Protein 7BLF (pdb70)

Sequence (810 aa):
LNTPAPGVPFYTPLQSPPSGTALHLSPSTPKLFTPLKIRSLTLQNRIMLSPMCCQYSASNGHFTPWHMAHLGGIISRGPGLSMVEATSVLPEGRITPEDSGLWLDSQGDKLKEVVQFAHSQGQLIGIQLSHAGRKASMVAPWLDRSAVATEEAGGWPTKVKGPSAIPYDEHHYKPSAMTLEDIQEFKDAWAASLKRALKAGFDVIEIHNAHGYLLHEFVSPVSNKRTDQYGGSFENRIRLTLEIVEITRKIIPESMPLFLRISATDWLDYEGFGEESWTVADSARLAGILADRGVDLMDVSSGANHPRQKITAGLGYQAPFAKKEIKRVVGERMLVGTVGMIGSGRQAEGLLSGMMGGERGVDEGEKGTELDLVIVARGFQKNPGLVWEWAEELGVRIMVAHQMRWGFRLLNTPAPGVPFYTPLQSPPSGTALHLSPSTPKLFTPLKIRSLTLQNRIMLSPMCQYSASNGHFTPWHMAHLGGIISRGPGLSMVEATSVLPEGRITPEDSGLWLDSQGDKLKEVVQFAHSQGQLIGIQLSHAGRKASMVAPWLDRSAVATEEAGGWPTKVKGPSAIPYDEHHYKPSAMTLEDIQEFKDAWAASLKRALKAGFDVIEIHNAHGYLLHEFVSPVSNKRTDQYGGSFENRIRLTLEIVEITRKIIPESMPLFLRISATDWLDYEGFGEESWTVADSARLAGILADRGVDLMDVSSGANHPRQKITAGLGYQAPFAKEIKRVVGERMLVGTVGMIGSGRQAEGLLSGMGGERGVDEGKGTELDLVIVARGFQKNPGLVWEWAEELGVRIMVAHQMRWG

Structure (mmCIF, N/CA/C/O backbone):
data_7BLF
#
_entry.id   7BLF
#
_cell.length_a   62.040
_cell.length_b   92.061
_cell.length_c   161.998
_cell.angle_alpha   90.000
_cell.angle_beta   90.000
_cell.angle_gamma   90.000
#
_symmetry.space_group_name_H-M   'P 21 2 21'
#
loop_
_entity.id
_entity.type
_entity.pdbx_description
1 polymer 'Oxidored_FMN domain-containing protein'
2 non-polymer 'FLAVIN MONONUCLEOTIDE'
3 non-polymer 'FORMIC ACID'
4 water water
#
loop_
_atom_site.group_PDB
_atom_site.id
_atom_site.type_symbol
_atom_site.label_atom_id
_atom_site.label_alt_id
_atom_site.label_comp_id
_atom_site.label_asym_id
_atom_site.label_entity_id
_atom_site.label_seq_id
_atom_site.pdbx_PDB_ins_code
_atom_site.Cartn_x
_atom_site.Cartn_y
_atom_site.Cartn_z
_atom_site.occupancy
_atom_site.B_iso_or_equiv
_atom_site.auth_seq_id
_atom_site.auth_comp_id
_atom_site.auth_asym_id
_atom_site.auth_atom_id
_atom_site.pdbx_PDB_model_num
ATOM 1 N N . LEU A 1 40 ? 24.21000 31.57200 -25.43100 1.000 37.07210 24 LEU A N 1
ATOM 2 C CA . LEU A 1 40 ? 24.14800 32.58200 -24.37400 1.000 42.55583 24 LEU A CA 1
ATOM 3 C C . LEU A 1 40 ? 24.21900 31.97000 -22.98000 1.000 39.77654 24 LEU A C 1
ATOM 4 O O . LEU A 1 40 ? 23.49700 31.02700 -22.66200 1.000 33.95346 24 LEU A O 1
ATOM 9 N N . ASN A 1 41 ? 25.08500 32.52500 -22.13600 1.000 31.09772 25 ASN A N 1
ATOM 10 C CA . ASN A 1 41 ? 25.24800 32.01900 -20.77800 1.000 33.61464 25 ASN A CA 1
ATOM 11 C C . ASN A 1 41 ? 24.28400 32.79300 -19.87800 1.000 34.27674 25 ASN A C 1
ATOM 12 O O . ASN A 1 41 ? 24.66100 33.68800 -19.11500 1.000 27.66225 25 ASN A O 1
ATOM 17 N N . THR A 1 42 ? 23.01200 32.40500 -19.96700 1.000 33.84487 26 THR A N 1
ATOM 18 C CA . THR A 1 42 ? 21.90600 33.22100 -19.48200 1.000 28.58883 26 THR A CA 1
ATOM 19 C C . THR A 1 42 ? 22.11700 33.62400 -18.02700 1.000 24.33686 26 THR A C 1
ATOM 20 O O . THR A 1 42 ? 22.47400 32.77500 -17.20800 1.000 25.80348 26 THR A O 1
ATOM 24 N N . PRO A 1 43 ? 21.88100 34.88500 -17.66300 1.000 28.48594 27 PRO A N 1
ATOM 25 C CA . PRO A 1 43 ? 21.99100 35.28300 -16.25500 1.000 23.69227 27 PRO A CA 1
ATOM 26 C C . PRO A 1 43 ? 20.77500 34.87100 -15.43300 1.000 25.85307 27 PRO A C 1
ATOM 27 O O . PRO A 1 43 ? 19.65100 34.79300 -15.93000 1.000 26.63599 27 PRO A O 1
ATOM 31 N N . ALA A 1 44 ? 21.02300 34.57900 -14.15600 1.000 23.08436 28 ALA A N 1
ATOM 32 C CA . ALA A 1 44 ? 19.92500 34.31800 -13.23700 1.000 23.90355 28 ALA A CA 1
ATOM 33 C C . ALA A 1 44 ? 19.22300 35.63500 -12.89900 1.000 27.93606 28 ALA A C 1
ATOM 34 O O . ALA A 1 44 ? 19.89000 36.60700 -12.53700 1.000 23.16683 28 ALA A O 1
ATOM 36 N N . PRO A 1 45 ? 17.89600 35.70900 -13.00200 1.000 29.35296 29 PRO A N 1
ATOM 37 C CA . PRO A 1 45 ? 17.20200 36.99000 -12.79900 1.000 31.77654 29 PRO A CA 1
ATOM 38 C C . PRO A 1 45 ? 17.09500 37.35200 -11.32200 1.000 33.43379 29 PRO A C 1
ATOM 39 O O . PRO A 1 45 ? 17.25000 36.51100 -10.43200 1.000 30.39117 29 PRO A O 1
ATOM 43 N N . GLY A 1 46 ? 16.86400 38.64700 -11.07500 1.000 34.22383 30 GLY A N 1
ATOM 44 C CA . GLY A 1 46 ? 16.50100 39.12700 -9.75300 1.000 29.78037 30 GLY A CA 1
ATOM 45 C C . GLY A 1 46 ? 17.60700 39.25500 -8.72100 1.000 35.14727 30 GLY A C 1
ATOM 46 O O . GLY A 1 46 ? 17.29900 39.42200 -7.53300 1.000 33.33237 30 GLY A O 1
ATOM 47 N N . VAL A 1 47 ? 18.87700 39.19500 -9.10900 1.000 31.83078 31 VAL A N 1
ATOM 48 C CA . VAL A 1 47 ? 19.94400 39.35800 -8.12300 1.000 28.79410 31 VAL A CA 1
ATOM 49 C C . VAL A 1 47 ? 20.94100 40.38600 -8.64300 1.000 24.74837 31 VAL A C 1
ATOM 50 O O . VAL A 1 47 ? 21.08300 40.54100 -9.85900 1.000 31.04817 31 VAL A O 1
ATOM 54 N N . PRO A 1 48 ? 21.65300 41.09200 -7.76800 1.000 27.26146 32 PRO A N 1
ATOM 55 C CA . PRO A 1 48 ? 22.48900 42.21400 -8.21500 1.000 34.26587 32 PRO A CA 1
ATOM 56 C C . PRO A 1 48 ? 23.89000 41.82600 -8.66300 1.000 35.38818 32 PRO A C 1
ATOM 57 O O . PRO A 1 48 ? 24.79400 42.66500 -8.64700 1.000 40.86429 32 PRO A O 1
ATOM 61 N N . PHE A 1 49 ? 24.09100 40.56900 -9.05100 1.000 32.82860 33 PHE A N 1
ATOM 62 C CA . PHE A 1 49 ? 25.35900 40.13600 -9.62000 1.000 29.49343 33 PHE A CA 1
ATOM 63 C C . PHE A 1 49 ? 25.07600 39.10300 -10.69700 1.000 23.09159 33 PHE A C 1
ATOM 64 O O . PHE A 1 49 ? 24.05900 38.40600 -10.65300 1.000 27.29203 33 PHE A O 1
ATOM 72 N N . TYR A 1 50 ? 25.98500 39.00300 -11.66400 1.000 24.11281 34 TYR A N 1
ATOM 73 C CA . TYR A 1 50 ? 25.83000 38.03400 -12.73800 1.000 21.50947 34 TYR A CA 1
ATOM 74 C C . TYR A 1 50 ? 26.16000 36.63300 -12.24300 1.000 26.00614 34 TYR A C 1
ATOM 75 O O . TYR A 1 50 ? 27.16800 36.43100 -11.56600 1.000 28.28009 34 TYR A O 1
ATOM 84 N N . THR A 1 51 ? 25.31600 35.65600 -12.59400 1.000 22.46232 35 THR A N 1
ATOM 85 C CA . THR A 1 51 ? 25.66400 34.24600 -12.41400 1.000 25.21374 35 THR A CA 1
ATOM 86 C C . THR A 1 51 ? 24.77100 33.39500 -13.31800 1.000 27.85409 35 THR A C 1
ATOM 87 O O . THR A 1 51 ? 23.63100 33.78300 -13.59500 1.000 24.38199 35 THR A O 1
ATOM 91 N N . PRO A 1 52 ? 25.26400 32.25700 -13.81600 1.000 26.15619 36 PRO A N 1
ATOM 92 C CA . PRO A 1 52 ? 24.46600 31.46500 -14.76000 1.000 20.98944 36 PRO A CA 1
ATOM 93 C C . PRO A 1 52 ? 23.17300 30.96500 -14.13100 1.000 24.48376 36 PRO A C 1
ATOM 94 O O . PRO A 1 52 ? 23.16100 30.48000 -12.99800 1.000 26.20805 36 PRO A O 1
ATOM 98 N N . LEU A 1 53 ? 22.08600 31.07400 -14.89500 1.000 26.80218 37 LEU A N 1
ATOM 99 C CA . LEU A 1 53 ? 20.79300 30.52100 -14.51200 1.000 24.83078 37 LEU A CA 1
ATOM 100 C C . LEU A 1 53 ? 20.89200 29.01200 -14.34100 1.000 26.69580 37 LEU A C 1
ATOM 101 O O . LEU A 1 53 ? 21.44600 28.32700 -15.20100 1.000 29.76633 37 LEU A O 1
ATOM 106 N N . GLN A 1 54 ? 20.34900 28.49000 -13.23900 1.000 21.80998 38 GLN A N 1
ATOM 107 C CA . GLN A 1 54 ? 20.20900 27.04100 -13.03300 1.000 26.87993 38 GLN A CA 1
ATOM 108 C C . GLN A 1 54 ? 18.73900 26.67700 -13.23300 1.000 30.60677 38 GLN A C 1
ATOM 109 O O . GLN A 1 54 ? 17.93700 26.81500 -12.31000 1.000 31.91642 38 GLN A O 1
ATOM 115 N N . SER A 1 55 ? 18.39200 26.19900 -14.42600 1.000 33.24805 39 SER A N 1
ATOM 116 C CA . SER A 1 55 ? 17.01100 25.83800 -14.76600 1.000 35.62536 39 SER A CA 1
ATOM 117 C C . SER A 1 55 ? 16.98900 24.41100 -15.30000 1.000 34.55750 39 SER A C 1
ATOM 118 O O . SER A 1 55 ? 17.65800 24.12000 -16.31300 1.000 40.98873 39 SER A O 1
ATOM 121 N N . PRO A 1 56 ? 16.32200 23.47200 -14.62500 1.000 29.75138 40 PRO A N 1
ATOM 122 C CA . PRO A 1 56 ? 15.72600 23.66100 -13.29900 1.000 32.36323 40 PRO A CA 1
ATOM 123 C C . PRO A 1 56 ? 16.80300 23.68400 -12.20400 1.000 30.79380 40 PRO A C 1
ATOM 124 O O . PRO A 1 56 ? 17.97500 23.38900 -12.48500 1.000 27.48775 40 PRO A O 1
ATOM 128 N N . PRO A 1 57 ? 16.42300 24.01500 -10.97500 1.000 28.23551 41 PRO A N 1
ATOM 129 C CA . PRO A 1 57 ? 17.42700 24.14000 -9.91200 1.000 23.35847 41 PRO A CA 1
ATOM 130 C C . PRO A 1 57 ? 18.07100 22.79600 -9.56900 1.000 28.19214 41 PRO A C 1
ATOM 131 O O . PRO A 1 57 ? 17.56300 21.71600 -9.87800 1.000 20.91739 41 PRO A O 1
ATOM 135 N N . SER A 1 58 ? 19.24000 22.88100 -8.95000 1.000 20.38106 42 SER A N 1
ATOM 136 C CA . SER A 1 58 ? 19.97200 21.68100 -8.56900 1.000 24.77909 42 SER A CA 1
ATOM 137 C C . SER A 1 58 ? 19.13800 20.85900 -7.58900 1.000 21.99088 42 SER A C 1
ATOM 138 O O . SER A 1 58 ? 18.39000 21.40100 -6.77000 1.000 22.41631 42 SER A O 1
ATOM 141 N N . GLY A 1 59 ? 19.25000 19.54500 -7.68700 1.000 19.96246 43 GLY A N 1
ATOM 142 C CA . GLY A 1 59 ? 18.48400 18.67700 -6.81800 1.000 19.78498 43 GLY A CA 1
ATOM 143 C C . GLY A 1 59 ? 17.12700 18.28300 -7.34700 1.000 22.36211 43 GLY A C 1
ATOM 144 O O . GLY A 1 59 ? 16.39200 17.58000 -6.64200 1.000 24.47957 43 GLY A O 1
ATOM 145 N N . THR A 1 60 ? 16.77500 18.70700 -8.56500 1.000 20.45909 44 THR A N 1
ATOM 146 C CA . THR A 1 60 ? 15.49300 18.39400 -9.19200 1.000 24.87009 44 THR A CA 1
ATOM 147 C C . THR A 1 60 ? 15.59100 17.09500 -9.98000 1.000 22.23728 44 THR A C 1
ATOM 148 O O . THR A 1 60 ? 16.45700 16.96400 -10.84900 1.000 27.74607 44 THR A O 1
ATOM 152 N N . ALA A 1 61 ? 14.68400 16.16100 -9.72100 1.000 21.96277 45 ALA A N 1
ATOM 153 C CA . ALA A 1 61 ? 14.67300 14.92000 -10.49500 1.000 23.68163 45 ALA A CA 1
ATOM 154 C C . ALA A 1 61 ? 14.39000 15.22500 -11.96500 1.000 29.98233 45 ALA A C 1
ATOM 155 O O . ALA A 1 61 ? 13.46800 15.98200 -12.29000 1.000 26.11974 45 ALA A O 1
ATOM 157 N N . LEU A 1 62 ? 15.19900 14.65100 -12.86000 1.000 27.52216 46 LEU A N 1
ATOM 158 C CA . LEU A 1 62 ? 15.08600 14.99400 -14.27800 1.000 28.26112 46 LEU A CA 1
ATOM 159 C C . LEU A 1 62 ? 13.96200 14.23900 -14.98900 1.000 34.05257 46 LEU A C 1
ATOM 160 O O . LEU A 1 62 ? 13.43200 14.72400 -15.99400 1.000 34.36422 46 LEU A O 1
ATOM 165 N N . HIS A 1 63 ? 13.58100 13.06500 -14.51000 1.000 31.70406 47 HIS A N 1
ATOM 166 C CA . HIS A 1 63 ? 12.53600 12.27300 -15.16300 1.000 39.66213 47 HIS A CA 1
ATOM 167 C C . HIS A 1 63 ? 11.58700 11.81700 -14.07000 1.000 31.96893 47 HIS A C 1
ATOM 168 O O . HIS A 1 63 ? 11.64100 10.66800 -13.63400 1.000 37.47483 47 HIS A O 1
ATOM 175 N N . LEU A 1 64 ? 10.73400 12.73400 -13.62000 1.000 24.11881 48 LEU A N 1
ATOM 176 C CA . LEU A 1 64 ? 9.79300 12.42900 -12.55000 1.000 34.65961 48 LEU A CA 1
ATOM 177 C C . LEU A 1 64 ? 8.70800 11.48800 -13.07600 1.000 32.67846 48 LEU A C 1
ATOM 178 O O . LEU A 1 64 ? 8.13200 11.72000 -14.14100 1.000 32.08746 48 LEU A O 1
ATOM 183 N N . SER A 1 65 ? 8.44900 10.40900 -12.34600 1.000 33.50298 49 SER A N 1
ATOM 184 C CA . SER A 1 65 ? 7.39300 9.48000 -12.73500 1.000 26.28529 49 SER A CA 1
ATOM 185 C C . SER A 1 65 ? 6.88200 8.75200 -11.49900 1.000 28.94122 49 SER A C 1
ATOM 186 O O . SER A 1 65 ? 7.42900 8.93100 -10.40300 1.000 32.12599 49 SER A O 1
ATOM 189 N N . PRO A 1 66 ? 5.86900 7.90000 -11.62600 1.000 25.13608 50 PRO A N 1
ATOM 190 C CA . PRO A 1 66 ? 5.36600 7.19100 -10.43600 1.000 26.15077 50 PRO A CA 1
ATOM 191 C C . PRO A 1 66 ? 6.41100 6.30800 -9.76300 1.000 25.70684 50 PRO A C 1
ATOM 192 O O . PRO A 1 66 ? 6.24000 5.95400 -8.58900 1.000 25.02102 50 PRO A O 1
ATOM 196 N N . SER A 1 67 ? 7.48800 5.94500 -10.45200 1.000 24.16444 51 SER A N 1
ATOM 197 C CA . SER A 1 67 ? 8.51700 5.12800 -9.81900 1.000 36.90168 51 SER A CA 1
ATOM 198 C C . SER A 1 67 ? 9.59200 5.95500 -9.11500 1.000 34.40919 51 SER A C 1
ATOM 199 O O . SER A 1 67 ? 10.40400 5.37600 -8.38600 1.000 31.50983 51 SER A O 1
ATOM 202 N N . THR A 1 68 ? 9.60400 7.27900 -9.30400 1.000 29.44731 52 THR A N 1
ATOM 203 C CA . THR A 1 68 ? 10.55800 8.13800 -8.60700 1.000 30.58097 52 THR A CA 1
ATOM 204 C C . THR A 1 68 ? 10.42200 7.97800 -7.09500 1.000 28.22690 52 THR A C 1
ATOM 205 O O . THR A 1 68 ? 9.30700 8.07500 -6.56300 1.000 26.37153 52 THR A O 1
ATOM 209 N N . PRO A 1 69 ? 11.51500 7.74400 -6.37200 1.000 30.17575 53 PRO A N 1
ATOM 210 C CA . PRO A 1 69 ? 11.43300 7.67800 -4.90700 1.000 27.70729 53 PRO A CA 1
ATOM 211 C C . PRO A 1 69 ? 10.81400 8.95000 -4.33700 1.000 26.21831 53 PRO A C 1
ATOM 212 O O . PRO A 1 69 ? 11.06700 10.06000 -4.81700 1.000 27.14057 53 PRO A O 1
ATOM 216 N N . LYS A 1 70 ? 9.99700 8.78500 -3.29800 1.000 22.42072 54 LYS A N 1
ATOM 217 C CA . LYS A 1 70 ? 9.34000 9.93200 -2.68300 1.000 28.82583 54 LYS A CA 1
ATOM 218 C C . LYS A 1 70 ? 10.34900 11.00100 -2.26200 1.000 25.79826 54 LYS A C 1
ATOM 219 O O . LYS A 1 70 ? 10.03700 12.20400 -2.27400 1.000 27.34937 54 LYS A O 1
ATOM 225 N N . LEU A 1 71 ? 11.57100 10.58300 -1.93000 1.000 24.80804 55 LEU A N 1
ATOM 226 C CA . LEU A 1 71 ? 12.60000 11.50600 -1.46400 1.000 23.80915 55 LEU A CA 1
ATOM 227 C C . LEU A 1 71 ? 12.92900 12.56900 -2.50200 1.000 21.63267 55 LEU A C 1
ATOM 228 O O . LEU A 1 71 ? 13.28000 13.69100 -2.13000 1.000 23.43317 55 LEU A O 1
ATOM 233 N N . PHE A 1 72 ? 12.78900 12.21200 -3.78200 1.000 20.19677 56 PHE A N 1
ATOM 234 C CA . PHE A 1 72 ? 13.07400 13.13400 -4.91100 1.000 19.54513 56 PHE A CA 1
ATOM 235 C C . PHE A 1 72 ? 11.77000 13.57600 -5.59000 1.000 23.32378 56 PHE A C 1
ATOM 236 O O . PHE A 1 72 ? 11.79200 13.98600 -6.73500 1.000 22.30625 56 PHE A O 1
ATOM 244 N N . THR A 1 73 ? 10.66600 13.45500 -4.87100 1.000 22.68106 57 THR A N 1
ATOM 245 C CA . THR A 1 73 ? 9.36900 13.94300 -5.37100 1.000 23.38190 57 THR A CA 1
ATOM 246 C C . THR A 1 73 ? 9.16500 15.37900 -4.86100 1.000 24.70285 57 THR A C 1
ATOM 247 O O . THR A 1 73 ? 9.54600 15.63100 -3.72700 1.000 23.54787 57 THR A O 1
ATOM 251 N N . PRO A 1 74 ? 8.59200 16.33500 -5.64100 1.000 26.70989 58 PRO A N 1
ATOM 252 C CA . PRO A 1 74 ? 8.33400 17.65300 -5.11400 1.000 22.62253 58 PRO A CA 1
ATOM 253 C C . PRO A 1 74 ? 7.33100 17.70800 -3.94700 1.000 25.97166 58 PRO A C 1
ATOM 254 O O . PRO A 1 74 ? 6.57800 16.79600 -3.80200 1.000 27.03831 58 PRO A O 1
ATOM 258 N N . LEU A 1 75 ? 7.34200 18.78900 -3.17200 1.000 23.40807 59 LEU A N 1
ATOM 259 C CA . LEU A 1 75 ? 6.49000 18.95300 -2.00400 1.000 25.04327 59 LEU A CA 1
ATOM 260 C C . LEU A 1 75 ? 5.98900 20.38900 -2.00600 1.000 28.97243 59 LEU A C 1
ATOM 261 O O . LEU A 1 75 ? 6.80500 21.31700 -1.94300 1.000 24.04699 59 LEU A O 1
ATOM 266 N N . LYS A 1 76 ? 4.66500 20.57000 -2.09300 1.000 22.70796 60 LYS A N 1
ATOM 267 C CA . LYS A 1 76 ? 4.06300 21.90100 -2.02700 1.000 24.23488 60 LYS A CA 1
ATOM 268 C C . LYS A 1 76 ? 3.85200 22.33200 -0.57800 1.000 22.69355 60 LYS A C 1
ATOM 269 O O . LYS A 1 76 ? 3.44300 21.54400 0.27300 1.000 27.43709 60 LYS A O 1
ATOM 275 N N . ILE A 1 77 ? 4.17700 23.58700 -0.28300 1.000 22.90134 61 ILE A N 1
ATOM 276 C CA . ILE A 1 77 ? 3.93000 24.16300 1.03100 1.000 20.20486 61 ILE A CA 1
ATOM 277 C C . ILE A 1 77 ? 3.51700 25.60500 0.78700 1.000 26.74816 61 ILE A C 1
ATOM 278 O O . ILE A 1 77 ? 4.34900 26.43200 0.38200 1.000 23.03481 61 ILE A O 1
ATOM 283 N N . ARG A 1 78 ? 2.24500 25.90900 1.03600 1.000 22.58743 62 ARG A N 1
ATOM 284 C CA . ARG A 1 78 ? 1.66800 27.21300 0.73300 1.000 21.42866 62 ARG A CA 1
ATOM 285 C C . ARG A 1 78 ? 2.12300 27.56500 -0.68400 1.000 24.31421 62 ARG A C 1
ATOM 286 O O . ARG A 1 78 ? 1.92600 26.74700 -1.59400 1.000 25.02260 62 ARG A O 1
ATOM 294 N N . SER A 1 79 ? 2.70600 28.74100 -0.88700 1.000 19.72444 63 SER A N 1
ATOM 295 C CA . SER A 1 79 ? 3.06000 29.20200 -2.25500 1.000 26.23481 63 SER A CA 1
ATOM 296 C C . SER A 1 79 ? 4.31600 28.51700 -2.81300 1.000 28.44227 63 SER A C 1
ATOM 297 O O . SER A 1 79 ? 4.58600 28.68900 -3.99800 1.000 26.37671 63 SER A O 1
ATOM 300 N N . LEU A 1 80 ? 5.04400 27.78900 -1.99000 1.000 22.93045 64 LEU A N 1
ATOM 301 C CA . LEU A 1 80 ? 6.33600 27.22800 -2.43500 1.000 23.74345 64 LEU A CA 1
ATOM 302 C C . LEU A 1 80 ? 6.26600 25.78000 -2.91300 1.000 25.23172 64 LEU A C 1
ATOM 303 O O . LEU A 1 80 ? 5.33100 25.08600 -2.55400 1.000 27.98611 64 LEU A O 1
ATOM 308 N N . THR A 1 81 ? 7.24600 25.38100 -3.71300 1.000 26.97307 65 THR A N 1
ATOM 309 C CA . THR A 1 81 ? 7.40200 23.97900 -4.14600 1.000 24.22417 65 THR A CA 1
ATOM 310 C C . THR A 1 81 ? 8.87200 23.58200 -3.94600 1.000 28.91444 65 THR A C 1
ATOM 311 O O . THR A 1 81 ? 9.72400 24.08900 -4.67700 1.000 28.37725 65 THR A O 1
ATOM 315 N N . LEU A 1 82 ? 9.15000 22.75500 -2.94700 1.000 25.87497 66 LEU A N 1
ATOM 316 C CA . LEU A 1 82 ? 10.51400 22.22400 -2.74700 1.000 26.08392 66 LEU A CA 1
ATOM 317 C C . LEU A 1 82 ? 10.73400 21.17100 -3.83500 1.000 24.03142 66 LEU A C 1
ATOM 318 O O . LEU A 1 82 ? 9.82300 20.41800 -4.09100 1.000 23.19428 66 LEU A O 1
ATOM 323 N N . GLN A 1 83 ? 11.91100 21.15200 -4.43800 1.000 24.42313 67 GLN A N 1
ATOM 324 C CA . GLN A 1 83 ? 12.13900 20.24100 -5.55500 1.000 20.62107 67 GLN A CA 1
ATOM 325 C C . GLN A 1 83 ? 12.50300 18.84300 -5.09400 1.000 20.81345 67 GLN A C 1
ATOM 326 O O . GLN A 1 83 ? 12.43200 17.90600 -5.89000 1.000 22.99161 67 GLN A O 1
ATOM 332 N N . ASN A 1 84 ? 12.79000 18.71100 -3.80800 1.000 19.32639 68 ASN A N 1
ATOM 333 C CA . ASN A 1 84 ? 13.04400 17.38900 -3.19900 1.000 18.09471 68 ASN A CA 1
ATOM 334 C C . ASN A 1 84 ? 12.64000 17.48300 -1.73300 1.000 22.41971 68 ASN A C 1
ATOM 335 O O . ASN A 1 84 ? 12.26300 18.56800 -1.30000 1.000 22.89103 68 ASN A O 1
ATOM 340 N N . ARG A 1 85 ? 12.78400 16.39500 -1.00100 1.000 22.46798 69 ARG A N 1
ATOM 341 C CA . ARG A 1 85 ? 12.34300 16.34500 0.40800 1.000 22.88277 69 ARG A CA 1
ATOM 342 C C . ARG A 1 85 ? 13.53300 16.23200 1.35700 1.000 24.02018 69 ARG A C 1
ATOM 343 O O . ARG A 1 85 ? 13.38300 15.62100 2.40400 1.000 23.84451 69 ARG A O 1
ATOM 351 N N . ILE A 1 86 ? 14.66100 16.82000 0.98800 1.000 23.84763 70 ILE A N 1
ATOM 352 C CA . ILE A 1 86 ? 15.85900 16.82100 1.81400 1.000 22.83755 70 ILE A CA 1
ATOM 353 C C . ILE A 1 86 ? 16.07800 18.26700 2.23200 1.000 25.21415 70 ILE A C 1
ATOM 354 O O . ILE A 1 86 ? 16.25000 19.14500 1.37800 1.000 24.44360 70 ILE A O 1
ATOM 359 N N . MET A 1 87 ? 16.00900 18.53500 3.52800 1.000 20.27016 71 MET A N 1
ATOM 360 C CA . MET A 1 87 ? 16.20900 19.88000 4.04900 1.000 25.33410 71 MET A CA 1
ATOM 361 C C . MET A 1 87 ? 17.54000 19.96200 4.79300 1.000 23.77639 71 MET A C 1
ATOM 362 O O . MET A 1 87 ? 17.86600 19.07700 5.59400 1.000 20.64389 71 MET A O 1
ATOM 367 N N . LEU A 1 88 ? 18.31100 21.01100 4.52500 1.000 20.36778 72 LEU A N 1
ATOM 368 C CA . LEU A 1 88 ? 19.49400 21.28500 5.33900 1.000 17.06257 72 LEU A CA 1
ATOM 369 C C . LEU A 1 88 ? 19.04600 21.74500 6.71900 1.000 23.43081 72 LEU A C 1
ATOM 370 O O . LEU A 1 88 ? 18.36700 22.77200 6.84800 1.000 21.94450 72 LEU A O 1
ATOM 375 N N . SER A 1 89 ? 19.39700 20.98300 7.74500 1.000 19.33934 73 SER A N 1
ATOM 376 C CA . SER A 1 89 ? 18.98200 21.34900 9.09300 1.000 19.23034 73 SER A CA 1
ATOM 377 C C . SER A 1 89 ? 19.72700 22.60800 9.54700 1.000 23.32405 73 SER A C 1
ATOM 378 O O . SER A 1 89 ? 20.85400 22.85800 9.12400 1.000 25.05959 73 SER A O 1
ATOM 381 N N . PRO A 1 90 ? 19.10600 23.44100 10.37000 1.000 25.67111 74 PRO A N 1
ATOM 382 C CA . PRO A 1 90 ? 19.83900 24.58500 10.92200 1.000 21.42123 74 PRO A CA 1
ATOM 383 C C . PRO A 1 90 ? 21.03000 24.11800 11.74000 1.000 20.01810 74 PRO A C 1
ATOM 384 O O . PRO A 1 90 ? 20.92000 23.18700 12.53800 1.000 23.39194 74 PRO A O 1
ATOM 388 N N . MET A 1 91 ? 22.17700 24.78500 11.55600 1.000 17.20365 75 MET A N 1
ATOM 389 C CA . MET A 1 91 ? 23.39900 24.42600 12.28600 1.000 21.83385 75 MET A CA 1
ATOM 390 C C . MET A 1 91 ? 24.16100 25.67900 12.70400 1.000 23.04024 75 MET A C 1
ATOM 391 O O . MET A 1 91 ? 24.78000 26.33500 11.85700 1.000 21.95577 75 MET A O 1
ATOM 396 N N A CYS A 1 92 ? 24.13700 25.99000 14.00800 0.710 20.25787 76 CYS A N 1
ATOM 397 N N B CYS A 1 92 ? 24.23700 25.99000 14.00800 0.290 20.38817 76 CYS A N 1
ATOM 398 C CA A CYS A 1 92 ? 24.95400 27.06500 14.56000 0.710 23.74046 76 CYS A CA 1
ATOM 399 C CA B CYS A 1 92 ? 25.05400 27.06500 14.56000 0.290 23.77176 76 CYS A CA 1
ATOM 400 C C A CYS A 1 92 ? 26.40800 26.86300 14.16600 0.710 23.65355 76 CYS A C 1
ATOM 401 C C B CYS A 1 92 ? 26.50800 26.86300 14.16600 0.290 23.62461 76 CYS A C 1
ATOM 402 O O A CYS A 1 92 ? 26.92100 25.74700 14.20500 0.710 21.93545 76 CYS A O 1
ATOM 403 O O B CYS A 1 92 ? 27.02100 25.74700 14.20500 0.290 22.34836 76 CYS A O 1
ATOM 408 N N . GLN A 1 93 ? 27.06000 27.96000 13.78600 1.000 24.81369 77 GLN A N 1
ATOM 409 C CA . GLN A 1 93 ? 28.46200 27.97200 13.40400 1.000 25.32212 77 GLN A CA 1
ATOM 410 C C . GLN A 1 93 ? 29.33700 28.65500 14.43800 1.000 22.00052 77 GLN A C 1
ATOM 411 O O . GLN A 1 93 ? 30.56100 28.52800 14.36300 1.000 18.57693 77 GLN A O 1
ATOM 417 N N . TYR A 1 94 ? 28.74300 29.38800 15.38600 1.000 19.52526 78 TYR A N 1
ATOM 418 C CA . TYR A 1 94 ? 29.50500 30.10000 16.40900 1.000 20.40294 78 TYR A CA 1
ATOM 419 C C . TYR A 1 94 ? 30.62500 30.90800 15.77300 1.000 23.47418 78 TYR A C 1
ATOM 420 O O . TYR A 1 94 ? 31.76100 30.92800 16.25000 1.000 23.09451 78 TYR A O 1
ATOM 429 N N . SER A 1 95 ? 30.31300 31.57100 14.66500 1.000 23.17273 79 SER A N 1
ATOM 430 C CA . SER A 1 95 ? 31.32600 32.32900 13.94200 1.000 20.47758 79 SER A CA 1
ATOM 431 C C . SER A 1 95 ? 30.85100 33.73600 13.62000 1.000 19.85900 79 SER A C 1
ATOM 432 O O . SER A 1 95 ? 31.39100 34.36700 12.71000 1.000 22.04242 79 SER A O 1
ATOM 435 N N . ALA A 1 96 ? 29.83700 34.23300 14.31800 1.000 23.76742 80 ALA A N 1
ATOM 436 C CA . ALA A 1 96 ? 29.31100 35.54700 13.99000 1.000 23.57759 80 ALA A CA 1
ATOM 437 C C . ALA A 1 96 ? 30.08800 36.63700 14.71600 1.000 20.76873 80 ALA A C 1
ATOM 438 O O . ALA A 1 96 ? 30.78400 36.39700 15.69800 1.000 19.78529 80 ALA A O 1
ATOM 440 N N . SER A 1 97 ? 29.94300 37.84900 14.21100 1.000 26.72655 81 SER A N 1
ATOM 441 C CA . SER A 1 97 ? 30.60100 39.04000 14.72700 1.000 20.37403 81 SER A CA 1
ATOM 442 C C . SER A 1 97 ? 29.50400 39.97000 15.22200 1.000 20.71897 81 SER A C 1
ATOM 443 O O . SER A 1 97 ? 28.86600 40.65500 14.41300 1.000 22.82388 81 SER A O 1
ATOM 446 N N . ASN A 1 98 ? 29.25500 39.97900 16.53200 1.000 20.65086 82 ASN A N 1
ATOM 447 C CA . ASN A 1 98 ? 28.18500 40.79500 17.08900 1.000 26.80561 82 ASN A CA 1
ATOM 448 C C . ASN A 1 98 ? 26.87300 40.48500 16.36600 1.000 25.01789 82 ASN A C 1
ATOM 449 O O . ASN A 1 98 ? 26.15000 41.37700 15.90800 1.000 19.32840 82 ASN A O 1
ATOM 454 N N . GLY A 1 99 ? 26.59700 39.18500 16.22400 1.000 22.14121 83 GLY A N 1
ATOM 455 C CA . GLY A 1 99 ? 25.40800 38.69900 15.56500 1.000 20.82419 83 GLY A CA 1
ATOM 456 C C . GLY A 1 99 ? 25.44400 38.71600 14.05300 1.000 22.69706 83 GLY A C 1
ATOM 457 O O . GLY A 1 99 ? 24.51300 38.19200 13.42800 1.000 21.42921 83 GLY A O 1
ATOM 458 N N . HIS A 1 100 ? 26.47500 39.29400 13.43600 1.000 19.39346 84 HIS A N 1
ATOM 459 C CA . HIS A 1 100 ? 26.52200 39.44600 11.98400 1.000 16.68189 84 HIS A CA 1
ATOM 460 C C . HIS A 1 100 ? 27.14600 38.23000 11.32600 1.000 22.93631 84 HIS A C 1
ATOM 461 O O . HIS A 1 100 ? 28.17300 37.73400 11.78800 1.000 21.18700 84 HIS A O 1
ATOM 468 N N . PHE A 1 101 ? 26.54200 37.77600 10.22500 1.000 23.54464 85 PHE A N 1
ATOM 469 C CA . PHE A 1 101 ? 27.21200 36.84800 9.32300 1.000 20.98719 85 PHE A CA 1
ATOM 470 C C . PHE A 1 101 ? 28.49600 37.46500 8.76900 1.000 31.67688 85 PHE A C 1
ATOM 471 O O . PHE A 1 101 ? 28.63600 38.69300 8.66100 1.000 22.01711 85 PHE A O 1
ATOM 479 N N . THR A 1 102 ? 29.41000 36.58400 8.35500 1.000 23.79623 86 THR A N 1
ATOM 480 C CA . THR A 1 102 ? 30.70200 36.91600 7.77100 1.000 25.99675 86 THR A CA 1
ATOM 481 C C . THR A 1 102 ? 30.94900 36.07400 6.52300 1.000 27.27845 86 THR A C 1
ATOM 482 O O . THR A 1 102 ? 30.08500 35.28400 6.13300 1.000 27.51747 86 THR A O 1
ATOM 486 N N . PRO A 1 103 ? 32.11800 36.17900 5.88600 1.000 24.03627 87 PRO A N 1
ATOM 487 C CA . PRO A 1 103 ? 32.40600 35.28000 4.75600 1.000 25.80851 87 PRO A CA 1
ATOM 488 C C . PRO A 1 103 ? 32.41100 33.79800 5.13000 1.000 26.16833 87 PRO A C 1
ATOM 489 O O . PRO A 1 103 ? 32.23200 32.94900 4.24000 1.000 22.91597 87 PRO A O 1
ATOM 493 N N . TRP A 1 104 ? 32.63700 33.45500 6.40300 1.000 21.01254 88 TRP A N 1
ATOM 494 C CA . TRP A 1 104 ? 32.50600 32.05800 6.81700 1.000 15.79395 88 TRP A CA 1
ATOM 495 C C . TRP A 1 104 ? 31.11900 31.51300 6.49500 1.000 23.38687 88 TRP A C 1
ATOM 496 O O . TRP A 1 104 ? 30.97200 30.35800 6.06700 1.000 20.28520 88 TRP A O 1
ATOM 507 N N . HIS A 1 105 ? 30.07900 32.30700 6.74700 1.000 21.88211 89 HIS A N 1
ATOM 508 C CA . HIS A 1 105 ? 28.73700 31.78200 6.53400 1.000 22.59331 89 HIS A CA 1
ATOM 509 C C . HIS A 1 105 ? 28.43200 31.63100 5.05600 1.000 23.48396 89 HIS A C 1
ATOM 510 O O . HIS A 1 105 ? 27.72900 30.68900 4.66400 1.000 21.14661 89 HIS A O 1
ATOM 517 N N . MET A 1 106 ? 28.94800 32.54200 4.22800 1.000 19.83643 90 MET A N 1
ATOM 518 C CA . MET A 1 106 ? 28.76500 32.41100 2.79000 1.000 21.77554 90 MET A CA 1
ATOM 519 C C . MET A 1 106 ? 29.41500 31.13400 2.27200 1.000 27.52468 90 MET A C 1
ATOM 520 O O . MET A 1 106 ? 28.82500 30.42400 1.45300 1.000 26.55128 90 MET A O 1
ATOM 525 N N . ALA A 1 107 ? 30.61900 30.81000 2.75300 1.000 23.07061 91 ALA A N 1
ATOM 526 C CA . ALA A 1 107 ? 31.30100 29.61800 2.25700 1.000 21.94231 91 ALA A CA 1
ATOM 527 C C . ALA A 1 107 ? 30.60600 28.34900 2.72200 1.000 24.43677 91 ALA A C 1
ATOM 528 O O . ALA A 1 107 ? 30.51600 27.37400 1.96900 1.000 23.04299 91 ALA A O 1
ATOM 530 N N . HIS A 1 108 ? 30.10700 28.34800 3.95700 1.000 22.55061 92 HIS A N 1
ATOM 531 C CA . HIS A 1 108 ? 29.42900 27.17900 4.50800 1.000 22.79823 92 HIS A CA 1
ATOM 532 C C . HIS A 1 108 ? 28.04900 26.97800 3.87300 1.000 26.91202 92 HIS A C 1
ATOM 533 O O . HIS A 1 108 ? 27.79200 25.94600 3.23900 1.000 21.41250 92 HIS A O 1
ATOM 540 N N . LEU A 1 109 ? 27.15100 27.96700 4.01200 1.000 24.05152 93 LEU A N 1
ATOM 541 C CA . LEU A 1 109 ? 25.81400 27.84200 3.43200 1.000 22.92589 93 LEU A CA 1
ATOM 542 C C . LEU A 1 109 ? 25.86500 27.82200 1.90900 1.000 26.84048 93 LEU A C 1
ATOM 543 O O . LEU A 1 109 ? 25.19600 27.00200 1.26800 1.000 20.96621 93 LEU A O 1
ATOM 548 N N . GLY A 1 110 ? 26.61600 28.74400 1.30400 1.000 22.34373 94 GLY A N 1
ATOM 549 C CA . GLY A 1 110 ? 26.62800 28.81400 -0.15000 1.000 19.34488 94 GLY A CA 1
ATOM 550 C C . GLY A 1 110 ? 27.11700 27.52700 -0.79100 1.000 21.94963 94 GLY A C 1
ATOM 551 O O . GLY A 1 110 ? 26.63100 27.12200 -1.84800 1.000 22.59382 94 GLY A O 1
ATOM 552 N N . GLY A 1 111 ? 28.08800 26.86900 -0.16100 1.000 21.21309 95 GLY A N 1
ATOM 553 C CA . GLY A 1 111 ? 28.57200 25.60300 -0.68600 1.000 22.15026 95 GLY A CA 1
ATOM 554 C C . GLY A 1 111 ? 27.53600 24.49700 -0.64200 1.000 23.17105 95 GLY A C 1
ATOM 555 O O . GLY A 1 111 ? 27.51000 23.63900 -1.52500 1.000 22.97458 95 GLY A O 1
ATOM 556 N N . ILE A 1 112 ? 26.67100 24.49500 0.37400 1.000 20.18776 96 ILE A N 1
ATOM 557 C CA . ILE A 1 112 ? 25.63400 23.46600 0.44700 1.000 19.70409 96 ILE A CA 1
ATOM 558 C C . ILE A 1 112 ? 24.46800 23.81500 -0.47100 1.000 20.20083 96 ILE A C 1
ATOM 559 O O . ILE A 1 112 ? 23.94100 22.95200 -1.18400 1.000 19.97844 96 ILE A O 1
ATOM 564 N N . ILE A 1 113 ? 24.07600 25.08700 -0.48600 1.000 16.14122 97 ILE A N 1
ATOM 565 C CA . ILE A 1 113 ? 22.88000 25.51200 -1.20000 1.000 22.64066 97 ILE A CA 1
ATOM 566 C C . ILE A 1 113 ? 23.04100 25.30800 -2.69600 1.000 24.41372 97 ILE A C 1
ATOM 567 O O . ILE A 1 113 ? 22.08100 24.96500 -3.39400 1.000 27.24061 97 ILE A O 1
ATOM 572 N N . SER A 1 114 ? 24.23900 25.55200 -3.22100 1.000 18.84208 98 SER A N 1
ATOM 573 C CA . SER A 1 114 ? 24.51400 25.29600 -4.63000 1.000 19.71150 98 SER A CA 1
ATOM 574 C C . SER A 1 114 ? 24.40900 23.82000 -4.99600 1.000 20.60346 98 SER A C 1
ATOM 575 O O . SER A 1 114 ? 24.56900 23.48500 -6.17700 1.000 18.64598 98 SER A O 1
ATOM 578 N N . ARG A 1 115 ? 24.20200 22.92900 -4.02100 1.000 19.56487 99 ARG A N 1
ATOM 579 C CA . ARG A 1 115 ? 24.10300 21.49700 -4.29800 1.000 23.45961 99 ARG A CA 1
ATOM 580 C C . ARG A 1 115 ? 22.70500 20.97000 -4.00200 1.000 21.84125 99 ARG A C 1
ATOM 581 O O . ARG A 1 115 ? 22.51500 19.76800 -3.85400 1.000 23.07374 99 ARG A O 1
ATOM 589 N N . GLY A 1 116 ? 21.73000 21.86600 -3.87500 1.000 21.78087 100 GLY A N 1
ATOM 590 C CA . GLY A 1 116 ? 20.34900 21.53900 -4.12000 1.000 23.06750 100 GLY A CA 1
ATOM 591 C C . GLY A 1 116 ? 19.53400 20.84500 -3.04100 1.000 20.14323 100 GLY A C 1
ATOM 592 O O . GLY A 1 116 ? 18.69600 19.99200 -3.35600 1.000 22.06750 100 GLY A O 1
ATOM 593 N N . PRO A 1 117 ? 19.70600 21.19900 -1.76800 1.000 23.10981 101 PRO A N 1
ATOM 594 C CA . PRO A 1 117 ? 18.69700 20.78200 -0.78100 1.000 17.76771 101 PRO A CA 1
ATOM 595 C C . PRO A 1 117 ? 17.34600 21.38200 -1.16100 1.000 25.70312 101 PRO A C 1
ATOM 596 O O . PRO A 1 117 ? 17.26000 22.52500 -1.62200 1.000 20.89508 101 PRO A O 1
ATOM 600 N N . GLY A 1 118 ? 16.28500 20.59600 -0.99500 1.000 21.05692 102 GLY A N 1
ATOM 601 C CA . GLY A 1 118 ? 14.95500 21.12400 -1.26000 1.000 22.13410 102 GLY A CA 1
ATOM 602 C C . GLY A 1 118 ? 14.69600 22.43400 -0.54300 1.000 23.63668 102 GLY A C 1
ATOM 603 O O . GLY A 1 118 ? 14.14400 23.37000 -1.12200 1.000 25.22314 102 GLY A O 1
ATOM 604 N N . LEU A 1 119 ? 15.09900 22.52400 0.71800 1.000 24.42653 103 LEU A N 1
ATOM 605 C CA . LEU A 1 119 ? 15.04500 23.76500 1.47500 1.000 25.61123 103 LEU A CA 1
ATOM 606 C C . LEU A 1 119 ? 16.28900 23.84000 2.35400 1.000 23.44348 103 LEU A C 1
ATOM 607 O O . LEU A 1 119 ? 16.74400 22.82000 2.88000 1.000 22.90739 103 LEU A O 1
ATOM 612 N N . SER A 1 120 ? 16.85300 25.03700 2.49900 1.000 21.24589 104 SER A N 1
ATOM 613 C CA . SER A 1 120 ? 18.03500 25.25100 3.33200 1.000 20.64188 104 SER A CA 1
ATOM 614 C C . SER A 1 120 ? 17.71000 26.20900 4.46400 1.000 22.68000 104 SER A C 1
ATOM 615 O O . SER A 1 120 ? 17.22900 27.31900 4.22200 1.000 21.48870 104 SER A O 1
ATOM 618 N N . MET A 1 121 ? 17.94900 25.74400 5.67900 1.000 18.93830 105 MET A N 1
ATOM 619 C CA . MET A 1 121 ? 17.59100 26.53600 6.86800 1.000 23.09443 105 MET A CA 1
ATOM 620 C C . MET A 1 121 ? 18.82000 27.14500 7.54900 1.000 30.32843 105 MET A C 1
ATOM 621 O O . MET A 1 121 ? 19.70100 26.39800 7.92900 1.000 27.02977 105 MET A O 1
ATOM 626 N N . VAL A 1 122 ? 18.81600 28.45700 7.72900 1.000 26.86570 106 VAL A N 1
ATOM 627 C CA . VAL A 1 122 ? 19.88900 29.19300 8.44700 1.000 22.57207 106 VAL A CA 1
ATOM 628 C C . VAL A 1 122 ? 19.80900 28.87300 9.94300 1.000 23.29161 106 VAL A C 1
ATOM 629 O O . VAL A 1 122 ? 18.71200 28.59500 10.42400 1.000 26.32496 106 VAL A O 1
ATOM 633 N N . GLU A 1 123 ? 20.93500 28.92900 10.62600 1.000 21.53566 107 GLU A N 1
ATOM 634 C CA . GLU A 1 123 ? 21.04700 28.56600 12.05200 1.000 21.88319 107 GLU A CA 1
ATOM 635 C C . GLU A 1 123 ? 20.16200 29.38500 12.98500 1.000 27.76565 107 GLU A C 1
ATOM 636 O O . GLU A 1 123 ? 19.62000 30.39300 12.54900 1.000 24.26924 107 GLU A O 1
ATOM 642 N N . ALA A 1 124 ? 20.03400 28.91100 14.21700 1.000 18.34513 108 ALA A N 1
ATOM 643 C CA . ALA A 1 124 ? 19.28200 29.62900 15.26500 1.000 24.42946 108 ALA A CA 1
ATOM 644 C C . ALA A 1 124 ? 19.77200 31.06700 15.35300 1.000 21.78187 108 ALA A C 1
ATOM 645 O O . ALA A 1 124 ? 20.95800 31.27300 15.49600 1.000 21.35349 108 ALA A O 1
ATOM 647 N N . THR A 1 125 ? 18.85800 31.99900 15.20800 1.000 25.43125 109 THR A N 1
ATOM 648 C CA . THR A 1 125 ? 19.20800 33.42900 15.15600 1.000 20.12581 109 THR A CA 1
ATOM 649 C C . THR A 1 125 ? 18.43900 34.12500 16.28500 1.000 27.32270 109 THR A C 1
ATOM 650 O O . THR A 1 125 ? 17.21600 34.10700 16.26600 1.000 21.54051 109 THR A O 1
ATOM 654 N N . SER A 1 126 ? 19.16300 34.70200 17.23300 1.000 20.84823 110 SER A N 1
ATOM 655 C CA . SER A 1 126 ? 18.51800 35.35400 18.39300 1.000 24.68060 110 SER A CA 1
ATOM 656 C C . SER A 1 126 ? 17.81200 36.65300 18.03000 1.000 21.38010 110 SER A C 1
ATOM 657 O O . SER A 1 126 ? 18.39600 37.47700 17.35700 1.000 22.80817 110 SER A O 1
ATOM 660 N N . VAL A 1 127 ? 16.59500 36.79700 18.52700 1.000 24.80014 111 VAL A N 1
ATOM 661 C CA . VAL A 1 127 ? 15.89000 38.06800 18.33800 1.000 20.46530 111 VAL A CA 1
ATOM 662 C C . VAL A 1 127 ? 16.34700 39.14800 19.30800 1.000 22.77111 111 VAL A C 1
ATOM 663 O O . VAL A 1 127 ? 15.98300 40.32100 19.12400 1.000 20.71503 111 VAL A O 1
ATOM 667 N N . LEU A 1 128 ? 17.14400 38.80000 20.32000 1.000 18.52800 112 LEU A N 1
ATOM 668 C CA . LEU A 1 128 ? 17.67600 39.75600 21.28900 1.000 20.03942 112 LEU A CA 1
ATOM 669 C C . LEU A 1 128 ? 19.12200 39.41300 21.61600 1.000 23.15964 112 LEU A C 1
ATOM 670 O O . LEU A 1 128 ? 19.49300 38.23300 21.62000 1.000 23.47815 112 LEU A O 1
ATOM 675 N N . PRO A 1 129 ? 19.95700 40.41400 21.92100 1.000 22.20324 113 PRO A N 1
ATOM 676 C CA . PRO A 1 129 ? 21.35100 40.09400 22.28800 1.000 22.27162 113 PRO A CA 1
ATOM 677 C C . PRO A 1 129 ? 21.44600 39.05200 23.39400 1.000 24.43787 113 PRO A C 1
ATOM 678 O O . PRO A 1 129 ? 22.20900 38.08900 23.26500 1.000 21.28154 113 PRO A O 1
ATOM 682 N N . GLU A 1 130 ? 20.67700 39.19900 24.47300 1.000 19.97600 114 GLU A N 1
ATOM 683 C CA . GLU A 1 130 ? 20.84500 38.26400 25.57500 1.000 20.73352 114 GLU A CA 1
ATOM 684 C C . GLU A 1 130 ? 20.25300 36.89600 25.28400 1.000 23.05196 114 GLU A C 1
ATOM 685 O O . GLU A 1 130 ? 20.40100 35.99600 26.11600 1.000 20.18587 114 GLU A O 1
ATOM 691 N N . GLY A 1 131 ? 19.58600 36.72100 24.14000 1.000 23.61486 115 GLY A N 1
ATOM 692 C CA . GLY A 1 131 ? 19.07800 35.43800 23.69400 1.000 20.95006 115 GLY A CA 1
ATOM 693 C C . GLY A 1 131 ? 20.08000 34.56100 22.96100 1.000 25.78708 115 GLY A C 1
ATOM 694 O O . GLY A 1 131 ? 19.75600 33.42600 22.59100 1.000 22.67623 115 GLY A O 1
ATOM 695 N N . ARG A 1 132 ? 21.30300 35.04100 22.75200 1.000 21.51899 116 ARG A N 1
ATOM 696 C CA . ARG A 1 132 ? 22.28400 34.24100 22.02900 1.000 25.15970 116 ARG A CA 1
ATOM 697 C C . ARG A 1 132 ? 22.76500 33.05100 22.85400 1.000 23.57474 116 ARG A C 1
ATOM 698 O O . ARG A 1 132 ? 22.96100 33.14700 24.06300 1.000 23.06953 116 ARG A O 1
ATOM 706 N N . ILE A 1 133 ? 22.98800 31.92700 22.18500 1.000 21.47979 117 ILE A N 1
ATOM 707 C CA . ILE A 1 133 ? 23.63200 30.80800 22.86300 1.000 26.69608 117 ILE A CA 1
ATOM 708 C C . ILE A 1 133 ? 25.05600 31.18200 23.28800 1.000 27.81550 117 ILE A C 1
ATOM 709 O O . ILE A 1 133 ? 25.47000 30.88100 24.41000 1.000 30.07684 117 ILE A O 1
ATOM 714 N N . THR A 1 134 ? 25.82900 31.84700 22.40700 1.000 21.25430 118 THR A N 1
ATOM 715 C CA . THR A 1 134 ? 27.17200 32.32300 22.76700 1.000 23.38749 118 THR A CA 1
ATOM 716 C C . THR A 1 134 ? 27.44100 33.72600 22.22800 1.000 27.25688 118 THR A C 1
ATOM 717 O O . THR A 1 134 ? 26.63300 34.26100 21.45400 1.000 24.85128 118 THR A O 1
ATOM 721 N N . PRO A 1 135 ? 28.57200 34.34700 22.58600 1.000 21.04137 119 PRO A N 1
ATOM 722 C CA . PRO A 1 135 ? 28.88600 35.66600 22.01700 1.000 23.79298 119 PRO A CA 1
ATOM 723 C C . PRO A 1 135 ? 29.15300 35.63200 20.52200 1.000 25.05122 119 PRO A C 1
ATOM 724 O O . PRO A 1 135 ? 29.25600 36.70400 19.90900 1.000 22.57810 119 PRO A O 1
ATOM 728 N N . GLU A 1 136 ? 29.25400 34.45400 19.90300 1.000 20.87307 120 GLU A N 1
ATOM 729 C CA . GLU A 1 136 ? 29.43400 34.38400 18.45500 1.000 25.32211 120 GLU A CA 1
ATOM 730 C C . GLU A 1 136 ? 28.20700 33.82600 17.72100 1.000 25.75685 120 GLU A C 1
ATOM 731 O O . GLU A 1 136 ? 28.31900 33.41000 16.56300 1.000 21.99410 120 GLU A O 1
ATOM 737 N N . ASP A 1 137 ? 27.03500 33.84200 18.35800 1.000 24.57227 121 ASP A N 1
ATOM 738 C CA . ASP A 1 137 ? 25.81200 33.37500 17.71600 1.000 24.21306 121 ASP A CA 1
ATOM 739 C C . ASP A 1 137 ? 25.26800 34.38600 16.71700 1.000 25.71965 121 ASP A C 1
ATOM 740 O O . ASP A 1 137 ? 25.46200 35.60200 16.84500 1.000 19.72969 121 ASP A O 1
ATOM 745 N N . SER A 1 138 ? 24.52300 33.86400 15.74700 1.000 19.77675 122 SER A N 1
ATOM 746 C CA . SER A 1 138 ? 23.77700 34.70100 14.81800 1.000 20.04617 122 SER A CA 1
ATOM 747 C C . SER A 1 138 ? 22.69500 35.50200 15.55400 1.000 21.78799 122 SER A C 1
ATOM 748 O O . SER A 1 138 ? 22.08800 35.02400 16.51700 1.000 18.63950 122 SER A O 1
ATOM 751 N N . GLY A 1 139 ? 22.45400 36.73000 15.09600 1.000 22.95186 123 GLY A N 1
ATOM 752 C CA . GLY A 1 139 ? 21.46100 37.58600 15.71300 1.000 17.70778 123 GLY A CA 1
ATOM 753 C C . GLY A 1 139 ? 20.69400 38.38200 14.67500 1.000 20.53290 123 GLY A C 1
ATOM 754 O O . GLY A 1 139 ? 21.11600 38.51200 13.52200 1.000 23.42466 123 GLY A O 1
ATOM 755 N N . LEU A 1 140 ? 19.53900 38.91500 15.10300 1.000 21.05812 124 LEU A N 1
ATOM 756 C CA . LEU A 1 140 ? 18.71700 39.74500 14.21800 1.000 24.65285 124 LEU A CA 1
ATOM 757 C C . LEU A 1 140 ? 17.97200 40.83400 15.01400 1.000 20.33386 124 LEU A C 1
ATOM 758 O O . LEU A 1 140 ? 16.79600 41.11000 14.76300 1.000 22.43850 124 LEU A O 1
ATOM 763 N N . TRP A 1 141 ? 18.64200 41.44900 15.98800 1.000 17.10593 125 TRP A N 1
ATOM 764 C CA . TRP A 1 141 ? 18.13500 42.64800 16.64900 1.000 20.68500 125 TRP A CA 1
ATOM 765 C C . TRP A 1 141 ? 18.57300 43.93600 15.95700 1.000 25.86997 125 TRP A C 1
ATOM 766 O O . TRP A 1 141 ? 18.14700 45.01400 16.38300 1.000 24.91766 125 TRP A O 1
ATOM 777 N N . LEU A 1 142 ? 19.38200 43.86000 14.88700 1.000 23.32764 126 LEU A N 1
ATOM 778 C CA . LEU A 1 142 ? 19.85700 45.04700 14.17700 1.000 26.42619 126 LEU A CA 1
ATOM 779 C C . LEU A 1 142 ? 19.52200 44.95400 12.69400 1.000 24.21715 126 LEU A C 1
ATOM 780 O O . LEU A 1 142 ? 19.59200 43.86900 12.10900 1.000 23.50713 126 LEU A O 1
ATOM 785 N N . ASP A 1 143 ? 19.17200 46.09900 12.07900 1.000 24.07789 127 ASP A N 1
ATOM 786 C CA . ASP A 1 143 ? 18.95900 46.12800 10.63000 1.000 23.62663 127 ASP A CA 1
ATOM 787 C C . ASP A 1 143 ? 20.21200 45.67800 9.88300 1.000 26.80168 127 ASP A C 1
ATOM 788 O O . ASP A 1 143 ? 20.12400 45.03600 8.82800 1.000 23.82942 127 ASP A O 1
ATOM 793 N N . SER A 1 144 ? 21.39000 46.02300 10.40500 1.000 25.25262 128 SER A N 1
ATOM 794 C CA . SER A 1 144 ? 22.62200 45.65000 9.72800 1.000 25.55209 128 SER A CA 1
ATOM 795 C C . SER A 1 144 ? 22.81700 44.13700 9.72600 1.000 22.75378 128 SER A C 1
ATOM 796 O O . SER A 1 144 ? 23.41300 43.59600 8.79000 1.000 21.59776 128 SER A O 1
ATOM 799 N N . GLN A 1 145 ? 22.31500 43.43500 10.74200 1.000 17.15229 129 GLN A N 1
ATOM 800 C CA . GLN A 1 145 ? 22.38800 41.97900 10.69800 1.000 21.08840 129 GLN A CA 1
ATOM 801 C C . GLN A 1 145 ? 21.52200 41.43600 9.57000 1.000 21.77863 129 GLN A C 1
ATOM 802 O O . GLN A 1 145 ? 21.89700 40.46800 8.89700 1.000 19.88142 129 GLN A O 1
ATOM 808 N N . GLY A 1 146 ? 20.37800 42.07500 9.32400 1.000 21.88357 130 GLY A N 1
ATOM 809 C CA . GLY A 1 146 ? 19.52900 41.66100 8.21900 1.000 22.22504 130 GLY A CA 1
ATOM 810 C C . GLY A 1 146 ? 20.19200 41.86200 6.87000 1.000 23.93580 130 GLY A C 1
ATOM 811 O O . GLY A 1 146 ? 20.07200 41.02100 5.97700 1.000 24.30651 130 GLY A O 1
ATOM 812 N N . ASP A 1 147 ? 20.91600 42.96900 6.71200 1.000 24.31612 131 ASP A N 1
ATOM 813 C CA . ASP A 1 147 ? 21.62900 43.22900 5.46200 1.000 30.40737 131 ASP A CA 1
ATOM 814 C C . ASP A 1 147 ? 22.72900 42.20300 5.19800 1.000 28.07769 131 ASP A C 1
ATOM 815 O O . ASP A 1 147 ? 23.02100 41.90200 4.03300 1.000 27.67835 131 ASP A O 1
ATOM 820 N N . LYS A 1 148 ? 23.36300 41.66500 6.24600 1.000 18.14204 132 LYS A N 1
ATOM 821 C CA . LYS A 1 148 ? 24.35400 40.61500 6.01500 1.000 24.78029 132 LYS A CA 1
ATOM 822 C C . LYS A 1 148 ? 23.68300 39.30100 5.63800 1.000 27.34250 132 LYS A C 1
ATOM 823 O O . LYS A 1 148 ? 24.19300 38.56800 4.77700 1.000 26.33791 132 LYS A O 1
ATOM 829 N N . LEU A 1 149 ? 22.54500 38.98800 6.28000 1.000 23.16959 133 LEU A N 1
ATOM 830 C CA . LEU A 1 149 ? 21.74500 37.81800 5.90100 1.000 20.85386 133 LEU A CA 1
ATOM 831 C C . LEU A 1 149 ? 21.30000 37.89800 4.45000 1.000 22.33626 133 LEU A C 1
ATOM 832 O O . LEU A 1 149 ? 21.25900 36.87900 3.74700 1.000 20.46536 133 LEU A O 1
ATOM 837 N N . LYS A 1 150 ? 20.94600 39.10200 3.98700 1.000 20.11420 134 LYS A N 1
ATOM 838 C CA . LYS A 1 150 ? 20.42600 39.24600 2.63400 1.000 21.49918 134 LYS A CA 1
ATOM 839 C C . LYS A 1 150 ? 21.43000 38.74500 1.59500 1.000 25.19424 134 LYS A C 1
ATOM 840 O O . LYS A 1 150 ? 21.03600 38.15400 0.58200 1.000 24.45989 134 LYS A O 1
ATOM 846 N N . GLU A 1 151 ? 22.73100 38.95700 1.83300 1.000 25.32734 135 GLU A N 1
ATOM 847 C CA . GLU A 1 151 ? 23.73500 38.48300 0.88100 1.000 26.61030 135 GLU A CA 1
ATOM 848 C C . GLU A 1 151 ? 23.59600 36.99000 0.64900 1.000 26.19227 135 GLU A C 1
ATOM 849 O O . GLU A 1 151 ? 23.72200 36.51300 -0.48400 1.000 26.35339 135 GLU A O 1
ATOM 855 N N . VAL A 1 152 ? 23.28600 36.24400 1.70300 1.000 23.25362 136 VAL A N 1
ATOM 856 C CA . VAL A 1 152 ? 23.15600 34.80300 1.57500 1.000 22.87274 136 VAL A CA 1
ATOM 857 C C . VAL A 1 152 ? 21.85600 34.43100 0.87300 1.000 21.22379 136 VAL A C 1
ATOM 858 O O . VAL A 1 152 ? 21.82400 33.46700 0.10100 1.000 25.32658 136 VAL A O 1
ATOM 862 N N . VAL A 1 153 ? 20.76400 35.16300 1.10000 1.000 22.57587 137 VAL A N 1
ATOM 863 C CA . VAL A 1 153 ? 19.55700 34.72100 0.41500 1.000 22.67488 137 VAL A CA 1
ATOM 864 C C . VAL A 1 153 ? 19.60500 35.12800 -1.04400 1.000 22.12272 137 VAL A C 1
ATOM 865 O O . VAL A 1 153 ? 19.06800 34.41300 -1.90200 1.000 23.36851 137 VAL A O 1
ATOM 869 N N . GLN A 1 154 ? 20.27400 36.23700 -1.37000 1.000 20.65485 138 GLN A N 1
ATOM 870 C CA . GLN A 1 154 ? 20.47800 36.55600 -2.77900 1.000 27.31579 138 GLN A CA 1
ATOM 871 C C . GLN A 1 154 ? 21.30100 35.47200 -3.48000 1.000 22.75106 138 GLN A C 1
ATOM 872 O O . GLN A 1 154 ? 20.99100 35.08700 -4.61200 1.000 22.65981 138 GLN A O 1
ATOM 878 N N . PHE A 1 155 ? 22.32600 34.92900 -2.82300 1.000 17.25171 139 PHE A N 1
ATOM 879 C CA . PHE A 1 155 ? 23.01300 33.81300 -3.46800 1.000 23.27607 139 PHE A CA 1
ATOM 880 C C . PHE A 1 155 ? 22.08400 32.60700 -3.61600 1.000 20.18200 139 PHE A C 1
ATOM 881 O O . PHE A 1 155 ? 22.04600 31.97100 -4.67800 1.000 20.08851 139 PHE A O 1
ATOM 889 N N . ALA A 1 156 ? 21.34100 32.27000 -2.55800 1.000 17.21266 140 ALA A N 1
ATOM 890 C CA . ALA A 1 156 ? 20.38700 31.16900 -2.63500 1.000 18.99865 140 ALA A CA 1
ATOM 891 C C . ALA A 1 156 ? 19.42000 31.34800 -3.80200 1.000 23.39207 140 ALA A C 1
ATOM 892 O O . ALA A 1 156 ? 19.17600 30.40600 -4.56100 1.000 20.44354 140 ALA A O 1
ATOM 894 N N . HIS A 1 157 ? 18.86300 32.55800 -3.96300 1.000 19.05850 141 HIS A N 1
ATOM 895 C CA . HIS A 1 157 ? 17.87200 32.79900 -5.01400 1.000 21.13758 141 HIS A CA 1
ATOM 896 C C . HIS A 1 157 ? 18.50000 32.85500 -6.40400 1.000 26.38218 141 HIS A C 1
ATOM 897 O O . HIS A 1 157 ? 17.84300 32.50800 -7.39400 1.000 23.68820 141 HIS A O 1
ATOM 904 N N . SER A 1 158 ? 19.75100 33.31900 -6.50300 1.000 20.97778 142 SER A N 1
ATOM 905 C CA . SER A 1 158 ? 20.47700 33.25100 -7.76900 1.000 19.97308 142 SER A CA 1
ATOM 906 C C . SER A 1 158 ? 20.62100 31.82000 -8.25400 1.000 21.77969 142 SER A C 1
ATOM 907 O O . SER A 1 158 ? 20.92800 31.60700 -9.43000 1.000 23.76538 142 SER A O 1
ATOM 910 N N . GLN A 1 159 ? 20.46200 30.84300 -7.36200 1.000 19.54727 143 GLN A N 1
ATOM 911 C CA . GLN A 1 159 ? 20.52000 29.43300 -7.70600 1.000 18.59190 143 GLN A CA 1
ATOM 912 C C . GLN A 1 159 ? 19.13600 28.81700 -7.84200 1.000 28.19818 143 GLN A C 1
ATOM 913 O O . GLN A 1 159 ? 19.02800 27.61500 -8.10800 1.000 21.69877 143 GLN A O 1
ATOM 919 N N . GLY A 1 160 ? 18.07900 29.60900 -7.67200 1.000 23.99869 144 GLY A N 1
ATOM 920 C CA . GLY A 1 160 ? 16.75000 29.05500 -7.72800 1.000 24.72541 144 GLY A CA 1
ATOM 921 C C . GLY A 1 160 ? 16.40700 28.18000 -6.54900 1.000 25.67549 144 GLY A C 1
ATOM 922 O O . GLY A 1 160 ? 15.52400 27.33400 -6.66200 1.000 23.84902 144 GLY A O 1
ATOM 923 N N . GLN A 1 161 ? 17.10000 28.35000 -5.42700 1.000 24.87341 145 GLN A N 1
ATOM 924 C CA . GLN A 1 161 ? 16.91300 27.55600 -4.22000 1.000 21.04096 145 GLN A CA 1
ATOM 925 C C . GLN A 1 161 ? 16.14100 28.34400 -3.17100 1.000 20.15105 145 GLN A C 1
ATOM 926 O O . GLN A 1 161 ? 16.11800 29.57500 -3.17200 1.000 18.93561 145 GLN A O 1
ATOM 932 N N . LEU A 1 162 ? 15.52600 27.61200 -2.26000 1.000 23.95555 146 LEU A N 1
ATOM 933 C CA . LEU A 1 162 ? 14.69600 28.18100 -1.20900 1.000 24.15354 146 LEU A CA 1
ATOM 934 C C . LEU A 1 162 ? 15.47500 28.18500 0.10200 1.000 22.69089 146 LEU A C 1
ATOM 935 O O . LEU A 1 162 ? 16.20500 27.23300 0.40400 1.000 19.94979 146 LEU A O 1
ATOM 940 N N . ILE A 1 163 ? 15.31900 29.25000 0.88400 1.000 17.37927 147 ILE A N 1
ATOM 941 C CA . ILE A 1 163 ? 16.09200 29.40600 2.11100 1.000 16.97462 147 ILE A CA 1
ATOM 942 C C . ILE A 1 163 ? 15.18400 29.93600 3.21600 1.000 21.13953 147 ILE A C 1
ATOM 943 O O . ILE A 1 163 ? 14.38500 30.85400 3.00000 1.000 19.33422 147 ILE A O 1
ATOM 948 N N . GLY A 1 164 ? 15.30400 29.35800 4.41100 1.000 19.34018 148 GLY A N 1
ATOM 949 C CA . GLY A 1 164 ? 14.54600 29.80400 5.56000 1.000 19.77526 148 GLY A CA 1
ATOM 950 C C . GLY A 1 164 ? 15.46100 30.20500 6.70600 1.000 20.64282 148 GLY A C 1
ATOM 951 O O . GLY A 1 164 ? 16.67200 29.94200 6.69000 1.000 23.70209 148 GLY A O 1
ATOM 952 N N . ILE A 1 165 ? 14.87200 30.83100 7.71700 1.000 15.28586 149 ILE A N 1
ATOM 953 C CA . ILE A 1 165 ? 15.63300 31.21200 8.89700 1.000 18.68895 149 ILE A CA 1
ATOM 954 C C . ILE A 1 165 ? 14.93800 30.71100 10.15000 1.000 23.13015 149 ILE A C 1
ATOM 955 O O . ILE A 1 165 ? 13.71300 30.80700 10.28200 1.000 20.81479 149 ILE A O 1
ATOM 960 N N . GLN A 1 166 ? 15.72500 30.17000 11.07200 1.000 24.10866 150 GLN A N 1
ATOM 961 C CA . GLN A 1 166 ? 15.22100 29.75300 12.37500 1.000 19.80936 150 GLN A CA 1
ATOM 962 C C . GLN A 1 166 ? 15.43900 30.89000 13.36900 1.000 24.49878 150 GLN A C 1
ATOM 963 O O . GLN A 1 166 ? 16.58300 31.23100 13.68500 1.000 24.97929 150 GLN A O 1
ATOM 969 N N . LEU A 1 167 ? 14.34700 31.47000 13.86800 1.000 22.89566 151 LEU A N 1
ATOM 970 C CA . LEU A 1 167 ? 14.42700 32.49800 14.89700 1.000 24.97396 151 LEU A CA 1
ATOM 971 C C . LEU A 1 167 ? 14.26200 31.86900 16.27700 1.000 23.03860 151 LEU A C 1
ATOM 972 O O . LEU A 1 167 ? 13.54000 30.88100 16.44800 1.000 22.45893 151 LEU A O 1
ATOM 977 N N . SER A 1 168 ? 14.92300 32.45500 17.26800 1.000 19.23875 152 SER A N 1
ATOM 978 C CA . SER A 1 168 ? 14.95000 31.80100 18.57000 1.000 23.93745 152 SER A CA 1
ATOM 979 C C . SER A 1 168 ? 15.38100 32.77300 19.65800 1.000 23.74218 152 SER A C 1
ATOM 980 O O . SER A 1 168 ? 15.54600 33.98000 19.43100 1.000 24.31608 152 SER A O 1
ATOM 983 N N . HIS A 1 169 ? 15.57600 32.20900 20.84600 1.000 22.76570 153 HIS A N 1
ATOM 984 C CA . HIS A 1 169 ? 16.04500 32.88100 22.04500 1.000 23.35334 153 HIS A CA 1
ATOM 985 C C . HIS A 1 169 ? 16.45500 31.76800 23.00000 1.000 22.61342 153 HIS A C 1
ATOM 986 O O . HIS A 1 169 ? 15.66600 30.84400 23.22700 1.000 21.28729 153 HIS A O 1
ATOM 993 N N . ALA A 1 170 ? 17.69600 31.82000 23.50900 1.000 21.73956 154 ALA A N 1
ATOM 994 C CA . ALA A 1 170 ? 18.25300 30.66600 24.21500 1.000 24.51660 154 ALA A CA 1
ATOM 995 C C . ALA A 1 170 ? 17.78300 30.55800 25.65900 1.000 21.87397 154 ALA A C 1
ATOM 996 O O . ALA A 1 170 ? 18.08000 29.54600 26.30800 1.000 21.10178 154 ALA A O 1
ATOM 998 N N . GLY A 1 171 ? 17.05600 31.54900 26.16700 1.000 18.96601 155 GLY A N 1
ATOM 999 C CA . GLY A 1 171 ? 16.52300 31.44400 27.51600 1.000 22.03642 155 GLY A CA 1
ATOM 1000 C C . GLY A 1 171 ? 17.62100 31.20700 28.53700 1.000 25.86822 155 GLY A C 1
ATOM 1001 O O . GLY A 1 171 ? 18.64800 31.90000 28.55400 1.000 22.60398 155 GLY A O 1
ATOM 1002 N N . ARG A 1 172 ? 17.40700 30.20200 29.39800 1.000 24.74238 156 ARG A N 1
ATOM 1003 C CA . ARG A 1 172 ? 18.34000 29.89100 30.47900 1.000 23.57732 156 ARG A CA 1
ATOM 1004 C C . ARG A 1 172 ? 19.59300 29.16500 30.00400 1.000 24.38397 156 ARG A C 1
ATOM 1005 O O . ARG A 1 172 ? 20.48300 28.91000 30.81700 1.000 26.07144 156 ARG A O 1
ATOM 1013 N N . LYS A 1 173 ? 19.69900 28.82500 28.72700 1.000 24.32425 157 LYS A N 1
ATOM 1014 C CA . LYS A 1 173 ? 20.92600 28.25400 28.20400 1.000 20.47872 157 LYS A CA 1
ATOM 1015 C C . LYS A 1 173 ? 21.77700 29.29100 27.49200 1.000 25.58828 157 LYS A C 1
ATOM 1016 O O . LYS A 1 173 ? 22.72600 28.92600 26.79600 1.000 26.11471 157 LYS A O 1
ATOM 1022 N N . ALA A 1 174 ? 21.47300 30.57700 27.67400 1.000 24.92828 158 ALA A N 1
ATOM 1023 C CA . ALA A 1 174 ? 22.20600 31.63500 26.99600 1.000 23.50941 158 ALA A CA 1
ATOM 1024 C C . ALA A 1 174 ? 23.56900 31.87800 27.65500 1.000 28.02860 158 ALA A C 1
ATOM 1025 O O . ALA A 1 174 ? 23.87300 31.36500 28.73400 1.000 24.19807 158 ALA A O 1
ATOM 1027 N N . SER A 1 175 ? 24.40600 32.65100 26.94600 1.000 22.88982 159 SER A N 1
ATOM 1028 C CA . SER A 1 175 ? 25.72000 33.11000 27.41400 1.000 28.43921 159 SER A CA 1
ATOM 1029 C C . SER A 1 175 ? 26.67800 31.96200 27.75800 1.000 24.57120 159 SER A C 1
ATOM 1030 O O . SER A 1 175 ? 27.32800 31.96100 28.79600 1.000 25.20182 159 SER A O 1
ATOM 1033 N N . MET A 1 176 ? 26.79400 30.99700 26.86200 1.000 26.04692 160 MET A N 1
ATOM 1034 C CA . MET A 1 176 ? 27.77100 29.92800 26.99500 1.000 23.95361 160 MET A CA 1
ATOM 1035 C C . MET A 1 176 ? 28.91400 30.16800 26.01100 1.000 24.24699 160 MET A C 1
ATOM 1036 O O . MET A 1 176 ? 28.86500 31.09300 25.19900 1.000 25.48308 160 MET A O 1
ATOM 1041 N N . VAL A 1 177 ? 29.96200 29.33600 26.09400 1.000 29.41762 161 VAL A N 1
ATOM 1042 C CA . VAL A 1 177 ? 31.07700 29.41800 25.15100 1.000 30.64295 161 VAL A CA 1
ATOM 1043 C C . VAL A 1 177 ? 30.87100 28.37800 24.05800 1.000 29.41505 161 VAL A C 1
ATOM 1044 O O . VAL A 1 177 ? 30.18900 27.36200 24.23900 1.000 27.78169 161 VAL A O 1
ATOM 1048 N N . ALA A 1 178 ? 31.50900 28.62400 22.91800 1.000 26.62044 162 ALA A N 1
ATOM 1049 C CA . ALA A 1 178 ? 31.42500 27.71300 21.78800 1.000 26.63659 162 ALA A CA 1
ATOM 1050 C C . ALA A 1 178 ? 31.75200 26.28800 22.23300 1.000 28.34285 162 ALA A C 1
ATOM 1051 O O . ALA A 1 178 ? 32.68500 26.08300 23.01500 1.000 27.75040 162 ALA A O 1
ATOM 1053 N N . PRO A 1 179 ? 31.02100 25.28300 21.75300 1.000 30.08279 163 PRO A N 1
ATOM 1054 C CA . PRO A 1 179 ? 31.16400 23.94000 22.33300 1.000 32.46738 163 PRO A CA 1
ATOM 1055 C C . PRO A 1 179 ? 32.50900 23.30300 22.09800 1.000 35.66407 163 PRO A C 1
ATOM 1056 O O . PRO A 1 179 ? 32.86200 22.40000 22.86200 1.000 38.70952 163 PRO A O 1
ATOM 1060 N N . TRP A 1 180 ? 33.27300 23.71700 21.08100 1.000 32.50563 164 TRP A N 1
ATOM 1061 C CA . TRP A 1 180 ? 34.59600 23.12100 20.91100 1.000 34.48245 164 TRP A CA 1
ATOM 1062 C C . TRP A 1 180 ? 35.57900 23.62200 21.95400 1.000 35.01735 164 TRP A C 1
ATOM 1063 O O . TRP A 1 180 ? 36.55000 22.92100 22.25700 1.000 43.07839 164 TRP A O 1
ATOM 1074 N N . LEU A 1 181 ? 35.33200 24.80800 22.51900 1.000 32.90226 165 LEU A N 1
ATOM 1075 C CA . LEU A 1 181 ? 36.11200 25.29100 23.65100 1.000 30.06203 165 LEU A CA 1
ATOM 1076 C C . LEU A 1 181 ? 35.81100 24.50500 24.91600 1.000 32.83257 165 LEU A C 1
ATOM 1077 O O . LEU A 1 181 ? 36.69600 24.31500 25.75400 1.000 40.00533 165 LEU A O 1
ATOM 1082 N N . ASP A 1 182 ? 34.57100 24.06600 25.08300 1.000 41.55968 166 ASP A N 1
ATOM 1083 C CA . ASP A 1 182 ? 34.19100 23.30000 26.25700 1.000 36.20074 166 ASP A CA 1
ATOM 1084 C C . ASP A 1 182 ? 32.74200 22.88100 26.09900 1.000 39.48087 166 ASP A C 1
ATOM 1085 O O . ASP A 1 182 ? 31.89600 23.70200 25.72600 1.000 39.63937 166 ASP A O 1
ATOM 1090 N N . ARG A 1 183 ? 32.45400 21.60600 26.36500 1.000 43.38466 167 ARG A N 1
ATOM 1091 C CA . ARG A 1 183 ? 31.09100 21.10400 26.23400 1.000 48.77625 167 ARG A CA 1
ATOM 1092 C C . ARG A 1 183 ? 30.08800 21.98400 26.97600 1.000 45.18098 167 ARG A C 1
ATOM 1093 O O . ARG A 1 183 ? 28.99900 22.26600 26.46200 1.000 44.61710 167 ARG A O 1
ATOM 1101 N N . SER A 1 184 ? 30.44200 22.43900 28.18000 1.000 40.58493 168 SER A N 1
ATOM 1102 C CA . SER A 1 184 ? 29.47900 23.13500 29.04300 1.000 40.29131 168 SER A CA 1
ATOM 1103 C C . SER A 1 184 ? 30.26300 24.05300 29.99100 1.000 36.37549 168 SER A C 1
ATOM 1104 O O . SER A 1 184 ? 30.65800 23.64400 31.08200 1.000 44.20901 168 SER A O 1
ATOM 1107 N N . ALA A 1 185 ? 30.48700 25.28200 29.55400 1.000 30.48681 169 ALA A N 1
ATOM 1108 C CA . ALA A 1 185 ? 31.09900 26.27900 30.41500 1.000 31.41573 169 ALA A CA 1
ATOM 1109 C C . ALA A 1 185 ? 30.50300 27.63500 30.06900 1.000 34.55944 169 ALA A C 1
ATOM 1110 O O . ALA A 1 185 ? 30.07400 27.86500 28.93500 1.000 29.79631 169 ALA A O 1
ATOM 1112 N N . VAL A 1 186 ? 30.45300 28.52200 31.05600 1.000 28.65822 170 VAL A N 1
ATOM 1113 C CA . VAL A 1 186 ? 29.80700 29.81300 30.85400 1.000 29.53483 170 VAL A CA 1
ATOM 1114 C C . VAL A 1 186 ? 30.78800 30.78900 30.22600 1.000 31.46570 170 VAL A C 1
ATOM 1115 O O . VAL A 1 186 ? 32.00200 30.70500 30.42400 1.000 37.80949 170 VAL A O 1
ATOM 1119 N N . ALA A 1 187 ? 30.25200 31.71900 29.45000 1.000 31.27300 171 ALA A N 1
ATOM 1120 C CA . ALA A 1 187 ? 31.01100 32.87500 29.00300 1.000 28.88457 171 ALA A CA 1
ATOM 1121 C C . ALA A 1 187 ? 30.95700 33.90600 30.12300 1.000 35.72227 171 ALA A C 1
ATOM 1122 O O . ALA A 1 187 ? 29.88200 34.42700 30.44500 1.000 31.95701 171 ALA A O 1
ATOM 1124 N N . THR A 1 188 ? 32.10200 34.16000 30.75200 1.000 37.74827 172 THR A N 1
ATOM 1125 C CA . THR A 1 188 ? 32.18900 35.17500 31.79100 1.000 37.68387 172 THR A CA 1
ATOM 1126 C C . THR A 1 188 ? 32.01300 36.56500 31.18700 1.000 37.84789 172 THR A C 1
ATOM 1127 O O . THR A 1 188 ? 32.07700 36.76000 29.97000 1.000 39.54736 172 THR A O 1
ATOM 1131 N N . GLU A 1 189 ? 31.81800 37.55200 32.05900 1.000 47.38885 173 GLU A N 1
ATOM 1132 C CA . GLU A 1 189 ? 31.57000 38.90700 31.57300 1.000 48.49064 173 GLU A CA 1
ATOM 1133 C C . GLU A 1 189 ? 32.74800 39.43800 30.75400 1.000 51.96365 173 GLU A C 1
ATOM 1134 O O . GLU A 1 189 ? 32.55000 40.13300 29.74900 1.000 56.07506 173 GLU A O 1
ATOM 1140 N N . GLU A 1 190 ? 33.98200 39.10900 31.15000 1.000 51.87379 174 GLU A N 1
ATOM 1141 C CA . GLU A 1 190 ? 35.14800 39.54900 30.38800 1.000 51.23578 174 GLU A CA 1
ATOM 1142 C C . GLU A 1 190 ? 35.38400 38.72400 29.12800 1.000 53.24968 174 GLU A C 1
ATOM 1143 O O . GLU A 1 190 ? 36.14700 39.15500 28.25600 1.000 53.40672 174 GLU A O 1
ATOM 1149 N N . ALA A 1 191 ? 34.75600 37.55900 29.00100 1.000 46.56301 175 ALA A N 1
ATOM 1150 C CA . ALA A 1 191 ? 34.81600 36.78900 27.76900 1.000 44.26747 175 ALA A CA 1
ATOM 1151 C C . ALA A 1 191 ? 33.60500 37.04300 26.87700 1.000 45.29406 175 ALA A C 1
ATOM 1152 O O . ALA A 1 191 ? 33.28800 36.21300 26.01700 1.000 44.25142 175 ALA A O 1
ATOM 1154 N N . GLY A 1 192 ? 32.92300 38.17500 27.06500 1.000 44.60054 176 GLY A N 1
ATOM 1155 C CA . GLY A 1 192 ? 31.76700 38.52000 26.26200 1.000 42.17532 176 GLY A CA 1
ATOM 1156 C C . GLY A 1 192 ? 30.42800 38.09200 26.82900 1.000 36.65186 176 GLY A C 1
ATOM 1157 O O . GLY A 1 192 ? 29.39400 38.43500 26.24100 1.000 32.45516 176 GLY A O 1
ATOM 1158 N N . GLY A 1 193 ? 30.41600 37.36300 27.95100 1.000 34.01089 177 GLY A N 1
ATOM 1159 C CA . GLY A 1 193 ? 29.18300 36.87500 28.53400 1.000 32.50470 177 GLY A CA 1
ATOM 1160 C C . GLY A 1 193 ? 28.30600 37.98300 29.08200 1.000 33.98673 177 GLY A C 1
ATOM 1161 O O . GLY A 1 193 ? 28.67300 39.15900 29.11000 1.000 32.69815 177 GLY A O 1
ATOM 1162 N N . TRP A 1 194 ? 27.10300 37.58800 29.51700 1.000 29.45592 178 TRP A N 1
ATOM 1163 C CA . TRP A 1 194 ? 26.11300 38.52000 30.06000 1.000 24.26065 178 TRP A CA 1
ATOM 1164 C C . TRP A 1 194 ? 25.34400 37.85500 31.19400 1.000 30.66369 178 TRP A C 1
ATOM 1165 O O . TRP A 1 194 ? 24.11200 37.76100 31.16300 1.000 34.22752 178 TRP A O 1
ATOM 1176 N N . PRO A 1 195 ? 26.04800 37.40200 32.23700 1.000 35.50870 179 PRO A N 1
ATOM 1177 C CA . PRO A 1 195 ? 25.35800 36.69000 33.32900 1.000 35.13255 179 PRO A CA 1
ATOM 1178 C C . PRO A 1 195 ? 24.12700 37.40000 33.87800 1.000 38.29895 179 PRO A C 1
ATOM 1179 O O . PRO A 1 195 ? 23.09500 36.74900 34.08400 1.000 40.28110 179 PRO A O 1
ATOM 1183 N N . THR A 1 196 ? 24.18500 38.71100 34.11100 1.000 31.91548 180 THR A N 1
ATOM 1184 C CA . THR A 1 196 ? 23.04900 39.36300 34.76500 1.000 35.73357 180 THR A CA 1
ATOM 1185 C C . THR A 1 196 ? 21.82100 39.50600 33.87100 1.000 32.26965 180 THR A C 1
ATOM 1186 O O . THR A 1 196 ? 20.80300 40.00600 34.34800 1.000 33.22589 180 THR A O 1
ATOM 1190 N N . LYS A 1 197 ? 21.86900 39.11000 32.60300 1.000 31.71457 181 LYS A N 1
ATOM 1191 C CA . LYS A 1 197 ? 20.71400 39.23800 31.72600 1.000 26.66016 181 LYS A CA 1
ATOM 1192 C C . LYS A 1 197 ? 20.12700 37.90600 31.29600 1.000 27.80790 181 LYS A C 1
ATOM 1193 O O . LYS A 1 197 ? 19.19900 37.89000 30.48500 1.000 31.69818 181 LYS A O 1
ATOM 1199 N N . VAL A 1 198 ? 20.63600 36.78700 31.80600 1.000 29.25597 182 VAL A N 1
ATOM 1200 C CA . VAL A 1 198 ? 20.11000 35.49200 31.40100 1.000 28.13259 182 VAL A CA 1
ATOM 1201 C C . VAL A 1 198 ? 18.73200 35.27600 32.02300 1.000 27.29521 182 VAL A C 1
ATOM 1202 O O . VAL A 1 198 ? 18.52700 35.48500 33.22500 1.000 28.65691 182 VAL A O 1
ATOM 1206 N N . LYS A 1 199 ? 17.78200 34.83700 31.20600 1.000 29.44960 183 LYS A N 1
ATOM 1207 C CA . LYS A 1 199 ? 16.37200 34.85100 31.57500 1.000 29.85715 183 LYS A CA 1
ATOM 1208 C C . LYS A 1 199 ? 15.68600 33.54700 31.18500 1.000 28.66519 183 LYS A C 1
ATOM 1209 O O . LYS A 1 199 ? 15.96300 32.98200 30.12300 1.000 25.77672 183 LYS A O 1
ATOM 1215 N N . GLY A 1 200 ? 14.75400 33.10600 32.02100 1.000 25.16326 184 GLY A N 1
ATOM 1216 C CA . GLY A 1 200 ? 13.90800 31.97800 31.70600 1.000 24.37346 184 GLY A CA 1
ATOM 1217 C C . GLY A 1 200 ? 12.50100 32.15700 32.24500 1.000 29.37528 184 GLY A C 1
ATOM 1218 O O . GLY A 1 200 ? 12.17100 33.17000 32.87300 1.000 28.15137 184 GLY A O 1
ATOM 1219 N N . PRO A 1 201 ? 11.63200 31.17200 32.02000 1.000 28.59853 185 PRO A N 1
ATOM 1220 C CA . PRO A 1 201 ? 10.30400 31.25900 32.63500 1.000 28.01342 185 PRO A CA 1
ATOM 1221 C C . PRO A 1 201 ? 10.34600 31.13600 34.15100 1.000 31.07712 185 PRO A C 1
ATOM 1222 O O . PRO A 1 201 ? 9.44500 31.65600 34.82300 1.000 28.13878 185 PRO A O 1
ATOM 1226 N N . SER A 1 202 ? 11.34900 30.45200 34.71000 1.000 27.81465 186 SER A N 1
ATOM 1227 C CA . SER A 1 202 ? 11.49100 30.31000 36.15700 1.000 26.64577 186 SER A CA 1
ATOM 1228 C C . SER A 1 202 ? 12.95800 30.42600 36.53700 1.000 30.59764 186 SER A C 1
ATOM 1229 O O . SER A 1 202 ? 13.84700 30.13100 35.74000 1.000 28.45324 186 SER A O 1
ATOM 1232 N N . ALA A 1 203 ? 13.20900 30.81900 37.78800 1.000 30.97253 187 ALA A N 1
ATOM 1233 C CA . ALA A 1 203 ? 14.57800 31.00400 38.26800 1.000 30.25964 187 ALA A CA 1
ATOM 1234 C C . ALA A 1 203 ? 15.17400 29.65300 38.67700 1.000 33.33555 187 ALA A C 1
ATOM 1235 O O . ALA A 1 203 ? 15.47200 29.39000 39.84300 1.000 38.77263 187 ALA A O 1
ATOM 1237 N N . ILE A 1 204 ? 15.34900 28.79000 37.67800 1.000 31.57216 188 ILE A N 1
ATOM 1238 C CA . ILE A 1 204 ? 15.84800 27.41800 37.83400 1.000 28.59895 188 ILE A CA 1
ATOM 1239 C C . ILE A 1 204 ? 16.97700 27.18900 36.83800 1.000 34.90161 188 ILE A C 1
ATOM 1240 O O . ILE A 1 204 ? 16.73100 27.16800 35.62000 1.000 26.07079 188 ILE A O 1
ATOM 1245 N N . PRO A 1 205 ? 18.20600 26.99300 37.29200 1.000 33.74212 189 PRO A N 1
ATOM 1246 C CA . PRO A 1 205 ? 19.30800 26.79100 36.34600 1.000 30.36850 189 PRO A CA 1
ATOM 1247 C C . PRO A 1 205 ? 19.15600 25.46000 35.63500 1.000 35.91523 189 PRO A C 1
ATOM 1248 O O . PRO A 1 205 ? 18.51100 24.54200 36.14400 1.000 31.60792 189 PRO A O 1
ATOM 1252 N N . TYR A 1 206 ? 19.67600 25.35000 34.41900 1.000 31.44485 190 TYR A N 1
ATOM 1253 C CA . TYR A 1 206 ? 19.68800 24.04800 33.71300 1.000 31.21159 190 TYR A CA 1
ATOM 1254 C C . TYR A 1 206 ? 20.60200 23.10500 34.49300 1.000 35.10072 190 TYR A C 1
ATOM 1255 O O . TYR A 1 206 ? 20.17900 21.99500 34.78000 1.000 34.15861 190 TYR A O 1
ATOM 1264 N N . ASP A 1 207 ? 21.78200 23.58200 34.87000 1.000 32.91596 191 ASP A N 1
ATOM 1265 C CA . ASP A 1 207 ? 22.81700 22.73700 35.51000 1.000 40.97147 191 ASP A CA 1
ATOM 1266 C C . ASP A 1 207 ? 23.66800 23.62300 36.42000 1.000 40.55249 191 ASP A C 1
ATOM 1267 O O . ASP A 1 207 ? 23.43400 24.82700 36.43800 1.000 36.26321 191 ASP A O 1
ATOM 1272 N N . GLU A 1 208 ? 24.67300 23.04600 37.06900 1.000 40.87839 192 GLU A N 1
ATOM 1273 C CA . GLU A 1 208 ? 25.63300 23.82700 37.88700 1.000 44.89315 192 GLU A CA 1
ATOM 1274 C C . GLU A 1 208 ? 26.63000 24.48900 36.93200 1.000 42.80177 192 GLU A C 1
ATOM 1275 O O . GLU A 1 208 ? 27.26900 25.46700 37.31700 1.000 45.46676 192 GLU A O 1
ATOM 1281 N N . HIS A 1 209 ? 26.73700 23.96000 35.72600 1.000 38.44132 193 HIS A N 1
ATOM 1282 C CA . HIS A 1 209 ? 27.64600 24.53800 34.74700 1.000 38.85557 193 HIS A CA 1
ATOM 1283 C C . HIS A 1 209 ? 27.06600 25.74500 34.01100 1.000 46.67901 193 HIS A C 1
ATOM 1284 O O . HIS A 1 209 ? 27.81500 26.42200 33.29800 1.000 41.77628 193 HIS A O 1
ATOM 1291 N N . HIS A 1 210 ? 25.76600 26.01900 34.13700 1.000 35.63519 194 HIS A N 1
ATOM 1292 C CA . HIS A 1 210 ? 25.13600 27.16100 33.48500 1.000 35.28007 194 HIS A CA 1
ATOM 1293 C C . HIS A 1 210 ? 24.87000 28.27100 34.49000 1.000 31.12580 194 HIS A C 1
ATOM 1294 O O . HIS A 1 210 ? 24.98500 28.08800 35.69900 1.000 33.57923 194 HIS A O 1
ATOM 1301 N N . TYR A 1 211 ? 24.50000 29.43700 33.96500 1.000 33.00535 195 TYR A N 1
ATOM 1302 C CA . TYR A 1 211 ? 24.05700 30.54500 34.79700 1.000 33.37900 195 TYR A CA 1
ATOM 1303 C C . TYR A 1 211 ? 22.64600 30.30600 35.32800 1.000 36.76291 195 TYR A C 1
ATOM 1304 O O . TYR A 1 211 ? 21.83500 29.59600 34.72200 1.000 28.91270 195 TYR A O 1
ATOM 1313 N N . LYS A 1 212 ? 22.35500 30.92400 36.46400 1.000 31.69894 196 LYS A N 1
ATOM 1314 C CA . LYS A 1 212 ? 21.02200 30.86700 37.04100 1.000 32.71582 196 LYS A CA 1
ATOM 1315 C C . LYS A 1 212 ? 20.18000 31.99000 36.45300 1.000 32.02808 196 LYS A C 1
ATOM 1316 O O . LYS A 1 212 ? 20.52600 33.16200 36.62900 1.000 27.31471 196 LYS A O 1
ATOM 1322 N N . PRO A 1 213 ? 19.09000 31.69400 35.76200 1.000 26.52334 197 PRO A N 1
ATOM 1323 C CA . PRO A 1 213 ? 18.33100 32.75500 35.09200 1.000 29.43597 197 PRO A CA 1
ATOM 1324 C C . PRO A 1 213 ? 17.49500 33.59000 36.05500 1.000 33.63264 197 PRO A C 1
ATOM 1325 O O . PRO A 1 213 ? 17.14400 33.16900 37.16200 1.000 33.51825 197 PRO A O 1
ATOM 1329 N N . SER A 1 214 ? 17.17900 34.80100 35.60200 1.000 26.53860 198 SER A N 1
ATOM 1330 C CA . SER A 1 214 ? 16.06100 35.56000 36.15800 1.000 33.32570 198 SER A CA 1
ATOM 1331 C C . SER A 1 214 ? 14.75500 35.02400 35.58400 1.000 34.81606 198 SER A C 1
ATOM 1332 O O . SER A 1 214 ? 14.69000 34.67000 34.40000 1.000 27.63731 198 SER A O 1
ATOM 1335 N N . ALA A 1 215 ? 13.71200 34.97000 36.41400 1.000 30.69927 199 ALA A N 1
ATOM 1336 C CA . ALA A 1 215 ? 12.38500 34.59500 35.92500 1.000 28.29865 199 ALA A CA 1
ATOM 1337 C C . ALA A 1 215 ? 11.77500 35.78400 35.19200 1.000 26.10133 199 ALA A C 1
ATOM 1338 O O . ALA A 1 215 ? 11.65600 36.87100 35.76200 1.000 30.63166 199 ALA A O 1
ATOM 1340 N N . MET A 1 216 ? 11.39000 35.58100 33.93200 1.000 27.70550 200 MET A N 1
ATOM 1341 C CA . MET A 1 216 ? 10.85300 36.67100 33.13200 1.000 30.44556 200 MET A CA 1
ATOM 1342 C C . MET A 1 216 ? 9.62700 37.28600 33.79600 1.000 28.71348 200 MET A C 1
ATOM 1343 O O . MET A 1 216 ? 8.68100 36.58200 34.16100 1.000 32.19539 200 MET A O 1
ATOM 1348 N N . THR A 1 217 ? 9.65400 38.60700 33.95000 1.000 31.04171 201 THR A N 1
ATOM 1349 C CA . THR A 1 217 ? 8.47000 39.37300 34.30600 1.000 28.20766 201 THR A CA 1
ATOM 1350 C C . THR A 1 217 ? 7.54100 39.49100 33.09700 1.000 31.33656 201 THR A C 1
ATOM 1351 O O . THR A 1 217 ? 7.92400 39.22200 31.94900 1.000 26.14960 201 THR A O 1
ATOM 1355 N N . LEU A 1 218 ? 6.29800 39.91400 33.35000 1.000 29.02411 202 LEU A N 1
ATOM 1356 C CA . LEU A 1 218 ? 5.38300 40.12100 32.23100 1.000 28.91754 202 LEU A CA 1
ATOM 1357 C C . LEU A 1 218 ? 5.96100 41.14100 31.25700 1.000 34.09544 202 LEU A C 1
ATOM 1358 O O . LEU A 1 218 ? 5.79400 41.02300 30.03900 1.000 29.48014 202 LEU A O 1
ATOM 1363 N N . GLU A 1 219 ? 6.67800 42.13100 31.78400 1.000 31.08511 203 GLU A N 1
ATOM 1364 C CA . GLU A 1 219 ? 7.37200 43.10200 30.94800 1.000 32.80558 203 GLU A CA 1
ATOM 1365 C C . GLU A 1 219 ? 8.42800 42.42900 30.06700 1.000 32.35297 203 GLU A C 1
ATOM 1366 O O . GLU A 1 219 ? 8.57000 42.76900 28.88300 1.000 28.91701 203 GLU A O 1
ATOM 1372 N N . ASP A 1 220 ? 9.20000 41.48900 30.62600 1.000 27.09588 204 ASP A N 1
ATOM 1373 C CA . ASP A 1 220 ? 10.17800 40.78900 29.79300 1.000 32.46832 204 ASP A CA 1
ATOM 1374 C C . ASP A 1 220 ? 9.48000 40.00600 28.69200 1.000 28.36254 204 ASP A C 1
ATOM 1375 O O . ASP A 1 220 ? 9.94000 39.97800 27.54500 1.000 26.99496 204 ASP A O 1
ATOM 1380 N N . ILE A 1 221 ? 8.35700 39.36900 29.02100 1.000 27.36727 205 ILE A N 1
ATOM 1381 C CA . ILE A 1 221 ? 7.65600 38.59200 28.01300 1.000 28.46513 205 ILE A CA 1
ATOM 1382 C C . ILE A 1 221 ? 7.18400 39.49800 26.88900 1.000 26.73673 205 ILE A C 1
ATOM 1383 O O . ILE A 1 221 ? 7.29000 39.15200 25.70400 1.000 25.51327 205 ILE A O 1
ATOM 1388 N N . GLN A 1 222 ? 6.68400 40.68400 27.23600 1.000 25.07503 206 GLN A N 1
ATOM 1389 C CA . GLN A 1 222 ? 6.25800 41.61400 26.20500 1.000 22.88873 206 GLN A CA 1
ATOM 1390 C C . GLN A 1 222 ? 7.44400 42.11300 25.38900 1.000 31.23769 206 GLN A C 1
ATOM 1391 O O . GLN A 1 222 ? 7.31500 42.32500 24.17600 1.000 27.18992 206 GLN A O 1
ATOM 1397 N N . GLU A 1 223 ? 8.60700 42.31100 26.03100 1.000 25.64544 207 GLU A N 1
ATOM 1398 C CA . GLU A 1 223 ? 9.78400 42.77100 25.29100 1.000 26.07264 207 GLU A CA 1
ATOM 1399 C C . GLU A 1 223 ? 10.26500 41.70600 24.32300 1.000 27.10296 207 GLU A C 1
ATOM 1400 O O . GLU A 1 223 ? 10.73700 42.03100 23.22800 1.000 25.52067 207 GLU A O 1
ATOM 1406 N N . PHE A 1 224 ? 10.13900 40.43500 24.70900 1.000 21.20629 208 PHE A N 1
ATOM 1407 C CA . PHE A 1 224 ? 10.49300 39.34500 23.81600 1.000 23.66467 208 PHE A CA 1
ATOM 1408 C C . PHE A 1 224 ? 9.54600 39.29300 22.61700 1.000 28.04926 208 PHE A C 1
ATOM 1409 O O . PHE A 1 224 ? 9.99900 39.17000 21.46600 1.000 24.76415 208 PHE A O 1
ATOM 1417 N N . LYS A 1 225 ? 8.24700 39.44000 22.87000 1.000 25.87865 209 LYS A N 1
ATOM 1418 C CA . LYS A 1 225 ? 7.24400 39.47300 21.77100 1.000 23.97317 209 LYS A CA 1
ATOM 1419 C C . LYS A 1 225 ? 7.50800 40.65900 20.82000 1.000 23.62391 209 LYS A C 1
ATOM 1420 O O . LYS A 1 225 ? 7.44100 40.45000 19.61900 1.000 25.74517 209 LYS A O 1
ATOM 1426 N N . ASP A 1 226 ? 7.81600 41.83900 21.35200 1.000 24.43099 210 ASP A N 1
ATOM 1427 C CA . ASP A 1 226 ? 8.14600 42.97200 20.49000 1.000 28.11928 210 ASP A CA 1
ATOM 1428 C C . ASP A 1 226 ? 9.39300 42.68500 19.66000 1.000 30.69308 210 ASP A C 1
ATOM 1429 O O . ASP A 1 226 ? 9.42700 42.95700 18.45400 1.000 24.67095 210 ASP A O 1
ATOM 1434 N N . ALA A 1 227 ? 10.43600 42.14200 20.29000 1.000 24.02647 211 ALA A N 1
ATOM 1435 C CA . ALA A 1 227 ? 11.64800 41.83500 19.54400 1.000 23.38339 211 ALA A CA 1
ATOM 1436 C C . ALA A 1 227 ? 11.38700 40.76700 18.49000 1.000 19.89261 211 ALA A C 1
ATOM 1437 O O . ALA A 1 227 ? 11.97500 40.80500 17.40200 1.000 20.56019 211 ALA A O 1
ATOM 1439 N N . TRP A 1 228 ? 10.51200 39.80400 18.79100 1.000 21.55619 212 TRP A N 1
ATOM 1440 C CA . TRP A 1 228 ? 10.19300 38.78100 17.80100 1.000 21.19451 212 TRP A CA 1
ATOM 1441 C C . TRP A 1 228 ? 9.60500 39.42300 16.55000 1.000 21.31147 212 TRP A C 1
ATOM 1442 O O . TRP A 1 228 ? 10.02200 39.12100 15.42500 1.000 24.44558 212 TRP A O 1
ATOM 1453 N N . ALA A 1 229 ? 8.65600 40.34400 16.74000 1.000 21.62052 213 ALA A N 1
ATOM 1454 C CA . ALA A 1 229 ? 8.02700 41.04100 15.62400 1.000 22.27453 213 ALA A CA 1
ATOM 1455 C C . ALA A 1 229 ? 9.04600 41.82900 14.82100 1.000 22.68892 213 ALA A C 1
ATOM 1456 O O . ALA A 1 229 ? 9.00500 41.83100 13.58600 1.000 26.39159 213 ALA A O 1
ATOM 1458 N N . ALA A 1 230 ? 9.96200 42.52000 15.50500 1.000 23.30648 214 ALA A N 1
ATOM 1459 C CA . ALA A 1 230 ? 10.95600 43.32700 14.80800 1.000 26.47612 214 ALA A CA 1
ATOM 1460 C C . ALA A 1 230 ? 11.92300 42.45000 14.01500 1.000 22.33383 214 ALA A C 1
ATOM 1461 O O . ALA A 1 230 ? 12.36400 42.83900 12.92900 1.000 21.71810 214 ALA A O 1
ATOM 1463 N N . SER A 1 231 ? 12.24900 41.26000 14.52400 1.000 20.92478 215 SER A N 1
ATOM 1464 C CA . SER A 1 231 ? 13.14000 40.38800 13.76800 1.000 19.78915 215 SER A CA 1
ATOM 1465 C C . SER A 1 231 ? 12.44000 39.78400 12.55300 1.000 25.27923 215 SER A C 1
ATOM 1466 O O . SER A 1 231 ? 13.08600 39.58600 11.51900 1.000 21.67519 215 SER A O 1
ATOM 1469 N N . LEU A 1 232 ? 11.13300 39.48900 12.65300 1.000 24.10792 216 LEU A N 1
ATOM 1470 C CA . LEU A 1 232 ? 10.37700 39.00800 11.49600 1.000 23.08999 216 LEU A CA 1
ATOM 1471 C C . LEU A 1 232 ? 10.41100 40.01300 10.35100 1.000 20.72760 216 LEU A C 1
ATOM 1472 O O . LEU A 1 232 ? 10.60000 39.63900 9.19100 1.000 23.86856 216 LEU A O 1
ATOM 1477 N N . LYS A 1 233 ? 10.20000 41.29600 10.64600 1.000 21.96379 217 LYS A N 1
ATOM 1478 C CA . LYS A 1 233 ? 10.25300 42.29000 9.57500 1.000 24.16325 217 LYS A CA 1
ATOM 1479 C C . LYS A 1 233 ? 11.62600 42.30800 8.92000 1.000 20.91796 217 LYS A C 1
ATOM 1480 O O . LYS A 1 233 ? 11.73100 42.44900 7.70000 1.000 26.33810 217 LYS A O 1
ATOM 1486 N N . ARG A 1 234 ? 12.69300 42.17100 9.71300 1.000 19.94723 218 ARG A N 1
ATOM 1487 C CA . ARG A 1 234 ? 14.03100 42.13700 9.12300 1.000 19.99298 218 ARG A CA 1
ATOM 1488 C C . ARG A 1 234 ? 14.22000 40.87900 8.29200 1.000 22.14232 218 ARG A C 1
ATOM 1489 O O . ARG A 1 234 ? 14.84600 40.91600 7.22700 1.000 21.97310 218 ARG A O 1
ATOM 1497 N N . ALA A 1 235 ? 13.65900 39.75900 8.75100 1.000 21.54396 219 ALA A N 1
ATOM 1498 C CA . ALA A 1 235 ? 13.75600 38.52000 7.99100 1.000 19.36305 219 ALA A CA 1
ATOM 1499 C C . ALA A 1 235 ? 13.02800 38.63400 6.65100 1.000 23.58183 219 ALA A C 1
ATOM 1500 O O . ALA A 1 235 ? 13.53500 38.16800 5.62100 1.000 22.99458 219 ALA A O 1
ATOM 1502 N N . LEU A 1 236 ? 11.83200 39.23700 6.63900 1.000 20.34331 220 LEU A N 1
ATOM 1503 C CA . LEU A 1 236 ? 11.11800 39.39900 5.37400 1.000 27.40745 220 LEU A CA 1
ATOM 1504 C C . LEU A 1 236 ? 11.88300 40.31200 4.43400 1.000 23.91380 220 LEU A C 1
ATOM 1505 O O . LEU A 1 236 ? 11.95400 40.06100 3.22600 1.000 26.47914 220 LEU A O 1
ATOM 1510 N N . LYS A 1 237 ? 12.43200 41.39600 4.97300 1.000 24.20138 221 LYS A N 1
ATOM 1511 C CA . LYS A 1 237 ? 13.18900 42.34700 4.17100 1.000 26.49411 221 LYS A CA 1
ATOM 1512 C C . LYS A 1 237 ? 14.46900 41.72300 3.61300 1.000 25.50189 221 LYS A C 1
ATOM 1513 O O . LYS A 1 237 ? 14.89200 42.07100 2.50800 1.000 25.42923 221 LYS A O 1
ATOM 1519 N N . ALA A 1 238 ? 15.10600 40.80200 4.34100 1.000 22.13519 222 ALA A N 1
ATOM 1520 C CA . ALA A 1 238 ? 16.24300 40.12700 3.72200 1.000 24.42714 222 ALA A CA 1
ATOM 1521 C C . ALA A 1 238 ? 15.80800 39.13200 2.64900 1.000 27.04086 222 ALA A C 1
ATOM 1522 O O . ALA A 1 238 ? 16.66000 38.65700 1.89300 1.000 26.72592 222 ALA A O 1
ATOM 1524 N N . GLY A 1 239 ? 14.51800 38.79800 2.57200 1.000 28.30314 223 GLY A N 1
ATOM 1525 C CA . GLY A 1 239 ? 14.00600 37.92600 1.52800 1.000 23.04794 223 GLY A CA 1
ATOM 1526 C C . GLY A 1 239 ? 13.85700 36.44400 1.85000 1.000 21.83049 223 GLY A C 1
ATOM 1527 O O . GLY A 1 239 ? 13.75600 35.64100 0.91800 1.000 20.61302 223 GLY A O 1
ATOM 1528 N N . PHE A 1 240 ? 13.82100 36.04800 3.11700 1.000 20.76028 224 PHE A N 1
ATOM 1529 C CA . PHE A 1 240 ? 13.68300 34.62100 3.38700 1.000 20.26705 224 PHE A CA 1
ATOM 1530 C C . PHE A 1 240 ? 12.35000 34.09000 2.86300 1.000 21.82029 224 PHE A C 1
ATOM 1531 O O . PHE A 1 240 ? 11.35300 34.81100 2.77000 1.000 24.02021 224 PHE A O 1
ATOM 1539 N N . ASP A 1 241 ? 12.35600 32.81900 2.47100 1.000 19.44373 225 ASP A N 1
ATOM 1540 C CA . ASP A 1 241 ? 11.17100 32.17100 1.92400 1.000 20.25898 225 ASP A CA 1
ATOM 1541 C C . ASP A 1 241 ? 10.33700 31.46600 2.98000 1.000 24.02532 225 ASP A C 1
ATOM 1542 O O . ASP A 1 241 ? 9.14200 31.26200 2.75400 1.000 28.62041 225 ASP A O 1
ATOM 1547 N N . VAL A 1 242 ? 10.93000 31.05800 4.10500 1.000 22.02545 226 VAL A N 1
ATOM 1548 C CA . VAL A 1 242 ? 10.16600 30.45400 5.18400 1.000 21.79634 226 VAL A CA 1
ATOM 1549 C C . VAL A 1 242 ? 10.77400 30.86900 6.50900 1.000 18.89550 226 VAL A C 1
ATOM 1550 O O . VAL A 1 242 ? 11.96900 31.14800 6.61200 1.000 21.03953 226 VAL A O 1
ATOM 1554 N N . ILE A 1 243 ? 9.93500 30.92000 7.52900 1.000 18.49753 227 ILE A N 1
ATOM 1555 C CA . ILE A 1 243 ? 10.37200 31.18300 8.89100 1.000 20.34118 227 ILE A CA 1
ATOM 1556 C C . ILE A 1 243 ? 10.08500 29.94600 9.73200 1.000 24.95948 227 ILE A C 1
ATOM 1557 O O . ILE A 1 243 ? 9.01800 29.32800 9.59800 1.000 24.66835 227 ILE A O 1
ATOM 1562 N N . GLU A 1 244 ? 11.03500 29.57700 10.58400 1.000 20.04687 228 GLU A N 1
ATOM 1563 C CA . GLU A 1 244 ? 10.86200 28.47700 11.52300 1.000 20.16106 228 GLU A CA 1
ATOM 1564 C C . GLU A 1 244 ? 10.96000 29.01100 12.94700 1.000 22.49049 228 GLU A C 1
ATOM 1565 O O . GLU A 1 244 ? 11.89700 29.75000 13.27500 1.000 26.12413 228 GLU A O 1
ATOM 1571 N N . ILE A 1 245 ? 9.97600 28.66500 13.77500 1.000 23.56135 229 ILE A N 1
ATOM 1572 C CA . ILE A 1 245 ? 9.99200 28.98800 15.19700 1.000 19.45557 229 ILE A CA 1
ATOM 1573 C C . ILE A 1 245 ? 10.77600 27.90100 15.92400 1.000 22.84007 229 ILE A C 1
ATOM 1574 O O . ILE A 1 245 ? 10.47200 26.70900 15.80100 1.000 23.05830 229 ILE A O 1
ATOM 1579 N N . HIS A 1 246 ? 11.79000 28.30300 16.65700 1.000 20.77901 230 HIS A N 1
ATOM 1580 C CA . HIS A 1 246 ? 12.60900 27.36900 17.45000 1.000 20.93371 230 HIS A CA 1
ATOM 1581 C C . HIS A 1 246 ? 11.95000 27.14500 18.81300 1.000 26.85673 230 HIS A C 1
ATOM 1582 O O . HIS A 1 246 ? 12.06500 27.97300 19.63800 1.000 26.98212 230 HIS A O 1
ATOM 1589 N N . ASN A 1 247 ? 11.31100 26.00400 18.99000 1.000 24.41303 231 ASN A N 1
ATOM 1590 C CA . ASN A 1 247 ? 10.63500 25.61800 20.24500 1.000 19.83341 231 ASN A CA 1
ATOM 1591 C C . ASN A 1 247 ? 11.30400 24.34800 20.77800 1.000 24.58404 231 ASN A C 1
ATOM 1592 O O . ASN A 1 247 ? 10.63100 23.55500 21.37000 1.000 22.30048 231 ASN A O 1
ATOM 1597 N N . ALA A 1 248 ? 12.60500 24.18900 20.56100 1.000 22.91590 232 ALA A N 1
ATOM 1598 C CA . ALA A 1 248 ? 13.24000 22.93600 20.95400 1.000 21.58668 232 ALA A CA 1
ATOM 1599 C C . ALA A 1 248 ? 14.55400 23.19100 21.68400 1.000 24.18021 232 ALA A C 1
ATOM 1600 O O . ALA A 1 248 ? 14.95500 24.34000 21.94100 1.000 22.61243 232 ALA A O 1
ATOM 1602 N N . HIS A 1 249 ? 15.19900 22.07000 22.04700 1.000 24.03674 233 HIS A N 1
ATOM 1603 C CA . HIS A 1 249 ? 16.57400 22.01800 22.56500 1.000 26.25022 233 HIS A CA 1
ATOM 1604 C C . HIS A 1 249 ? 16.76300 22.86100 23.82400 1.000 24.17628 233 HIS A C 1
ATOM 1605 O O . HIS A 1 249 ? 17.80900 23.47500 24.02900 1.000 25.26517 233 HIS A O 1
ATOM 1612 N N . GLY A 1 250 ? 15.75400 22.86600 24.68800 1.000 24.80312 234 GLY A N 1
ATOM 1613 C CA . GLY A 1 250 ? 15.87800 23.53300 25.96600 1.000 20.93314 234 GLY A CA 1
ATOM 1614 C C . GLY A 1 250 ? 16.04900 25.02800 25.89100 1.000 22.68161 234 GLY A C 1
ATOM 1615 O O . GLY A 1 250 ? 16.46800 25.63500 26.87300 1.000 20.53674 234 GLY A O 1
ATOM 1616 N N . TYR A 1 251 ? 15.74500 25.65100 24.75700 1.000 18.71408 235 TYR A N 1
ATOM 1617 C CA . TYR A 1 251 ? 15.82600 27.10200 24.68000 1.000 20.47580 235 TYR A CA 1
ATOM 1618 C C . TYR A 1 251 ? 14.54100 27.68800 25.26800 1.000 18.16823 235 TYR A C 1
ATOM 1619 O O . TYR A 1 251 ? 13.75200 26.98400 25.89600 1.000 20.69243 235 TYR A O 1
ATOM 1628 N N . LEU A 1 252 ? 14.34700 28.99800 25.11400 1.000 18.07599 236 LEU A N 1
ATOM 1629 C CA . LEU A 1 252 ? 13.28300 29.70400 25.81800 1.000 19.79194 236 LEU A CA 1
ATOM 1630 C C . LEU A 1 252 ? 11.90000 29.06500 25.60900 1.000 21.20850 236 LEU A C 1
ATOM 1631 O O . LEU A 1 252 ? 11.18100 28.80300 26.57800 1.000 23.49662 236 LEU A O 1
ATOM 1636 N N . LEU A 1 253 ? 11.49000 28.81800 24.36100 1.000 17.86850 237 LEU A N 1
ATOM 1637 C CA . LEU A 1 253 ? 10.11200 28.35500 24.16800 1.000 19.75362 237 LEU A CA 1
ATOM 1638 C C . LEU A 1 253 ? 9.92400 26.93300 24.68000 1.000 22.61181 237 LEU A C 1
ATOM 1639 O O . LEU A 1 253 ? 8.86300 26.59800 25.22500 1.000 26.49456 237 LEU A O 1
ATOM 1644 N N . HIS A 1 254 ? 10.94500 26.08100 24.52900 1.000 21.25515 238 HIS A N 1
ATOM 1645 C CA . HIS A 1 254 ? 10.88700 24.74400 25.11900 1.000 19.96637 238 HIS A CA 1
ATOM 1646 C C . HIS A 1 254 ? 10.81300 24.83300 26.64500 1.000 22.16363 238 HIS A C 1
ATOM 1647 O O . HIS A 1 254 ? 10.08500 24.06900 27.29100 1.000 19.66272 238 HIS A O 1
ATOM 1654 N N . GLU A 1 255 ? 11.52100 25.79700 27.23800 1.000 19.15221 239 GLU A N 1
ATOM 1655 C CA . GLU A 1 255 ? 11.50000 25.93700 28.69200 1.000 22.59566 239 GLU A CA 1
ATOM 1656 C C . GLU A 1 255 ? 10.10500 26.26300 29.19300 1.000 24.02462 239 GLU A C 1
ATOM 1657 O O . GLU A 1 255 ? 9.69900 25.80600 30.27400 1.000 24.45798 239 GLU A O 1
ATOM 1663 N N . PHE A 1 256 ? 9.36100 27.06500 28.42600 1.000 25.33768 240 PHE A N 1
ATOM 1664 C CA . PHE A 1 256 ? 8.01300 27.44100 28.83000 1.000 21.48949 240 PHE A CA 1
ATOM 1665 C C . PHE A 1 256 ? 7.04900 26.27000 28.72000 1.000 21.74544 240 PHE A C 1
ATOM 1666 O O . PHE A 1 256 ? 6.17600 26.11200 29.57000 1.000 24.44707 240 PHE A O 1
ATOM 1674 N N . VAL A 1 257 ? 7.19300 25.42400 27.69800 1.000 25.10008 241 VAL A N 1
ATOM 1675 C CA . VAL A 1 257 ? 6.21800 24.34800 27.53800 1.000 26.27677 241 VAL A CA 1
ATOM 1676 C C . VAL A 1 257 ? 6.46100 23.23300 28.54600 1.000 23.89566 241 VAL A C 1
ATOM 1677 O O . VAL A 1 257 ? 5.51900 22.55500 28.96200 1.000 25.99939 241 VAL A O 1
ATOM 1681 N N . SER A 1 258 ? 7.68400 23.03400 28.96800 1.000 23.73328 242 SER A N 1
ATOM 1682 C CA . SER A 1 258 ? 7.93900 21.87600 29.81700 1.000 25.96710 242 SER A CA 1
ATOM 1683 C C . SER A 1 258 ? 7.69700 22.21900 31.28400 1.000 24.94201 242 SER A C 1
ATOM 1684 O O . SER A 1 258 ? 8.21800 23.23100 31.76600 1.000 29.17070 242 SER A O 1
ATOM 1687 N N . PRO A 1 259 ? 6.94200 21.40600 32.02800 1.000 25.25518 243 PRO A N 1
ATOM 1688 C CA . PRO A 1 259 ? 6.76700 21.69200 33.46100 1.000 25.17439 243 PRO A CA 1
ATOM 1689 C C . PRO A 1 259 ? 8.02900 21.49300 34.27800 1.000 36.27986 243 PRO A C 1
ATOM 1690 O O . PRO A 1 259 ? 8.07700 21.95900 35.42100 1.000 34.22636 243 PRO A O 1
ATOM 1694 N N . VAL A 1 260 ? 9.05400 20.81600 33.75700 1.000 27.15455 244 VAL A N 1
ATOM 1695 C CA . VAL A 1 260 ? 10.23400 20.64600 34.59600 1.000 33.63117 244 VAL A CA 1
ATOM 1696 C C . VAL A 1 260 ? 11.02400 21.94700 34.65700 1.000 31.69743 244 VAL A C 1
ATOM 1697 O O . VAL A 1 260 ? 11.70600 22.21900 35.64800 1.000 32.41042 244 VAL A O 1
ATOM 1701 N N . SER A 1 261 ? 10.88200 22.81000 33.65100 1.000 28.38700 245 SER A N 1
ATOM 1702 C CA . SER A 1 261 ? 11.56200 24.09800 33.64900 1.000 26.06270 245 SER A CA 1
ATOM 1703 C C . SER A 1 261 ? 10.65000 25.29700 33.89000 1.000 27.93756 245 SER A C 1
ATOM 1704 O O . SER A 1 261 ? 11.15900 26.37000 34.22300 1.000 30.63290 245 SER A O 1
ATOM 1707 N N . ASN A 1 262 ? 9.33000 25.16000 33.72200 1.000 26.90202 246 ASN A N 1
ATOM 1708 C CA . ASN A 1 262 ? 8.39300 26.28100 33.89900 1.000 25.07857 246 ASN A CA 1
ATOM 1709 C C . ASN A 1 262 ? 7.52700 26.02700 35.13300 1.000 27.53938 246 ASN A C 1
ATOM 1710 O O . ASN A 1 262 ? 6.59200 25.22500 35.09400 1.000 27.20794 246 ASN A O 1
ATOM 1715 N N . LYS A 1 263 ? 7.84000 26.73300 36.21900 1.000 27.34089 247 LYS A N 1
ATOM 1716 C CA . LYS A 1 263 ? 7.11400 26.67200 37.47800 1.000 31.72240 247 LYS A CA 1
ATOM 1717 C C . LYS A 1 263 ? 6.21700 27.88000 37.70200 1.000 30.54068 247 LYS A C 1
ATOM 1718 O O . LYS A 1 263 ? 5.78600 28.10700 38.83500 1.000 30.89837 247 LYS A O 1
ATOM 1724 N N . ARG A 1 264 ? 5.93200 28.64300 36.66700 1.000 25.09349 248 ARG A N 1
ATOM 1725 C CA . ARG A 1 264 ? 5.16200 29.89600 36.84400 1.000 29.30297 248 ARG A CA 1
ATOM 1726 C C . ARG A 1 264 ? 3.74600 29.64400 37.37900 1.000 31.67854 248 ARG A C 1
ATOM 1727 O O . ARG A 1 264 ? 3.19900 28.56500 37.14800 1.000 26.82646 248 ARG A O 1
ATOM 1735 N N . THR A 1 265 ? 3.17300 30.65600 38.01400 1.000 28.89309 249 THR A N 1
ATOM 1736 C CA . THR A 1 265 ? 1.80900 30.55500 38.58700 1.000 35.07543 249 THR A CA 1
ATOM 1737 C C . THR A 1 265 ? 0.88900 31.57500 37.90600 1.000 34.93826 249 THR A C 1
ATOM 1738 O O . THR A 1 265 ? -0.28300 31.64100 38.26600 1.000 33.34882 249 THR A O 1
ATOM 1742 N N . ASP A 1 266 ? 1.42100 32.34500 36.96500 1.000 30.61116 250 ASP A N 1
ATOM 1743 C CA . ASP A 1 266 ? 0.59500 33.30300 36.19000 1.000 29.65814 250 ASP A CA 1
ATOM 1744 C C . ASP A 1 266 ? -0.05600 32.61500 34.99100 1.000 28.61739 250 ASP A C 1
ATOM 1745 O O . ASP A 1 266 ? -0.11600 31.39300 34.97900 1.000 31.22979 250 ASP A O 1
ATOM 1750 N N . GLN A 1 267 ? -0.53700 33.40400 34.04000 1.000 27.75607 251 GLN A N 1
ATOM 1751 C CA . GLN A 1 267 ? -1.17800 32.86500 32.81600 1.000 32.54411 251 GLN A CA 1
ATOM 1752 C C . GLN A 1 267 ? -0.17800 32.02800 32.00700 1.000 29.95991 251 GLN A C 1
ATOM 1753 O O . GLN A 1 267 ? -0.59800 31.41500 31.04000 1.000 28.24796 251 GLN A O 1
ATOM 1759 N N . TYR A 1 268 ? 1.09700 32.03100 32.39300 1.000 28.82436 252 TYR A N 1
ATOM 1760 C CA . TYR A 1 268 ? 2.06400 31.30300 31.58300 1.000 27.90391 252 TYR A CA 1
ATOM 1761 C C . TYR A 1 268 ? 2.52200 29.99700 32.22200 1.000 26.95976 252 TYR A C 1
ATOM 1762 O O . TYR A 1 268 ? 3.45600 29.37400 31.71700 1.000 23.74350 252 TYR A O 1
ATOM 1771 N N . GLY A 1 269 ? 1.87600 29.55200 33.30200 1.000 25.64800 253 GLY A N 1
ATOM 1772 C CA . GLY A 1 269 ? 2.29200 28.32100 33.94400 1.000 28.97685 253 GLY A CA 1
ATOM 1773 C C . GLY A 1 269 ? 1.15100 27.65300 34.68000 1.000 25.64801 253 GLY A C 1
ATOM 1774 O O . GLY A 1 269 ? 0.06500 28.21000 34.82400 1.000 25.84377 253 GLY A O 1
ATOM 1775 N N . GLY A 1 270 ? 1.42100 26.43500 35.14400 1.000 25.79715 254 GLY A N 1
ATOM 1776 C CA . GLY A 1 270 ? 0.50800 25.71300 36.00600 1.000 30.05424 254 GLY A CA 1
ATOM 1777 C C . GLY A 1 270 ? -0.46700 24.79800 35.30500 1.000 31.89549 254 GLY A C 1
ATOM 1778 O O . GLY A 1 270 ? -1.27500 24.15300 35.97800 1.000 41.72608 254 GLY A O 1
ATOM 1779 N N . SER A 1 271 ? -0.43600 24.72900 33.98100 1.000 30.11344 255 SER A N 1
ATOM 1780 C CA . SER A 1 271 ? -1.31300 23.83100 33.24500 1.000 28.48139 255 SER A CA 1
ATOM 1781 C C . SER A 1 271 ? -0.77900 23.73400 31.83100 1.000 30.25408 255 SER A C 1
ATOM 1782 O O . SER A 1 271 ? -0.00700 24.58700 31.38500 1.000 24.09222 255 SER A O 1
ATOM 1785 N N . PHE A 1 272 ? -1.21200 22.68600 31.12800 1.000 28.16646 256 PHE A N 1
ATOM 1786 C CA . PHE A 1 272 ? -0.79300 22.51000 29.74500 1.000 25.00697 256 PHE A CA 1
ATOM 1787 C C . PHE A 1 272 ? -1.14500 23.73200 28.90300 1.000 27.82125 256 PHE A C 1
ATOM 1788 O O . PHE A 1 272 ? -0.31100 24.22400 28.13500 1.000 29.11556 256 PHE A O 1
ATOM 1796 N N . GLU A 1 273 ? -2.36000 24.25700 29.06000 1.000 27.50059 257 GLU A N 1
ATOM 1797 C CA . GLU A 1 273 ? -2.78800 25.41100 28.27100 1.000 28.52756 257 GLU A CA 1
ATOM 1798 C C . GLU A 1 273 ? -1.96200 26.65500 28.59100 1.000 21.20479 257 GLU A C 1
ATOM 1799 O O . GLU A 1 273 ? -1.62100 27.42400 27.69500 1.000 26.06755 257 GLU A O 1
ATOM 1805 N N . ASN A 1 274 ? -1.65000 26.89200 29.86500 1.000 26.26769 258 ASN A N 1
ATOM 1806 C CA . ASN A 1 274 ? -0.85400 28.07400 30.18700 1.000 25.09265 258 ASN A CA 1
ATOM 1807 C C . ASN A 1 274 ? 0.57500 27.93300 29.68200 1.000 23.90387 258 ASN A C 1
ATOM 1808 O O . ASN A 1 274 ? 1.15600 28.90500 29.18700 1.000 21.76593 258 ASN A O 1
ATOM 1813 N N . ARG A 1 275 ? 1.15700 26.73300 29.80300 1.000 22.17557 259 ARG A N 1
ATOM 1814 C CA . ARG A 1 275 ? 2.55200 26.54100 29.43800 1.000 23.43308 259 ARG A CA 1
ATOM 1815 C C . ARG A 1 275 ? 2.77500 26.64800 27.93800 1.000 24.96754 259 ARG A C 1
ATOM 1816 O O . ARG A 1 275 ? 3.88900 26.98100 27.52600 1.000 23.95294 259 ARG A O 1
ATOM 1824 N N . ILE A 1 276 ? 1.75600 26.39000 27.10900 1.000 22.64784 260 ILE A N 1
ATOM 1825 C CA . ILE A 1 276 ? 1.91500 26.61600 25.67800 1.000 18.30734 260 ILE A CA 1
ATOM 1826 C C . ILE A 1 276 ? 1.41700 27.97800 25.24200 1.000 21.21188 260 ILE A C 1
ATOM 1827 O O . ILE A 1 276 ? 1.45400 28.28000 24.04400 1.000 23.74914 260 ILE A O 1
ATOM 1832 N N . ARG A 1 277 ? 0.93800 28.80800 26.16400 1.000 18.38579 261 ARG A N 1
ATOM 1833 C CA . ARG A 1 277 ? 0.37300 30.09400 25.76300 1.000 22.18099 261 ARG A CA 1
ATOM 1834 C C . ARG A 1 277 ? 1.40200 30.95100 25.02600 1.000 24.00934 261 ARG A C 1
ATOM 1835 O O . ARG A 1 277 ? 1.08300 31.56300 23.99900 1.000 23.50154 261 ARG A O 1
ATOM 1843 N N . LEU A 1 278 ? 2.64200 31.02100 25.53700 1.000 18.50592 262 LEU A N 1
ATOM 1844 C CA . LEU A 1 278 ? 3.64600 31.87300 24.88500 1.000 22.92929 262 LEU A CA 1
ATOM 1845 C C . LEU A 1 278 ? 3.93300 31.39100 23.47100 1.000 22.58598 262 LEU A C 1
ATOM 1846 O O . LEU A 1 278 ? 4.03400 32.19500 22.53700 1.000 20.71736 262 LEU A O 1
ATOM 1851 N N . THR A 1 279 ? 4.02900 30.07700 23.28800 1.000 20.23733 263 THR A N 1
ATOM 1852 C CA . THR A 1 279 ? 4.20400 29.53500 21.94900 1.000 22.38610 263 THR A CA 1
ATOM 1853 C C . THR A 1 279 ? 3.05400 29.93200 21.02100 1.000 21.92167 263 THR A C 1
ATOM 1854 O O . THR A 1 279 ? 3.28600 30.32900 19.87500 1.000 21.18174 263 THR A O 1
ATOM 1858 N N . LEU A 1 280 ? 1.80500 29.83100 21.49300 1.000 22.66160 264 LEU A N 1
ATOM 1859 C CA . LEU A 1 280 ? 0.67500 30.19500 20.64100 1.000 24.41964 264 LEU A CA 1
ATOM 1860 C C . LEU A 1 280 ? 0.63900 31.69700 20.37700 1.000 23.47179 264 LEU A C 1
ATOM 1861 O O . LEU A 1 280 ? 0.27900 32.12800 19.27800 1.000 24.57472 264 LEU A O 1
ATOM 1866 N N . GLU A 1 281 ? 1.02100 32.51900 21.35400 1.000 24.21398 265 GLU A N 1
ATOM 1867 C CA . GLU A 1 281 ? 1.09900 33.95300 21.07900 1.000 27.84823 265 GLU A CA 1
ATOM 1868 C C . GLU A 1 281 ? 2.19500 34.27100 20.05600 1.000 27.79006 265 GLU A C 1
ATOM 1869 O O . GLU A 1 281 ? 2.02300 35.15700 19.21200 1.000 26.70974 265 GLU A O 1
ATOM 1875 N N . ILE A 1 282 ? 3.31800 33.54200 20.09000 1.000 23.73193 266 ILE A N 1
ATOM 1876 C CA . ILE A 1 282 ? 4.35700 33.76700 19.08500 1.000 20.46417 266 ILE A CA 1
ATOM 1877 C C . ILE A 1 282 ? 3.85600 33.35500 17.69600 1.000 26.26378 266 ILE A C 1
ATOM 1878 O O . ILE A 1 282 ? 4.09800 34.05300 16.70100 1.000 23.43191 266 ILE A O 1
ATOM 1883 N N . VAL A 1 283 ? 3.12000 32.24000 17.60700 1.000 21.73169 267 VAL A N 1
ATOM 1884 C CA . VAL A 1 283 ? 2.54600 31.83700 16.32000 1.000 23.03089 267 VAL A CA 1
ATOM 1885 C C . VAL A 1 283 ? 1.56100 32.88000 15.79500 1.000 20.66245 267 VAL A C 1
ATOM 1886 O O . VAL A 1 283 ? 1.56200 33.20100 14.60500 1.000 25.61224 267 VAL A O 1
ATOM 1890 N N . GLU A 1 284 ? 0.68600 33.40000 16.65100 1.000 24.58602 268 GLU A N 1
ATOM 1891 C CA . GLU A 1 284 ? -0.28600 34.39900 16.20500 1.000 21.75400 268 GLU A CA 1
ATOM 1892 C C . GLU A 1 284 ? 0.39600 35.68300 15.73500 1.000 23.55938 268 GLU A C 1
ATOM 1893 O O . GLU A 1 284 ? 0.02900 36.24600 14.69800 1.000 23.49049 268 GLU A O 1
ATOM 1899 N N . ILE A 1 285 ? 1.39400 36.16300 16.48100 1.000 23.42143 269 ILE A N 1
ATOM 1900 C CA . ILE A 1 285 ? 2.15200 37.33600 16.05500 1.000 22.44057 269 ILE A CA 1
ATOM 1901 C C . ILE A 1 285 ? 2.78700 37.09600 14.69500 1.000 24.08827 269 ILE A C 1
ATOM 1902 O O . ILE A 1 285 ? 2.74600 37.96000 13.81000 1.000 23.63696 269 ILE A O 1
ATOM 1907 N N . THR A 1 286 ? 3.38400 35.91500 14.50800 1.000 25.03855 270 THR A N 1
ATOM 1908 C CA . THR A 1 286 ? 4.07700 35.61000 13.26100 1.000 21.72034 270 THR A CA 1
ATOM 1909 C C . THR A 1 286 ? 3.11800 35.60800 12.07900 1.000 24.18535 270 THR A C 1
ATOM 1910 O O . THR A 1 286 ? 3.37600 36.24200 11.04800 1.000 21.82593 270 THR A O 1
ATOM 1914 N N . ARG A 1 287 ? 2.01000 34.87700 12.20800 1.000 24.05106 271 ARG A N 1
ATOM 1915 C CA . ARG A 1 287 ? 1.01400 34.78900 11.14800 1.000 24.88858 271 ARG A CA 1
ATOM 1916 C C . ARG A 1 287 ? 0.33700 36.12000 10.87100 1.000 29.60817 271 ARG A C 1
ATOM 1917 O O . ARG A 1 287 ? -0.17800 36.32100 9.76800 1.000 28.17671 271 ARG A O 1
ATOM 1925 N N . LYS A 1 288 ? 0.33600 37.03500 11.83300 1.000 25.74622 272 LYS A N 1
ATOM 1926 C CA . LYS A 1 288 ? -0.16900 38.37100 11.54800 1.000 30.80944 272 LYS A CA 1
ATOM 1927 C C . LYS A 1 288 ? 0.81200 39.17900 10.70100 1.000 32.99548 272 LYS A C 1
ATOM 1928 O O . LYS A 1 288 ? 0.38800 40.06400 9.95300 1.000 31.87355 272 LYS A O 1
ATOM 1934 N N . ILE A 1 289 ? 2.10800 38.88500 10.77900 1.000 28.68071 273 ILE A N 1
ATOM 1935 C CA . ILE A 1 289 ? 3.12600 39.73400 10.17000 1.000 25.26521 273 ILE A CA 1
ATOM 1936 C C . ILE A 1 289 ? 3.60300 39.19700 8.82300 1.000 23.18867 273 ILE A C 1
ATOM 1937 O O . ILE A 1 289 ? 3.82100 39.97100 7.89400 1.000 22.67221 273 ILE A O 1
ATOM 1942 N N . ILE A 1 290 ? 3.79600 37.88900 8.68300 1.000 21.41597 274 ILE A N 1
ATOM 1943 C CA . ILE A 1 290 ? 4.36600 37.37600 7.43700 1.000 21.48965 274 ILE A CA 1
ATOM 1944 C C . ILE A 1 290 ? 3.23800 37.14700 6.44100 1.000 20.26906 274 ILE A C 1
ATOM 1945 O O . ILE A 1 290 ? 2.06200 37.11500 6.83000 1.000 22.00969 274 ILE A O 1
ATOM 1950 N N . PRO A 1 291 ? 3.54200 37.03500 5.14900 1.000 25.55192 275 PRO A N 1
ATOM 1951 C CA . PRO A 1 291 ? 2.48300 36.82100 4.15400 1.000 21.70360 275 PRO A CA 1
ATOM 1952 C C . PRO A 1 291 ? 1.81000 35.47400 4.36400 1.000 20.80938 275 PRO A C 1
ATOM 1953 O O . PRO A 1 291 ? 2.45400 34.50000 4.76100 1.000 21.71933 275 PRO A O 1
ATOM 1957 N N . GLU A 1 292 ? 0.49100 35.42200 4.10800 1.000 20.14345 276 GLU A N 1
ATOM 1958 C CA . GLU A 1 292 ? -0.19700 34.13400 4.13800 1.000 24.38739 276 GLU A CA 1
ATOM 1959 C C . GLU A 1 292 ? 0.40600 33.16500 3.12800 1.000 24.92510 276 GLU A C 1
ATOM 1960 O O . GLU A 1 292 ? 0.29100 31.94300 3.29100 1.000 25.12043 276 GLU A O 1
ATOM 1966 N N . SER A 1 293 ? 1.06600 33.69500 2.09400 1.000 26.45537 277 SER A N 1
ATOM 1967 C CA . SER A 1 293 ? 1.73900 32.89300 1.08800 1.000 25.90593 277 SER A CA 1
ATOM 1968 C C . SER A 1 293 ? 2.97000 32.16200 1.62100 1.000 25.27446 277 SER A C 1
ATOM 1969 O O . SER A 1 293 ? 3.43700 31.22600 0.96700 1.000 24.95017 277 SER A O 1
ATOM 1972 N N . MET A 1 294 ? 3.49700 32.55400 2.78800 1.000 23.39007 278 MET A N 1
ATOM 1973 C CA . MET A 1 294 ? 4.79300 32.08200 3.29800 1.000 28.85241 278 MET A CA 1
ATOM 1974 C C . MET A 1 294 ? 4.62800 30.94500 4.29900 1.000 21.83931 278 MET A C 1
ATOM 1975 O O . MET A 1 294 ? 3.89100 31.09800 5.27900 1.000 23.20176 278 MET A O 1
ATOM 1980 N N . PRO A 1 295 ? 5.33000 29.82700 4.13000 1.000 19.66245 279 PRO A N 1
ATOM 1981 C CA . PRO A 1 295 ? 5.22300 28.73600 5.10400 1.000 18.11927 279 PRO A CA 1
ATOM 1982 C C . PRO A 1 295 ? 5.81200 29.12600 6.44300 1.000 21.14155 279 PRO A C 1
ATOM 1983 O O . PRO A 1 295 ? 6.81300 29.84000 6.52300 1.000 23.15179 279 PRO A O 1
ATOM 1987 N N . LEU A 1 296 ? 5.18700 28.63300 7.50000 1.000 20.41407 280 LEU A N 1
ATOM 1988 C CA . LEU A 1 296 ? 5.67900 28.78400 8.85600 1.000 19.04838 280 LEU A CA 1
ATOM 1989 C C . LEU A 1 296 ? 6.00100 27.39800 9.39700 1.000 21.65753 280 LEU A C 1
ATOM 1990 O O . LEU A 1 296 ? 5.13400 26.51100 9.39300 1.000 19.79049 280 LEU A O 1
ATOM 1995 N N . PHE A 1 297 ? 7.24700 27.20300 9.82800 1.000 17.77886 281 PHE A N 1
ATOM 1996 C CA . PHE A 1 297 ? 7.68200 25.95400 10.44400 1.000 16.24436 281 PHE A CA 1
ATOM 1997 C C . PHE A 1 297 ? 7.79500 26.12700 11.95000 1.000 19.20513 281 PHE A C 1
ATOM 1998 O O . PHE A 1 297 ? 7.99600 27.22700 12.46400 1.000 18.31380 281 PHE A O 1
ATOM 2006 N N . LEU A 1 298 ? 7.68200 25.01800 12.66500 1.000 20.54357 282 LEU A N 1
ATOM 2007 C CA . LEU A 1 298 ? 7.96100 25.04500 14.09000 1.000 22.59586 282 LEU A CA 1
ATOM 2008 C C . LEU A 1 298 ? 8.74700 23.79400 14.45500 1.000 25.86998 282 LEU A C 1
ATOM 2009 O O . LEU A 1 298 ? 8.35000 22.67900 14.10100 1.000 23.20177 282 LEU A O 1
ATOM 2014 N N . ARG A 1 299 ? 9.87200 23.98600 15.14400 1.000 21.00017 283 ARG A N 1
ATOM 2015 C CA . ARG A 1 299 ? 10.70200 22.88300 15.61400 1.000 23.53356 283 ARG A CA 1
ATOM 2016 C C . ARG A 1 299 ? 10.41600 22.67100 17.09300 1.000 21.16159 283 ARG A C 1
ATOM 2017 O O . ARG A 1 299 ? 10.53900 23.61600 17.88000 1.000 24.04955 283 ARG A O 1
ATOM 2025 N N . ILE A 1 300 ? 10.07300 21.43300 17.40400 1.000 18.63497 284 ILE A N 1
ATOM 2026 C CA . ILE A 1 300 ? 9.69200 21.06000 18.78300 1.000 23.35614 284 ILE A CA 1
ATOM 2027 C C . ILE A 1 300 ? 10.64900 20.00100 19.29300 1.000 25.98906 284 ILE A C 1
ATOM 2028 O O . ILE A 1 300 ? 11.26900 19.32300 18.48400 1.000 29.22686 284 ILE A O 1
ATOM 2033 N N . SER A 1 301 ? 10.86000 19.98000 20.59000 1.000 26.13507 285 SER A N 1
ATOM 2034 C CA . SER A 1 301 ? 11.57800 18.83200 21.17200 1.000 27.05394 285 SER A CA 1
ATOM 2035 C C . SER A 1 301 ? 10.43400 17.89700 21.56400 1.000 24.90844 285 SER A C 1
ATOM 2036 O O . SER A 1 301 ? 9.70100 18.25700 22.46300 1.000 26.15725 285 SER A O 1
ATOM 2039 N N . ALA A 1 302 ? 10.24700 16.78900 20.84500 1.000 27.72360 286 ALA A N 1
ATOM 2040 C CA . ALA A 1 302 ? 9.09800 15.92100 21.08000 1.000 24.59112 286 ALA A CA 1
ATOM 2041 C C . ALA A 1 302 ? 9.01800 15.48300 22.53400 1.000 26.77284 286 ALA A C 1
ATOM 2042 O O . ALA A 1 302 ? 7.92200 15.27200 23.05400 1.000 24.13859 286 ALA A O 1
ATOM 2044 N N . THR A 1 303 ? 10.15700 15.35000 23.21100 1.000 22.89689 287 THR A N 1
ATOM 2045 C CA . THR A 1 303 ? 10.12400 14.92200 24.59800 1.000 24.81216 287 THR A CA 1
ATOM 2046 C C . THR A 1 303 ? 11.37500 15.40800 25.30700 1.000 24.53212 287 THR A C 1
ATOM 2047 O O . THR A 1 303 ? 12.41400 15.62900 24.68400 1.000 27.00847 287 THR A O 1
ATOM 2051 N N . ASP A 1 304 ? 11.24900 15.58200 26.61700 1.000 24.67658 288 ASP A N 1
ATOM 2052 C CA . ASP A 1 304 ? 12.37400 15.83900 27.50200 1.000 23.77145 288 ASP A CA 1
ATOM 2053 C C . ASP A 1 304 ? 13.26600 14.61600 27.71300 1.000 30.95708 288 ASP A C 1
ATOM 2054 O O . ASP A 1 304 ? 14.39000 14.77500 28.20800 1.000 25.44491 288 ASP A O 1
ATOM 2059 N N . TRP A 1 305 ? 12.79500 13.41000 27.37800 1.000 23.95081 289 TRP A N 1
ATOM 2060 C CA . TRP A 1 305 ? 13.51700 12.17200 27.68900 1.000 25.88504 289 TRP A CA 1
ATOM 2061 C C . TRP A 1 305 ? 13.65700 11.99100 29.20300 1.000 29.48767 289 TRP A C 1
ATOM 2062 O O . TRP A 1 305 ? 14.68100 11.52600 29.70300 1.000 29.08724 289 TRP A O 1
ATOM 2073 N N . LEU A 1 306 ? 12.64200 12.41800 29.95100 1.000 26.68577 290 LEU A N 1
ATOM 2074 C CA . LEU A 1 306 ? 12.57200 12.18400 31.38700 1.000 34.78853 290 LEU A CA 1
ATOM 2075 C C . LEU A 1 306 ? 11.42800 11.23700 31.71900 1.000 34.55445 290 LEU A C 1
ATOM 2076 O O . LEU A 1 306 ? 11.06100 11.07600 32.88900 1.000 38.91351 290 LEU A O 1
ATOM 2081 N N . ASP A 1 307 ? 10.86100 10.61200 30.70100 1.000 38.56484 291 ASP A N 1
ATOM 2082 C CA . ASP A 1 307 ? 9.72300 9.71600 30.84700 1.000 50.06670 291 ASP A CA 1
ATOM 2083 C C . ASP A 1 307 ? 10.20700 8.29400 31.14300 1.000 46.20613 291 ASP A C 1
ATOM 2084 O O . ASP A 1 307 ? 9.94400 7.34400 30.40800 1.000 55.68620 291 ASP A O 1
ATOM 2089 N N . TYR A 1 308 ? 10.95400 8.15900 32.23200 1.000 48.48436 292 TYR A N 1
ATOM 2090 C CA . TYR A 1 308 ? 11.43200 6.85100 32.65400 1.000 52.27774 292 TYR A CA 1
ATOM 2091 C C . TYR A 1 308 ? 11.30100 6.71700 34.16400 1.000 57.86525 292 TYR A C 1
ATOM 2092 O O . TYR A 1 308 ? 11.11300 7.69900 34.88600 1.000 57.01891 292 TYR A O 1
ATOM 2101 N N . GLU A 1 309 ? 11.39400 5.47600 34.63500 1.000 60.67054 293 GLU A N 1
ATOM 2102 C CA . GLU A 1 309 ? 11.20500 5.19300 36.05000 1.000 66.30811 293 GLU A CA 1
ATOM 2103 C C . GLU A 1 309 ? 12.50700 5.42900 36.80300 1.000 64.38230 293 GLU A C 1
ATOM 2104 O O . GLU A 1 309 ? 13.57900 4.99700 36.36500 1.000 61.34639 293 GLU A O 1
ATOM 2110 N N . GLY A 1 310 ? 12.41100 6.12100 37.93400 1.000 63.09026 294 GLY A N 1
ATOM 2111 C CA . GLY A 1 310 ? 13.59400 6.57000 38.63800 1.000 57.05028 294 GLY A CA 1
ATOM 2112 C C . GLY A 1 310 ? 13.62500 8.08200 38.67200 1.000 60.90790 294 GLY A C 1
ATOM 2113 O O . GLY A 1 310 ? 14.05500 8.68900 39.66000 1.000 60.43127 294 GLY A O 1
ATOM 2114 N N . PHE A 1 311 ? 13.16700 8.70100 37.58500 1.000 58.57012 295 PHE A N 1
ATOM 2115 C CA . PHE A 1 311 ? 12.90900 10.13400 37.54200 1.000 54.70720 295 PHE A CA 1
ATOM 2116 C C . PHE A 1 311 ? 11.42300 10.36000 37.78300 1.000 49.10004 295 PHE A C 1
ATOM 2117 O O . PHE A 1 311 ? 10.58300 9.79700 37.07200 1.000 58.72120 295 PHE A O 1
ATOM 2125 N N . GLY A 1 312 ? 11.10600 11.17600 38.78300 1.000 50.20955 296 GLY A N 1
ATOM 2126 C CA . GLY A 1 312 ? 9.73700 11.28600 39.24400 1.000 50.20256 296 GLY A CA 1
ATOM 2127 C C . GLY A 1 312 ? 9.03300 12.58400 38.91100 1.000 44.20421 296 GLY A C 1
ATOM 2128 O O . GLY A 1 312 ? 7.80400 12.65200 38.96800 1.000 53.81674 296 GLY A O 1
ATOM 2129 N N . GLU A 1 313 ? 9.78700 13.62200 38.56800 1.000 49.86628 297 GLU A N 1
ATOM 2130 C CA . GLU A 1 313 ? 9.16100 14.90000 38.26800 1.000 46.03795 297 GLU A CA 1
ATOM 2131 C C . GLU A 1 313 ? 8.37700 14.81000 36.96200 1.000 44.02349 297 GLU A C 1
ATOM 2132 O O . GLU A 1 313 ? 8.61400 13.94000 36.12000 1.000 46.79831 297 GLU A O 1
ATOM 2138 N N . GLU A 1 314 ? 7.41700 15.71000 36.80400 1.000 44.61692 298 GLU A N 1
ATOM 2139 C CA . GLU A 1 314 ? 6.63300 15.72800 35.58300 1.000 41.48905 298 GLU A CA 1
ATOM 2140 C C . GLU A 1 314 ? 7.43700 16.39100 34.47300 1.000 36.77639 298 GLU A C 1
ATOM 2141 O O . GLU A 1 314 ? 8.30100 17.23700 34.72600 1.000 33.46394 298 GLU A O 1
ATOM 2147 N N . SER A 1 315 ? 7.16800 15.98300 33.23500 1.000 30.71426 299 SER A N 1
ATOM 2148 C CA . SER A 1 315 ? 8.02000 16.39200 32.12900 1.000 28.17505 299 SER A CA 1
ATOM 2149 C C . SER A 1 315 ? 7.19300 16.51700 30.86400 1.000 23.55992 299 SER A C 1
ATOM 2150 O O . SER A 1 315 ? 6.02200 16.15600 30.82300 1.000 26.21588 299 SER A O 1
ATOM 2153 N N . TRP A 1 316 ? 7.82700 17.05900 29.83200 1.000 29.44413 300 TRP A N 1
ATOM 2154 C CA . TRP A 1 316 ? 7.22000 17.18300 28.51700 1.000 30.31415 300 TRP A CA 1
ATOM 2155 C C . TRP A 1 316 ? 7.40900 15.86900 27.76600 1.000 29.03236 300 TRP A C 1
ATOM 2156 O O . TRP A 1 316 ? 8.52800 15.35500 27.67400 1.000 26.03468 300 TRP A O 1
ATOM 2167 N N . THR A 1 317 ? 6.31600 15.31600 27.24700 1.000 28.57992 301 THR A N 1
ATOM 2168 C CA . THR A 1 317 ? 6.30000 13.98900 26.64000 1.000 29.94452 301 THR A CA 1
ATOM 2169 C C . THR A 1 317 ? 5.82100 14.06800 25.19800 1.000 27.85165 301 THR A C 1
ATOM 2170 O O . THR A 1 317 ? 5.33100 15.09900 24.73600 1.000 29.24351 301 THR A O 1
ATOM 2174 N N . VAL A 1 318 ? 5.93100 12.94600 24.48200 1.000 25.85579 302 VAL A N 1
ATOM 2175 C CA . VAL A 1 318 ? 5.52800 12.97800 23.08300 1.000 26.13959 302 VAL A CA 1
ATOM 2176 C C . VAL A 1 318 ? 4.01700 13.15600 22.97100 1.000 29.47785 302 VAL A C 1
ATOM 2177 O O . VAL A 1 318 ? 3.52900 13.74700 22.00100 1.000 28.69305 302 VAL A O 1
ATOM 2181 N N . ALA A 1 319 ? 3.25000 12.70500 23.96800 1.000 29.75410 303 ALA A N 1
ATOM 2182 C CA . ALA A 1 319 ? 1.80800 12.95900 23.95300 1.000 31.03602 303 ALA A CA 1
ATOM 2183 C C . ALA A 1 319 ? 1.50300 14.45300 24.04600 1.000 28.28002 303 ALA A C 1
ATOM 2184 O O . ALA A 1 319 ? 0.60700 14.95600 23.36100 1.000 29.84396 303 ALA A O 1
ATOM 2186 N N . ASP A 1 320 ? 2.22400 15.17700 24.89900 1.000 29.15690 304 ASP A N 1
ATOM 2187 C CA . ASP A 1 320 ? 2.08400 16.63100 24.92200 1.000 29.47637 304 ASP A CA 1
ATOM 2188 C C . ASP A 1 320 ? 2.42200 17.24300 23.56800 1.000 29.70752 304 ASP A C 1
ATOM 2189 O O . ASP A 1 320 ? 1.70100 18.11900 23.07200 1.000 27.44063 304 ASP A O 1
ATOM 2194 N N . SER A 1 321 ? 3.53000 16.81400 22.95700 1.000 27.43142 305 SER A N 1
ATOM 2195 C CA . SER A 1 321 ? 3.89900 17.38700 21.66600 1.000 24.65701 305 SER A CA 1
ATOM 2196 C C . SER A 1 321 ? 2.84200 17.09000 20.61300 1.000 28.28401 305 SER A C 1
ATOM 2197 O O . SER A 1 321 ? 2.58200 17.91500 19.72800 1.000 29.85434 305 SER A O 1
ATOM 2200 N N . ALA A 1 322 ? 2.23000 15.91100 20.68000 1.000 25.86501 306 ALA A N 1
ATOM 2201 C CA . ALA A 1 322 ? 1.19300 15.57700 19.71000 1.000 27.70433 306 ALA A CA 1
ATOM 2202 C C . ALA A 1 322 ? -0.04000 16.44400 19.92500 1.000 29.82224 306 ALA A C 1
ATOM 2203 O O . ALA A 1 322 ? -0.61400 16.98000 18.97000 1.000 26.64824 306 ALA A O 1
ATOM 2205 N N . ARG A 1 323 ? -0.44800 16.61000 21.18200 1.000 23.63661 307 ARG A N 1
ATOM 2206 C CA . ARG A 1 323 ? -1.56800 17.48900 21.47600 1.000 24.35175 307 ARG A CA 1
ATOM 2207 C C . ARG A 1 323 ? -1.26900 18.92900 21.06100 1.000 27.04587 307 ARG A C 1
ATOM 2208 O O . ARG A 1 323 ? -2.13700 19.61600 20.51700 1.000 27.23313 307 ARG A O 1
ATOM 2216 N N . LEU A 1 324 ? -0.04600 19.40900 21.31500 1.000 28.74712 308 LEU A N 1
ATOM 2217 C CA . LEU A 1 324 ? 0.34700 20.72700 20.82700 1.000 26.43025 308 LEU A CA 1
ATOM 2218 C C . LEU A 1 324 ? 0.30300 20.78300 19.30000 1.000 28.33068 308 LEU A C 1
ATOM 2219 O O . LEU A 1 324 ? -0.17000 21.77200 18.71400 1.000 23.80143 308 LEU A O 1
ATOM 2224 N N . ALA A 1 325 ? 0.80900 19.74100 18.63500 1.000 23.92903 309 ALA A N 1
ATOM 2225 C CA . ALA A 1 325 ? 0.76700 19.71800 17.17500 1.000 32.26940 309 ALA A CA 1
ATOM 2226 C C . ALA A 1 325 ? -0.66200 19.89800 16.67700 1.000 30.36281 309 ALA A C 1
ATOM 2227 O O . ALA A 1 325 ? -0.93100 20.71200 15.78400 1.000 28.03825 309 ALA A O 1
ATOM 2229 N N . GLY A 1 326 ? -1.59800 19.15900 17.26700 1.000 27.91187 310 GLY A N 1
ATOM 2230 C CA . GLY A 1 326 ? -2.98500 19.29100 16.86800 1.000 28.63207 310 GLY A CA 1
ATOM 2231 C C . GLY A 1 326 ? -3.48600 20.71600 16.98900 1.000 29.04785 310 GLY A C 1
ATOM 2232 O O . GLY A 1 326 ? -4.24000 21.18900 16.14200 1.000 32.88314 310 GLY A O 1
ATOM 2233 N N . ILE A 1 327 ? -3.06300 21.42700 18.03400 1.000 27.90504 311 ILE A N 1
ATOM 2234 C CA . ILE A 1 327 ? -3.53400 22.80200 18.18800 1.000 30.22391 311 ILE A CA 1
ATOM 2235 C C . ILE A 1 327 ? -2.86900 23.71100 17.15900 1.000 31.29829 311 ILE A C 1
ATOM 2236 O O . ILE A 1 327 ? -3.52700 24.55600 16.54300 1.000 31.71339 311 ILE A O 1
ATOM 2241 N N . LEU A 1 328 ? -1.56100 23.53700 16.94000 1.000 26.94266 312 LEU A N 1
ATOM 2242 C CA . LEU A 1 328 ? -0.83800 24.36600 15.97600 1.000 29.20753 312 LEU A CA 1
ATOM 2243 C C . LEU A 1 328 ? -1.35200 24.17300 14.55600 1.000 31.06809 312 LEU A C 1
ATOM 2244 O O . LEU A 1 328 ? -1.32900 25.11100 13.75000 1.000 32.21048 312 LEU A O 1
ATOM 2249 N N . ALA A 1 329 ? -1.79200 22.96300 14.22300 1.000 25.12521 313 ALA A N 1
ATOM 2250 C CA . ALA A 1 329 ? -2.27000 22.68100 12.88000 1.000 31.32125 313 ALA A CA 1
ATOM 2251 C C . ALA A 1 329 ? -3.42700 23.58200 12.48100 1.000 38.27623 313 ALA A C 1
ATOM 2252 O O . ALA A 1 329 ? -3.67400 23.75200 11.28100 1.000 40.51443 313 ALA A O 1
ATOM 2254 N N . ASP A 1 330 ? -4.13400 24.16800 13.44900 1.000 33.61796 314 ASP A N 1
ATOM 2255 C CA . ASP A 1 330 ? -5.27600 25.02700 13.16000 1.000 36.43953 314 ASP A CA 1
ATOM 2256 C C . ASP A 1 330 ? -4.95400 26.50400 13.34800 1.000 36.44715 314 ASP A C 1
ATOM 2257 O O . ASP A 1 330 ? -5.85800 27.34400 13.29600 1.000 34.16760 314 ASP A O 1
ATOM 2262 N N . ARG A 1 331 ? -3.68600 26.84600 13.54700 1.000 30.05058 315 ARG A N 1
ATOM 2263 C CA . ARG A 1 331 ? -3.30400 28.22500 13.81800 1.000 32.89073 315 ARG A CA 1
ATOM 2264 C C . ARG A 1 331 ? -2.24600 28.73000 12.84300 1.000 24.46921 315 ARG A C 1
ATOM 2265 O O . ARG A 1 331 ? -1.59000 29.74100 13.11700 1.000 30.28107 315 ARG A O 1
ATOM 2273 N N . GLY A 1 332 ? -2.09700 28.06400 11.69300 1.000 24.82490 316 GLY A N 1
ATOM 2274 C CA . GLY A 1 332 ? -1.22700 28.51900 10.62900 1.000 23.94086 316 GLY A CA 1
ATOM 2275 C C . GLY A 1 332 ? 0.18400 27.95300 10.61600 1.000 24.67038 316 GLY A C 1
ATOM 2276 O O . GLY A 1 332 ? 1.04000 28.49500 9.90500 1.000 24.71155 316 GLY A O 1
ATOM 2277 N N . VAL A 1 333 ? 0.46300 26.90100 11.37300 1.000 24.59700 317 VAL A N 1
ATOM 2278 C CA . VAL A 1 333 ? 1.76100 26.23600 11.29000 1.000 24.08803 317 VAL A CA 1
ATOM 2279 C C . VAL A 1 333 ? 1.66500 25.16100 10.21700 1.000 21.96815 317 VAL A C 1
ATOM 2280 O O . VAL A 1 333 ? 0.80700 24.27800 10.29800 1.000 23.46577 317 VAL A O 1
ATOM 2284 N N . ASP A 1 334 ? 2.56300 25.22300 9.22800 1.000 24.25943 318 ASP A N 1
ATOM 2285 C CA . ASP A 1 334 ? 2.49300 24.28400 8.07500 1.000 23.24311 318 ASP A CA 1
ATOM 2286 C C . ASP A 1 334 ? 3.35700 23.03800 8.30200 1.000 22.14625 318 ASP A C 1
ATOM 2287 O O . ASP A 1 334 ? 2.99100 21.99000 7.75000 1.000 21.36160 318 ASP A O 1
ATOM 2292 N N . LEU A 1 335 ? 4.46200 23.14100 9.04600 1.000 22.38341 319 LEU A N 1
ATOM 2293 C CA . LEU A 1 335 ? 5.33300 21.94300 9.19100 1.000 21.91945 319 LEU A CA 1
ATOM 2294 C C . LEU A 1 335 ? 5.78300 21.76200 10.64100 1.000 23.80177 319 LEU A C 1
ATOM 2295 O O . LEU A 1 335 ? 6.15700 22.76600 11.27600 1.000 23.62700 319 LEU A O 1
ATOM 2300 N N . MET A 1 336 ? 5.75700 20.52000 11.13000 1.000 22.97507 320 MET A N 1
ATOM 2301 C CA . MET A 1 336 ? 6.25200 20.22900 12.49700 1.000 20.94829 320 MET A CA 1
ATOM 2302 C C . MET A 1 336 ? 7.63900 19.59300 12.39400 1.000 24.00024 320 MET A C 1
ATOM 2303 O O . MET A 1 336 ? 7.72000 18.39400 12.06100 1.000 28.65582 320 MET A O 1
ATOM 2308 N N . ASP A 1 337 ? 8.69100 20.38400 12.60300 1.000 22.82024 321 ASP A N 1
ATOM 2309 C CA . ASP A 1 337 ? 10.06400 19.82100 12.63500 1.000 27.65737 321 ASP A CA 1
ATOM 2310 C C . ASP A 1 337 ? 10.16900 19.06100 13.95900 1.000 28.97853 321 ASP A C 1
ATOM 2311 O O . ASP A 1 337 ? 9.95900 19.68900 15.00900 1.000 36.16129 321 ASP A O 1
ATOM 2316 N N . VAL A 1 338 ? 10.46100 17.76000 13.91600 1.000 25.35949 322 VAL A N 1
ATOM 2317 C CA . VAL A 1 338 ? 10.43900 16.97600 15.18700 1.000 23.88507 322 VAL A CA 1
ATOM 2318 C C . VAL A 1 338 ? 11.85400 16.65600 15.67000 1.000 25.15875 322 VAL A C 1
ATOM 2319 O O . VAL A 1 338 ? 12.50100 15.78000 15.06300 1.000 27.22212 322 VAL A O 1
ATOM 2323 N N . SER A 1 339 ? 12.33700 17.30300 16.71500 1.000 23.73290 323 SER A N 1
ATOM 2324 C CA . SER A 1 339 ? 13.63000 16.92200 17.33100 1.000 25.01997 323 SER A CA 1
ATOM 2325 C C . SER A 1 339 ? 13.28800 16.44400 18.74500 1.000 25.85321 323 SER A C 1
ATOM 2326 O O . SER A 1 339 ? 12.15700 16.01500 18.91200 1.000 22.93576 323 SER A O 1
ATOM 2329 N N . SER A 1 340 ? 14.22200 16.56400 19.69300 1.000 23.74555 324 SER A N 1
ATOM 2330 C CA . SER A 1 340 ? 13.93300 16.14300 21.06500 1.000 27.05286 324 SER A CA 1
ATOM 2331 C C . SER A 1 340 ? 15.08400 16.54200 21.97100 1.000 24.74027 324 SER A C 1
ATOM 2332 O O . SER A 1 340 ? 16.16800 16.88800 21.50100 1.000 31.70483 324 SER A O 1
ATOM 2335 N N . GLY A 1 341 ? 14.81900 16.51800 23.28200 1.000 27.17551 325 GLY A N 1
ATOM 2336 C CA . GLY A 1 341 ? 15.85400 16.56700 24.29700 1.000 24.45574 325 GLY A CA 1
ATOM 2337 C C . GLY A 1 341 ? 16.45100 17.94300 24.53300 1.000 24.62527 325 GLY A C 1
ATOM 2338 O O . GLY A 1 341 ? 15.96800 18.96400 24.04500 1.000 23.22728 325 GLY A O 1
ATOM 2339 N N . ALA A 1 342 ? 17.53000 17.94300 25.33000 1.000 22.59493 326 ALA A N 1
ATOM 2340 C CA . ALA A 1 342 ? 18.38700 19.09400 25.64600 1.000 24.87222 326 ALA A CA 1
ATOM 2341 C C . ALA A 1 342 ? 17.73400 20.11300 26.58400 1.000 24.44055 326 ALA A C 1
ATOM 2342 O O . ALA A 1 342 ? 18.18600 21.25500 26.65500 1.000 23.83966 326 ALA A O 1
ATOM 2344 N N . ASN A 1 343 ? 16.70100 19.72900 27.33900 1.000 24.50547 327 ASN A N 1
ATOM 2345 C CA . ASN A 1 343 ? 16.06200 20.63500 28.28800 1.000 24.99457 327 ASN A CA 1
ATOM 2346 C C . ASN A 1 343 ? 16.39000 20.30700 29.73200 1.000 28.66087 327 ASN A C 1
ATOM 2347 O O . ASN A 1 343 ? 16.05300 21.10000 30.61300 1.000 25.94211 327 ASN A O 1
ATOM 2352 N N . HIS A 1 344 ? 17.03100 19.16200 30.00700 1.000 24.18273 328 HIS A N 1
ATOM 2353 C CA . HIS A 1 344 ? 17.30200 18.78600 31.39300 1.000 27.79767 328 HIS A CA 1
ATOM 2354 C C . HIS A 1 344 ? 18.49300 17.84200 31.46400 1.000 31.51761 328 HIS A C 1
ATOM 2355 O O . HIS A 1 344 ? 18.55000 16.84200 30.72900 1.000 34.23979 328 HIS A O 1
ATOM 2362 N N . PRO A 1 345 ? 19.45400 18.11000 32.35100 1.000 32.60796 329 PRO A N 1
ATOM 2363 C CA . PRO A 1 345 ? 20.69500 17.32000 32.35400 1.000 31.30332 329 PRO A CA 1
ATOM 2364 C C . PRO A 1 345 ? 20.50300 15.86200 32.74900 1.000 35.30739 329 PRO A C 1
ATOM 2365 O O . PRO A 1 345 ? 21.42100 15.06800 32.52600 1.000 29.37044 329 PRO A O 1
ATOM 2369 N N . ARG A 1 346 ? 19.36500 15.48400 33.33500 1.000 33.67093 330 ARG A N 1
ATOM 2370 C CA . ARG A 1 346 ? 19.09900 14.09100 33.66900 1.000 35.01804 330 ARG A CA 1
ATOM 2371 C C . ARG A 1 346 ? 18.40000 13.32800 32.54800 1.000 37.07092 330 ARG A C 1
ATOM 2372 O O . ARG A 1 346 ? 17.95100 12.19700 32.77000 1.000 34.42601 330 ARG A O 1
ATOM 2380 N N . GLN A 1 347 ? 18.31200 13.90500 31.35600 1.000 26.45325 331 GLN A N 1
ATOM 2381 C CA . GLN A 1 347 ? 17.68200 13.21000 30.24000 1.000 31.23773 331 GLN A CA 1
ATOM 2382 C C . GLN A 1 347 ? 18.36600 11.87200 29.95600 1.000 30.01630 331 GLN A C 1
ATOM 2383 O O . GLN A 1 347 ? 19.57500 11.72200 30.13400 1.000 31.48787 331 GLN A O 1
ATOM 2389 N N . LYS A 1 348 ? 17.58800 10.90200 29.47200 1.000 29.80672 332 LYS A N 1
ATOM 2390 C CA . LYS A 1 348 ? 18.09900 9.56600 29.15800 1.000 32.76632 332 LYS A CA 1
ATOM 2391 C C . LYS A 1 348 ? 17.73700 9.25100 27.71000 1.000 30.04131 332 LYS A C 1
ATOM 2392 O O . LYS A 1 348 ? 16.63000 8.78600 27.41500 1.000 33.44360 332 LYS A O 1
ATOM 2398 N N . ILE A 1 349 ? 18.67100 9.50600 26.80800 1.000 33.88117 333 ILE A N 1
ATOM 2399 C CA . ILE A 1 349 ? 18.39300 9.46400 25.38100 1.000 34.39974 333 ILE A CA 1
ATOM 2400 C C . ILE A 1 349 ? 18.78200 8.10600 24.82800 1.000 34.65872 333 ILE A C 1
ATOM 2401 O O . ILE A 1 349 ? 19.89000 7.62400 25.07000 1.000 45.05718 333 ILE A O 1
ATOM 2406 N N . THR A 1 350 ? 17.87300 7.50300 24.06700 1.000 35.97823 334 THR A N 1
ATOM 2407 C CA . THR A 1 350 ? 18.12200 6.26600 23.32400 1.000 47.80436 334 THR A CA 1
ATOM 2408 C C . THR A 1 350 ? 18.44600 6.65200 21.88300 1.000 39.76266 334 THR A C 1
ATOM 2409 O O . THR A 1 350 ? 17.54800 6.76900 21.04300 1.000 37.59311 334 THR A O 1
ATOM 2413 N N . ALA A 1 351 ? 19.73700 6.83700 21.59400 1.000 36.37485 335 ALA A N 1
ATOM 2414 C CA . ALA A 1 351 ? 20.18400 7.31900 20.29200 1.000 36.74322 335 ALA A CA 1
ATOM 2415 C C . ALA A 1 351 ? 20.45300 6.15600 19.32700 1.000 39.44789 335 ALA A C 1
ATOM 2416 O O . ALA A 1 351 ? 20.44500 4.98200 19.70300 1.000 43.35907 335 ALA A O 1
ATOM 2418 N N . GLY A 1 352 ? 20.70100 6.50700 18.06200 1.000 37.07928 336 GLY A N 1
ATOM 2419 C CA . GLY A 1 352 ? 20.85400 5.53800 16.98400 1.000 32.92170 336 GLY A CA 1
ATOM 2420 C C . GLY A 1 352 ? 20.14700 5.97900 15.71000 1.000 35.87256 336 GLY A C 1
ATOM 2421 O O . GLY A 1 352 ? 19.42600 6.98100 15.72800 1.000 26.91892 336 GLY A O 1
ATOM 2422 N N . LEU A 1 353 ? 20.32500 5.24700 14.60600 1.000 31.64629 337 LEU A N 1
ATOM 2423 C CA . LEU A 1 353 ? 19.77600 5.66300 13.31700 1.000 33.40259 337 LEU A CA 1
ATOM 2424 C C . LEU A 1 353 ? 18.27400 5.94500 13.40400 1.000 29.95576 337 LEU A C 1
ATOM 2425 O O . LEU A 1 353 ? 17.48500 5.07400 13.78300 1.000 28.93726 337 LEU A O 1
ATOM 2430 N N . GLY A 1 354 ? 17.88300 7.17000 13.05000 1.000 27.63929 338 GLY A N 1
ATOM 2431 C CA . GLY A 1 354 ? 16.47400 7.54100 13.01700 1.000 28.58774 338 GLY A CA 1
ATOM 2432 C C . GLY A 1 354 ? 15.75200 7.51700 14.34800 1.000 25.13494 338 GLY A C 1
ATOM 2433 O O . GLY A 1 354 ? 14.53300 7.31400 14.36800 1.000 29.44488 338 GLY A O 1
ATOM 2434 N N . TYR A 1 355 ? 16.45800 7.76200 15.46300 1.000 24.27271 339 TYR A N 1
ATOM 2435 C CA . TYR A 1 355 ? 15.88900 7.52700 16.79200 1.000 27.70469 339 TYR A CA 1
ATOM 2436 C C . TYR A 1 355 ? 14.73700 8.46700 17.13900 1.000 28.78676 339 TYR A C 1
ATOM 2437 O O . TYR A 1 355 ? 13.95300 8.14700 18.03900 1.000 35.63955 339 TYR A O 1
ATOM 2446 N N . GLN A 1 356 ? 14.61400 9.60700 16.45900 1.000 25.89102 340 GLN A N 1
ATOM 2447 C CA . GLN A 1 356 ? 13.51900 10.54100 16.68800 1.000 23.50514 340 GLN A CA 1
ATOM 2448 C C . GLN A 1 356 ? 12.37600 10.37000 15.69100 1.000 24.05633 340 GLN A C 1
ATOM 2449 O O . GLN A 1 356 ? 11.29500 10.94200 15.89900 1.000 24.01248 340 GLN A O 1
ATOM 2455 N N . ALA A 1 357 ? 12.57600 9.59000 14.63100 1.000 22.75372 341 ALA A N 1
ATOM 2456 C CA . ALA A 1 357 ? 11.49400 9.36400 13.68300 1.000 26.25021 341 ALA A CA 1
ATOM 2457 C C . ALA A 1 357 ? 10.25000 8.76000 14.32700 1.000 26.48303 341 ALA A C 1
ATOM 2458 O O . ALA A 1 357 ? 9.14100 9.09200 13.87000 1.000 25.18048 341 ALA A O 1
ATOM 2460 N N . PRO A 1 358 ? 10.34200 7.88800 15.33700 1.000 28.68067 342 PRO A N 1
ATOM 2461 C CA . PRO A 1 358 ? 9.10000 7.39000 15.96400 1.000 29.58197 342 PRO A CA 1
ATOM 2462 C C . PRO A 1 358 ? 8.26600 8.50700 16.56100 1.000 28.85454 342 PRO A C 1
ATOM 2463 O O . PRO A 1 358 ? 7.04000 8.49100 16.43500 1.000 26.14819 342 PRO A O 1
ATOM 2467 N N . PHE A 1 359 ? 8.89800 9.49400 17.18900 1.000 23.01947 343 PHE A N 1
ATOM 2468 C CA . PHE A 1 359 ? 8.15600 10.65500 17.66300 1.000 23.86835 343 PHE A CA 1
ATOM 2469 C C . PHE A 1 359 ? 7.42400 11.33200 16.52100 1.000 27.62756 343 PHE A C 1
ATOM 2470 O O . PHE A 1 359 ? 6.23300 11.64400 16.63100 1.000 24.45643 343 PHE A O 1
ATOM 2478 N N . ALA A 1 360 ? 8.13200 11.57800 15.41300 1.000 25.38690 344 ALA A N 1
ATOM 2479 C CA . ALA A 1 360 ? 7.51400 12.24800 14.27600 1.000 24.89238 344 ALA A CA 1
ATOM 2480 C C . ALA A 1 360 ? 6.30600 11.46900 13.77400 1.000 26.93022 344 ALA A C 1
ATOM 2481 O O . ALA A 1 360 ? 5.26400 12.05600 13.46700 1.000 27.75146 344 ALA A O 1
ATOM 2483 N N A LYS A 1 361 ? 6.42900 10.14100 13.67800 0.160 24.12727 345 LYS A N 1
ATOM 2484 N N B LYS A 1 361 ? 6.42500 10.14100 13.68900 0.840 23.92425 345 LYS A N 1
ATOM 2485 C CA A LYS A 1 361 ? 5.32500 9.33400 13.17100 0.160 27.24009 345 LYS A CA 1
ATOM 2486 C CA B LYS A 1 361 ? 5.32100 9.34600 13.16600 0.840 27.25676 345 LYS A CA 1
ATOM 2487 C C A LYS A 1 361 ? 4.11900 9.39500 14.10400 0.160 27.31522 345 LYS A C 1
ATOM 2488 C C B LYS A 1 361 ? 4.11700 9.37900 14.10600 0.840 27.29042 345 LYS A C 1
ATOM 2489 O O A LYS A 1 361 ? 2.97400 9.45300 13.64500 0.160 28.44317 345 LYS A O 1
ATOM 2490 O O B LYS A 1 361 ? 2.97100 9.43300 13.65200 0.840 28.37825 345 LYS A O 1
ATOM 2501 N N . GLU A 1 362 ? 4.35500 9.41200 15.41500 1.000 26.11581 346 GLU A N 1
ATOM 2502 C CA . GLU A 1 362 ? 3.25000 9.55900 16.35800 1.000 28.22024 346 GLU A CA 1
ATOM 2503 C C . GLU A 1 362 ? 2.59300 10.93900 16.26500 1.000 29.71939 346 GLU A C 1
ATOM 2504 O O . GLU A 1 362 ? 1.37200 11.06100 16.39900 1.000 29.09664 346 GLU A O 1
ATOM 2510 N N . ILE A 1 363 ? 3.37900 11.99900 16.08100 1.000 25.76264 347 ILE A N 1
ATOM 2511 C CA . ILE A 1 363 ? 2.77800 13.31100 15.87800 1.000 24.60060 347 ILE A CA 1
ATOM 2512 C C . ILE A 1 363 ? 2.01900 13.34100 14.56300 1.000 26.84622 347 ILE A C 1
ATOM 2513 O O . ILE A 1 363 ? 0.92900 13.92300 14.46800 1.000 27.08191 347 ILE A O 1
ATOM 2518 N N . LYS A 1 364 ? 2.57600 12.70400 13.53200 1.000 27.11430 348 LYS A N 1
ATOM 2519 C CA . LYS A 1 364 ? 1.92800 12.66700 12.22800 1.000 25.64208 348 LYS A CA 1
ATOM 2520 C C . LYS A 1 364 ? 0.57700 11.96600 12.31100 1.000 32.84800 348 LYS A C 1
ATOM 2521 O O . LYS A 1 364 ? -0.40000 12.38900 11.67600 1.000 31.36910 348 LYS A O 1
ATOM 2527 N N . ARG A 1 365 ? 0.49700 10.90000 13.10900 1.000 29.74316 349 ARG A N 1
ATOM 2528 C CA . ARG A 1 365 ? -0.74900 10.15800 13.21500 1.000 28.66715 349 ARG A CA 1
ATOM 2529 C C . ARG A 1 365 ? -1.86900 11.01300 13.79000 1.000 31.94341 349 ARG A C 1
ATOM 2530 O O . ARG A 1 365 ? -3.04100 10.77100 13.48300 1.000 32.86956 349 ARG A O 1
ATOM 2538 N N . VAL A 1 366 ? -1.54800 12.02100 14.60100 1.000 26.50986 350 VAL A N 1
ATOM 2539 C CA . VAL A 1 366 ? -2.62400 12.82600 15.17200 1.000 27.56712 350 VAL A CA 1
ATOM 2540 C C . VAL A 1 366 ? -2.97300 14.02800 14.29300 1.000 29.36775 350 VAL A C 1
ATOM 2541 O O . VAL A 1 366 ? -4.13700 14.42700 14.24200 1.000 33.13905 350 VAL A O 1
ATOM 2545 N N . VAL A 1 367 ? -2.01300 14.61900 13.58000 1.000 23.88068 351 VAL A N 1
ATOM 2546 C CA . VAL A 1 367 ? -2.36800 15.74700 12.72100 1.000 26.20911 351 VAL A CA 1
ATOM 2547 C C . VAL A 1 367 ? -2.80100 15.30400 11.33100 1.000 24.60662 351 VAL A C 1
ATOM 2548 O O . VAL A 1 367 ? -3.44500 16.08600 10.62300 1.000 25.45993 351 VAL A O 1
ATOM 2552 N N . GLY A 1 368 ? -2.46900 14.08300 10.91700 1.000 27.68525 352 GLY A N 1
ATOM 2553 C CA . GLY A 1 368 ? -2.86400 13.65600 9.58500 1.000 30.02375 352 GLY A CA 1
ATOM 2554 C C . GLY A 1 368 ? -2.45600 14.66500 8.52400 1.000 31.82846 352 GLY A C 1
ATOM 2555 O O . GLY A 1 368 ? -1.34800 15.22100 8.54300 1.000 27.35282 352 GLY A O 1
ATOM 2556 N N . GLU A 1 369 ? -3.36000 14.91500 7.58400 1.000 29.47151 353 GLU A N 1
ATOM 2557 C CA . GLU A 1 369 ? -3.07200 15.84400 6.50400 1.000 31.27192 353 GLU A CA 1
ATOM 2558 C C . GLU A 1 369 ? -3.25500 17.31100 6.90700 1.000 29.44700 353 GLU A C 1
ATOM 2559 O O . GLU A 1 369 ? -3.13200 18.18700 6.05300 1.000 28.57326 353 GLU A O 1
ATOM 2565 N N . ARG A 1 370 ? -3.51900 17.61800 8.17400 1.000 25.24582 354 ARG A N 1
ATOM 2566 C CA . ARG A 1 370 ? -3.67500 19.01700 8.54000 1.000 28.19908 354 ARG A CA 1
ATOM 2567 C C . ARG A 1 370 ? -2.34700 19.75000 8.60900 1.000 33.71873 354 ARG A C 1
ATOM 2568 O O . ARG A 1 370 ? -2.33600 20.98300 8.57600 1.000 29.50868 354 ARG A O 1
ATOM 2576 N N . MET A 1 371 ? -1.23600 19.02600 8.67500 1.000 24.64862 355 MET A N 1
ATOM 2577 C CA . MET A 1 371 ? 0.07400 19.63300 8.84800 1.000 28.37893 355 MET A CA 1
ATOM 2578 C C . MET A 1 371 ? 1.12400 18.67300 8.31500 1.000 27.72062 355 MET A C 1
ATOM 2579 O O . MET A 1 371 ? 0.95200 17.45400 8.36400 1.000 24.81167 355 MET A O 1
ATOM 2584 N N . LEU A 1 372 ? 2.20900 19.22900 7.80800 1.000 23.77420 356 LEU A N 1
ATOM 2585 C CA . LEU A 1 372 ? 3.33000 18.41900 7.36500 1.000 25.45784 356 LEU A CA 1
ATOM 2586 C C . LEU A 1 372 ? 4.24800 18.11600 8.55000 1.000 23.03329 356 LEU A C 1
ATOM 2587 O O . LEU A 1 372 ? 4.36500 18.90700 9.48900 1.000 23.40390 356 LEU A O 1
ATOM 2592 N N . VAL A 1 373 ? 4.89000 16.95400 8.51800 1.000 18.42758 357 VAL A N 1
ATOM 2593 C CA . VAL A 1 373 ? 5.80400 16.58100 9.58900 1.000 18.74471 357 VAL A CA 1
ATOM 2594 C C . VAL A 1 373 ? 7.15200 16.20900 8.98900 1.000 22.41259 357 VAL A C 1
ATOM 2595 O O . VAL A 1 373 ? 7.22200 15.43300 8.02900 1.000 24.56227 357 VAL A O 1
ATOM 2599 N N . GLY A 1 374 ? 8.22400 16.74000 9.56200 1.000 23.24340 358 GLY A N 1
ATOM 2600 C CA . GLY A 1 374 ? 9.56800 16.40400 9.13800 1.000 23.57309 358 GLY A CA 1
ATOM 2601 C C . GLY A 1 374 ? 10.32500 15.74700 10.27300 1.000 26.20488 358 GLY A C 1
ATOM 2602 O O . GLY A 1 374 ? 10.11700 16.06300 11.44600 1.000 26.34952 358 GLY A O 1
ATOM 2603 N N . THR A 1 375 ? 11.20400 14.82300 9.91600 1.000 28.94545 359 THR A N 1
ATOM 2604 C CA . THR A 1 375 ? 11.99800 14.09800 10.89000 1.000 28.21297 359 THR A CA 1
ATOM 2605 C C . THR A 1 375 ? 13.46800 14.41300 10.69000 1.000 27.65635 359 THR A C 1
ATOM 2606 O O . THR A 1 375 ? 13.92200 14.65300 9.56500 1.000 23.36300 359 THR A O 1
ATOM 2610 N N . VAL A 1 376 ? 14.21100 14.39900 11.79300 1.000 23.53147 360 VAL A N 1
ATOM 2611 C CA . VAL A 1 376 ? 15.63400 14.69800 11.77700 1.000 21.03951 360 VAL A CA 1
ATOM 2612 C C . VAL A 1 376 ? 16.34300 13.81800 12.79800 1.000 26.46114 360 VAL A C 1
ATOM 2613 O O . VAL A 1 376 ? 15.75500 13.41200 13.80100 1.000 25.05208 360 VAL A O 1
ATOM 2617 N N . GLY A 1 377 ? 17.62200 13.52900 12.54400 1.000 21.10729 361 GLY A N 1
ATOM 2618 C CA . GLY A 1 377 ? 18.44900 12.85200 13.53000 1.000 21.32297 361 GLY A CA 1
ATOM 2619 C C . GLY A 1 377 ? 18.99900 11.51100 13.08800 1.000 24.76009 361 GLY A C 1
ATOM 2620 O O . GLY A 1 377 ? 18.27600 10.51400 13.06100 1.000 24.77468 361 GLY A O 1
ATOM 2621 N N . MET A 1 378 ? 20.27900 11.47600 12.73300 1.000 24.14928 362 MET A N 1
ATOM 2622 C CA . MET A 1 378 ? 20.94600 10.25200 12.28800 1.000 25.54571 362 MET A CA 1
ATOM 2623 C C . MET A 1 378 ? 20.15500 9.54500 11.18800 1.000 29.26771 362 MET A C 1
ATOM 2624 O O . MET A 1 378 ? 19.90400 8.34300 11.23200 1.000 28.25509 362 MET A O 1
ATOM 2629 N N . ILE A 1 379 ? 19.74500 10.31000 10.18500 1.000 24.26968 363 ILE A N 1
ATOM 2630 C CA . ILE A 1 379 ? 19.22000 9.73300 8.95500 1.000 23.70045 363 ILE A CA 1
ATOM 2631 C C . ILE A 1 379 ? 20.43100 9.56500 8.04300 1.000 29.52529 363 ILE A C 1
ATOM 2632 O O . ILE A 1 379 ? 20.88000 10.50900 7.41100 1.000 31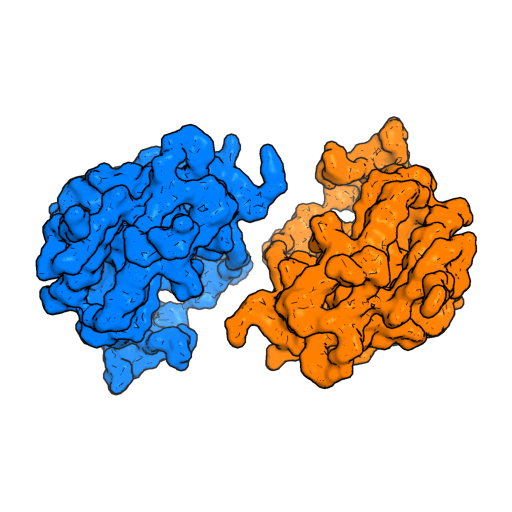.18116 363 ILE A O 1
ATOM 2637 N N . GLY A 1 380 ? 21.05500 8.38600 8.07400 1.000 27.58755 364 GLY A N 1
ATOM 2638 C CA . GLY A 1 380 ? 22.35900 8.20700 7.40600 1.000 30.62293 364 GLY A CA 1
ATOM 2639 C C . GLY A 1 380 ? 22.42700 7.65700 6.00000 1.000 30.50512 364 GLY A C 1
ATOM 2640 O O . GLY A 1 380 ? 23.53800 7.33800 5.59500 1.000 32.61083 364 GLY A O 1
ATOM 2641 N N . SER A 1 381 ? 21.31600 7.58300 5.28400 1.000 27.30275 365 SER A N 1
ATOM 2642 C CA . SER A 1 381 ? 21.30800 6.97700 3.93500 1.000 28.55323 365 SER A CA 1
ATOM 2643 C C . SER A 1 381 ? 20.06500 7.40900 3.17300 1.000 28.23713 365 SER A C 1
ATOM 2644 O O . SER A 1 381 ? 19.06300 7.70600 3.82100 1.000 28.67356 365 SER A O 1
ATOM 2647 N N . GLY A 1 382 ? 20.15100 7.41700 1.84900 1.000 26.03493 366 GLY A N 1
ATOM 2648 C CA . GLY A 1 382 ? 18.97500 7.71500 1.02000 1.000 25.56500 366 GLY A CA 1
ATOM 2649 C C . GLY A 1 382 ? 17.92400 6.64100 1.15100 1.000 27.03024 366 GLY A C 1
ATOM 2650 O O . GLY A 1 382 ? 16.76600 6.97400 1.08700 1.000 25.70195 366 GLY A O 1
ATOM 2651 N N . ARG A 1 383 ? 18.34600 5.39800 1.35800 1.000 25.01910 367 ARG A N 1
ATOM 2652 C CA . ARG A 1 383 ? 17.39700 4.27500 1.55700 1.000 25.83671 367 ARG A CA 1
ATOM 2653 C C . ARG A 1 383 ? 16.60900 4.46000 2.86000 1.000 22.80745 367 ARG A C 1
ATOM 2654 O O . ARG A 1 383 ? 15.40800 4.29400 2.81800 1.000 25.84261 367 ARG A O 1
ATOM 2662 N N . GLN A 1 384 ? 17.29200 4.73100 3.96700 1.000 20.27194 368 GLN A N 1
ATOM 2663 C CA . GLN A 1 384 ? 16.60800 5.00400 5.24900 1.000 25.43165 368 GLN A CA 1
ATOM 2664 C C . GLN A 1 384 ? 15.68300 6.20300 5.04800 1.000 26.90504 368 GLN A C 1
ATOM 2665 O O . GLN A 1 384 ? 14.52600 6.09900 5.41100 1.000 24.02298 368 GLN A O 1
ATOM 2671 N N . ALA A 1 385 ? 16.22000 7.27200 4.46000 1.000 24.80439 369 ALA A N 1
ATOM 2672 C CA . ALA A 1 385 ? 15.38200 8.45000 4.25200 1.000 21.43472 369 ALA A CA 1
ATOM 2673 C C . ALA A 1 385 ? 14.13700 8.10800 3.43700 1.000 26.39709 369 ALA A C 1
ATOM 2674 O O . ALA A 1 385 ? 13.01200 8.46700 3.81400 1.000 25.23606 369 ALA A O 1
ATOM 2676 N N . GLU A 1 386 ? 14.32100 7.42700 2.30500 1.000 23.48097 370 GLU A N 1
ATOM 2677 C CA . GLU A 1 386 ? 13.18000 7.02700 1.48600 1.000 27.74162 370 GLU A CA 1
ATOM 2678 C C . GLU A 1 386 ? 12.22200 6.14500 2.27300 1.000 30.95215 370 GLU A C 1
ATOM 2679 O O . GLU A 1 386 ? 11.00200 6.25300 2.11100 1.000 29.56315 370 GLU A O 1
ATOM 2685 N N . GLY A 1 387 ? 12.75200 5.28300 3.15100 1.000 26.77691 371 GLY A N 1
ATOM 2686 C CA . GLY A 1 387 ? 11.88100 4.46000 3.98300 1.000 27.02007 371 GLY A CA 1
ATOM 2687 C C . GLY A 1 387 ? 11.06300 5.27500 4.97300 1.000 31.29602 371 GLY A C 1
ATOM 2688 O O . GLY A 1 387 ? 9.86100 5.04700 5.13900 1.000 27.37026 371 GLY A O 1
ATOM 2689 N N . LEU A 1 388 ? 11.69500 6.24200 5.63900 1.000 22.41960 372 LEU A N 1
ATOM 2690 C CA . LEU A 1 388 ? 10.96800 7.06300 6.60100 1.000 27.95062 372 LEU A CA 1
ATOM 2691 C C . LEU A 1 388 ? 9.82200 7.81400 5.93800 1.000 27.38819 372 LEU A C 1
ATOM 2692 O O . LEU A 1 388 ? 8.72500 7.89800 6.49900 1.000 32.74994 372 LEU A O 1
ATOM 2697 N N . LEU A 1 389 ? 10.05900 8.36500 4.74300 1.000 24.06081 373 LEU A N 1
ATOM 2698 C CA . LEU A 1 389 ? 9.03900 9.15600 4.06400 1.000 25.44119 373 LEU A CA 1
ATOM 2699 C C . LEU A 1 389 ? 7.89800 8.28400 3.55100 1.000 31.14754 373 LEU A C 1
ATOM 2700 O O . LEU A 1 389 ? 6.73400 8.71700 3.54100 1.000 28.18332 373 LEU A O 1
ATOM 2705 N N . SER A 1 390 ? 8.20300 7.06500 3.10800 1.000 23.86506 374 SER A N 1
ATOM 2706 C CA . SER A 1 390 ? 7.19200 6.21600 2.49700 1.000 27.40231 374 SER A CA 1
ATOM 2707 C C . SER A 1 390 ? 6.55400 5.24300 3.47700 1.000 32.53200 374 SER A C 1
ATOM 2708 O O . SER A 1 390 ? 5.64100 4.51600 3.08500 1.000 41.77418 374 SER A O 1
ATOM 2711 N N . GLY A 1 391 ? 7.01300 5.19900 4.72600 1.000 34.19223 375 GLY A N 1
ATOM 2712 C CA . GLY A 1 391 ? 6.41900 4.33500 5.72800 1.000 35.21449 375 GLY A CA 1
ATOM 2713 C C . GLY A 1 391 ? 6.92800 2.91100 5.75900 1.000 36.07184 375 GLY A C 1
ATOM 2714 O O . GLY A 1 391 ? 6.26000 2.03800 6.32300 1.000 39.06153 375 GLY A O 1
ATOM 2715 N N A MET A 1 392 ? 8.08900 2.64700 5.18400 0.320 34.72069 376 MET A N 1
ATOM 2716 N N B MET A 1 392 ? 8.09000 2.64500 5.17600 0.680 34.67257 376 MET A N 1
ATOM 2717 C CA A MET A 1 392 ? 8.65700 1.31100 5.15400 0.320 35.10767 376 MET A CA 1
ATOM 2718 C CA B MET A 1 392 ? 8.66600 1.31200 5.12900 0.680 35.09694 376 MET A CA 1
ATOM 2719 C C A MET A 1 392 ? 9.88100 1.24600 6.05300 0.320 36.32393 376 MET A C 1
ATOM 2720 C C B MET A 1 392 ? 9.88100 1.24600 6.04600 0.680 36.38441 376 MET A C 1
ATOM 2721 O O A MET A 1 392 ? 10.43600 2.26900 6.45600 0.320 34.01101 376 MET A O 1
ATOM 2722 O O B MET A 1 392 ? 10.43500 2.27000 6.45800 0.680 34.05111 376 MET A O 1
ATOM 2731 N N . GLY A 1 393 ? 10.28700 0.02100 6.37200 1.000 36.65247 377 GLY A N 1
ATOM 2732 C CA . GLY A 1 393 ? 11.45500 -0.17900 7.20200 1.000 33.38491 377 GLY A CA 1
ATOM 2733 C C . GLY A 1 393 ? 11.23600 -0.00400 8.68300 1.000 33.94547 377 GLY A C 1
ATOM 2734 O O . GLY A 1 393 ? 12.21100 0.09200 9.43700 1.000 35.66968 377 GLY A O 1
ATOM 2735 N N . GLY A 1 394 ? 10.00000 0.06100 9.13500 1.000 34.01482 378 GLY A N 1
ATOM 2736 C CA . GLY A 1 394 ? 9.77800 0.25300 10.57200 1.000 29.82184 378 GLY A CA 1
ATOM 2737 C C . GLY A 1 394 ? 9.76800 1.71400 10.94700 1.000 32.11603 378 GLY A C 1
ATOM 2738 O O . GLY A 1 394 ? 9.96800 2.51900 10.07800 1.000 29.79870 378 GLY A O 1
ATOM 2739 N N . GLU A 1 395 ? 9.63200 2.00300 12.24000 1.000 35.82580 379 GLU A N 1
ATOM 2740 C CA . GLU A 1 395 ? 9.49500 3.38200 12.79100 1.000 38.59366 379 GLU A CA 1
ATOM 2741 C C . GLU A 1 395 ? 10.79800 4.18700 12.71500 1.000 35.79204 379 GLU A C 1
ATOM 2742 O O . GLU A 1 395 ? 10.72900 5.36900 12.87000 1.000 33.91520 379 GLU A O 1
ATOM 2748 N N . ARG A 1 396 ? 11.96000 3.54100 12.53300 1.000 28.77648 380 ARG A N 1
ATOM 2749 C CA . ARG A 1 396 ? 13.26000 4.26600 12.36200 1.000 33.28022 380 ARG A CA 1
ATOM 2750 C C . ARG A 1 396 ? 13.72900 4.02200 10.92900 1.000 29.22098 380 ARG A C 1
ATOM 2751 O O . ARG A 1 396 ? 14.82000 4.51100 10.57600 1.000 35.99129 380 ARG A O 1
ATOM 2759 N N . GLY A 1 397 ? 12.93000 3.30500 10.14400 1.000 34.17428 381 GLY A N 1
ATOM 2760 C CA . GLY A 1 397 ? 13.20300 2.96500 8.75800 1.000 35.45398 381 GLY A CA 1
ATOM 2761 C C . GLY A 1 397 ? 14.45900 2.15900 8.57700 1.000 38.79222 381 GLY A C 1
ATOM 2762 O O . GLY A 1 397 ? 14.94200 2.25900 7.47900 1.000 32.86277 381 GLY A O 1
ATOM 2763 N N . VAL A 1 398 ? 14.97300 1.44700 9.56300 1.000 39.65475 382 VAL A N 1
ATOM 2764 C CA . VAL A 1 398 ? 16.26900 0.75200 9.35400 1.000 42.60458 382 VAL A CA 1
ATOM 2765 C C . VAL A 1 398 ? 16.01400 -0.70600 8.95600 1.000 46.36784 382 VAL A C 1
ATOM 2766 O O . VAL A 1 398 ? 16.95600 -1.36400 8.52300 1.000 52.84183 382 VAL A O 1
ATOM 2770 N N . ASP A 1 399 ? 14.77300 -1.17200 9.02700 1.000 47.49882 383 ASP A N 1
ATOM 2771 C CA . ASP A 1 399 ? 14.49000 -2.61200 8.79000 1.000 52.20019 383 ASP A CA 1
ATOM 2772 C C . ASP A 1 399 ? 14.42300 -2.93500 7.29900 1.000 59.93748 383 ASP A C 1
ATOM 2773 O O . ASP A 1 399 ? 14.06500 -2.05900 6.50600 1.000 59.79478 383 ASP A O 1
ATOM 2778 N N . GLU A 1 400 ? 14.78500 -4.15900 6.93600 1.000 75.00839 384 GLU A N 1
ATOM 2779 C CA . GLU A 1 400 ? 14.67800 -4.59700 5.51600 1.000 85.42336 384 GLU A CA 1
ATOM 2780 C C . GLU A 1 400 ? 13.88300 -5.89700 5.45100 1.000 82.45806 384 GLU A C 1
ATOM 2781 O O . GLU A 1 400 ? 14.48600 -6.93500 5.17900 1.000 91.18728 384 GLU A O 1
ATOM 2787 N N . GLY A 1 401 ? 12.57500 -5.82800 5.68500 1.000 83.13330 385 GLY A N 1
ATOM 2788 C CA . GLY A 1 401 ? 11.72100 -7.02200 5.57500 1.000 85.66515 385 GLY A CA 1
ATOM 2789 C C . GLY A 1 401 ? 10.28700 -6.61400 5.32000 1.000 99.92390 385 GLY A C 1
ATOM 2790 O O . GLY A 1 401 ? 10.11200 -5.48900 4.82800 1.000 107.72024 385 GLY A O 1
ATOM 2791 N N . GLU A 1 402 ? 9.31500 -7.47500 5.64100 1.000 97.15827 386 GLU A N 1
ATOM 2792 C CA . GLU A 1 402 ? 7.86800 -7.15300 5.50700 1.000 96.45042 386 GLU A CA 1
ATOM 2793 C C . GLU A 1 402 ? 7.56000 -6.61500 4.10900 1.000 94.92998 386 GLU A C 1
ATOM 2794 O O . GLU A 1 402 ? 6.39300 -6.74200 3.71000 1.000 95.23320 386 GLU A O 1
ATOM 2800 N N . LYS A 1 407 ? 0.15800 -0.22200 5.60500 1.000 59.10704 391 LYS A N 1
ATOM 2801 C CA . LYS A 1 407 ? 0.78600 -0.08900 6.94500 1.000 62.66885 391 LYS A CA 1
ATOM 2802 C C . LYS A 1 407 ? 2.06900 0.73600 6.85700 1.000 60.26578 391 LYS A C 1
ATOM 2803 O O . LYS A 1 407 ? 2.77500 0.62300 5.84800 1.000 58.69520 391 LYS A O 1
ATOM 2809 N N . GLY A 1 408 ? 2.38200 1.47300 7.91800 1.000 60.55107 392 GLY A N 1
ATOM 2810 C CA . GLY A 1 408 ? 3.53000 2.39300 7.90600 1.000 47.66774 392 GLY A CA 1
ATOM 2811 C C . GLY A 1 408 ? 3.03600 3.83100 7.89100 1.000 42.34386 392 GLY A C 1
ATOM 2812 O O . GLY A 1 408 ? 2.26200 4.15500 6.99600 1.000 49.93353 392 GLY A O 1
ATOM 2813 N N . THR A 1 409 ? 3.43800 4.64200 8.86000 1.000 36.90533 393 THR A N 1
ATOM 2814 C CA . THR A 1 409 ? 3.05500 6.07400 8.84900 1.000 37.29833 393 THR A CA 1
ATOM 2815 C C . THR A 1 409 ? 4.00000 6.85100 7.92700 1.000 31.52493 393 THR A C 1
ATOM 2816 O O . THR A 1 409 ? 5.19300 6.88700 8.20500 1.000 30.18335 393 THR A O 1
ATOM 2820 N N . GLU A 1 410 ? 3.45100 7.44800 6.87700 1.000 33.97151 394 GLU A N 1
ATOM 2821 C CA . GLU A 1 410 ? 4.24600 8.25700 5.96100 1.000 35.73747 394 GLU A CA 1
ATOM 2822 C C . GLU A 1 410 ? 4.59200 9.60900 6.58200 1.000 29.64426 394 GLU A C 1
ATOM 2823 O O . GLU A 1 410 ? 3.78600 10.20200 7.30400 1.000 24.52701 394 GLU A O 1
ATOM 2829 N N . LEU A 1 411 ? 5.80300 10.08700 6.30900 1.000 29.10068 395 LEU A N 1
ATOM 2830 C CA . LEU A 1 411 ? 6.25500 11.41300 6.71400 1.000 25.84821 395 LEU A CA 1
ATOM 2831 C C . LEU A 1 411 ? 6.48900 12.27300 5.48100 1.000 31.22909 395 LEU A C 1
ATOM 2832 O O . LEU A 1 411 ? 6.53000 11.78800 4.34500 1.000 28.85380 395 LEU A O 1
ATOM 2837 N N . ASP A 1 412 ? 6.67200 13.56900 5.70800 1.000 21.07935 396 ASP A N 1
ATOM 2838 C CA . ASP A 1 412 ? 6.65600 14.51200 4.60200 1.000 23.66908 396 ASP A CA 1
ATOM 2839 C C . ASP A 1 412 ? 8.02300 15.05700 4.21100 1.000 28.12439 396 ASP A C 1
ATOM 2840 O O . ASP A 1 412 ? 8.20500 15.43500 3.05200 1.000 22.51605 396 ASP A O 1
ATOM 2845 N N . LEU A 1 413 ? 8.99300 15.06900 5.12800 1.000 25.18094 397 LEU A N 1
ATOM 2846 C CA . LEU A 1 413 ? 10.24600 15.77700 4.91100 1.000 28.45910 397 LEU A CA 1
ATOM 2847 C C . LEU A 1 413 ? 11.34300 15.17300 5.78100 1.000 22.99385 397 LEU A C 1
ATOM 2848 O O . LEU A 1 413 ? 11.10900 14.83500 6.94300 1.000 27.18530 397 LEU A O 1
ATOM 2853 N N . VAL A 1 414 ? 12.53500 15.05500 5.21000 1.000 19.61174 398 VAL A N 1
ATOM 2854 C CA . VAL A 1 414 ? 13.72100 14.53300 5.87900 1.000 25.14510 398 VAL A CA 1
ATOM 2855 C C . VAL A 1 414 ? 14.69200 15.69400 6.11300 1.000 24.81010 398 VAL A C 1
ATOM 2856 O O . VAL A 1 414 ? 14.93100 16.51100 5.21600 1.000 22.51066 398 VAL A O 1
ATOM 2860 N N . ILE A 1 415 ? 15.24700 15.78000 7.30800 1.000 21.43402 399 ILE A N 1
ATOM 2861 C CA . ILE A 1 415 ? 16.10200 16.90000 7.67300 1.000 18.62895 399 ILE A CA 1
ATOM 2862 C C . ILE A 1 415 ? 17.45300 16.37000 8.12100 1.000 20.04560 399 ILE A C 1
ATOM 2863 O O . ILE A 1 415 ? 17.51900 15.37900 8.85200 1.000 23.32123 399 ILE A O 1
ATOM 2868 N N . VAL A 1 416 ? 18.53200 17.01300 7.66300 1.000 24.81765 400 VAL A N 1
ATOM 2869 C CA . VAL A 1 416 ? 19.88900 16.49800 7.84800 1.000 19.74426 400 VAL A CA 1
ATOM 2870 C C . VAL A 1 416 ? 20.83400 17.63700 8.20100 1.000 23.82675 400 VAL A C 1
ATOM 2871 O O . VAL A 1 416 ? 20.88700 18.64800 7.49100 1.000 21.44648 400 VAL A O 1
ATOM 2875 N N . ALA A 1 417 ? 21.61100 17.46000 9.27000 1.000 20.52630 401 ALA A N 1
ATOM 2876 C CA . ALA A 1 417 ? 22.64000 18.42700 9.65100 1.000 22.83518 401 ALA A CA 1
ATOM 2877 C C . ALA A 1 417 ? 24.03600 17.86300 9.40000 1.000 25.81664 401 ALA A C 1
ATOM 2878 O O . ALA A 1 417 ? 24.70700 18.27700 8.44800 1.000 24.64934 401 ALA A O 1
ATOM 2880 N N . ARG A 1 418 ? 24.48900 16.90600 10.21700 1.000 22.96783 402 ARG A N 1
ATOM 2881 C CA . ARG A 1 418 ? 25.89300 16.49900 10.16900 1.000 25.55765 402 ARG A CA 1
ATOM 2882 C C . ARG A 1 418 ? 26.25300 15.87700 8.82500 1.000 28.11766 402 ARG A C 1
ATOM 2883 O O . ARG A 1 418 ? 27.37600 16.06700 8.33600 1.000 28.53419 402 ARG A O 1
ATOM 2891 N N . GLY A 1 419 ? 25.31200 15.15500 8.20900 1.000 22.49860 403 GLY A N 1
ATOM 2892 C CA . GLY A 1 419 ? 25.53900 14.62100 6.87100 1.000 20.98015 403 GLY A CA 1
ATOM 2893 C C . GLY A 1 419 ? 26.05300 15.66100 5.89200 1.000 23.70076 403 GLY A C 1
ATOM 2894 O O . GLY A 1 419 ? 26.95100 15.37800 5.09300 1.000 22.44960 403 GLY A O 1
ATOM 2895 N N . PHE A 1 420 ? 25.50200 16.87400 5.93500 1.000 19.21508 404 PHE A N 1
ATOM 2896 C CA . PHE A 1 420 ? 25.87900 17.96500 5.00400 1.000 17.35357 404 PHE A CA 1
ATOM 2897 C C . PHE A 1 420 ? 27.25800 18.55100 5.33200 1.000 19.66277 404 PHE A C 1
ATOM 2898 O O . PHE A 1 420 ? 27.95800 18.94300 4.43000 1.000 23.30446 404 PHE A O 1
ATOM 2906 N N . GLN A 1 421 ? 27.59600 18.63300 6.60300 1.000 23.44826 405 GLN A N 1
ATOM 2907 C CA . GLN A 1 421 ? 28.91700 19.13600 7.03000 1.000 24.87527 405 GLN A CA 1
ATOM 2908 C C . GLN A 1 421 ? 30.02200 18.21200 6.50000 1.000 27.13239 405 GLN A C 1
ATOM 2909 O O . GLN A 1 421 ? 31.02100 18.72800 6.02100 1.000 22.56248 405 GLN A O 1
ATOM 2915 N N . LYS A 1 422 ? 29.81400 16.90400 6.58500 1.000 25.78055 406 LYS A N 1
ATOM 2916 C CA . LYS A 1 422 ? 30.79100 15.92400 6.05800 1.000 25.72960 406 LYS A CA 1
ATOM 2917 C C . LYS A 1 422 ? 30.79900 15.97000 4.52900 1.000 25.75156 406 LYS A C 1
ATOM 2918 O O . LYS A 1 422 ? 31.86600 15.89000 3.95900 1.000 25.73463 406 LYS A O 1
ATOM 2924 N N . ASN A 1 423 ? 29.62800 16.10500 3.91600 1.000 23.14782 407 ASN A N 1
ATOM 2925 C CA . ASN A 1 423 ? 29.59700 16.09800 2.45400 1.000 22.79376 407 ASN A CA 1
ATOM 2926 C C . ASN A 1 423 ? 28.55500 17.09100 1.95400 1.000 17.77413 407 ASN A C 1
ATOM 2927 O O . ASN A 1 423 ? 27.35900 16.76400 1.87400 1.000 22.66943 407 ASN A O 1
ATOM 2932 N N . PRO A 1 424 ? 28.96000 18.30700 1.62300 1.000 19.62426 408 PRO A N 1
ATOM 2933 C CA . PRO A 1 424 ? 27.98700 19.28100 1.10700 1.000 18.36593 408 PRO A CA 1
ATOM 2934 C C . PRO A 1 424 ? 27.21600 18.75200 -0.09100 1.000 23.44340 408 PRO A C 1
ATOM 2935 O O . PRO A 1 424 ? 26.13700 19.27200 -0.40600 1.000 22.06174 408 PRO A O 1
ATOM 2939 N N . GLY A 1 425 ? 27.75200 17.72000 -0.76000 1.000 24.35920 409 GLY A N 1
ATOM 2940 C CA . GLY A 1 425 ? 27.10300 17.13500 -1.92500 1.000 20.37837 409 GLY A CA 1
ATOM 2941 C C . GLY A 1 425 ? 26.21100 15.94400 -1.61100 1.000 22.66215 409 GLY A C 1
ATOM 2942 O O . GLY A 1 425 ? 25.94900 15.10200 -2.48100 1.000 21.73393 409 GLY A O 1
ATOM 2943 N N . LEU A 1 426 ? 25.71900 15.88200 -0.36900 1.000 19.40830 410 LEU A N 1
ATOM 2944 C CA . LEU A 1 426 ? 24.91300 14.74700 0.07200 1.000 22.84369 410 LEU A CA 1
ATOM 2945 C C . LEU A 1 426 ? 23.71500 14.48000 -0.84600 1.000 22.61185 410 LEU A C 1
ATOM 2946 O O . LEU A 1 426 ? 23.36500 13.31900 -1.08800 1.000 23.63645 410 LEU A O 1
ATOM 2951 N N . VAL A 1 427 ? 23.06100 15.52800 -1.35600 1.000 19.04993 411 VAL A N 1
ATOM 2952 C CA . VAL A 1 427 ? 21.87900 15.31300 -2.19300 1.000 20.73191 411 VAL A CA 1
ATOM 2953 C C . VAL A 1 427 ? 22.24700 14.48500 -3.42100 1.000 24.15983 411 VAL A C 1
ATOM 2954 O O . VAL A 1 427 ? 21.55700 13.51600 -3.77900 1.000 22.17767 411 VAL A O 1
ATOM 2958 N N . TRP A 1 428 ? 23.35200 14.85500 -4.07900 1.000 24.89815 412 TRP A N 1
ATOM 2959 C CA . TRP A 1 428 ? 23.86500 14.08200 -5.20600 1.000 26.95537 412 TRP A CA 1
ATOM 2960 C C . TRP A 1 428 ? 24.23800 12.66300 -4.78300 1.000 21.70999 412 TRP A C 1
ATOM 2961 O O . TRP A 1 428 ? 23.92800 11.69700 -5.48400 1.000 22.42084 412 TRP A O 1
ATOM 2972 N N . GLU A 1 429 ? 24.88200 12.50900 -3.63100 1.000 20.77685 413 GLU A N 1
ATOM 2973 C CA . GLU A 1 429 ? 25.26100 11.16800 -3.19800 1.000 23.97636 413 GLU A CA 1
ATOM 2974 C C . GLU A 1 429 ? 24.02600 10.29700 -2.96300 1.000 23.94424 413 GLU A C 1
ATOM 2975 O O . GLU A 1 429 ? 23.99500 9.13000 -3.36600 1.000 24.93416 413 GLU A O 1
ATOM 2981 N N . TRP A 1 430 ? 22.98400 10.85100 -2.33200 1.000 26.91830 414 TRP A N 1
ATOM 2982 C CA . TRP A 1 430 ? 21.76100 10.08100 -2.10800 1.000 25.15100 414 TRP A CA 1
ATOM 2983 C C . TRP A 1 430 ? 21.00600 9.83100 -3.40800 1.000 22.56262 414 TRP A C 1
ATOM 2984 O O . TRP A 1 430 ? 20.38700 8.77600 -3.57000 1.000 24.76620 414 TRP A O 1
ATOM 2995 N N . ALA A 1 431 ? 21.02600 10.79000 -4.33800 1.000 20.13797 415 ALA A N 1
ATOM 2996 C CA . ALA A 1 431 ? 20.39300 10.55100 -5.63500 1.000 22.29429 415 ALA A CA 1
ATOM 2997 C C . ALA A 1 431 ? 21.04500 9.37900 -6.36700 1.000 28.99647 415 ALA A C 1
ATOM 2998 O O . ALA A 1 431 ? 20.35000 8.52200 -6.93100 1.000 23.60601 415 ALA A O 1
ATOM 3000 N N . GLU A 1 432 ? 22.38300 9.32900 -6.37500 1.000 27.01457 416 GLU A N 1
ATOM 3001 C CA . GLU A 1 432 ? 23.07300 8.20600 -6.99800 1.000 23.53731 416 GLU A CA 1
ATOM 3002 C C . GLU A 1 432 ? 22.79300 6.91100 -6.25200 1.000 27.29734 416 GLU A C 1
ATOM 3003 O O . GLU A 1 432 ? 22.51700 5.88200 -6.87200 1.000 31.13298 416 GLU A O 1
ATOM 3009 N N . GLU A 1 433 ? 22.82300 6.94500 -4.92400 1.000 26.28216 417 GLU A N 1
ATOM 3010 C CA . GLU A 1 433 ? 22.47500 5.75200 -4.16000 1.000 29.84591 417 GLU A CA 1
ATOM 3011 C C . GLU A 1 433 ? 21.08600 5.21500 -4.52200 1.000 32.38693 417 GLU A C 1
ATOM 3012 O O . GLU A 1 433 ? 20.87000 4.00000 -4.49300 1.000 31.65379 417 GLU A O 1
ATOM 3018 N N . LEU A 1 434 ? 20.12800 6.08000 -4.86200 1.000 30.45772 418 LEU A N 1
ATOM 3019 C CA . LEU A 1 434 ? 18.76900 5.61400 -5.14400 1.000 24.18131 418 LEU A CA 1
ATOM 3020 C C . LEU A 1 434 ? 18.48700 5.46900 -6.62900 1.000 27.48856 418 LEU A C 1
ATOM 3021 O O . LEU A 1 434 ? 17.35700 5.13100 -7.00100 1.000 29.93361 418 LEU A O 1
ATOM 3026 N N . GLY A 1 435 ? 19.46900 5.72600 -7.48600 1.000 24.15595 419 GLY A N 1
ATOM 3027 C CA . GLY A 1 435 ? 19.24500 5.56500 -8.90600 1.000 25.90592 419 GLY A CA 1
ATOM 3028 C C . GLY A 1 435 ? 18.43500 6.67000 -9.55100 1.000 28.01220 419 GLY A C 1
ATOM 3029 O O . GLY A 1 435 ? 17.76800 6.42900 -10.55800 1.000 30.20206 419 GLY A O 1
ATOM 3030 N N . VAL A 1 436 ? 18.48400 7.88500 -9.01900 1.000 25.44046 420 VAL A N 1
ATOM 3031 C CA . VAL A 1 436 ? 17.67800 8.99300 -9.52700 1.000 23.52339 420 VAL A CA 1
ATOM 3032 C C . VAL A 1 436 ? 18.59800 9.93900 -10.28100 1.000 25.02054 420 VAL A C 1
ATOM 3033 O O . VAL A 1 436 ? 19.55800 10.46800 -9.70700 1.000 26.05600 420 VAL A O 1
ATOM 3037 N N . ARG A 1 437 ? 18.30600 10.16200 -11.55600 1.000 23.65884 421 ARG A N 1
ATOM 3038 C CA . ARG A 1 437 ? 19.01500 11.18900 -12.30500 1.000 29.87279 421 ARG A CA 1
ATOM 3039 C C . ARG A 1 437 ? 18.48700 12.56600 -11.89700 1.000 28.00404 421 ARG A C 1
ATOM 3040 O O . ARG A 1 437 ? 17.27800 12.81700 -11.92000 1.000 24.91507 421 ARG A O 1
ATOM 3048 N N . ILE A 1 438 ? 19.39200 13.44900 -11.47900 1.000 26.24123 422 ILE A N 1
ATOM 3049 C CA . ILE A 1 438 ? 19.00500 14.76100 -10.98600 1.000 23.83148 422 ILE A CA 1
ATOM 3050 C C . ILE A 1 438 ? 19.79800 15.83700 -11.71000 1.000 25.55250 422 ILE A C 1
ATOM 3051 O O . ILE A 1 438 ? 20.91100 15.62000 -12.19900 1.000 24.88396 422 ILE A O 1
ATOM 3056 N N . MET A 1 439 ? 19.22100 17.02800 -11.73200 1.000 18.25661 423 MET A N 1
ATOM 3057 C CA . MET A 1 439 ? 19.97700 18.18700 -12.15800 1.000 21.99348 423 MET A CA 1
ATOM 3058 C C . MET A 1 439 ? 21.02800 18.52800 -11.10100 1.000 18.31450 423 MET A C 1
ATOM 3059 O O . MET A 1 439 ? 20.79400 18.37800 -9.89900 1.000 21.62395 423 MET A O 1
ATOM 3064 N N . VAL A 1 440 ? 22.20300 18.96300 -11.55000 1.000 21.63672 424 VAL A N 1
ATOM 3065 C CA . VAL A 1 440 ? 23.18000 19.61700 -10.68700 1.000 19.62555 424 VAL A CA 1
ATOM 3066 C C . VAL A 1 440 ? 23.54000 20.94200 -11.34900 1.000 22.18313 424 VAL A C 1
ATOM 3067 O O . VAL A 1 440 ? 23.19000 21.19600 -12.50000 1.000 20.53715 424 VAL A O 1
ATOM 3071 N N . ALA A 1 441 ? 24.25100 21.78500 -10.62800 1.000 22.39314 425 ALA A N 1
ATOM 3072 C CA . ALA A 1 441 ? 24.69800 23.07000 -11.18300 1.000 21.35891 425 ALA A CA 1
ATOM 3073 C C . ALA A 1 441 ? 25.48900 22.86000 -12.47800 1.000 25.30516 425 ALA A C 1
ATOM 3074 O O . ALA A 1 441 ? 26.27700 21.92800 -12.53400 1.000 23.07552 425 ALA A O 1
ATOM 3076 N N . HIS A 1 442 ? 25.26400 23.71900 -13.46500 1.000 21.51122 426 HIS A N 1
ATOM 3077 C CA . HIS A 1 442 ? 25.99600 23.63500 -14.75300 1.000 26.25216 426 HIS A CA 1
ATOM 3078 C C . HIS A 1 442 ? 27.51000 23.52300 -14.52200 1.000 27.43605 426 HIS A C 1
ATOM 3079 O O . HIS A 1 442 ? 28.12800 22.70900 -15.20400 1.000 24.61688 426 HIS A O 1
ATOM 3086 N N . GLN A 1 443 ? 28.05300 24.30600 -13.59000 1.000 20.38965 427 GLN A N 1
ATOM 3087 C CA . GLN A 1 443 ? 29.50300 24.34700 -13.29900 1.000 21.90217 427 GLN A CA 1
ATOM 3088 C C . GLN A 1 443 ? 30.02000 22.97100 -12.86800 1.000 25.01166 427 GLN A C 1
ATOM 3089 O O . GLN A 1 443 ? 31.16900 22.69200 -13.13100 1.000 24.59258 427 GLN A O 1
ATOM 3095 N N . MET A 1 444 ? 29.17100 22.15600 -12.24700 1.000 22.38731 428 MET A N 1
ATOM 3096 C CA . MET A 1 444 ? 29.63000 20.85900 -11.77500 1.000 23.77573 428 MET A CA 1
ATOM 3097 C C . MET A 1 444 ? 29.28400 19.71900 -12.72100 1.000 31.40277 428 MET A C 1
ATOM 3098 O O . MET A 1 444 ? 29.79600 18.61400 -12.54100 1.000 34.57330 428 MET A O 1
ATOM 3103 N N . ARG A 1 445 ? 28.42800 19.94900 -13.71000 1.000 31.90641 429 ARG A N 1
ATOM 3104 C CA . ARG A 1 445 ? 27.83000 18.82600 -14.41300 1.000 37.23223 429 ARG A CA 1
ATOM 3105 C C . ARG A 1 445 ? 28.67200 18.39400 -15.59100 1.000 46.46623 429 ARG A C 1
ATOM 3106 O O . ARG A 1 445 ? 29.01300 17.21400 -15.70800 1.000 54.70819 429 ARG A O 1
ATOM 3114 N N . TRP A 1 446 ? 28.98600 19.34500 -16.47700 1.000 37.60690 430 TRP A N 1
ATOM 3115 C CA . TRP A 1 446 ? 29.57000 19.01200 -17.76800 1.000 46.52041 430 TRP A CA 1
ATOM 3116 C C . TRP A 1 446 ? 30.86200 18.20000 -17.63400 1.000 51.74113 430 TRP A C 1
ATOM 3117 O O . TRP A 1 446 ? 31.21500 17.46400 -18.56600 1.000 54.17901 430 TRP A O 1
ATOM 3128 N N . GLY A 1 447 ? 31.55400 18.29300 -16.49000 1.000 45.72522 431 GLY A N 1
ATOM 3129 C CA . GLY A 1 447 ? 32.77700 17.53200 -16.28400 1.000 49.79789 431 GLY A CA 1
ATOM 3130 C C . GLY A 1 447 ? 32.58700 16.02200 -16.26200 1.000 59.28187 431 GLY A C 1
ATOM 3131 O O . GLY A 1 447 ? 33.55600 15.27900 -16.47700 1.000 57.66376 431 GLY A O 1
ATOM 3132 N N . PHE A 1 448 ? 31.36100 15.54600 -16.02100 1.000 54.63118 432 PHE A N 1
ATOM 3133 C CA . PHE A 1 448 ? 31.09700 14.12000 -15.85400 1.000 65.07245 432 PHE A CA 1
ATOM 3134 C C . PHE A 1 448 ? 30.39300 13.48200 -17.05000 1.000 73.90211 432 PHE A C 1
ATOM 3135 O O . PHE A 1 448 ? 30.22800 12.25600 -17.06400 1.000 82.16686 432 PHE A O 1
ATOM 3143 N N . ARG A 1 449 ? 29.99000 14.27000 -18.04800 1.000 77.01187 433 ARG A N 1
ATOM 3144 C CA . ARG A 1 449 ? 29.36200 13.74200 -19.26400 1.000 82.49110 433 ARG A CA 1
ATOM 3145 C C . ARG A 1 449 ? 30.39300 13.16900 -20.23500 1.000 80.56778 433 ARG A C 1
ATOM 3146 O O . ARG A 1 449 ? 30.77400 13.82300 -21.20800 1.000 79.69280 433 ARG A O 1
ATOM 3154 N N . LEU B 1 39 ? 57.34500 -25.07000 -9.34900 1.000 58.29724 23 LEU B N 1
ATOM 3155 C CA . LEU B 1 39 ? 57.04800 -25.97300 -10.48600 1.000 55.54464 23 LEU B CA 1
ATOM 3156 C C . LEU B 1 39 ? 56.00000 -27.02300 -10.09000 1.000 54.29064 23 LEU B C 1
ATOM 3157 O O . LEU B 1 39 ? 55.47200 -27.66000 -11.00800 1.000 58.10535 23 LEU B O 1
ATOM 3162 N N . LEU B 1 40 ? 55.72700 -27.21300 -8.79700 1.000 44.22895 24 LEU B N 1
ATOM 3163 C CA . LEU B 1 40 ? 54.79700 -28.28800 -8.35300 1.000 44.91213 24 LEU B CA 1
ATOM 3164 C C . LEU B 1 40 ? 53.63400 -27.72100 -7.53700 1.000 41.98716 24 LEU B C 1
ATOM 3165 O O . LEU B 1 40 ? 53.89600 -26.91800 -6.64500 1.000 41.98847 24 LEU B O 1
ATOM 3170 N N . ASN B 1 41 ? 52.40200 -28.09200 -7.88400 1.000 40.58874 25 ASN B N 1
ATOM 3171 C CA . ASN B 1 41 ? 51.19200 -27.65700 -7.14600 1.000 34.61826 25 ASN B CA 1
ATOM 3172 C C . ASN B 1 41 ? 51.18500 -28.51500 -5.89900 1.000 36.37557 25 ASN B C 1
ATOM 3173 O O . ASN B 1 41 ? 50.48100 -29.52900 -5.87800 1.000 36.02386 25 ASN B O 1
ATOM 3178 N N . THR B 1 42 ? 51.89800 -28.06400 -4.88900 1.000 33.28306 26 THR B N 1
ATOM 3179 C CA . THR B 1 42 ? 52.15700 -28.89400 -3.71500 1.000 34.71379 26 THR B CA 1
ATOM 3180 C C . THR B 1 42 ? 50.86300 -29.30600 -3.01900 1.000 31.97098 26 THR B C 1
ATOM 3181 O O . THR B 1 42 ? 49.99600 -28.45700 -2.76900 1.000 32.73254 26 THR B O 1
ATOM 3185 N N . PRO B 1 43 ? 50.71200 -30.56400 -2.64300 1.000 28.91031 27 PRO B N 1
ATOM 3186 C CA . PRO B 1 43 ? 49.48500 -30.97000 -1.95900 1.000 29.58806 27 PRO B CA 1
ATOM 3187 C C . PRO B 1 43 ? 49.52400 -30.61600 -0.48300 1.000 30.72678 27 PRO B C 1
ATOM 3188 O O . PRO B 1 43 ? 50.57600 -30.62100 0.15500 1.000 34.71012 27 PRO B O 1
ATOM 3192 N N . ALA B 1 44 ? 48.34700 -30.30400 0.05700 1.000 33.00309 28 ALA B N 1
ATOM 3193 C CA . ALA B 1 44 ? 48.23400 -30.04500 1.48500 1.000 33.02347 28 ALA B CA 1
ATOM 3194 C C . ALA B 1 44 ? 48.33600 -31.35700 2.25100 1.000 30.20771 28 ALA B C 1
ATOM 3195 O O . ALA B 1 44 ? 47.68800 -32.33800 1.86900 1.000 30.08491 28 ALA B O 1
ATOM 3197 N N . PRO B 1 45 ? 49.11600 -31.41300 3.33000 1.000 29.74014 29 PRO B N 1
ATOM 3198 C CA . PRO B 1 45 ? 49.35800 -32.69100 4.00000 1.000 33.98998 29 PRO B CA 1
ATOM 3199 C C . PRO B 1 45 ? 48.22800 -33.07400 4.93600 1.000 37.32075 29 PRO B C 1
ATOM 3200 O O . PRO B 1 45 ? 47.48700 -32.23000 5.44500 1.000 40.04276 29 PRO B O 1
ATOM 3204 N N . GLY B 1 46 ? 48.08800 -34.38300 5.12300 1.000 36.30548 30 GLY B N 1
ATOM 3205 C CA . GLY B 1 46 ? 47.28200 -34.91200 6.19600 1.000 40.17391 30 GLY B CA 1
ATOM 3206 C C . GLY B 1 46 ? 45.80100 -35.03100 5.92400 1.000 39.97129 30 GLY B C 1
ATOM 3207 O O . GLY B 1 46 ? 45.04500 -35.28500 6.86300 1.000 38.52674 30 GLY B O 1
ATOM 3208 N N . VAL B 1 47 ? 45.36000 -34.88100 4.68500 1.000 41.78403 31 VAL B N 1
ATOM 3209 C CA . VAL B 1 47 ? 43.94900 -35.05300 4.35300 1.000 33.67288 31 VAL B CA 1
ATOM 3210 C C . VAL B 1 47 ? 43.84900 -36.11200 3.27000 1.000 31.20263 31 VAL B C 1
ATOM 3211 O O . VAL B 1 47 ? 44.80500 -36.34600 2.51000 1.000 32.36262 31 VAL B O 1
ATOM 3215 N N . PRO B 1 48 ? 42.68800 -36.76200 3.15200 1.000 33.92358 32 PRO B N 1
ATOM 3216 C CA . PRO B 1 48 ? 42.55000 -37.89200 2.22900 1.000 36.62653 32 PRO B CA 1
ATOM 3217 C C . PRO B 1 48 ? 42.18900 -37.48900 0.80600 1.000 40.11014 32 PRO B C 1
ATOM 3218 O O . PRO B 1 48 ? 41.69100 -38.31100 0.03300 1.000 41.53290 32 PRO B O 1
ATOM 3222 N N . PHE B 1 49 ? 42.43300 -36.23600 0.44100 1.000 33.60144 33 PHE B N 1
ATOM 3223 C CA . PHE B 1 49 ? 42.18700 -35.78200 -0.91800 1.000 32.12495 33 PHE B CA 1
ATOM 3224 C C . PHE B 1 49 ? 43.23900 -34.74500 -1.26800 1.000 29.14775 33 PHE B C 1
ATOM 3225 O O . PHE B 1 49 ? 43.72000 -34.01300 -0.40200 1.000 30.13623 33 PHE B O 1
ATOM 3233 N N . TYR B 1 50 ? 43.59800 -34.69800 -2.54200 1.000 30.35926 34 TYR B N 1
ATOM 3234 C CA . TYR B 1 50 ? 44.52700 -33.68800 -3.00600 1.000 26.89427 34 TYR B CA 1
ATOM 3235 C C . TYR B 1 50 ? 43.86700 -32.31400 -2.98800 1.000 30.35204 34 TYR B C 1
ATOM 3236 O O . TYR B 1 50 ? 42.72800 -32.15400 -3.43500 1.000 26.40702 34 TYR B O 1
ATOM 3245 N N . THR B 1 51 ? 44.59500 -31.31700 -2.48200 1.000 25.87497 35 THR B N 1
ATOM 3246 C CA . THR B 1 51 ? 44.21900 -29.91700 -2.66400 1.000 26.36991 35 THR B CA 1
ATOM 3247 C C . THR B 1 51 ? 45.47400 -29.06400 -2.49400 1.000 24.62839 35 THR B C 1
ATOM 3248 O O . THR B 1 51 ? 46.35800 -29.42100 -1.70700 1.000 24.91619 35 THR B O 1
ATOM 3252 N N . PRO B 1 52 ? 45.60000 -27.96200 -3.23500 1.000 23.47942 36 PRO B N 1
ATOM 3253 C CA . PRO B 1 52 ? 46.77600 -27.09300 -3.08500 1.000 21.93468 36 PRO B CA 1
ATOM 3254 C C . PRO B 1 52 ? 46.97700 -26.62000 -1.64900 1.000 28.61158 36 PRO B C 1
ATOM 3255 O O . PRO B 1 52 ? 46.07100 -26.07300 -1.02000 1.000 23.39777 36 PRO B O 1
ATOM 3259 N N . LEU B 1 53 ? 48.18700 -26.84800 -1.13500 1.000 35.98861 37 LEU B N 1
ATOM 3260 C CA . LEU B 1 53 ? 48.59500 -26.34000 0.17200 1.000 29.57055 37 LEU B CA 1
ATOM 3261 C C . LEU B 1 53 ? 48.57100 -24.81500 0.19100 1.000 29.89041 37 LEU B C 1
ATOM 3262 O O . LEU B 1 53 ? 49.04600 -24.16800 -0.74500 1.000 30.58242 37 LEU B O 1
ATOM 3267 N N . GLN B 1 54 ? 48.01900 -24.24100 1.26400 1.000 30.98708 38 GLN B N 1
ATOM 3268 C CA . GLN B 1 54 ? 47.94700 -22.78700 1.44600 1.000 30.46008 38 GLN B CA 1
ATOM 3269 C C . GLN B 1 54 ? 48.94600 -22.39800 2.53700 1.000 34.15870 38 GLN B C 1
ATOM 3270 O O . GLN B 1 54 ? 48.68400 -22.60300 3.72700 1.000 37.87116 38 GLN B O 1
ATOM 3276 N N . SER B 1 55 ? 50.07900 -21.82200 2.14100 1.000 33.55354 39 SER B N 1
ATOM 3277 C CA . SER B 1 55 ? 51.13000 -21.45900 3.09000 1.000 39.15842 39 SER B CA 1
ATOM 3278 C C . SER B 1 55 ? 51.64600 -20.05700 2.80900 1.000 38.98807 39 SER B C 1
ATOM 3279 O O . SER B 1 55 ? 52.18400 -19.80700 1.71100 1.000 38.08987 39 SER B O 1
ATOM 3282 N N . PRO B 1 56 ? 51.48500 -19.10700 3.73900 1.000 38.31147 40 PRO B N 1
ATOM 3283 C CA . PRO B 1 56 ? 50.67700 -19.27500 4.95100 1.000 32.53610 40 PRO B CA 1
ATOM 3284 C C . PRO B 1 56 ? 49.17300 -19.35900 4.64300 1.000 33.15379 40 PRO B C 1
ATOM 3285 O O . PRO B 1 56 ? 48.76600 -19.04800 3.52200 1.000 29.87697 40 PRO B O 1
ATOM 3289 N N . PRO B 1 57 ? 48.37300 -19.76800 5.62400 1.000 30.88953 41 PRO B N 1
ATOM 3290 C CA . PRO B 1 57 ? 46.92300 -19.88500 5.40400 1.000 26.54373 41 PRO B CA 1
ATOM 3291 C C . PRO B 1 57 ? 46.27500 -18.53300 5.13900 1.000 30.88523 41 PRO B C 1
ATOM 3292 O O . PRO B 1 57 ? 46.78300 -17.48100 5.53500 1.000 24.58036 41 PRO B O 1
ATOM 3296 N N . SER B 1 58 ? 45.12900 -18.57500 4.45000 1.000 30.86575 42 SER B N 1
ATOM 3297 C CA . SER B 1 58 ? 44.39100 -17.35000 4.13800 1.000 24.79680 42 SER B CA 1
ATOM 3298 C C . SER B 1 58 ? 44.06000 -16.58100 5.41600 1.000 26.94125 42 SER B C 1
ATOM 3299 O O . SER B 1 58 ? 43.78600 -17.16500 6.47100 1.000 24.49050 42 SER B O 1
ATOM 3302 N N . GLY B 1 59 ? 44.08600 -15.25200 5.31800 1.000 26.40320 43 GLY B N 1
ATOM 3303 C CA . GLY B 1 59 ? 43.81100 -14.40800 6.46200 1.000 23.43793 43 GLY B CA 1
ATOM 3304 C C . GLY B 1 59 ? 45.03200 -14.00400 7.26500 1.000 30.02315 43 GLY B C 1
ATOM 3305 O O . GLY B 1 59 ? 44.88400 -13.31900 8.29000 1.000 28.35223 43 GLY B O 1
ATOM 3306 N N . THR B 1 60 ? 46.23200 -14.41300 6.84400 1.000 29.23847 44 THR B N 1
ATOM 3307 C CA . THR B 1 60 ? 47.46800 -14.02300 7.51100 1.000 29.35636 44 THR B CA 1
ATOM 3308 C C . THR B 1 60 ? 47.99500 -12.72000 6.92100 1.000 27.70973 44 THR B C 1
ATOM 3309 O O . THR B 1 60 ? 48.05100 -12.56800 5.69800 1.000 31.03164 44 THR B O 1
ATOM 3313 N N . ALA B 1 61 ? 48.37900 -11.78600 7.78900 1.000 32.32852 45 ALA B N 1
ATOM 3314 C CA . ALA B 1 61 ? 49.08100 -10.58500 7.34000 1.000 31.24779 45 ALA B CA 1
ATOM 3315 C C . ALA B 1 61 ? 50.42300 -10.96400 6.73200 1.000 33.30676 45 ALA B C 1
ATOM 3316 O O . ALA B 1 61 ? 51.20200 -11.70100 7.34700 1.000 34.64324 45 ALA B O 1
ATOM 3318 N N . LEU B 1 62 ? 50.69000 -10.45900 5.51700 1.000 30.32847 46 LEU B N 1
ATOM 3319 C CA . LEU B 1 62 ? 51.91300 -10.81600 4.79100 1.000 39.49862 46 LEU B CA 1
ATOM 3320 C C . LEU B 1 62 ? 53.15000 -10.14500 5.37900 1.000 39.62956 46 LEU B C 1
ATOM 3321 O O . LEU B 1 62 ? 54.25300 -10.70800 5.31900 1.000 40.42446 46 LEU B O 1
ATOM 3326 N N . HIS B 1 63 ? 53.00300 -8.93700 5.91800 1.000 42.57191 47 HIS B N 1
ATOM 3327 C CA . HIS B 1 63 ? 54.13500 -8.18400 6.46500 1.000 48.09902 47 HIS B CA 1
ATOM 3328 C C . HIS B 1 63 ? 53.73400 -7.73000 7.86000 1.000 37.42732 47 HIS B C 1
ATOM 3329 O O . HIS B 1 63 ? 53.24100 -6.61700 8.05900 1.000 43.16401 47 HIS B O 1
ATOM 3336 N N . LEU B 1 64 ? 53.92900 -8.61900 8.82400 1.000 36.90965 48 LEU B N 1
ATOM 3337 C CA . LEU B 1 64 ? 53.56500 -8.33800 10.20200 1.000 39.23703 48 LEU B CA 1
ATOM 3338 C C . LEU B 1 64 ? 54.62100 -7.43100 10.81900 1.000 37.06049 48 LEU B C 1
ATOM 3339 O O . LEU B 1 64 ? 55.82300 -7.65600 10.64400 1.000 41.32719 48 LEU B O 1
ATOM 3344 N N . SER B 1 65 ? 54.17400 -6.39600 11.51100 1.000 41.57676 49 SER B N 1
ATOM 3345 C CA . SER B 1 65 ? 55.09500 -5.44800 12.12400 1.000 41.29208 49 SER B CA 1
ATOM 3346 C C . SER B 1 65 ? 54.39100 -4.77800 13.29500 1.000 47.47050 49 SER B C 1
ATOM 3347 O O . SER B 1 65 ? 53.21700 -5.06900 13.56000 1.000 40.32715 49 SER B O 1
ATOM 3350 N N . PRO B 1 66 ? 55.06200 -3.87300 14.01000 1.000 48.08523 50 PRO B N 1
ATOM 3351 C CA . PRO B 1 66 ? 54.40700 -3.22000 15.15500 1.000 46.88941 50 PRO B CA 1
ATOM 3352 C C . PRO B 1 66 ? 53.18900 -2.38600 14.77500 1.000 46.26563 50 PRO B C 1
ATOM 3353 O O . PRO B 1 66 ? 52.30300 -2.19900 15.62200 1.000 52.01039 50 PRO B O 1
ATOM 3357 N N . SER B 1 67 ? 53.10300 -1.88900 13.53400 1.000 45.79862 51 SER B N 1
ATOM 3358 C CA . SER B 1 67 ? 51.96300 -1.07900 13.10100 1.000 43.55887 51 SER B CA 1
ATOM 3359 C C . SER B 1 67 ? 50.82100 -1.89800 12.48900 1.000 47.07162 51 SER B C 1
ATOM 3360 O O . SER B 1 67 ? 49.76000 -1.32800 12.19600 1.000 41.02918 51 SER B O 1
ATOM 3363 N N . THR B 1 68 ? 51.00300 -3.20300 12.29500 1.000 40.89869 52 THR B N 1
ATOM 3364 C CA . THR B 1 68 ? 49.90600 -4.05000 11.84200 1.000 39.19591 52 THR B CA 1
ATOM 3365 C C . THR B 1 68 ? 48.73500 -3.91800 12.80700 1.000 35.59832 52 THR B C 1
ATOM 3366 O O . THR B 1 68 ? 48.92200 -4.07000 14.02100 1.000 41.35159 52 THR B O 1
ATOM 3370 N N . PRO B 1 69 ? 47.53300 -3.60300 12.32800 1.000 36.76192 53 PRO B N 1
ATOM 3371 C CA . PRO B 1 69 ? 46.39100 -3.49400 13.24200 1.000 37.47381 53 PRO B CA 1
ATOM 3372 C C . PRO B 1 69 ? 46.23900 -4.76100 14.07200 1.000 37.67017 53 PRO B C 1
ATOM 3373 O O . PRO B 1 69 ? 46.55500 -5.86400 13.62200 1.000 33.05053 53 PRO B O 1
ATOM 3377 N N . LYS B 1 70 ? 45.77500 -4.58300 15.31200 1.000 37.39062 54 LYS B N 1
ATOM 3378 C CA . LYS B 1 70 ? 45.61900 -5.71900 16.21500 1.000 34.27137 54 LYS B CA 1
ATOM 3379 C C . LYS B 1 70 ? 44.71300 -6.78100 15.60400 1.000 34.57194 54 LYS B C 1
ATOM 3380 O O . LYS B 1 70 ? 44.95200 -7.98600 15.77000 1.000 33.38393 54 LYS B O 1
ATOM 3386 N N . LEU B 1 71 ? 43.70300 -6.37600 14.83100 1.000 32.92408 55 LEU B N 1
ATOM 3387 C CA . LEU B 1 71 ? 42.79200 -7.33500 14.14000 1.000 31.03401 55 LEU B CA 1
ATOM 3388 C C . LEU B 1 71 ? 43.56500 -8.37500 13.31700 1.000 32.32091 55 LEU B C 1
ATOM 3389 O O . LEU B 1 71 ? 43.12800 -9.51500 13.28900 1.000 30.84975 55 LEU B O 1
ATOM 3394 N N . PHE B 1 72 ? 44.69700 -7.99800 12.73800 1.000 29.28183 56 PHE B N 1
ATOM 3395 C CA . PHE B 1 72 ? 45.47400 -8.90600 11.86200 1.000 24.42066 56 PHE B CA 1
ATOM 3396 C C . PHE B 1 72 ? 46.78100 -9.32300 12.54000 1.000 28.77062 56 PHE B C 1
ATOM 3397 O O . PHE B 1 72 ? 47.70900 -9.72200 11.85700 1.000 31.10400 56 PHE B O 1
ATOM 3405 N N . THR B 1 73 ? 46.80100 -9.25400 13.86100 1.000 29.09098 57 THR B N 1
ATOM 3406 C CA . THR B 1 73 ? 47.97200 -9.69600 14.64600 1.000 28.70133 57 THR B CA 1
ATOM 3407 C C . THR B 1 73 ? 47.63700 -11.06800 15.25000 1.000 33.59221 57 THR B C 1
ATOM 3408 O O . THR B 1 73 ? 46.50900 -11.26000 15.71200 1.000 33.74075 57 THR B O 1
ATOM 3412 N N . PRO B 1 74 ? 48.55900 -12.04100 15.23700 1.000 28.84354 58 PRO B N 1
ATOM 3413 C CA . PRO B 1 74 ? 48.28800 -13.36300 15.78000 1.000 28.78535 58 PRO B CA 1
ATOM 3414 C C . PRO B 1 74 ? 47.87300 -13.46500 17.25000 1.000 39.48844 58 PRO B C 1
ATOM 3415 O O . PRO B 1 74 ? 48.31200 -12.67100 18.03300 1.000 34.28152 58 PRO B O 1
ATOM 3419 N N . LEU B 1 75 ? 47.03000 -14.44500 17.56700 1.000 34.69653 59 LEU B N 1
ATOM 3420 C CA . LEU B 1 75 ? 46.63400 -14.69900 18.97200 1.000 29.46849 59 LEU B CA 1
ATOM 3421 C C . LEU B 1 75 ? 46.96200 -16.14200 19.35700 1.000 34.17263 59 LEU B C 1
ATOM 3422 O O . LEU B 1 75 ? 46.50500 -17.05400 18.67500 1.000 32.74896 59 LEU B O 1
ATOM 3427 N N . LYS B 1 76 ? 47.70900 -16.31100 20.43700 1.000 29.53361 60 LYS B N 1
ATOM 3428 C CA . LYS B 1 76 ? 48.03900 -17.65200 20.94500 1.000 31.20012 60 LYS B CA 1
ATOM 3429 C C . LYS B 1 76 ? 47.07600 -18.03900 22.06100 1.000 35.02521 60 LYS B C 1
ATOM 3430 O O . LYS B 1 76 ? 46.81000 -17.20700 22.92200 1.000 33.11645 60 LYS B O 1
ATOM 3436 N N . ILE B 1 77 ? 46.52600 -19.23900 21.99300 1.000 33.70346 61 ILE B N 1
ATOM 3437 C CA . ILE B 1 77 ? 45.64600 -19.78200 23.02400 1.000 32.18883 61 ILE B CA 1
ATOM 3438 C C . ILE B 1 77 ? 46.09800 -21.21900 23.23700 1.000 33.20763 61 ILE B C 1
ATOM 3439 O O . ILE B 1 77 ? 45.85500 -22.07700 22.38300 1.000 30.15365 61 ILE B O 1
ATOM 3444 N N . ARG B 1 78 ? 46.77800 -21.47900 24.35400 1.000 31.59724 62 ARG B N 1
ATOM 3445 C CA . ARG B 1 78 ? 47.39800 -22.78400 24.61400 1.000 31.82823 62 ARG B CA 1
ATOM 3446 C C . ARG B 1 78 ? 48.27900 -23.12100 23.41000 1.000 30.66291 62 ARG B C 1
ATOM 3447 O O . ARG B 1 78 ? 49.11900 -22.29400 23.02900 1.000 32.97833 62 ARG B O 1
ATOM 3455 N N . SER B 1 79 ? 48.12100 -24.28500 22.77400 1.000 32.71103 63 SER B N 1
ATOM 3456 C CA . SER B 1 79 ? 49.02400 -24.68100 21.69500 1.000 32.76789 63 SER B CA 1
ATOM 3457 C C . SER B 1 79 ? 48.65300 -24.10700 20.32800 1.000 27.59221 63 SER B C 1
ATOM 3458 O O . SER B 1 79 ? 49.37800 -24.37600 19.36300 1.000 36.14321 63 SER B O 1
ATOM 3461 N N . LEU B 1 80 ? 47.55500 -23.36500 20.20700 1.000 24.91209 64 LEU B N 1
ATOM 3462 C CA . LEU B 1 80 ? 47.07500 -22.87300 18.91900 1.000 36.23621 64 LEU B CA 1
ATOM 3463 C C . LEU B 1 80 ? 47.51300 -21.43600 18.68400 1.000 29.73644 64 LEU B C 1
ATOM 3464 O O . LEU B 1 80 ? 47.60000 -20.63500 19.61600 1.000 31.75314 64 LEU B O 1
ATOM 3469 N N . THR B 1 81 ? 47.73900 -21.09900 17.41900 1.000 32.75149 65 THR B N 1
ATOM 3470 C CA . THR B 1 81 ? 47.94700 -19.70900 17.02100 1.000 33.14313 65 THR B CA 1
ATOM 3471 C C . THR B 1 81 ? 46.91200 -19.35400 15.96200 1.000 33.66960 65 THR B C 1
ATOM 3472 O O . THR B 1 81 ? 46.97500 -19.87000 14.84100 1.000 33.22960 65 THR B O 1
ATOM 3476 N N . LEU B 1 82 ? 45.95700 -18.48900 16.33100 1.000 30.59105 66 LEU B N 1
ATOM 3477 C CA . LEU B 1 82 ? 45.02700 -17.90400 15.37300 1.000 30.04019 66 LEU B CA 1
ATOM 3478 C C . LEU B 1 82 ? 45.76300 -16.87700 14.52700 1.000 35.87834 66 LEU B C 1
ATOM 3479 O O . LEU B 1 82 ? 46.44600 -16.00300 15.06900 1.000 32.03026 66 LEU B O 1
ATOM 3484 N N . GLN B 1 83 ? 45.62400 -16.96400 13.20100 1.000 30.30757 67 GLN B N 1
ATOM 3485 C CA . GLN B 1 83 ? 46.39400 -16.05800 12.36000 1.000 29.14095 67 GLN B CA 1
ATOM 3486 C C . GLN B 1 83 ? 45.82000 -14.64500 12.33500 1.000 35.55345 67 GLN B C 1
ATOM 3487 O O . GLN B 1 83 ? 46.56300 -13.69900 12.04300 1.000 31.91086 67 GLN B O 1
ATOM 3493 N N . ASN B 1 84 ? 44.53400 -14.47200 12.65200 1.000 28.54961 68 ASN B N 1
ATOM 3494 C CA . ASN B 1 84 ? 43.97700 -13.14900 12.90900 1.000 27.66708 68 ASN B CA 1
ATOM 3495 C C . ASN B 1 84 ? 42.92600 -13.27600 14.00900 1.000 30.44294 68 ASN B C 1
ATOM 3496 O O . ASN B 1 84 ? 42.71300 -14.35000 14.57700 1.000 29.43463 68 ASN B O 1
ATOM 3501 N N . ARG B 1 85 ? 42.27100 -12.17000 14.32200 1.000 24.38968 69 ARG B N 1
ATOM 3502 C CA . ARG B 1 85 ? 41.37100 -12.12400 15.46600 1.000 30.73136 69 ARG B CA 1
ATOM 3503 C C . ARG B 1 85 ? 39.91700 -11.94600 15.04600 1.000 28.98617 69 ARG B C 1
ATOM 3504 O O . ARG B 1 85 ? 39.09200 -11.45100 15.81800 1.000 28.78267 69 ARG B O 1
ATOM 3512 N N . ILE B 1 86 ? 39.58500 -12.34900 13.82700 1.000 28.72196 70 ILE B N 1
ATOM 3513 C CA . ILE B 1 86 ? 38.20100 -12.39500 13.38000 1.000 32.10760 70 ILE B CA 1
ATOM 3514 C C . ILE B 1 86 ? 37.73600 -13.84400 13.44600 1.000 33.53598 70 ILE B C 1
ATOM 3515 O O . ILE B 1 86 ? 38.32000 -14.72600 12.80400 1.000 34.31374 70 ILE B O 1
ATOM 3520 N N . MET B 1 87 ? 36.70100 -14.09600 14.23300 1.000 26.12291 71 MET B N 1
ATOM 3521 C CA . MET B 1 87 ? 36.16300 -15.43300 14.39300 1.000 27.92706 71 MET B CA 1
ATOM 3522 C C . MET B 1 87 ? 34.79000 -15.54300 13.73000 1.000 29.57350 71 MET B C 1
ATOM 3523 O O . MET B 1 87 ? 33.95100 -14.64700 13.85600 1.000 29.87375 71 MET B O 1
ATOM 3528 N N . LEU B 1 88 ? 34.57100 -16.63500 13.00500 1.000 27.63038 72 LEU B N 1
ATOM 3529 C CA . LEU B 1 88 ? 33.25300 -16.92700 12.45600 1.000 25.26093 72 LEU B CA 1
ATOM 3530 C C . LEU B 1 88 ? 32.39100 -17.46400 13.58700 1.000 29.42964 72 LEU B C 1
ATOM 3531 O O . LEU B 1 88 ? 32.63500 -18.56600 14.08100 1.000 24.20578 72 LEU B O 1
ATOM 3536 N N . SER B 1 89 ? 31.40400 -16.67700 14.01500 1.000 22.53862 73 SER B N 1
ATOM 3537 C CA . SER B 1 89 ? 30.52500 -17.07100 15.10900 1.000 23.18451 73 SER B CA 1
ATOM 3538 C C . SER B 1 89 ? 29.73900 -18.33000 14.73300 1.000 27.38563 73 SER B C 1
ATOM 3539 O O . SER B 1 89 ? 29.44800 -18.56100 13.55600 1.000 29.18669 73 SER B O 1
ATOM 3542 N N . PRO B 1 90 ? 29.37800 -19.16100 15.70600 1.000 22.41801 74 PRO B N 1
ATOM 3543 C CA . PRO B 1 90 ? 28.51200 -20.31200 15.40300 1.000 24.97266 74 PRO B CA 1
ATOM 3544 C C . PRO B 1 90 ? 27.13500 -19.86700 14.91400 1.000 28.74727 74 PRO B C 1
ATOM 3545 O O . PRO B 1 90 ? 26.51600 -18.96600 15.48400 1.000 27.58512 74 PRO B O 1
ATOM 3549 N N . MET B 1 91 ? 26.62800 -20.54600 13.87500 1.000 26.92533 75 MET B N 1
ATOM 3550 C CA . MET B 1 91 ? 25.34900 -20.17000 13.25600 1.000 29.00125 75 MET B CA 1
ATOM 3551 C C . MET B 1 91 ? 24.52900 -21.40600 12.88500 1.000 29.62099 75 MET B C 1
ATOM 3552 O O . MET B 1 91 ? 24.82500 -22.07800 11.88600 1.000 20.31487 75 MET B O 1
ATOM 3557 N N . CYS B 1 92 ? 23.48300 -21.67900 13.66700 1.000 19.94141 76 CYS B N 1
ATOM 3558 C CA . CYS B 1 92 ? 22.53400 -22.73600 13.33200 1.000 26.10423 76 CYS B CA 1
ATOM 3559 C C . CYS B 1 92 ? 22.00000 -22.56400 11.92100 1.000 25.53245 76 CYS B C 1
ATOM 3560 O O . CYS B 1 92 ? 21.65200 -21.45700 11.50300 1.000 25.13338 76 CYS B O 1
ATOM 3563 N N . GLN B 1 93 ? 21.91900 -23.67700 11.19500 1.000 24.24622 77 GLN B N 1
ATOM 3564 C CA . GLN B 1 93 ? 21.41600 -23.67900 9.82800 1.000 23.73630 77 GLN B CA 1
ATOM 3565 C C . GLN B 1 93 ? 20.04900 -24.34500 9.67800 1.000 21.02135 77 GLN B C 1
ATOM 3566 O O . GLN B 1 93 ? 19.43700 -24.22700 8.61100 1.000 20.48598 77 GLN B O 1
ATOM 3572 N N . TYR B 1 94 ? 19.57000 -25.05400 10.69700 1.000 20.03812 78 TYR B N 1
ATOM 3573 C CA . TYR B 1 94 ? 18.29500 -25.77500 10.62400 1.000 28.13517 78 TYR B CA 1
ATOM 3574 C C . TYR B 1 94 ? 18.20300 -26.60300 9.35100 1.000 26.49453 78 TYR B C 1
ATOM 3575 O O . TYR B 1 94 ? 17.15200 -26.69300 8.72000 1.000 26.81825 78 TYR B O 1
ATOM 3584 N N . SER B 1 95 ? 19.31400 -27.23800 8.97800 1.000 25.01131 79 SER B N 1
ATOM 3585 C CA . SER B 1 95 ? 19.37000 -27.98400 7.72800 1.000 24.51426 79 SER B CA 1
ATOM 3586 C C . SER B 1 95 ? 19.92600 -29.38400 7.92900 1.000 24.45256 79 SER B C 1
ATOM 3587 O O . SER B 1 95 ? 20.35300 -30.01800 6.96400 1.000 21.78280 79 SER B O 1
ATOM 3590 N N . ALA B 1 96 ? 19.94100 -29.87600 9.15500 1.000 24.91902 80 ALA B N 1
ATOM 3591 C CA . ALA B 1 96 ? 20.54800 -31.17300 9.40200 1.000 27.98112 80 ALA B CA 1
ATOM 3592 C C . ALA B 1 96 ? 19.50900 -32.27700 9.26100 1.000 24.92556 80 ALA B C 1
ATOM 3593 O O . ALA B 1 96 ? 18.30200 -32.04800 9.36100 1.000 29.96793 80 ALA B O 1
ATOM 3595 N N . SER B 1 97 ? 20.00800 -33.49100 9.06900 1.000 27.11164 81 SER B N 1
ATOM 3596 C CA . SER B 1 97 ? 19.20000 -34.68300 8.86400 1.000 27.83096 81 SER B CA 1
ATOM 3597 C C . SER B 1 97 ? 19.41900 -35.59700 10.05900 1.000 26.41683 81 SER B C 1
ATOM 3598 O O . SER B 1 97 ? 20.49500 -36.19100 10.19500 1.000 26.91280 81 SER B O 1
ATOM 3601 N N . ASN B 1 98 ? 18.41500 -35.70700 10.92800 1.000 26.23951 82 ASN B N 1
ATOM 3602 C CA . ASN B 1 98 ? 18.56200 -36.51000 12.14000 1.000 26.02039 82 ASN B CA 1
ATOM 3603 C C . ASN B 1 98 ? 19.89700 -36.18800 12.82700 1.000 27.32840 82 ASN B C 1
ATOM 3604 O O . ASN B 1 98 ? 20.63500 -37.07100 13.26500 1.000 22.90413 82 ASN B O 1
ATOM 3609 N N . GLY B 1 99 ? 20.23000 -34.89500 12.87500 1.000 27.53877 83 GLY B N 1
ATOM 3610 C CA . GLY B 1 99 ? 21.43600 -34.40500 13.49800 1.000 25.23858 83 GLY B CA 1
ATOM 3611 C C . GLY B 1 99 ? 22.68900 -34.47300 12.65000 1.000 24.85025 83 GLY B C 1
ATOM 3612 O O . GLY B 1 99 ? 23.75000 -34.04300 13.11900 1.000 25.86141 83 GLY B O 1
ATOM 3613 N N . HIS B 1 100 ? 22.56400 -34.97800 11.44300 1.000 22.00675 84 HIS B N 1
ATOM 3614 C CA . HIS B 1 100 ? 23.74000 -35.16000 10.57700 1.000 18.75352 84 HIS B CA 1
ATOM 3615 C C . HIS B 1 100 ? 23.93200 -33.98300 9.63000 1.000 23.41764 84 HIS B C 1
ATOM 3616 O O . HIS B 1 100 ? 22.97600 -33.53000 9.03700 1.000 24.35164 84 HIS B O 1
ATOM 3623 N N . PHE B 1 101 ? 25.17300 -33.58100 9.47400 1.000 23.33059 85 PHE B N 1
ATOM 3624 C CA . PHE B 1 101 ? 25.51700 -32.54800 8.48800 1.000 24.77694 85 PHE B CA 1
ATOM 3625 C C . PHE B 1 101 ? 25.25000 -33.07400 7.07400 1.000 25.96262 85 PHE B C 1
ATOM 3626 O O . PHE B 1 101 ? 25.29400 -34.28000 6.85600 1.000 22.10749 85 PHE B O 1
ATOM 3634 N N . THR B 1 102 ? 25.00600 -32.16100 6.14400 1.000 28.40990 86 THR B N 1
ATOM 3635 C CA . THR B 1 102 ? 24.67900 -32.48500 4.73800 1.000 23.93453 86 THR B CA 1
ATOM 3636 C C . THR B 1 102 ? 25.62200 -31.69100 3.83400 1.000 27.46721 86 THR B C 1
ATOM 3637 O O . THR B 1 102 ? 26.47400 -30.99000 4.37200 1.000 26.47961 86 THR B O 1
ATOM 3641 N N . PRO B 1 103 ? 25.53100 -31.79900 2.48900 1.000 28.81608 87 PRO B N 1
ATOM 3642 C CA . PRO B 1 103 ? 26.28200 -30.93400 1.60400 1.000 24.13179 87 PRO B CA 1
ATOM 3643 C C . PRO B 1 103 ? 25.92500 -29.44700 1.79800 1.000 27.26360 87 PRO B C 1
ATOM 3644 O O . PRO B 1 103 ? 26.70100 -28.63500 1.40000 1.000 25.22722 87 PRO B O 1
ATOM 3648 N N . TRP B 1 104 ? 24.79800 -29.14000 2.44500 1.000 22.68298 88 TRP B N 1
ATOM 3649 C CA . TRP B 1 104 ? 24.52000 -27.73700 2.73600 1.000 22.04907 88 TRP B CA 1
ATOM 3650 C C . TRP B 1 104 ? 25.57200 -27.16000 3.67400 1.000 22.91401 88 TRP B C 1
ATOM 3651 O O . TRP B 1 104 ? 26.08500 -26.06100 3.45000 1.000 23.54935 88 TRP B O 1
ATOM 3662 N N . HIS B 1 105 ? 25.89300 -27.88800 4.74200 1.000 22.74406 89 HIS B N 1
ATOM 3663 C CA . HIS B 1 105 ? 26.89600 -27.41800 5.69100 1.000 25.30305 89 HIS B CA 1
ATOM 3664 C C . HIS B 1 105 ? 28.29600 -27.34800 5.08000 1.000 25.01452 89 HIS B C 1
ATOM 3665 O O . HIS B 1 105 ? 29.10300 -26.50200 5.49300 1.000 22.77049 89 HIS B O 1
ATOM 3672 N N . MET B 1 106 ? 28.60700 -28.19700 4.09300 1.000 22.41776 90 MET B N 1
ATOM 3673 C CA . MET B 1 106 ? 29.92100 -28.11000 3.46300 1.000 24.60269 90 MET B CA 1
ATOM 3674 C C . MET B 1 106 ? 30.02900 -26.86700 2.58900 1.000 28.40045 90 MET B C 1
ATOM 3675 O O . MET B 1 106 ? 31.09400 -26.24200 2.52200 1.000 22.02266 90 MET B O 1
ATOM 3680 N N . ALA B 1 107 ? 28.94900 -26.50900 1.89100 1.000 23.47796 91 ALA B N 1
ATOM 3681 C CA . ALA B 1 107 ? 28.96700 -25.30100 1.07300 1.000 26.03038 91 ALA B CA 1
ATOM 3682 C C . ALA B 1 107 ? 29.06900 -24.06100 1.95000 1.000 28.48856 91 ALA B C 1
ATOM 3683 O O . ALA B 1 107 ? 29.88000 -23.16700 1.69600 1.000 29.28017 91 ALA B O 1
ATOM 3685 N N . HIS B 1 108 ? 28.25900 -24.00700 3.00100 1.000 22.83702 92 HIS B N 1
ATOM 3686 C CA . HIS B 1 108 ? 28.24200 -22.86400 3.90900 1.000 26.58503 92 HIS B CA 1
ATOM 3687 C C . HIS B 1 108 ? 29.59500 -22.68400 4.60900 1.000 24.89246 92 HIS B C 1
ATOM 3688 O O . HIS B 1 108 ? 30.29100 -21.68800 4.39000 1.000 28.49210 92 HIS B O 1
ATOM 3695 N N . LEU B 1 109 ? 30.01200 -23.66100 5.42000 1.000 25.39848 93 LEU B N 1
ATOM 3696 C CA . LEU B 1 109 ? 31.25700 -23.51800 6.18500 1.000 27.25219 93 LEU B CA 1
ATOM 3697 C C . LEU B 1 109 ? 32.48700 -23.44000 5.27100 1.000 26.73725 93 LEU B C 1
ATOM 3698 O O . LEU B 1 109 ? 33.32400 -22.54500 5.42200 1.000 26.32955 93 LEU B O 1
ATOM 3703 N N . GLY B 1 110 ? 32.61900 -24.37500 4.32500 1.000 21.90886 94 GLY B N 1
ATOM 3704 C CA . GLY B 1 110 ? 33.77600 -24.36700 3.43300 1.000 20.92744 94 GLY B CA 1
ATOM 3705 C C . GLY B 1 110 ? 33.90200 -23.08300 2.62900 1.000 25.32196 94 GLY B C 1
ATOM 3706 O O . GLY B 1 110 ? 35.01100 -22.60300 2.36200 1.000 25.43287 94 GLY B O 1
ATOM 3707 N N . GLY B 1 111 ? 32.77700 -22.49900 2.23600 1.000 22.55259 95 GLY B N 1
ATOM 3708 C CA . GLY B 1 111 ? 32.84300 -21.19800 1.59200 1.000 27.92805 95 GLY B CA 1
ATOM 3709 C C . GLY B 1 111 ? 33.53000 -20.14900 2.45400 1.000 26.66539 95 GLY B C 1
ATOM 3710 O O . GLY B 1 111 ? 34.32100 -19.34500 1.95400 1.000 30.05106 95 GLY B O 1
ATOM 3711 N N . ILE B 1 112 ? 33.23600 -20.13900 3.75500 1.000 26.46845 96 ILE B N 1
ATOM 3712 C CA . ILE B 1 112 ? 33.76400 -19.11900 4.66300 1.000 25.73024 96 ILE B CA 1
ATOM 3713 C C . ILE B 1 112 ? 35.14400 -19.49500 5.18600 1.000 27.77042 96 ILE B C 1
ATOM 3714 O O . ILE B 1 112 ? 36.05100 -18.65700 5.22800 1.000 24.86635 96 ILE B O 1
ATOM 3719 N N . ILE B 1 113 ? 35.31500 -20.75800 5.57100 1.000 20.55931 97 ILE B N 1
ATOM 3720 C CA . ILE B 1 113 ? 36.59000 -21.21800 6.09300 1.000 26.18671 97 ILE B CA 1
ATOM 3721 C C . ILE B 1 113 ? 37.68800 -21.02500 5.06200 1.000 26.99001 97 ILE B C 1
ATOM 3722 O O . ILE B 1 113 ? 38.81100 -20.63000 5.39900 1.000 25.30020 97 ILE B O 1
ATOM 3727 N N . SER B 1 114 ? 37.39100 -21.29300 3.78900 1.000 24.18180 98 SER B N 1
ATOM 3728 C CA . SER B 1 114 ? 38.44900 -21.16400 2.79700 1.000 24.36680 98 SER B CA 1
ATOM 3729 C C . SER B 1 114 ? 38.89200 -19.71700 2.60000 1.000 25.31916 98 SER B C 1
ATOM 3730 O O . SER B 1 114 ? 39.86400 -19.48000 1.87700 1.000 24.21156 98 SER B O 1
ATOM 3733 N N . ARG B 1 115 ? 38.22900 -18.75800 3.24100 1.000 23.13415 99 ARG B N 1
ATOM 3734 C CA . ARG B 1 115 ? 38.57400 -17.34200 3.12300 1.000 31.07278 99 ARG B CA 1
ATOM 3735 C C . ARG B 1 115 ? 39.08500 -16.73800 4.43900 1.000 30.15736 99 ARG B C 1
ATOM 3736 O O . ARG B 1 115 ? 39.05300 -15.51600 4.60600 1.000 28.87729 99 ARG B O 1
ATOM 3744 N N . GLY B 1 116 ? 39.52200 -17.57000 5.39500 1.000 29.99186 100 GLY B N 1
ATOM 3745 C CA . GLY B 1 116 ? 40.50000 -17.16800 6.38900 1.000 25.38946 100 GLY B CA 1
ATOM 3746 C C . GLY B 1 116 ? 40.09300 -16.50100 7.70500 1.000 25.20780 100 GLY B C 1
ATOM 3747 O O . GLY B 1 116 ? 40.85500 -15.69300 8.24600 1.000 29.09173 100 GLY B O 1
ATOM 3748 N N . PRO B 1 117 ? 38.93700 -16.82800 8.28200 1.000 22.43972 101 PRO B N 1
ATOM 3749 C CA . PRO B 1 117 ? 38.70400 -16.42100 9.67500 1.000 28.84087 101 PRO B CA 1
ATOM 3750 C C . PRO B 1 117 ? 39.77800 -17.02600 10.57500 1.000 31.21790 101 PRO B C 1
ATOM 3751 O O . PRO B 1 117 ? 40.27200 -18.13200 10.32800 1.000 30.19744 101 PRO B O 1
ATOM 3755 N N . GLY B 1 118 ? 40.14200 -16.29400 11.63100 1.000 24.96220 102 GLY B N 1
ATOM 3756 C CA . GLY B 1 118 ? 41.17000 -16.79600 12.53100 1.000 27.92805 102 GLY B CA 1
ATOM 3757 C C . GLY B 1 118 ? 40.75500 -18.10100 13.18600 1.000 30.48387 102 GLY B C 1
ATOM 3758 O O . GLY B 1 118 ? 41.55100 -19.03500 13.29700 1.000 26.82203 102 GLY B O 1
ATOM 3759 N N . LEU B 1 119 ? 39.49200 -18.18500 13.60700 1.000 28.35180 103 LEU B N 1
ATOM 3760 C CA . LEU B 1 119 ? 38.87700 -19.41100 14.09600 1.000 25.95179 103 LEU B CA 1
ATOM 3761 C C . LEU B 1 119 ? 37.45700 -19.48300 13.53800 1.000 32.48446 103 LEU B C 1
ATOM 3762 O O . LEU B 1 119 ? 36.73300 -18.48200 13.54800 1.000 28.28130 103 LEU B O 1
ATOM 3767 N N . SER B 1 120 ? 37.06400 -20.64800 13.03100 1.000 29.10796 104 SER B N 1
ATOM 3768 C CA . SER B 1 120 ? 35.69700 -20.88100 12.57500 1.000 26.42912 104 SER B CA 1
ATOM 3769 C C . SER B 1 120 ? 34.99600 -21.82000 13.55200 1.000 27.42494 104 SER B C 1
ATOM 3770 O O . SER B 1 120 ? 35.52800 -22.88100 13.89200 1.000 29.09935 104 SER B O 1
ATOM 3773 N N . MET B 1 121 ? 33.83500 -21.41300 14.03800 1.000 26.29462 105 MET B N 1
ATOM 3774 C CA . MET B 1 121 ? 33.07300 -22.22500 15.01100 1.000 26.90393 105 MET B CA 1
ATOM 3775 C C . MET B 1 121 ? 31.82200 -22.83900 14.36800 1.000 30.08539 105 MET B C 1
ATOM 3776 O O . MET B 1 121 ? 31.02700 -22.10000 13.81900 1.000 29.54264 105 MET B O 1
ATOM 3781 N N . VAL B 1 122 ? 31.67400 -24.14400 14.48000 1.000 24.08427 106 VAL B N 1
ATOM 3782 C CA . VAL B 1 122 ? 30.46500 -24.85300 14.00400 1.000 23.80666 106 VAL B CA 1
ATOM 3783 C C . VAL B 1 122 ? 29.27200 -24.50400 14.90100 1.000 27.09012 106 VAL B C 1
ATOM 3784 O O . VAL B 1 122 ? 29.48800 -24.29500 16.09800 1.000 27.70413 106 VAL B O 1
ATOM 3788 N N . GLU B 1 123 ? 28.06600 -24.51600 14.34500 1.000 27.43288 107 GLU B N 1
ATOM 3789 C CA . GLU B 1 123 ? 26.79800 -24.21200 15.06100 1.000 28.59787 107 GLU B CA 1
ATOM 3790 C C . GLU B 1 123 ? 26.55200 -25.02500 16.32100 1.000 29.26573 107 GLU B C 1
ATOM 3791 O O . GLU B 1 123 ? 27.17800 -26.06400 16.49600 1.000 23.06217 107 GLU B O 1
ATOM 3797 N N . ALA B 1 124 ? 25.65500 -24.51000 17.14800 1.000 22.07833 108 ALA B N 1
ATOM 3798 C CA . ALA B 1 124 ? 25.23700 -25.22100 18.36500 1.000 27.33351 108 ALA B CA 1
ATOM 3799 C C . ALA B 1 124 ? 24.87900 -26.66600 18.01600 1.000 26.91775 108 ALA B C 1
ATOM 3800 O O . ALA B 1 124 ? 24.01200 -26.87400 17.18300 1.000 26.32996 108 ALA B O 1
ATOM 3802 N N . THR B 1 125 ? 25.55400 -27.61000 18.64200 1.000 26.50843 109 THR B N 1
ATOM 3803 C CA . THR B 1 125 ? 25.39100 -29.04500 18.34000 1.000 23.67858 109 THR B CA 1
ATOM 3804 C C . THR B 1 125 ? 24.91300 -29.73700 19.63000 1.000 27.40268 109 THR B C 1
ATOM 3805 O O . THR B 1 125 ? 25.65300 -29.74300 20.60500 1.000 26.13810 109 THR B O 1
ATOM 3809 N N . SER B 1 126 ? 23.70600 -30.28600 19.61000 1.000 23.46388 110 SER B N 1
ATOM 3810 C CA . SER B 1 126 ? 23.13100 -30.93000 20.80800 1.000 26.93975 110 SER B CA 1
ATOM 3811 C C . SER B 1 126 ? 23.81300 -32.24900 21.14100 1.000 25.56127 110 SER B C 1
ATOM 3812 O O . SER B 1 126 ? 24.06400 -33.03200 20.25400 1.000 26.03661 110 SER B O 1
ATOM 3815 N N . VAL B 1 127 ? 24.02300 -32.46100 22.42100 1.000 18.14859 111 VAL B N 1
ATOM 3816 C CA . VAL B 1 127 ? 24.59000 -33.74200 22.84300 1.000 23.82383 111 VAL B CA 1
ATOM 3817 C C . VAL B 1 127 ? 23.53800 -34.81500 23.08900 1.000 27.04762 111 VAL B C 1
ATOM 3818 O O . VAL B 1 127 ? 23.89900 -35.97300 23.34600 1.000 27.03685 111 VAL B O 1
ATOM 3822 N N . LEU B 1 128 ? 22.24900 -34.47000 23.02000 1.000 26.11406 112 LEU B N 1
ATOM 3823 C CA . LEU B 1 128 ? 21.14900 -35.40300 23.21500 1.000 23.15693 112 LEU B CA 1
ATOM 3824 C C . LEU B 1 128 ? 20.06300 -35.06600 22.20400 1.000 25.35117 112 LEU B C 1
ATOM 3825 O O . LEU B 1 128 ? 19.84900 -33.88300 21.90100 1.000 28.38814 112 LEU B O 1
ATOM 3830 N N . PRO B 1 129 ? 19.36400 -36.07000 21.66600 1.000 25.74609 113 PRO B N 1
ATOM 3831 C CA . PRO B 1 129 ? 18.28800 -35.77300 20.69200 1.000 24.42287 113 PRO B CA 1
ATOM 3832 C C . PRO B 1 129 ? 17.30000 -34.71900 21.18800 1.000 25.33118 113 PRO B C 1
ATOM 3833 O O . PRO B 1 129 ? 16.94200 -33.80100 20.43500 1.000 27.97107 113 PRO B O 1
ATOM 3837 N N . GLU B 1 130 ? 16.87900 -34.80200 22.44800 1.000 23.32030 114 GLU B N 1
ATOM 3838 C CA . GLU B 1 130 ? 15.89200 -33.87300 22.98000 1.000 22.97925 114 GLU B CA 1
ATOM 3839 C C . GLU B 1 130 ? 16.48800 -32.52200 23.34000 1.000 28.12484 114 GLU B C 1
ATOM 3840 O O . GLU B 1 130 ? 15.73400 -31.61400 23.71100 1.000 24.34412 114 GLU B O 1
ATOM 3846 N N . GLY B 1 131 ? 17.79700 -32.35500 23.21500 1.000 23.83953 115 GLY B N 1
ATOM 3847 C CA . GLY B 1 131 ? 18.40300 -31.04000 23.46200 1.000 22.21678 115 GLY B CA 1
ATOM 3848 C C . GLY B 1 131 ? 18.46400 -30.19700 22.20300 1.000 24.03112 115 GLY B C 1
ATOM 3849 O O . GLY B 1 131 ? 19.01200 -29.13200 22.24200 1.000 23.58096 115 GLY B O 1
ATOM 3850 N N . ARG B 1 132 ? 17.95000 -30.71800 21.10600 1.000 22.52569 116 ARG B N 1
ATOM 3851 C CA . ARG B 1 132 ? 17.93800 -29.94200 19.85100 1.000 22.84926 116 ARG B CA 1
ATOM 3852 C C . ARG B 1 132 ? 16.97800 -28.75100 19.95200 1.000 25.40285 116 ARG B C 1
ATOM 3853 O O . ARG B 1 132 ? 15.96100 -28.87300 20.60200 1.000 22.63455 116 ARG B O 1
ATOM 3861 N N . ILE B 1 133 ? 17.33600 -27.64200 19.33200 1.000 24.00244 117 ILE B N 1
ATOM 3862 C CA . ILE B 1 133 ? 16.44100 -26.45700 19.26200 1.000 26.90436 117 ILE B CA 1
ATOM 3863 C C . ILE B 1 133 ? 15.29900 -26.78300 18.29500 1.000 31.70945 117 ILE B C 1
ATOM 3864 O O . ILE B 1 133 ? 14.16900 -26.44700 18.60200 1.000 31.15587 117 ILE B O 1
ATOM 3869 N N . THR B 1 134 ? 15.61700 -27.41900 17.18100 1.000 31.23055 118 THR B N 1
ATOM 3870 C CA . THR B 1 134 ? 14.61500 -27.78000 16.15200 1.000 26.01229 118 THR B CA 1
ATOM 3871 C C . THR B 1 134 ? 14.86100 -29.20900 15.68700 1.000 25.95648 118 THR B C 1
ATOM 3872 O O . THR B 1 134 ? 15.91700 -29.73300 15.98800 1.000 25.81880 118 THR B O 1
ATOM 3876 N N . PRO B 1 135 ? 13.92300 -29.89900 14.97300 1.000 30.06001 119 PRO B N 1
ATOM 3877 C CA . PRO B 1 135 ? 14.19000 -31.23100 14.43400 1.000 24.67476 119 PRO B CA 1
ATOM 3878 C C . PRO B 1 135 ? 15.27200 -31.28400 13.34300 1.000 28.28736 119 PRO B C 1
ATOM 3879 O O . PRO B 1 135 ? 15.61000 -32.35000 12.94200 1.000 28.12454 119 PRO B O 1
ATOM 3883 N N . GLU B 1 136 ? 15.77100 -30.12900 12.90700 1.000 26.59760 120 GLU B N 1
ATOM 3884 C CA . GLU B 1 136 ? 16.83100 -30.06700 11.86700 1.000 25.46547 120 GLU B CA 1
ATOM 3885 C C . GLU B 1 136 ? 18.12000 -29.47600 12.44800 1.000 25.74330 120 GLU B C 1
ATOM 3886 O O . GLU B 1 136 ? 18.93500 -28.99600 11.69400 1.000 25.88268 120 GLU B O 1
ATOM 3892 N N . ASP B 1 137 ? 18.25600 -29.50600 13.75900 1.000 23.81976 121 ASP B N 1
ATOM 3893 C CA . ASP B 1 137 ? 19.47500 -28.99700 14.42300 1.000 26.94562 121 ASP B CA 1
ATOM 3894 C C . ASP B 1 137 ? 20.62800 -30.00000 14.33000 1.000 27.91048 121 ASP B C 1
ATOM 3895 O O . ASP B 1 137 ? 20.36800 -31.18900 14.17500 1.000 24.96466 121 ASP B O 1
ATOM 3900 N N . SER B 1 138 ? 21.85500 -29.50800 14.42600 1.000 23.69214 122 SER B N 1
ATOM 3901 C CA . SER B 1 138 ? 23.04700 -30.38400 14.46700 1.000 22.89010 122 SER B CA 1
ATOM 3902 C C . SER B 1 138 ? 23.06000 -31.18900 15.76700 1.000 20.79677 122 SER B C 1
ATOM 3903 O O . SER B 1 138 ? 22.58600 -30.68100 16.77900 1.000 22.48640 122 SER B O 1
ATOM 3906 N N . GLY B 1 139 ? 23.59900 -32.39600 15.71000 1.000 22.05594 123 GLY B N 1
ATOM 3907 C CA . GLY B 1 139 ? 23.68200 -33.28000 16.88300 1.000 23.43373 123 GLY B CA 1
ATOM 3908 C C . GLY B 1 139 ? 24.95500 -34.09800 16.94700 1.000 18.92814 123 GLY B C 1
ATOM 3909 O O . GLY B 1 139 ? 25.60200 -34.24500 15.92400 1.000 21.51744 123 GLY B O 1
ATOM 3910 N N . LEU B 1 140 ? 25.29100 -34.58600 18.13400 1.000 20.63259 124 LEU B N 1
ATOM 3911 C CA . LEU B 1 140 ? 26.51500 -35.39300 18.34400 1.000 25.92359 124 LEU B CA 1
ATOM 3912 C C . LEU B 1 140 ? 26.24000 -36.50800 19.36100 1.000 25.15125 124 LEU B C 1
ATOM 3913 O O . LEU B 1 140 ? 27.07700 -36.75700 20.21600 1.000 20.56600 124 LEU B O 1
ATOM 3918 N N . TRP B 1 141 ? 25.07200 -37.14000 19.25000 1.000 23.68460 125 TRP B N 1
ATOM 3919 C CA . TRP B 1 141 ? 24.81400 -38.31200 20.07400 1.000 23.02895 125 TRP B CA 1
ATOM 3920 C C . TRP B 1 141 ? 25.09200 -39.62000 19.34100 1.000 24.80747 125 TRP B C 1
ATOM 3921 O O . TRP B 1 141 ? 24.94400 -40.68500 19.93900 1.000 25.37211 125 TRP B O 1
ATOM 3932 N N . LEU B 1 142 ? 25.52300 -39.56000 18.08200 1.000 26.69658 126 LEU B N 1
ATOM 3933 C CA . LEU B 1 142 ? 25.79300 -40.73400 17.25800 1.000 27.88039 126 LEU B CA 1
ATOM 3934 C C . LEU B 1 142 ? 27.21100 -40.65500 16.70600 1.000 25.64605 126 LEU B C 1
ATOM 3935 O O . LEU B 1 142 ? 27.67100 -39.57700 16.32100 1.000 25.25961 126 LEU B O 1
ATOM 3940 N N . ASP B 1 143 ? 27.88800 -41.80100 16.62200 1.000 23.18395 127 ASP B N 1
ATOM 3941 C CA . ASP B 1 143 ? 29.18200 -41.83100 15.93400 1.000 26.47959 127 ASP B CA 1
ATOM 3942 C C . ASP B 1 143 ? 29.06500 -41.35800 14.48100 1.000 23.70799 127 ASP B C 1
ATOM 3943 O O . ASP B 1 143 ? 29.96200 -40.67800 13.97300 1.000 27.34598 127 ASP B O 1
ATOM 3948 N N . SER B 1 144 ? 27.96400 -41.69700 13.79800 1.000 23.04053 128 SER B N 1
ATOM 3949 C CA . SER B 1 144 ? 27.82900 -41.29900 12.40100 1.000 23.92008 128 SER B CA 1
ATOM 3950 C C . SER B 1 144 ? 27.71400 -39.77900 12.24100 1.000 22.74621 128 SER B C 1
ATOM 3951 O O . SER B 1 144 ? 28.10300 -39.24200 11.20100 1.000 21.90486 128 SER B O 1
ATOM 3954 N N . GLN B 1 145 ? 27.19200 -39.06900 13.24200 1.000 20.85628 129 GLN B N 1
ATOM 3955 C CA . GLN B 1 145 ? 27.21200 -37.61000 13.17300 1.000 21.18722 129 GLN B CA 1
ATOM 3956 C C . GLN B 1 145 ? 28.63800 -37.08200 13.24800 1.000 23.50931 129 GLN B C 1
ATOM 3957 O O . GLN B 1 145 ? 29.00200 -36.16300 12.51000 1.000 22.55189 129 GLN B O 1
ATOM 3963 N N . GLY B 1 146 ? 29.46800 -37.67400 14.11600 1.000 20.84375 130 GLY B N 1
ATOM 3964 C CA . GLY B 1 146 ? 30.86800 -37.29200 14.17900 1.000 23.32516 130 GLY B CA 1
ATOM 3965 C C . GLY B 1 146 ? 31.59400 -37.51600 12.86600 1.000 26.35835 130 GLY B C 1
ATOM 3966 O O . GLY B 1 146 ? 32.44500 -36.71100 12.47900 1.000 24.55484 130 GLY B O 1
ATOM 3967 N N . ASP B 1 147 ? 31.24900 -38.59100 12.14700 1.000 25.54234 131 ASP B N 1
ATOM 3968 C CA . ASP B 1 147 ? 31.87100 -38.84200 10.84900 1.000 31.86256 131 ASP B CA 1
ATOM 3969 C C . ASP B 1 147 ? 31.49200 -37.77500 9.82800 1.000 27.57189 131 ASP B C 1
ATOM 3970 O O . ASP B 1 147 ? 32.33200 -37.38000 9.01000 1.000 28.08096 131 ASP B O 1
ATOM 3975 N N . LYS B 1 148 ? 30.23800 -37.29600 9.84100 1.000 23.12887 132 LYS B N 1
ATOM 3976 C CA . LYS B 1 148 ? 29.89800 -36.21600 8.91100 1.000 24.70939 132 LYS B CA 1
ATOM 3977 C C . LYS B 1 148 ? 30.65200 -34.93700 9.26500 1.000 25.50356 132 LYS B C 1
ATOM 3978 O O . LYS B 1 148 ? 31.14800 -34.24300 8.37400 1.000 30.29314 132 LYS B O 1
ATOM 3984 N N . LEU B 1 149 ? 30.78300 -34.63900 10.56600 1.000 24.92991 133 LEU B N 1
ATOM 3985 C CA . LEU B 1 149 ? 31.54000 -33.47000 11.01300 1.000 23.59885 133 LEU B CA 1
ATOM 3986 C C . LEU B 1 149 ? 32.99700 -33.54700 10.57300 1.000 28.64200 133 LEU B C 1
ATOM 3987 O O . LEU B 1 149 ? 33.61000 -32.52000 10.23100 1.000 23.73434 133 LEU B O 1
ATOM 3992 N N . LYS B 1 150 ? 33.56600 -34.75900 10.56600 1.000 24.42679 134 LYS B N 1
ATOM 3993 C CA . LYS B 1 150 ? 34.97200 -34.91100 10.21900 1.000 22.51563 134 LYS B CA 1
ATOM 3994 C C . LYS B 1 150 ? 35.25700 -34.40800 8.81000 1.000 25.33896 134 LYS B C 1
ATOM 3995 O O . LYS B 1 150 ? 36.32100 -33.83500 8.56100 1.000 28.04563 134 LYS B O 1
ATOM 4001 N N . GLU B 1 151 ? 34.33500 -34.62400 7.87100 1.000 24.66685 135 GLU B N 1
ATOM 4002 C CA . GLU B 1 151 ? 34.56000 -34.15000 6.50600 1.000 28.23397 135 GLU B CA 1
ATOM 4003 C C . GLU B 1 151 ? 34.76300 -32.64500 6.47800 1.000 26.84376 135 GLU B C 1
ATOM 4004 O O . GLU B 1 151 ? 35.59800 -32.13900 5.72300 1.000 30.17728 135 GLU B O 1
ATOM 4010 N N . VAL B 1 152 ? 34.00000 -31.90800 7.29100 1.000 26.62179 136 VAL B N 1
ATOM 4011 C CA . VAL B 1 152 ? 34.14600 -30.45700 7.31300 1.000 22.09453 136 VAL B CA 1
ATOM 4012 C C . VAL B 1 152 ? 35.45800 -30.05000 7.97500 1.000 22.28509 136 VAL B C 1
ATOM 4013 O O . VAL B 1 152 ? 36.14400 -29.13300 7.50800 1.000 23.81624 136 VAL B O 1
ATOM 4017 N N . VAL B 1 153 ? 35.83600 -30.70400 9.07500 1.000 24.14499 137 VAL B N 1
ATOM 4018 C CA . VAL B 1 153 ? 37.08800 -30.28800 9.69700 1.000 30.01776 137 VAL B CA 1
ATOM 4019 C C . VAL B 1 153 ? 38.26900 -30.71800 8.83200 1.000 28.00172 137 VAL B C 1
ATOM 4020 O O . VAL B 1 153 ? 39.29400 -30.02300 8.77900 1.000 22.44025 137 VAL B O 1
ATOM 4024 N N . GLN B 1 154 ? 38.12700 -31.82300 8.09200 1.000 23.50710 138 GLN B N 1
ATOM 4025 C CA . GLN B 1 154 ? 39.17800 -32.2150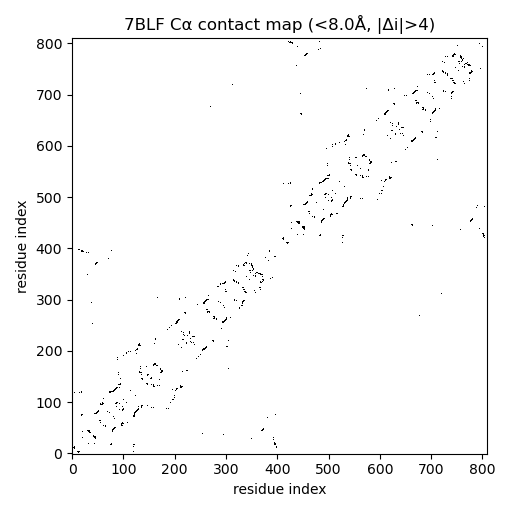0 7.16400 1.000 24.99231 138 GLN B CA 1
ATOM 4026 C C . GLN B 1 154 ? 39.35700 -31.16900 6.07400 1.000 26.36351 138 GLN B C 1
ATOM 4027 O O . GLN B 1 154 ? 40.49000 -30.85200 5.68900 1.000 27.16597 138 GLN B O 1
ATOM 4033 N N . PHE B 1 155 ? 38.25500 -30.61500 5.56100 1.000 24.71296 139 PHE B N 1
ATOM 4034 C CA . PHE B 1 155 ? 38.39500 -29.52700 4.60000 1.000 24.11795 139 PHE B CA 1
ATOM 4035 C C . PHE B 1 155 ? 39.07900 -28.32000 5.22600 1.000 20.23876 139 PHE B C 1
ATOM 4036 O O . PHE B 1 155 ? 39.92700 -27.69100 4.59100 1.000 23.54703 139 PHE B O 1
ATOM 4044 N N . ALA B 1 156 ? 38.69900 -27.96300 6.45600 1.000 23.32326 140 ALA B N 1
ATOM 4045 C CA . ALA B 1 156 ? 39.31900 -26.83200 7.14300 1.000 23.07250 140 ALA B CA 1
ATOM 4046 C C . ALA B 1 156 ? 40.81700 -27.05200 7.30700 1.000 26.58182 140 ALA B C 1
ATOM 4047 O O . ALA B 1 156 ? 41.62400 -26.15300 7.03900 1.000 24.97454 140 ALA B O 1
ATOM 4049 N N . HIS B 1 157 ? 41.20200 -28.24700 7.75900 1.000 24.18726 141 HIS B N 1
ATOM 4050 C CA . HIS B 1 157 ? 42.61200 -28.55700 7.94500 1.000 27.31642 141 HIS B CA 1
ATOM 4051 C C . HIS B 1 157 ? 43.36800 -28.54700 6.63000 1.000 28.59542 141 HIS B C 1
ATOM 4052 O O . HIS B 1 157 ? 44.53900 -28.14800 6.59400 1.000 28.51202 141 HIS B O 1
ATOM 4059 N N . SER B 1 158 ? 42.72100 -28.96500 5.53500 1.000 24.32892 142 SER B N 1
ATOM 4060 C CA . SER B 1 158 ? 43.40300 -28.92700 4.24700 1.000 25.22696 142 SER B CA 1
ATOM 4061 C C . SER B 1 158 ? 43.77300 -27.50700 3.83900 1.000 23.79116 142 SER B C 1
ATOM 4062 O O . SER B 1 158 ? 44.60300 -27.32900 2.94600 1.000 24.42689 142 SER B O 1
ATOM 4065 N N . GLN B 1 159 ? 43.15200 -26.50700 4.45100 1.000 23.46592 143 GLN B N 1
ATOM 4066 C CA . GLN B 1 159 ? 43.42800 -25.10200 4.20500 1.000 26.13722 143 GLN B CA 1
ATOM 4067 C C . GLN B 1 159 ? 44.30500 -24.49600 5.28100 1.000 28.48166 143 GLN B C 1
ATOM 4068 O O . GLN B 1 159 ? 44.52100 -23.27900 5.27500 1.000 28.90253 143 GLN B O 1
ATOM 4074 N N . GLY B 1 160 ? 44.79400 -25.30400 6.21800 1.000 26.11201 144 GLY B N 1
ATOM 4075 C CA . GLY B 1 160 ? 45.57200 -24.74700 7.30600 1.000 26.92138 144 GLY B CA 1
ATOM 4076 C C . GLY B 1 160 ? 44.78400 -23.87600 8.25400 1.000 24.84933 144 GLY B C 1
ATOM 4077 O O . GLY B 1 160 ? 45.37800 -23.03500 8.92900 1.000 28.12691 144 GLY B O 1
ATOM 4078 N N . GLN B 1 161 ? 43.46300 -24.06000 8.33300 1.000 22.74907 145 GLN B N 1
ATOM 4079 C CA . GLN B 1 161 ? 42.58500 -23.26400 9.19000 1.000 24.16531 145 GLN B CA 1
ATOM 4080 C C . GLN B 1 161 ? 42.18600 -24.03100 10.45600 1.000 28.38811 145 GLN B C 1
ATOM 4081 O O . GLN B 1 161 ? 42.16000 -25.26800 10.47800 1.000 26.22733 145 GLN B O 1
ATOM 4087 N N . LEU B 1 162 ? 41.85700 -23.28600 11.51100 1.000 21.67039 146 LEU B N 1
ATOM 4088 C CA . LEU B 1 162 ? 41.37000 -23.86600 12.75900 1.000 23.46804 146 LEU B CA 1
ATOM 4089 C C . LEU B 1 162 ? 39.83900 -23.85300 12.78700 1.000 32.25890 146 LEU B C 1
ATOM 4090 O O . LEU B 1 162 ? 39.20200 -22.90400 12.30700 1.000 24.20950 146 LEU B O 1
ATOM 4095 N N . ILE B 1 163 ? 39.24500 -24.90200 13.36300 1.000 23.17587 147 ILE B N 1
ATOM 4096 C CA . ILE B 1 163 ? 37.79100 -25.03300 13.42300 1.000 18.29400 147 ILE B CA 1
ATOM 4097 C C . ILE B 1 163 ? 37.37000 -25.55800 14.79700 1.000 24.00419 147 ILE B C 1
ATOM 4098 O O . ILE B 1 163 ? 37.96300 -26.51000 15.31700 1.000 23.18125 147 ILE B O 1
ATOM 4103 N N . GLY B 1 164 ? 36.34600 -24.93400 15.38900 1.000 18.67133 148 GLY B N 1
ATOM 4104 C CA . GLY B 1 164 ? 35.84400 -25.32700 16.68400 1.000 20.80210 148 GLY B CA 1
ATOM 4105 C C . GLY B 1 164 ? 34.41400 -25.83600 16.57800 1.000 21.81094 148 GLY B C 1
ATOM 4106 O O . GLY B 1 164 ? 33.74900 -25.68400 15.55600 1.000 19.51577 148 GLY B O 1
ATOM 4107 N N . ILE B 1 165 ? 33.94400 -26.44700 17.65800 1.000 22.74743 149 ILE B N 1
ATOM 4108 C CA . ILE B 1 165 ? 32.55500 -26.86500 17.74700 1.000 24.00041 149 ILE B CA 1
ATOM 4109 C C . ILE B 1 165 ? 31.97600 -26.31900 19.03800 1.000 20.15931 149 ILE B C 1
ATOM 4110 O O . ILE B 1 165 ? 32.62200 -26.39300 20.08300 1.000 22.47016 149 ILE B O 1
ATOM 4115 N N . GLN B 1 166 ? 30.77000 -25.75600 18.94400 1.000 23.61956 150 GLN B N 1
ATOM 4116 C CA . GLN B 1 166 ? 29.95800 -25.33900 20.08000 1.000 23.51791 150 GLN B CA 1
ATOM 4117 C C . GLN B 1 166 ? 29.02800 -26.48600 20.46000 1.000 22.77876 150 GLN B C 1
ATOM 4118 O O . GLN B 1 166 ? 28.20500 -26.90600 19.64800 1.000 23.25777 150 GLN B O 1
ATOM 4124 N N . LEU B 1 167 ? 29.16300 -27.00100 21.67600 1.000 21.19226 151 LEU B N 1
ATOM 4125 C CA . LEU B 1 167 ? 28.29600 -28.05600 22.17300 1.000 27.54498 151 LEU B CA 1
ATOM 4126 C C . LEU B 1 167 ? 27.20900 -27.45900 23.05800 1.000 25.81030 151 LEU B C 1
ATOM 4127 O O . LEU B 1 167 ? 27.41400 -26.42500 23.69700 1.000 26.22493 151 LEU B O 1
ATOM 4132 N N . SER B 1 168 ? 26.04700 -28.11000 23.09900 1.000 23.03194 152 SER B N 1
ATOM 4133 C CA . SER B 1 168 ? 24.93500 -27.47300 23.79400 1.000 28.43518 152 SER B CA 1
ATOM 4134 C C . SER B 1 168 ? 23.80400 -28.46200 24.06200 1.000 27.60993 152 SER B C 1
ATOM 4135 O O . SER B 1 168 ? 23.88300 -29.65700 23.75100 1.000 23.71929 152 SER B O 1
ATOM 4138 N N . HIS B 1 169 ? 22.73900 -27.91400 24.64900 1.000 23.22402 153 HIS B N 1
ATOM 4139 C CA . HIS B 1 169 ? 21.47900 -28.58500 24.93600 1.000 24.06118 153 HIS B CA 1
ATOM 4140 C C . HIS B 1 169 ? 20.46500 -27.46100 25.13600 1.000 26.23507 153 HIS B C 1
ATOM 4141 O O . HIS B 1 169 ? 20.72100 -26.52900 25.90600 1.000 27.89726 153 HIS B O 1
ATOM 4148 N N . ALA B 1 170 ? 19.35400 -27.51200 24.40300 1.000 25.77455 154 ALA B N 1
ATOM 4149 C CA . ALA B 1 170 ? 18.46500 -26.35800 24.31700 1.000 30.84634 154 ALA B CA 1
ATOM 4150 C C . ALA B 1 170 ? 17.54700 -26.20300 25.52900 1.000 27.21787 154 ALA B C 1
ATOM 4151 O O . ALA B 1 170 ? 16.86000 -25.18000 25.63000 1.000 25.82473 154 ALA B O 1
ATOM 4153 N N . GLY B 1 171 ? 17.52800 -27.16900 26.44300 1.000 25.08671 155 GLY B N 1
ATOM 4154 C CA . GLY B 1 171 ? 16.69900 -27.04000 27.63200 1.000 25.67920 155 GLY B CA 1
ATOM 4155 C C . GLY B 1 171 ? 15.24600 -26.73300 27.29300 1.000 32.46538 155 GLY B C 1
ATOM 4156 O O . GLY B 1 171 ? 14.64000 -27.35000 26.40200 1.000 24.90990 155 GLY B O 1
ATOM 4157 N N . ARG B 1 172 ? 14.67700 -25.75500 28.00200 1.000 27.95320 156 ARG B N 1
ATOM 4158 C CA . ARG B 1 172 ? 13.25700 -25.45800 27.86100 1.000 27.94590 156 ARG B CA 1
ATOM 4159 C C . ARG B 1 172 ? 12.92400 -24.77800 26.54100 1.000 26.69986 156 ARG B C 1
ATOM 4160 O O . ARG B 1 172 ? 11.73900 -24.61600 26.23800 1.000 30.71093 156 ARG B O 1
ATOM 4168 N N . LYS B 1 173 ? 13.91900 -24.39900 25.73700 1.000 27.72334 157 LYS B N 1
ATOM 4169 C CA . LYS B 1 173 ? 13.66100 -23.80000 24.43100 1.000 26.80543 157 LYS B CA 1
ATOM 4170 C C . LYS B 1 173 ? 13.76900 -24.81600 23.29600 1.000 28.83441 157 LYS B C 1
ATOM 4171 O O . LYS B 1 173 ? 13.81300 -24.42800 22.12400 1.000 30.52715 157 LYS B O 1
ATOM 4177 N N . ALA B 1 174 ? 13.78900 -26.10500 23.62200 1.000 26.42034 158 ALA B N 1
ATOM 4178 C CA . ALA B 1 174 ? 13.92400 -27.17500 22.65100 1.000 21.90075 158 ALA B CA 1
ATOM 4179 C C . ALA B 1 174 ? 12.61300 -27.43000 21.89500 1.000 33.34250 158 ALA B C 1
ATOM 4180 O O . ALA B 1 174 ? 11.54100 -26.92200 22.23700 1.000 31.21747 158 ALA B O 1
ATOM 4182 N N . SER B 1 175 ? 12.73000 -28.22600 20.83100 1.000 27.10789 159 SER B N 1
ATOM 4183 C CA . SER B 1 175 ? 11.58800 -28.74400 20.07600 1.000 30.32483 159 SER B CA 1
ATOM 4184 C C . SER B 1 175 ? 10.72400 -27.63600 19.46400 1.000 31.25120 159 SER B C 1
ATOM 4185 O O . SER B 1 175 ? 9.50100 -27.73800 19.43900 1.000 30.84748 159 SER B O 1
ATOM 4188 N N . MET B 1 176 ? 11.35900 -26.58300 18.95800 1.000 29.49666 160 MET B N 1
ATOM 4189 C CA . MET B 1 176 ? 10.70700 -25.55400 18.15900 1.000 26.74066 160 MET B CA 1
ATOM 4190 C C . MET B 1 176 ? 10.85600 -25.86300 16.66700 1.000 29.72574 160 MET B C 1
ATOM 4191 O O . MET B 1 176 ? 11.54400 -26.80900 16.26800 1.000 28.28956 160 MET B O 1
ATOM 4196 N N . VAL B 1 177 ? 10.20800 -25.03300 15.83700 1.000 27.66554 161 VAL B N 1
ATOM 4197 C CA . VAL B 1 177 ? 10.33200 -25.11800 14.38700 1.000 28.87911 161 VAL B CA 1
ATOM 4198 C C . VAL B 1 177 ? 11.35800 -24.09600 13.93500 1.000 28.86666 161 VAL B C 1
ATOM 4199 O O . VAL B 1 177 ? 11.62700 -23.09600 14.61400 1.000 25.41258 161 VAL B O 1
ATOM 4203 N N . ALA B 1 178 ? 11.92200 -24.34400 12.75500 1.000 26.66508 162 ALA B N 1
ATOM 4204 C CA . ALA B 1 178 ? 12.91300 -23.44000 12.19700 1.000 29.90265 162 ALA B CA 1
ATOM 4205 C C . ALA B 1 178 ? 12.34100 -22.02500 12.14000 1.000 37.53646 162 ALA B C 1
ATOM 4206 O O . ALA B 1 178 ? 11.15300 -21.85200 11.84700 1.000 31.93553 162 ALA B O 1
ATOM 4208 N N . PRO B 1 179 ? 13.15100 -20.99400 12.39800 1.000 36.84562 163 PRO B N 1
ATOM 4209 C CA . PRO B 1 179 ? 12.59600 -19.65400 12.62900 1.000 34.23724 163 PRO B CA 1
ATOM 4210 C C . PRO B 1 179 ? 12.13700 -18.92800 11.37300 1.000 41.63693 163 PRO B C 1
ATOM 4211 O O . PRO B 1 179 ? 11.42400 -17.92300 11.50200 1.000 40.73071 163 PRO B O 1
ATOM 4215 N N . TRP B 1 180 ? 12.51000 -19.38200 10.17200 1.000 35.65329 164 TRP B N 1
ATOM 4216 C CA . TRP B 1 180 ? 11.85700 -18.83800 8.98200 1.000 41.35097 164 TRP B CA 1
ATOM 4217 C C . TRP B 1 180 ? 10.44600 -19.38900 8.79100 1.000 38.38611 164 TRP B C 1
ATOM 4218 O O . TRP B 1 180 ? 9.67100 -18.80600 8.02600 1.000 41.36338 164 TRP B O 1
ATOM 4229 N N . LEU B 1 181 ? 10.09800 -20.48200 9.47500 1.000 37.80371 165 LEU B N 1
ATOM 4230 C CA . LEU B 1 181 ? 8.73400 -20.99700 9.45500 1.000 41.66729 165 LEU B CA 1
ATOM 4231 C C . LEU B 1 181 ? 7.81200 -20.21800 10.38900 1.000 41.52915 165 LEU B C 1
ATOM 4232 O O . LEU B 1 181 ? 6.62400 -20.05200 10.08800 1.000 40.96784 165 LEU B O 1
ATOM 4237 N N . ASP B 1 182 ? 8.33400 -19.77300 11.53000 1.000 42.27283 166 ASP B N 1
ATOM 4238 C CA . ASP B 1 182 ? 7.59900 -18.99400 12.52000 1.000 43.00186 166 ASP B CA 1
ATOM 4239 C C . ASP B 1 182 ? 8.58900 -18.56800 13.58900 1.000 44.60546 166 ASP B C 1
ATOM 4240 O O . ASP B 1 182 ? 9.37700 -19.39500 14.05800 1.000 45.47271 166 ASP B O 1
ATOM 4245 N N . ARG B 1 183 ? 8.58100 -17.28600 13.96700 1.000 53.56300 167 ARG B N 1
ATOM 4246 C CA . ARG B 1 183 ? 9.57500 -16.80100 14.92000 1.000 51.60396 167 ARG B CA 1
ATOM 4247 C C . ARG B 1 183 ? 9.57200 -17.62400 16.19900 1.000 45.94873 167 ARG B C 1
ATOM 4248 O O . ARG B 1 183 ? 10.62600 -17.82300 16.81300 1.000 46.66743 167 ARG B O 1
ATOM 4256 N N . SER B 1 184 ? 8.40900 -18.12900 16.61200 1.000 43.99886 168 SER B N 1
ATOM 4257 C CA . SER B 1 184 ? 8.34300 -18.83200 17.89100 1.000 43.35371 168 SER B CA 1
ATOM 4258 C C . SER B 1 184 ? 7.07500 -19.69100 17.91500 1.000 41.88298 168 SER B C 1
ATOM 4259 O O . SER B 1 184 ? 6.02800 -19.24400 18.38500 1.000 42.84220 168 SER B O 1
ATOM 4262 N N . ALA B 1 185 ? 7.19900 -20.92600 17.42400 1.000 38.61539 169 ALA B N 1
ATOM 4263 C CA . ALA B 1 185 ? 6.12600 -21.91100 17.49000 1.000 37.98823 169 ALA B CA 1
ATOM 4264 C C . ALA B 1 185 ? 6.73300 -23.28400 17.72900 1.000 37.59878 169 ALA B C 1
ATOM 4265 O O . ALA B 1 185 ? 7.87700 -23.54100 17.35300 1.000 37.52015 169 ALA B O 1
ATOM 4267 N N . VAL B 1 186 ? 5.94900 -24.16600 18.32400 1.000 32.74781 170 VAL B N 1
ATOM 4268 C CA . VAL B 1 186 ? 6.41600 -25.48100 18.74200 1.000 31.40796 170 VAL B CA 1
ATOM 4269 C C . VAL B 1 186 ? 6.32800 -26.44700 17.57500 1.000 37.36356 170 VAL B C 1
ATOM 4270 O O . VAL B 1 186 ? 5.44800 -26.35800 16.71800 1.000 38.76062 170 VAL B O 1
ATOM 4274 N N . ALA B 1 187 ? 7.26600 -27.38400 17.54300 1.000 36.25835 171 ALA B N 1
ATOM 4275 C CA . ALA B 1 187 ? 7.17900 -28.53700 16.66000 1.000 35.71264 171 ALA B CA 1
ATOM 4276 C C . ALA B 1 187 ? 6.27600 -29.57600 17.32200 1.000 42.98657 171 ALA B C 1
ATOM 4277 O O . ALA B 1 187 ? 6.61900 -30.12700 18.37500 1.000 44.75838 171 ALA B O 1
ATOM 4279 N N . THR B 1 188 ? 5.11200 -29.82500 16.72900 1.000 41.80096 172 THR B N 1
ATOM 4280 C CA . THR B 1 188 ? 4.23500 -30.89300 17.19700 1.000 43.78891 172 THR B CA 1
ATOM 4281 C C . THR B 1 188 ? 4.91200 -32.24500 16.99600 1.000 45.62092 172 THR B C 1
ATOM 4282 O O . THR B 1 188 ? 5.87500 -32.37100 16.23800 1.000 43.06350 172 THR B O 1
ATOM 4286 N N . GLU B 1 189 ? 4.39300 -33.27200 17.68200 1.000 48.11985 173 GLU B N 1
ATOM 4287 C CA . GLU B 1 189 ? 4.87000 -34.63000 17.42500 1.000 45.71707 173 GLU B CA 1
ATOM 4288 C C . GLU B 1 189 ? 4.76600 -34.98300 15.94100 1.000 51.25934 173 GLU B C 1
ATOM 4289 O O . GLU B 1 189 ? 5.65400 -35.64300 15.38700 1.000 50.32198 173 GLU B O 1
ATOM 4295 N N . GLU B 1 190 ? 3.69900 -34.52700 15.27300 1.000 55.78022 174 GLU B N 1
ATOM 4296 C CA . GLU B 1 190 ? 3.54000 -34.81000 13.84600 1.000 56.19358 174 GLU B CA 1
ATOM 4297 C C . GLU B 1 190 ? 4.68800 -34.23000 13.03400 1.000 51.45831 174 GLU B C 1
ATOM 4298 O O . GLU B 1 190 ? 5.18000 -34.86600 12.09600 1.000 58.72357 174 GLU B O 1
ATOM 4304 N N . ALA B 1 191 ? 5.11100 -33.01500 13.36500 1.000 41.89589 175 ALA B N 1
ATOM 4305 C CA . ALA B 1 191 ? 6.18200 -32.33600 12.65200 1.000 44.95066 175 ALA B CA 1
ATOM 4306 C C . ALA B 1 191 ? 7.57400 -32.74600 13.12300 1.000 40.26795 175 ALA B C 1
ATOM 4307 O O . ALA B 1 191 ? 8.54600 -32.08200 12.75200 1.000 46.27418 175 ALA B O 1
ATOM 4309 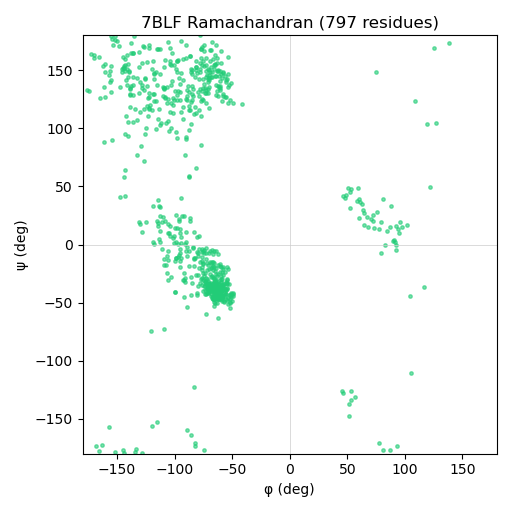N N . GLY B 1 192 ? 7.69000 -33.79800 13.93200 1.000 42.03027 176 GLY B N 1
ATOM 4310 C CA . GLY B 1 192 ? 8.97600 -34.28200 14.39500 1.000 43.29129 176 GLY B CA 1
ATOM 4311 C C . GLY B 1 192 ? 9.44800 -33.76600 15.74300 1.000 40.16618 176 GLY B C 1
ATOM 4312 O O . GLY B 1 192 ? 10.61000 -33.99900 16.09300 1.000 35.39482 176 GLY B O 1
ATOM 4313 N N . GLY B 1 193 ? 8.58600 -33.08300 16.50800 1.000 37.25568 177 GLY B N 1
ATOM 4314 C CA . GLY B 1 193 ? 8.92800 -32.60300 17.83200 1.000 38.54084 177 GLY B CA 1
ATOM 4315 C C . GLY B 1 193 ? 8.88500 -33.69200 18.90000 1.000 40.44634 177 GLY B C 1
ATOM 4316 O O . GLY B 1 193 ? 8.57100 -34.85500 18.64200 1.000 39.38433 177 GLY B O 1
ATOM 4317 N N . TRP B 1 194 ? 9.19700 -33.28400 20.13600 1.000 31.49760 178 TRP B N 1
ATOM 4318 C CA . TRP B 1 194 ? 9.27600 -34.20200 21.27700 1.000 35.65208 178 TRP B CA 1
ATOM 4319 C C . TRP B 1 194 ? 8.74900 -33.51900 22.53900 1.000 40.61364 178 TRP B C 1
ATOM 4320 O O . TRP B 1 194 ? 9.47400 -33.34200 23.52200 1.000 39.90412 178 TRP B O 1
ATOM 4331 N N . PRO B 1 195 ? 7.45900 -33.17300 22.55900 1.000 43.45829 179 PRO B N 1
ATOM 4332 C CA . PRO B 1 195 ? 6.93300 -32.34700 23.66600 1.000 38.31216 179 PRO B CA 1
ATOM 4333 C C . PRO B 1 195 ? 7.03200 -32.99000 25.03800 1.000 42.18498 179 PRO B C 1
ATOM 4334 O O . PRO B 1 195 ? 7.22900 -32.27000 26.02100 1.000 38.46903 179 PRO B O 1
ATOM 4338 N N . THR B 1 196 ? 6.88800 -34.31000 25.15300 1.000 40.05546 180 THR B N 1
ATOM 4339 C CA . THR B 1 196 ? 6.98300 -34.96200 26.45400 1.000 38.42757 180 THR B CA 1
ATOM 4340 C C . THR B 1 196 ? 8.42000 -35.16200 26.93300 1.000 43.40240 180 THR B C 1
ATOM 4341 O O . THR B 1 196 ? 8.61100 -35.84400 27.94600 1.000 40.07288 180 THR B O 1
ATOM 4345 N N . LYS B 1 197 ? 9.43200 -34.62000 26.23600 1.000 40.59261 181 LYS B N 1
ATOM 4346 C CA . LYS B 1 197 ? 10.82400 -34.83600 26.61500 1.000 32.36743 181 LYS B CA 1
ATOM 4347 C C . LYS B 1 197 ? 11.62300 -33.54300 26.74000 1.000 31.55189 181 LYS B C 1
ATOM 4348 O O . LYS B 1 197 ? 12.85500 -33.60200 26.86200 1.000 34.64933 181 LYS B O 1
ATOM 4354 N N . VAL B 1 198 ? 10.96500 -32.38600 26.71800 1.000 27.39268 182 VAL B N 1
ATOM 4355 C CA . VAL B 1 198 ? 11.63700 -31.10900 26.93300 1.000 31.52774 182 VAL B CA 1
ATOM 4356 C C . VAL B 1 198 ? 11.93500 -30.93900 28.41700 1.000 32.99408 182 VAL B C 1
ATOM 4357 O O . VAL B 1 198 ? 11.06000 -31.14100 29.26700 1.000 33.31410 182 VAL B O 1
ATOM 4361 N N . LYS B 1 199 ? 13.17400 -30.55000 28.72800 1.000 29.94890 183 LYS B N 1
ATOM 4362 C CA . LYS B 1 199 ? 13.71800 -30.57700 30.07800 1.000 31.37275 183 LYS B CA 1
ATOM 4363 C C . LYS B 1 199 ? 14.39700 -29.25700 30.39600 1.000 32.01830 183 LYS B C 1
ATOM 4364 O O . LYS B 1 199 ? 15.03400 -28.65300 29.52900 1.000 31.79779 183 LYS B O 1
ATOM 4370 N N . GLY B 1 200 ? 14.26800 -28.82200 31.64400 1.000 30.89627 184 GLY B N 1
ATOM 4371 C CA . GLY B 1 200 ? 14.95500 -27.64800 32.12600 1.000 29.33698 184 GLY B CA 1
ATOM 4372 C C . GLY B 1 200 ? 15.24100 -27.78600 33.60600 1.000 29.49036 184 GLY B C 1
ATOM 4373 O O . GLY B 1 200 ? 14.82300 -28.75300 34.25300 1.000 29.70758 184 GLY B O 1
ATOM 4374 N N . PRO B 1 201 ? 15.95800 -26.82000 34.17800 1.000 27.32773 185 PRO B N 1
ATOM 4375 C CA . PRO B 1 201 ? 16.18100 -26.85600 35.63500 1.000 34.03886 185 PRO B CA 1
ATOM 4376 C C . PRO B 1 201 ? 14.88900 -26.83700 36.43100 1.000 37.22028 185 PRO B C 1
ATOM 4377 O O . PRO B 1 201 ? 14.84200 -27.39300 37.53700 1.000 30.50972 185 PRO B O 1
ATOM 4381 N N . SER B 1 202 ? 13.83800 -26.21900 35.89500 1.000 32.25852 186 SER B N 1
ATOM 4382 C CA . SER B 1 202 ? 12.57300 -26.04800 36.59700 1.000 39.20536 186 SER B CA 1
ATOM 4383 C C . SER B 1 202 ? 11.42800 -26.15100 35.59900 1.000 38.65516 186 SER B C 1
ATOM 4384 O O . SER B 1 202 ? 11.61100 -25.99000 34.38900 1.000 37.15268 186 SER B O 1
ATOM 4387 N N . ALA B 1 203 ? 10.23400 -26.40600 36.12200 1.000 34.59293 187 ALA B N 1
ATOM 4388 C CA . ALA B 1 203 ? 9.03900 -26.53000 35.29100 1.000 32.88601 187 ALA B CA 1
ATOM 4389 C C . ALA B 1 203 ? 8.39300 -25.16300 35.08100 1.000 37.19002 187 ALA B C 1
ATOM 4390 O O . ALA B 1 203 ? 7.24700 -24.91200 35.43600 1.000 49.18208 187 ALA B O 1
ATOM 4392 N N . ILE B 1 204 ? 9.16500 -24.25900 34.49900 1.000 41.59628 188 ILE B N 1
ATOM 4393 C CA . ILE B 1 204 ? 8.69000 -22.92700 34.15700 1.000 36.36729 188 ILE B CA 1
ATOM 4394 C C . ILE B 1 204 ? 8.88400 -22.73400 32.65800 1.000 37.86512 188 ILE B C 1
ATOM 4395 O O . ILE B 1 204 ? 10.02000 -22.74100 32.17600 1.000 33.09682 188 ILE B O 1
ATOM 4400 N N . PRO B 1 205 ? 7.81900 -22.56300 31.88400 1.000 42.54034 189 PRO B N 1
ATOM 4401 C CA . PRO B 1 205 ? 7.98200 -22.32000 30.44700 1.000 36.68163 189 PRO B CA 1
ATOM 4402 C C . PRO B 1 205 ? 8.68000 -20.99500 30.18800 1.000 34.02920 189 PRO B C 1
ATOM 4403 O O . PRO B 1 205 ? 8.65200 -20.06900 31.00300 1.000 35.77157 189 PRO B O 1
ATOM 4407 N N . TYR B 1 206 ? 9.33100 -20.91900 29.02600 1.000 30.19490 190 TYR B N 1
ATOM 4408 C CA . TYR B 1 206 ? 9.85900 -19.63900 28.56300 1.000 33.16258 190 TYR B CA 1
ATOM 4409 C C . TYR B 1 206 ? 8.72700 -18.64200 28.32600 1.000 41.30064 190 TYR B C 1
ATOM 4410 O O . TYR B 1 206 ? 8.80700 -17.48100 28.74400 1.000 39.22308 190 TYR B O 1
ATOM 4419 N N . ASP B 1 207 ? 7.66500 -19.07900 27.66000 1.000 36.43207 191 ASP B N 1
ATOM 4420 C CA . ASP B 1 207 ? 6.44600 -18.28800 27.48700 1.000 42.00732 191 ASP B CA 1
ATOM 4421 C C . ASP B 1 207 ? 5.37000 -19.21800 26.93500 1.000 42.86007 191 ASP B C 1
ATOM 4422 O O . ASP B 1 207 ? 5.56800 -20.43500 26.83800 1.000 42.85479 191 ASP B O 1
ATOM 4427 N N . GLU B 1 208 ? 4.22600 -18.63800 26.57500 1.000 48.20097 192 GLU B N 1
ATOM 4428 C CA . GLU B 1 208 ? 3.07000 -19.41100 26.12800 1.000 48.74598 192 GLU B CA 1
ATOM 4429 C C . GLU B 1 208 ? 3.28900 -20.08600 24.77500 1.000 49.59623 192 GLU B C 1
ATOM 4430 O O . GLU B 1 208 ? 2.58200 -21.05100 24.46000 1.000 46.81489 192 GLU B O 1
ATOM 4436 N N . HIS B 1 209 ? 4.24500 -19.60500 23.97100 1.000 47.36235 193 HIS B N 1
ATOM 4437 C CA . HIS B 1 209 ? 4.52400 -20.19500 22.66600 1.000 45.01279 193 HIS B CA 1
ATOM 4438 C C . HIS B 1 209 ? 5.45100 -21.40500 22.74300 1.000 48.29713 193 HIS B C 1
ATOM 4439 O O . HIS B 1 209 ? 5.55100 -22.14100 21.75200 1.000 48.16728 193 HIS B O 1
ATOM 4446 N N . HIS B 1 210 ? 6.10600 -21.64100 23.88300 1.000 39.45754 194 HIS B N 1
ATOM 4447 C CA . HIS B 1 210 ? 7.00700 -22.77300 24.07400 1.000 39.73513 194 HIS B CA 1
ATOM 4448 C C . HIS B 1 210 ? 6.33800 -23.88400 24.88400 1.000 40.09126 194 HIS B C 1
ATOM 4449 O O . HIS B 1 210 ? 5.30000 -23.69800 25.52000 1.000 41.97843 194 HIS B O 1
ATOM 4456 N N . TYR B 1 211 ? 6.95300 -25.06100 24.84900 1.000 38.85959 195 TYR B N 1
ATOM 4457 C CA . TYR B 1 211 ? 6.49700 -26.16900 25.67500 1.000 38.60925 195 TYR B CA 1
ATOM 4458 C C . TYR B 1 211 ? 6.85100 -25.92400 27.13000 1.000 37.44357 195 TYR B C 1
ATOM 4459 O O . TYR B 1 211 ? 7.81300 -25.21900 27.44600 1.000 36.03545 195 TYR B O 1
ATOM 4468 N N . LYS B 1 212 ? 6.07500 -26.53200 28.02000 1.000 35.21310 196 LYS B N 1
ATOM 4469 C CA . LYS B 1 212 ? 6.37500 -26.49000 29.44100 1.000 42.11464 196 LYS B CA 1
ATOM 4470 C C . LYS B 1 212 ? 7.34800 -27.60900 29.78900 1.000 37.28649 196 LYS B C 1
ATOM 4471 O O . LYS B 1 212 ? 7.03200 -28.78300 29.55600 1.000 37.49012 196 LYS B O 1
ATOM 4477 N N . PRO B 1 213 ? 8.50800 -27.30400 30.35300 1.000 35.65949 197 PRO B N 1
ATOM 4478 C CA . PRO B 1 213 ? 9.51300 -28.34300 30.59800 1.000 37.01151 197 PRO B CA 1
ATOM 4479 C C . PRO B 1 213 ? 9.24600 -29.14200 31.86300 1.000 34.63348 197 PRO B C 1
ATOM 4480 O O . PRO B 1 213 ? 8.63300 -28.66200 32.81600 1.000 39.30836 197 PRO B O 1
ATOM 4484 N N . SER B 1 214 ? 9.72500 -30.38500 31.85300 1.000 33.73970 198 SER B N 1
ATOM 4485 C CA . SER B 1 214 ? 9.95100 -31.11400 33.09300 1.000 36.05256 198 SER B CA 1
ATOM 4486 C C . SER B 1 214 ? 11.16700 -30.54000 33.81200 1.000 35.37505 198 SER B C 1
ATOM 4487 O O . SER B 1 214 ? 12.14500 -30.13500 33.17700 1.000 31.60245 198 SER B O 1
ATOM 4490 N N . ALA B 1 215 ? 11.10100 -30.50700 35.14000 1.000 28.07635 199 ALA B N 1
ATOM 4491 C CA . ALA B 1 215 ? 12.25900 -30.18400 35.96400 1.000 33.58202 199 ALA B CA 1
ATOM 4492 C C . ALA B 1 215 ? 13.20700 -31.38100 35.99900 1.000 36.09807 199 ALA B C 1
ATOM 4493 O O . ALA B 1 215 ? 12.80000 -32.48700 36.36700 1.000 32.87103 199 ALA B O 1
ATOM 4495 N N . MET B 1 216 ? 14.46800 -31.16500 35.62400 1.000 30.29470 200 MET B N 1
ATOM 4496 C CA . MET B 1 216 ? 15.43700 -32.25900 35.58900 1.000 36.33884 200 MET B CA 1
ATOM 4497 C C . MET B 1 216 ? 15.67400 -32.86700 36.97100 1.000 34.25589 200 MET B C 1
ATOM 4498 O O . MET B 1 216 ? 15.98300 -32.16000 37.93800 1.000 33.86540 200 MET B O 1
ATOM 4503 N N . THR B 1 217 ? 15.54100 -34.19000 37.05400 1.000 35.42566 201 THR B N 1
ATOM 4504 C CA . THR B 1 217 ? 15.95700 -34.92800 38.23500 1.000 31.72800 201 THR B CA 1
ATOM 4505 C C . THR B 1 217 ? 17.48000 -35.05900 38.25700 1.000 31.65807 201 THR B C 1
ATOM 4506 O O . THR B 1 217 ? 18.17000 -34.76100 37.27900 1.000 31.41325 201 THR B O 1
ATOM 4510 N N . LEU B 1 218 ? 18.01500 -35.53100 39.38200 1.000 31.55561 202 LEU B N 1
ATOM 4511 C CA . LEU B 1 218 ? 19.45700 -35.74900 39.44300 1.000 31.81953 202 LEU B CA 1
ATOM 4512 C C . LEU B 1 218 ? 19.89200 -36.77200 38.39800 1.000 35.72358 202 LEU B C 1
ATOM 4513 O O . LEU B 1 218 ? 20.95500 -36.63300 37.77600 1.000 32.88816 202 LEU B O 1
ATOM 4518 N N . GLU B 1 219 ? 19.05700 -37.78200 38.15900 1.000 29.35474 203 GLU B N 1
ATOM 4519 C CA . GLU B 1 219 ? 19.32300 -38.75000 37.09900 1.000 36.04348 203 GLU B CA 1
ATOM 4520 C C . GLU B 1 219 ? 19.37100 -38.07700 35.72800 1.000 31.39790 203 GLU B C 1
ATOM 4521 O O . GLU B 1 219 ? 20.28500 -38.32800 34.93700 1.000 34.42369 203 GLU B O 1
ATOM 4527 N N . ASP B 1 220 ? 18.38800 -37.22200 35.41600 1.000 28.66681 204 ASP B N 1
ATOM 4528 C CA . ASP B 1 220 ? 18.45400 -36.49100 34.14700 1.000 34.36272 204 ASP B CA 1
ATOM 4529 C C . ASP B 1 220 ? 19.72400 -35.65100 34.06900 1.000 33.20104 204 ASP B C 1
ATOM 4530 O O . ASP B 1 220 ? 20.32600 -35.53000 32.99500 1.000 28.71512 204 ASP B O 1
ATOM 4535 N N . ILE B 1 221 ? 20.13700 -35.04300 35.19200 1.000 27.84246 205 ILE B N 1
ATOM 4536 C CA . ILE B 1 221 ? 21.35600 -34.24100 35.17900 1.000 24.05072 205 ILE B CA 1
ATOM 4537 C C . ILE B 1 221 ? 22.55700 -35.12600 34.89900 1.000 23.98773 205 ILE B C 1
ATOM 4538 O O . ILE B 1 221 ? 23.44200 -34.76300 34.12000 1.000 23.14207 205 ILE B O 1
ATOM 4543 N N . GLN B 1 222 ? 22.57700 -36.32600 35.47500 1.000 27.03451 206 GLN B N 1
ATOM 4544 C CA . GLN B 1 222 ? 23.73200 -37.19300 35.27900 1.000 27.56007 206 GLN B CA 1
ATOM 4545 C C . GLN B 1 222 ? 23.81000 -37.72900 33.85300 1.000 32.07272 206 GLN B C 1
ATOM 4546 O O . GLN B 1 222 ? 24.91300 -37.93600 33.33700 1.000 30.60730 206 GLN B O 1
ATOM 4552 N N . GLU B 1 223 ? 22.68100 -37.96700 33.18500 1.000 28.17719 207 GLU B N 1
ATOM 4553 C CA . GLU B 1 223 ? 22.83800 -38.43900 31.81400 1.000 30.39769 207 GLU B CA 1
ATOM 4554 C C . GLU B 1 223 ? 23.05800 -37.30000 30.82000 1.000 29.33337 207 GLU B C 1
ATOM 4555 O O . GLU B 1 223 ? 23.58300 -37.54600 29.73100 1.000 27.37079 207 GLU B O 1
ATOM 4561 N N . PHE B 1 224 ? 22.72700 -36.05800 31.18200 1.000 25.92572 208 PHE B N 1
ATOM 4562 C CA . PHE B 1 224 ? 23.25400 -34.92100 30.43200 1.000 22.86550 208 PHE B CA 1
ATOM 4563 C C . PHE B 1 224 ? 24.78300 -34.88400 30.50300 1.000 24.49788 208 PHE B C 1
ATOM 4564 O O . PHE B 1 224 ? 25.46300 -34.71100 29.48200 1.000 24.80226 208 PHE B O 1
ATOM 4572 N N . LYS B 1 225 ? 25.33900 -35.05100 31.71100 1.000 28.63017 209 LYS B N 1
ATOM 4573 C CA . LYS B 1 225 ? 26.79200 -35.04000 31.89200 1.000 28.82569 209 LYS B CA 1
ATOM 4574 C C . LYS B 1 225 ? 27.46200 -36.20300 31.15700 1.000 29.75719 209 LYS B C 1
ATOM 4575 O O . LYS B 1 225 ? 28.51400 -36.02100 30.53500 1.000 26.29553 209 LYS B O 1
ATOM 4581 N N . ASP B 1 226 ? 26.86500 -37.40000 31.20900 1.000 26.02224 210 ASP B N 1
ATOM 4582 C CA . ASP B 1 226 ? 27.40200 -38.53900 30.45900 1.000 27.94950 210 ASP B CA 1
ATOM 4583 C C . ASP B 1 226 ? 27.34200 -38.27900 28.95700 1.000 27.28546 210 ASP B C 1
ATOM 4584 O O . ASP B 1 226 ? 28.29900 -38.55500 28.22600 1.000 23.67794 210 ASP B O 1
ATOM 4589 N N . ALA B 1 227 ? 26.20000 -37.78100 28.47500 1.000 24.22526 211 ALA B N 1
ATOM 4590 C CA . ALA B 1 227 ? 26.07700 -37.44300 27.06200 1.000 23.50077 211 ALA B CA 1
ATOM 4591 C C . ALA B 1 227 ? 27.09900 -36.39100 26.66100 1.000 22.68243 211 ALA B C 1
ATOM 4592 O O . ALA B 1 227 ? 27.61900 -36.41400 25.54000 1.000 25.69893 211 ALA B O 1
ATOM 4594 N N . TRP B 1 228 ? 27.38100 -35.44500 27.55800 1.000 22.71909 212 TRP B N 1
ATOM 4595 C CA . TRP B 1 228 ? 28.38200 -34.43100 27.26300 1.000 23.58813 212 TRP B CA 1
ATOM 4596 C C . TRP B 1 228 ? 29.75800 -35.05700 27.11100 1.000 25.96914 212 TRP B C 1
ATOM 4597 O O . TRP B 1 228 ? 30.50500 -34.72500 26.18000 1.000 22.06059 212 TRP B O 1
ATOM 4608 N N . ALA B 1 229 ? 30.11900 -35.95200 28.02900 1.000 24.67954 213 ALA B N 1
ATOM 4609 C CA . ALA B 1 229 ? 31.38700 -36.66000 27.89900 1.000 24.91190 213 ALA B CA 1
ATOM 4610 C C . ALA B 1 229 ? 31.43900 -37.42800 26.58100 1.000 25.36052 213 ALA B C 1
ATOM 4611 O O . ALA B 1 229 ? 32.44500 -37.37100 25.86500 1.000 24.75971 213 ALA B O 1
ATOM 4613 N N . ALA B 1 230 ? 30.34600 -38.10500 26.20900 1.000 23.43916 214 ALA B N 1
ATOM 4614 C CA . ALA B 1 230 ? 30.36100 -38.88500 24.96600 1.000 23.92738 214 ALA B CA 1
ATOM 4615 C C . ALA B 1 230 ? 30.47500 -37.98400 23.73700 1.000 24.16137 214 ALA B C 1
ATOM 4616 O O . ALA B 1 230 ? 31.13600 -38.34100 22.75500 1.000 19.31811 214 ALA B O 1
ATOM 4618 N N . SER B 1 231 ? 29.84100 -36.81400 23.76000 1.000 20.20537 215 SER B N 1
ATOM 4619 C CA . SER B 1 231 ? 29.95100 -35.94600 22.59600 1.000 24.08228 215 SER B CA 1
ATOM 4620 C C . SER B 1 231 ? 31.37200 -35.40600 22.43800 1.000 20.65242 215 SER B C 1
ATOM 4621 O O . SER B 1 231 ? 31.87100 -35.29800 21.31500 1.000 23.08401 215 SER B O 1
ATOM 4624 N N . LEU B 1 232 ? 32.03000 -35.05500 23.54600 1.000 22.25421 216 LEU B N 1
ATOM 4625 C CA . LEU B 1 232 ? 33.41200 -34.58300 23.48900 1.000 24.10516 216 LEU B CA 1
ATOM 4626 C C . LEU B 1 232 ? 34.30600 -35.58800 22.77800 1.000 25.62101 216 LEU B C 1
ATOM 4627 O O . LEU B 1 232 ? 35.10300 -35.22100 21.91000 1.000 24.46766 216 LEU B O 1
ATOM 4632 N N . LYS B 1 233 ? 34.20200 -36.86500 23.15800 1.000 25.26834 217 LYS B N 1
ATOM 4633 C CA . LYS B 1 233 ? 35.02900 -37.89200 22.54200 1.000 24.49090 217 LYS B CA 1
ATOM 4634 C C . LYS B 1 233 ? 34.79100 -37.96100 21.04100 1.000 24.73592 217 LYS B C 1
ATOM 4635 O O . LYS B 1 233 ? 35.73700 -38.12400 20.26800 1.000 27.44730 217 LYS B O 1
ATOM 4641 N N . ARG B 1 234 ? 33.53900 -37.82600 20.60300 1.000 22.72813 218 ARG B N 1
ATOM 4642 C CA . ARG B 1 234 ? 33.27900 -37.79200 19.16700 1.000 26.81493 218 ARG B CA 1
ATOM 4643 C C . ARG B 1 234 ? 33.86500 -36.53400 18.53900 1.000 23.74540 218 ARG B C 1
ATOM 4644 O O . ARG B 1 234 ? 34.38900 -36.57500 17.41800 1.000 19.53530 218 ARG B O 1
ATOM 4652 N N . ALA B 1 235 ? 33.82200 -35.41200 19.26500 1.000 24.31503 219 ALA B N 1
ATOM 4653 C CA . ALA B 1 235 ? 34.37000 -34.16700 18.74200 1.000 19.95446 219 ALA B CA 1
ATOM 4654 C C . ALA B 1 235 ? 35.88800 -34.24900 18.58500 1.000 23.91594 219 ALA B C 1
ATOM 4655 O O . ALA B 1 235 ? 36.43300 -33.76400 17.58700 1.000 27.74613 219 ALA B O 1
ATOM 4657 N N . LEU B 1 236 ? 36.58400 -34.89900 19.52800 1.000 26.94562 220 LEU B N 1
ATOM 4658 C CA . LEU B 1 236 ? 38.02700 -35.09700 19.38400 1.000 28.41567 220 LEU B CA 1
ATOM 4659 C C . LEU B 1 236 ? 38.34400 -36.00000 18.20400 1.000 28.03234 220 LEU B C 1
ATOM 4660 O O . LEU B 1 236 ? 39.24200 -35.70700 17.41000 1.000 29.06001 220 LEU B O 1
ATOM 4665 N N . LYS B 1 237 ? 37.63000 -37.12400 18.08800 1.000 25.14647 221 LYS B N 1
ATOM 4666 C CA . LYS B 1 237 ? 37.89000 -38.05900 17.00200 1.000 27.50436 221 LYS B CA 1
ATOM 4667 C C . LYS B 1 237 ? 37.58900 -37.45400 15.63200 1.000 29.95915 221 LYS B C 1
ATOM 4668 O O . LYS B 1 237 ? 38.15200 -37.90200 14.62600 1.000 30.92435 221 LYS B O 1
ATOM 4674 N N . ALA B 1 238 ? 36.69500 -36.46400 15.56100 1.000 28.52879 222 ALA B N 1
ATOM 4675 C CA . ALA B 1 238 ? 36.48600 -35.76100 14.30100 1.000 28.20581 222 ALA B CA 1
ATOM 4676 C C . ALA B 1 238 ? 37.60500 -34.77100 13.99700 1.000 24.53266 222 ALA B C 1
ATOM 4677 O O . ALA B 1 238 ? 37.76000 -34.37100 12.83900 1.000 26.85270 222 ALA B O 1
ATOM 4679 N N . GLY B 1 239 ? 38.37900 -34.37100 15.00400 1.000 26.42346 223 GLY B N 1
ATOM 4680 C CA . GLY B 1 239 ? 39.56500 -33.55800 14.80700 1.000 25.74648 223 GLY B CA 1
ATOM 4681 C C . GLY B 1 239 ? 39.42700 -32.07900 15.11800 1.000 28.90065 223 GLY B C 1
ATOM 4682 O O . GLY B 1 239 ? 40.28500 -31.29600 14.69900 1.000 27.64867 223 GLY B O 1
ATOM 4683 N N . PHE B 1 240 ? 38.39400 -31.66700 15.84100 1.000 22.63293 224 PHE B N 1
ATOM 4684 C CA . PHE B 1 240 ? 38.23100 -30.24200 16.11600 1.000 23.90003 224 PHE B CA 1
ATOM 4685 C C . PHE B 1 240 ? 39.39700 -29.69500 16.92800 1.000 28.45103 224 PHE B C 1
ATOM 4686 O O . PHE B 1 240 ? 40.01400 -30.39600 17.73800 1.000 28.42327 224 PHE B O 1
ATOM 4694 N N . ASP B 1 241 ? 39.69100 -28.41700 16.70300 1.000 22.94071 225 ASP B N 1
ATOM 4695 C CA . ASP B 1 241 ? 40.80700 -27.78200 17.39300 1.000 25.92678 225 ASP B CA 1
ATOM 4696 C C . ASP B 1 241 ? 40.39600 -27.11600 18.69600 1.000 27.35469 225 ASP B C 1
ATOM 4697 O O . ASP B 1 241 ? 41.22600 -27.02400 19.60200 1.000 29.78197 225 ASP B O 1
ATOM 4702 N N . VAL B 1 242 ? 39.14600 -26.64800 18.82900 1.000 24.00979 226 VAL B N 1
ATOM 4703 C CA . VAL B 1 242 ? 38.69400 -26.07800 20.09300 1.000 22.59650 226 VAL B CA 1
ATOM 4704 C C . VAL B 1 242 ? 37.23400 -26.43700 20.35300 1.000 20.66148 226 VAL B C 1
ATOM 4705 O O . VAL B 1 242 ? 36.43300 -26.61400 19.43100 1.000 25.95739 226 VAL B O 1
ATOM 4709 N N . ILE B 1 243 ? 36.90500 -26.55800 21.63600 1.000 22.97994 227 ILE B N 1
ATOM 4710 C CA . ILE B 1 243 ? 35.55400 -26.82300 22.11400 1.000 22.12974 227 ILE B CA 1
ATOM 4711 C C . ILE B 1 243 ? 35.00900 -25.54000 22.71500 1.000 25.84017 227 ILE B C 1
ATOM 4712 O O . ILE B 1 243 ? 35.70600 -24.87400 23.49000 1.000 29.06970 227 ILE B O 1
ATOM 4717 N N . GLU B 1 244 ? 33.75800 -25.20800 22.40300 1.000 23.83214 228 GLU B N 1
ATOM 4718 C CA . GLU B 1 244 ? 33.07800 -24.11000 23.07400 1.000 24.32507 228 GLU B CA 1
ATOM 4719 C C . GLU B 1 244 ? 31.84900 -24.62900 23.80300 1.000 27.03636 228 GLU B C 1
ATOM 4720 O O . GLU B 1 244 ? 31.02000 -25.33000 23.21000 1.000 27.60587 228 GLU B O 1
ATOM 4726 N N . ILE B 1 245 ? 31.73200 -24.27000 25.08200 1.000 26.60298 229 ILE B N 1
ATOM 4727 C CA . ILE B 1 245 ? 30.55300 -24.58700 25.88700 1.000 25.17990 229 ILE B CA 1
ATOM 4728 C C . ILE B 1 245 ? 29.48300 -23.52400 25.66200 1.000 27.42242 229 ILE B C 1
ATOM 4729 O O . ILE B 1 245 ? 29.73900 -22.32300 25.81000 1.000 28.66114 229 ILE B O 1
ATOM 4734 N N . HIS B 1 246 ? 28.28100 -23.95600 25.35600 1.000 24.85113 230 HIS B N 1
ATOM 4735 C CA . HIS B 1 246 ? 27.15100 -23.02500 25.15200 1.000 26.77850 230 HIS B CA 1
ATOM 4736 C C . HIS B 1 246 ? 26.44900 -22.73000 26.47900 1.000 27.73484 230 HIS B C 1
ATOM 4737 O O . HIS B 1 246 ? 25.66000 -23.50100 26.88600 1.000 28.73070 230 HIS B O 1
ATOM 4744 N N . ASN B 1 247 ? 26.76000 -21.60800 27.10100 1.000 25.53435 231 ASN B N 1
ATOM 4745 C CA . ASN B 1 247 ? 26.10900 -21.16500 28.35400 1.000 23.76779 231 ASN B CA 1
ATOM 4746 C C . ASN B 1 247 ? 25.29800 -19.89100 28.09700 1.000 24.49287 231 ASN B C 1
ATOM 4747 O O . ASN B 1 247 ? 25.21000 -19.09500 28.97600 1.000 26.44370 231 ASN B O 1
ATOM 4752 N N . ALA B 1 248 ? 24.72200 -19.73100 26.91700 1.000 23.47919 232 ALA B N 1
ATOM 4753 C CA . ALA B 1 248 ? 23.98300 -18.48800 26.62200 1.000 24.42686 232 ALA B CA 1
ATOM 4754 C C . ALA B 1 248 ? 22.64700 -18.73700 25.93200 1.000 24.35324 232 ALA B C 1
ATOM 4755 O O . ALA B 1 248 ? 22.28700 -19.85900 25.74200 1.000 26.92531 232 ALA B O 1
ATOM 4757 N N . HIS B 1 249 ? 21.94200 -17.64900 25.66200 1.000 22.69472 233 HIS B N 1
ATOM 4758 C CA . HIS B 1 249 ? 20.74500 -17.61400 24.80900 1.000 23.93182 233 HIS B CA 1
ATOM 4759 C C . HIS B 1 249 ? 19.61200 -18.48600 25.34200 1.000 25.83178 233 HIS B C 1
ATOM 4760 O O . HIS B 1 249 ? 18.86000 -19.08800 24.57300 1.000 26.90464 233 HIS B O 1
ATOM 4767 N N . GLY B 1 250 ? 19.46800 -18.52000 26.66700 1.000 27.97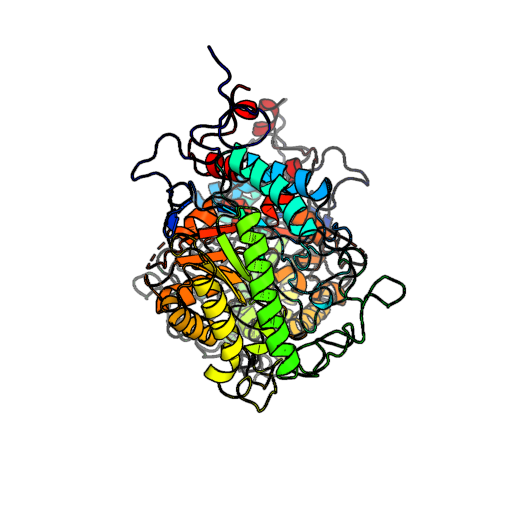260 234 GLY B N 1
ATOM 4768 C CA . GLY B 1 250 ? 18.35000 -19.18500 27.29700 1.000 23.41660 234 GLY B CA 1
ATOM 4769 C C . GLY B 1 250 ? 18.33300 -20.68900 27.16800 1.000 29.18831 234 GLY B C 1
ATOM 4770 O O . GLY B 1 250 ? 17.28900 -21.30000 27.41700 1.000 26.20270 234 GLY B O 1
ATOM 4771 N N . TYR B 1 251 ? 19.44700 -21.31000 26.77200 1.000 24.75795 235 TYR B N 1
ATOM 4772 C CA . TYR B 1 251 ? 19.51500 -22.76300 26.65300 1.000 24.33057 235 TYR B CA 1
ATOM 4773 C C . TYR B 1 251 ? 19.79600 -23.36900 28.03100 1.000 24.53443 235 TYR B C 1
ATOM 4774 O O . TYR B 1 251 ? 19.77500 -22.67400 29.05000 1.000 24.66213 235 TYR B O 1
ATOM 4783 N N . LEU B 1 252 ? 20.02600 -24.68500 28.08500 1.000 18.48172 236 LEU B N 1
ATOM 4784 C CA . LEU B 1 252 ? 19.99500 -25.39600 29.36100 1.000 18.53247 236 LEU B CA 1
ATOM 4785 C C . LEU B 1 252 ? 20.89600 -24.73200 30.40100 1.000 25.78565 236 LEU B C 1
ATOM 4786 O O . LEU B 1 252 ? 20.46000 -24.45600 31.52600 1.000 28.43962 236 LEU B O 1
ATOM 4791 N N . LEU B 1 253 ? 22.15700 -24.45900 30.04300 1.000 23.11521 237 LEU B N 1
ATOM 4792 C CA . LEU B 1 253 ? 23.11700 -24.01400 31.05600 1.000 26.20813 237 LEU B CA 1
ATOM 4793 C C . LEU B 1 253 ? 22.84400 -22.58200 31.48700 1.000 27.71708 237 LEU B C 1
ATOM 4794 O O . LEU B 1 253 ? 22.90400 -22.27000 32.68300 1.000 25.54378 237 LEU B O 1
ATOM 4799 N N . HIS B 1 254 ? 22.53800 -21.70000 30.53400 1.000 22.46493 238 HIS B N 1
ATOM 4800 C CA . HIS B 1 254 ? 22.05900 -20.37000 30.88700 1.000 22.56020 238 HIS B CA 1
ATOM 4801 C C . HIS B 1 254 ? 20.84000 -20.46000 31.80200 1.000 29.59834 238 HIS B C 1
ATOM 4802 O O . HIS B 1 254 ? 20.70200 -19.68400 32.75700 1.000 23.66344 238 HIS B O 1
ATOM 4809 N N . GLU B 1 255 ? 19.95500 -21.42400 31.54200 1.000 27.08179 239 GLU B N 1
ATOM 4810 C CA . GLU B 1 255 ? 18.77000 -21.58300 32.37900 1.000 27.58779 239 GLU B CA 1
ATOM 4811 C C . GLU B 1 255 ? 19.15000 -21.86600 33.82600 1.000 31.45351 239 GLU B C 1
ATOM 4812 O O . GLU B 1 255 ? 18.49500 -21.37700 34.75700 1.000 28.80241 239 GLU B O 1
ATOM 4818 N N . PHE B 1 256 ? 20.20800 -22.65500 34.03700 1.000 27.10123 240 PHE B N 1
ATOM 4819 C CA . PHE B 1 256 ? 20.60100 -23.00600 35.39600 1.000 26.13724 240 PHE B CA 1
ATOM 4820 C C . PHE B 1 256 ? 21.19000 -21.81200 36.13700 1.000 25.67244 240 PHE B C 1
ATOM 4821 O O . PHE B 1 256 ? 20.94800 -21.65800 37.33800 1.000 25.86314 240 PHE B O 1
ATOM 4829 N N . VAL B 1 257 ? 21.95100 -20.95200 35.45100 1.000 23.80035 241 VAL B N 1
ATOM 4830 C CA . VAL B 1 257 ? 22.62600 -19.86500 36.16000 1.000 27.38708 241 VAL B CA 1
ATOM 4831 C C . VAL B 1 257 ? 21.64600 -18.74700 36.53000 1.000 28.82805 241 VAL B C 1
ATOM 4832 O O . VAL B 1 257 ? 21.77800 -18.12800 37.59300 1.000 29.83087 241 VAL B O 1
ATOM 4836 N N . SER B 1 258 ? 20.65300 -18.47600 35.69700 1.000 28.52488 242 SER B N 1
ATOM 4837 C CA . SER B 1 258 ? 19.75200 -17.35500 35.96900 1.000 28.64427 242 SER B CA 1
ATOM 4838 C C . SER B 1 258 ? 18.71800 -17.74200 37.02400 1.000 29.51928 242 SER B C 1
ATOM 4839 O O . SER B 1 258 ? 18.04400 -18.76600 36.87100 1.000 29.36404 242 SER B O 1
ATOM 4842 N N . PRO B 1 259 ? 18.55700 -16.95000 38.09200 1.000 27.29903 243 PRO B N 1
ATOM 4843 C CA . PRO B 1 259 ? 17.53900 -17.27400 39.10400 1.000 32.93916 243 PRO B CA 1
ATOM 4844 C C . PRO B 1 259 ? 16.11200 -17.09500 38.60200 1.000 38.57087 243 PRO B C 1
ATOM 4845 O O . PRO B 1 259 ? 15.16700 -17.44400 39.32500 1.000 34.86305 243 PRO B O 1
ATOM 4849 N N . VAL B 1 260 ? 15.93400 -16.56600 37.38800 1.000 33.79181 244 VAL B N 1
ATOM 4850 C CA . VAL B 1 260 ? 14.60000 -16.37600 36.83900 1.000 31.37246 244 VAL B CA 1
ATOM 4851 C C . VAL B 1 260 ? 14.10700 -17.65100 36.18000 1.000 34.62853 244 VAL B C 1
ATOM 4852 O O . VAL B 1 260 ? 12.90900 -17.94600 36.20100 1.000 41.99871 244 VAL B O 1
ATOM 4856 N N . SER B 1 261 ? 15.00600 -18.43000 35.59600 1.000 31.06302 245 SER B N 1
ATOM 4857 C CA . SER B 1 261 ? 14.64300 -19.72000 35.03500 1.000 30.48680 245 SER B CA 1
ATOM 4858 C C . SER B 1 261 ? 14.87600 -20.87400 35.99500 1.000 36.48648 245 SER B C 1
ATOM 4859 O O . SER B 1 261 ? 14.28700 -21.94200 35.81000 1.000 38.00001 245 SER B O 1
ATOM 4862 N N . ASN B 1 262 ? 15.70600 -20.66500 37.00200 1.000 34.77155 246 ASN B N 1
ATOM 4863 C CA . ASN B 1 262 ? 16.10000 -21.76200 37.92000 1.000 35.19711 246 ASN B CA 1
ATOM 4864 C C . ASN B 1 262 ? 15.54000 -21.54600 39.32200 1.000 36.51411 246 ASN B C 1
ATOM 4865 O O . ASN B 1 262 ? 16.08500 -20.76900 40.06400 1.000 35.94888 246 ASN B O 1
ATOM 4870 N N . LYS B 1 263 ? 14.48400 -22.27200 39.66000 1.000 36.36244 247 LYS B N 1
ATOM 4871 C CA . LYS B 1 263 ? 13.86200 -22.16600 41.00900 1.000 40.02058 247 LYS B CA 1
ATOM 4872 C C . LYS B 1 263 ? 14.04000 -23.48400 41.76100 1.000 38.37674 247 LYS B C 1
ATOM 4873 O O . LYS B 1 263 ? 13.12100 -23.89100 42.46100 1.000 42.57118 247 LYS B O 1
ATOM 4879 N N . ARG B 1 264 ? 15.19300 -24.11800 41.59700 1.000 34.48315 248 ARG B N 1
ATOM 4880 C CA . ARG B 1 264 ? 15.43200 -25.40900 42.27700 1.000 35.97567 248 ARG B CA 1
ATOM 4881 C C . ARG B 1 264 ? 15.85700 -25.19700 43.73000 1.000 30.93549 248 ARG B C 1
ATOM 4882 O O . ARG B 1 264 ? 16.29600 -24.10300 44.05000 1.000 34.05852 248 ARG B O 1
ATOM 4890 N N . THR B 1 265 ? 15.67500 -26.21600 44.56000 1.000 35.83314 249 THR B N 1
ATOM 4891 C CA . THR B 1 265 ? 15.95400 -26.12100 46.01300 1.000 36.09568 249 THR B CA 1
ATOM 4892 C C . THR B 1 265 ? 17.03400 -27.12100 46.40100 1.000 41.86925 249 THR B C 1
ATOM 4893 O O . THR B 1 265 ? 17.34600 -27.20800 47.58700 1.000 47.87630 249 THR B O 1
ATOM 4897 N N . ASP B 1 266 ? 17.56800 -27.84700 45.43000 1.000 37.98095 250 ASP B N 1
ATOM 4898 C CA . ASP B 1 266 ? 18.67300 -28.79700 45.68800 1.000 29.23841 250 ASP B CA 1
ATOM 4899 C C . ASP B 1 266 ? 20.03000 -28.09800 45.55100 1.000 32.93189 250 ASP B C 1
ATOM 4900 O O . ASP B 1 266 ? 20.06700 -26.87600 45.61300 1.000 33.54489 250 ASP B O 1
ATOM 4905 N N . GLN B 1 267 ? 21.09400 -28.86600 45.33900 1.000 28.10129 251 GLN B N 1
ATOM 4906 C CA . GLN B 1 267 ? 22.45100 -28.28900 45.17200 1.000 33.54361 251 GLN B CA 1
ATOM 4907 C C . GLN B 1 267 ? 22.60300 -27.52700 43.84500 1.000 33.32510 251 GLN B C 1
ATOM 4908 O O . GLN B 1 267 ? 23.62800 -26.89300 43.67100 1.000 33.55587 251 GLN B O 1
ATOM 4914 N N . TYR B 1 268 ? 21.61600 -27.59200 42.95300 1.000 31.76600 252 TYR B N 1
ATOM 4915 C CA . TYR B 1 268 ? 21.72400 -26.84500 41.70300 1.000 28.64698 252 TYR B CA 1
ATOM 4916 C C . TYR B 1 268 ? 20.87100 -25.58700 41.68700 1.000 31.90966 252 TYR B C 1
ATOM 4917 O O . TYR B 1 268 ? 20.77400 -24.93500 40.64300 1.000 35.12344 252 TYR B O 1
ATOM 4926 N N . GLY B 1 269 ? 20.25800 -25.22700 42.81400 1.000 32.94245 253 GLY B N 1
ATOM 4927 C CA . GLY B 1 269 ? 19.45600 -24.02600 42.88400 1.000 36.65875 253 GLY B CA 1
ATOM 4928 C C . GLY B 1 269 ? 19.74400 -23.26400 44.16100 1.000 32.11109 253 GLY B C 1
ATOM 4929 O O . GLY B 1 269 ? 20.35000 -23.78300 45.10300 1.000 36.94410 253 GLY B O 1
ATOM 4930 N N . GLY B 1 270 ? 19.30100 -22.01300 44.16900 1.000 33.31872 254 GLY B N 1
ATOM 4931 C CA . GLY B 1 270 ? 19.44500 -21.15300 45.32400 1.000 39.48351 254 GLY B CA 1
ATOM 4932 C C . GLY B 1 270 ? 20.52300 -20.09900 45.16500 1.000 41.62529 254 GLY B C 1
ATOM 4933 O O . GLY B 1 270 ? 20.38800 -19.15000 44.38000 1.000 36.03495 254 GLY B O 1
ATOM 4934 N N . SER B 1 271 ? 21.60300 -20.26800 45.91800 1.000 36.70928 255 SER B N 1
ATOM 4935 C CA . SER B 1 271 ? 22.69700 -19.31800 45.93100 1.000 36.99461 255 SER B CA 1
ATOM 4936 C C . SER B 1 271 ? 23.37200 -19.24700 44.56600 1.000 32.89581 255 SER B C 1
ATOM 4937 O O . SER B 1 271 ? 23.12200 -20.05700 43.67200 1.000 31.79434 255 SER B O 1
ATOM 4940 N N . PHE B 1 272 ? 24.27700 -18.27300 44.43600 1.000 29.78970 256 PHE B N 1
ATOM 4941 C CA . PHE B 1 272 ? 25.03000 -18.10700 43.20000 1.000 30.96647 256 PHE B CA 1
ATOM 4942 C C . PHE B 1 272 ? 25.88500 -19.33400 42.90600 1.000 30.16729 256 PHE B C 1
ATOM 4943 O O . PHE B 1 272 ? 25.95700 -19.78300 41.75600 1.000 26.43523 256 PHE B O 1
ATOM 4951 N N . GLU B 1 273 ? 26.53600 -19.90300 43.92500 1.000 26.15310 257 GLU B N 1
ATOM 4952 C CA . GLU B 1 273 ? 27.42800 -21.02700 43.64500 1.000 28.92379 257 GLU B CA 1
ATOM 4953 C C . GLU B 1 273 ? 26.64500 -22.27900 43.26500 1.000 26.17835 257 GLU B C 1
ATOM 4954 O O . GLU B 1 273 ? 27.11800 -23.07700 42.45200 1.000 24.27982 257 GLU B O 1
ATOM 4960 N N . ASN B 1 274 ? 25.43700 -22.45500 43.80600 1.000 32.86834 258 ASN B N 1
ATOM 4961 C CA . ASN B 1 274 ? 24.61700 -23.58200 43.38000 1.000 30.89342 258 ASN B CA 1
ATOM 4962 C C . ASN B 1 274 ? 24.13700 -23.42100 41.94000 1.000 29.61473 258 ASN B C 1
ATOM 4963 O O . ASN B 1 274 ? 24.00300 -24.41400 41.21600 1.000 29.47690 258 ASN B O 1
ATOM 4968 N N . ARG B 1 275 ? 23.89300 -22.18600 41.50500 1.000 30.97833 259 ARG B N 1
ATOM 4969 C CA . ARG B 1 275 ? 23.32700 -21.96500 40.18000 1.000 25.46447 259 ARG B CA 1
ATOM 4970 C C . ARG B 1 275 ? 24.36500 -22.17800 39.09100 1.000 25.39680 259 ARG B C 1
ATOM 4971 O O . ARG B 1 275 ? 24.01900 -22.58800 37.97400 1.000 26.33854 259 ARG B O 1
ATOM 4979 N N . ILE B 1 276 ? 25.64000 -21.91100 39.39200 1.000 22.37185 260 ILE B N 1
ATOM 4980 C CA . ILE B 1 276 ? 26.70000 -22.16800 38.42700 1.000 25.60423 260 ILE B CA 1
ATOM 4981 C C . ILE B 1 276 ? 27.27900 -23.56700 38.57400 1.000 25.79776 260 ILE B C 1
ATOM 4982 O O . ILE B 1 276 ? 28.19600 -23.91900 37.82600 1.000 27.00663 260 ILE B O 1
ATOM 4987 N N . ARG B 1 277 ? 26.77100 -24.37900 39.51000 1.000 24.60638 261 ARG B N 1
ATOM 4988 C CA . ARG B 1 277 ? 27.38400 -25.67600 39.78900 1.000 21.82872 261 ARG B CA 1
ATOM 4989 C C . ARG B 1 277 ? 27.42100 -26.55400 38.54600 1.000 25.57508 261 ARG B C 1
ATOM 4990 O O . ARG B 1 277 ? 28.44000 -27.19100 38.26000 1.000 26.74106 261 ARG B O 1
ATOM 4998 N N . LEU B 1 278 ? 26.31600 -26.60300 37.78700 1.000 25.36400 262 LEU B N 1
ATOM 4999 C CA . LEU B 1 278 ? 26.30200 -27.45700 36.60200 1.000 24.12787 262 LEU B CA 1
ATOM 5000 C C . LEU B 1 278 ? 27.34100 -26.99900 35.58200 1.000 26.23166 262 LEU B C 1
ATOM 5001 O O . LEU B 1 278 ? 28.10500 -27.81900 35.05200 1.000 22.12470 262 LEU B O 1
ATOM 5006 N N . THR B 1 279 ? 27.39700 -25.69300 35.30900 1.000 22.76978 263 THR B N 1
ATOM 5007 C CA . THR B 1 279 ? 28.44500 -25.16000 34.44400 1.000 22.80715 263 THR B CA 1
ATOM 5008 C C . THR B 1 279 ? 29.83600 -25.59500 34.90600 1.000 27.14711 263 THR B C 1
ATOM 5009 O O . THR B 1 279 ? 30.68100 -25.96800 34.08300 1.000 26.01200 263 THR B O 1
ATOM 5013 N N . LEU B 1 280 ? 30.10100 -25.54300 36.21900 1.000 26.22052 264 LEU B N 1
ATOM 5014 C CA . LEU B 1 280 ? 31.41700 -25.95400 36.71200 1.000 25.58874 264 LEU B CA 1
ATOM 5015 C C . LEU B 1 280 ? 31.63900 -27.45700 36.56400 1.000 21.45146 264 LEU B C 1
ATOM 5016 O O . LEU B 1 280 ? 32.75800 -27.88100 36.27200 1.000 26.56569 264 LEU B O 1
ATOM 5021 N N . GLU B 1 281 ? 30.60000 -28.28000 36.74300 1.000 23.51082 265 GLU B N 1
ATOM 5022 C CA . GLU B 1 281 ? 30.78600 -29.71300 36.53300 1.000 23.47372 265 GLU B CA 1
ATOM 5023 C C . GLU B 1 281 ? 31.04800 -30.03100 35.06300 1.000 26.45066 265 GLU B C 1
ATOM 5024 O O . GLU B 1 281 ? 31.83400 -30.93900 34.76200 1.000 25.57151 265 GLU B O 1
ATOM 5030 N N . ILE B 1 282 ? 30.44000 -29.27500 34.13700 1.000 22.87044 266 ILE B N 1
ATOM 5031 C CA . ILE B 1 282 ? 30.67700 -29.49100 32.71100 1.000 21.27954 266 ILE B CA 1
ATOM 5032 C C . ILE B 1 282 ? 32.08100 -29.02700 32.32800 1.000 25.65206 266 ILE B C 1
ATOM 5033 O O . ILE B 1 282 ? 32.75600 -29.65100 31.49500 1.000 27.68856 266 ILE B O 1
ATOM 5038 N N . VAL B 1 283 ? 32.53900 -27.91100 32.90700 1.000 24.49094 267 VAL B N 1
ATOM 5039 C CA . VAL B 1 283 ? 33.90000 -27.45600 32.64100 1.000 23.87134 267 VAL B CA 1
ATOM 5040 C C . VAL B 1 283 ? 34.91400 -28.49200 33.13000 1.000 26.29752 267 VAL B C 1
ATOM 5041 O O . VAL B 1 283 ? 35.88400 -28.81300 32.43200 1.000 24.58439 267 VAL B O 1
ATOM 5045 N N . GLU B 1 284 ? 34.70400 -29.04000 34.32800 1.000 22.67720 268 GLU B N 1
ATOM 5046 C CA . GLU B 1 284 ? 35.63600 -30.03600 34.85200 1.000 28.43949 268 GLU B CA 1
ATOM 5047 C C . GLU B 1 284 ? 35.64000 -31.29800 33.99500 1.000 29.46853 268 GLU B C 1
ATOM 5048 O O . GLU B 1 284 ? 36.70400 -31.84600 33.68900 1.000 25.52077 268 GLU B O 1
ATOM 5054 N N . ILE B 1 285 ? 34.45300 -31.78400 33.62100 1.000 31.36337 269 ILE B N 1
ATOM 5055 C CA . ILE B 1 285 ? 34.34300 -32.90600 32.68900 1.000 28.97720 269 ILE B CA 1
ATOM 5056 C C . ILE B 1 285 ? 35.16700 -32.63200 31.43700 1.000 27.95180 269 ILE B C 1
ATOM 5057 O O . ILE B 1 285 ? 35.95000 -33.47000 30.97500 1.000 25.57094 269 ILE B O 1
ATOM 5062 N N . THR B 1 286 ? 34.98100 -31.45600 30.85100 1.000 23.73696 270 THR B N 1
ATOM 5063 C CA . THR B 1 286 ? 35.64600 -31.16900 29.59400 1.000 24.66360 270 THR B CA 1
ATOM 5064 C C . THR B 1 286 ? 37.15700 -31.19600 29.76100 1.000 29.94019 270 THR B C 1
ATOM 5065 O O . THR B 1 286 ? 37.86500 -31.82800 28.96800 1.000 31.04634 270 THR B O 1
ATOM 5069 N N . ARG B 1 287 ? 37.67100 -30.53200 30.80100 1.000 27.40100 271 ARG B N 1
ATOM 5070 C CA . ARG B 1 287 ? 39.11700 -30.49700 31.02300 1.000 26.67120 271 ARG B CA 1
ATOM 5071 C C . ARG B 1 287 ? 39.70600 -31.85800 31.38700 1.000 25.42407 271 ARG B C 1
ATOM 5072 O O . ARG B 1 287 ? 40.92100 -32.03300 31.27000 1.000 34.26591 271 ARG B O 1
ATOM 5080 N N . LYS B 1 288 ? 38.89700 -32.82700 31.82400 1.000 30.70316 272 LYS B N 1
ATOM 5081 C CA . LYS B 1 288 ? 39.44600 -34.16200 32.04000 1.000 33.05284 272 LYS B CA 1
ATOM 5082 C C . LYS B 1 288 ? 39.58400 -34.93100 30.74200 1.000 28.29940 272 LYS B C 1
ATOM 5083 O O . LYS B 1 288 ? 40.42600 -35.82600 30.64900 1.000 34.55018 272 LYS B O 1
ATOM 5089 N N . ILE B 1 289 ? 38.77300 -34.60400 29.74100 1.000 29.09715 273 ILE B N 1
ATOM 5090 C CA . ILE B 1 289 ? 38.69000 -35.39500 28.52500 1.000 25.32770 273 ILE B CA 1
ATOM 5091 C C . ILE B 1 289 ? 39.50400 -34.79100 27.38600 1.000 31.61234 273 ILE B C 1
ATOM 5092 O O . ILE B 1 289 ? 40.16700 -35.52300 26.65400 1.000 23.68706 273 ILE B O 1
ATOM 5097 N N . ILE B 1 290 ? 39.48700 -33.47000 27.21500 1.000 26.88568 274 ILE B N 1
ATOM 5098 C CA . ILE B 1 290 ? 40.19300 -32.86900 26.08300 1.000 25.51655 274 ILE B CA 1
ATOM 5099 C C . ILE B 1 290 ? 41.65200 -32.63800 26.45900 1.000 26.15548 274 ILE B C 1
ATOM 5100 O O . ILE B 1 290 ? 41.96800 -32.43100 27.63400 1.000 31.93703 274 ILE B O 1
ATOM 5105 N N . PRO B 1 291 ? 42.56500 -32.66500 25.49900 1.000 28.73745 275 PRO B N 1
ATOM 5106 C CA . PRO B 1 291 ? 43.98500 -32.46200 25.81900 1.000 29.52491 275 PRO B CA 1
ATOM 5107 C C . PRO B 1 291 ? 44.21900 -31.09600 26.45400 1.000 29.38907 275 PRO B C 1
ATOM 5108 O O . PRO B 1 291 ? 43.52000 -30.12100 26.15800 1.000 28.21086 275 PRO B O 1
ATOM 5112 N N . GLU B 1 292 ? 45.23100 -31.02700 27.33000 1.000 27.19732 276 GLU B N 1
ATOM 5113 C CA . GLU B 1 292 ? 45.59500 -29.74600 27.93000 1.000 33.44469 276 GLU B CA 1
ATOM 5114 C C . GLU B 1 292 ? 46.13300 -28.75300 26.90100 1.000 30.40809 276 GLU B C 1
ATOM 5115 O O . GLU B 1 292 ? 46.10700 -27.54200 27.15600 1.000 27.34515 276 GLU B O 1
ATOM 5121 N N . SER B 1 293 ? 46.57900 -29.23000 25.73500 1.000 27.23121 277 SER B N 1
ATOM 5122 C CA . SER B 1 293 ? 46.96700 -28.34100 24.64800 1.000 26.09387 277 SER B CA 1
ATOM 5123 C C . SER B 1 293 ? 45.77700 -27.72800 23.89700 1.000 26.87950 277 SER B C 1
ATOM 5124 O O . SER B 1 293 ? 45.98800 -26.87500 23.03200 1.000 25.75695 277 SER B O 1
ATOM 5127 N N . MET B 1 294 ? 44.53500 -28.13600 24.19000 1.000 26.09040 278 MET B N 1
ATOM 5128 C CA . MET B 1 294 ? 43.39500 -27.66300 23.40300 1.000 26.81230 278 MET B CA 1
ATOM 5129 C C . MET B 1 294 ? 42.66000 -26.53200 24.11100 1.000 25.59373 278 MET B C 1
ATOM 5130 O O . MET B 1 294 ? 42.36000 -26.65400 25.30100 1.000 25.03388 278 MET B O 1
ATOM 5135 N N . PRO B 1 295 ? 42.34300 -25.42900 23.43500 1.000 23.45066 279 PRO B N 1
ATOM 5136 C CA . PRO B 1 295 ? 41.60400 -24.34800 24.09900 1.000 20.54405 279 PRO B CA 1
ATOM 5137 C C . PRO B 1 295 ? 40.14900 -24.71000 24.34400 1.000 26.46307 279 PRO B C 1
ATOM 5138 O O . PRO B 1 295 ? 39.52200 -25.45700 23.58600 1.000 22.48789 279 PRO B O 1
ATOM 5142 N N . LEU B 1 296 ? 39.61000 -24.15300 25.42200 1.000 22.38486 280 LEU B N 1
ATOM 5143 C CA . LEU B 1 296 ? 38.20900 -24.29700 25.79200 1.000 26.40054 280 LEU B CA 1
ATOM 5144 C C . LEU B 1 296 ? 37.57300 -22.91600 25.86400 1.000 28.40796 280 LEU B C 1
ATOM 5145 O O . LEU B 1 296 ? 38.01400 -22.06900 26.64700 1.000 29.30419 280 LEU B O 1
ATOM 5150 N N . PHE B 1 297 ? 36.54500 -22.68900 25.05600 1.000 28.75323 281 PHE B N 1
ATOM 5151 C CA . PHE B 1 297 ? 35.76800 -21.45600 25.10800 1.000 27.89634 281 PHE B CA 1
ATOM 5152 C C . PHE B 1 297 ? 34.47100 -21.69100 25.87100 1.000 26.80197 281 PHE B C 1
ATOM 5153 O O . PHE B 1 297 ? 33.94800 -22.80700 25.92500 1.000 28.28377 281 PHE B O 1
ATOM 5161 N N . LEU B 1 298 ? 33.94100 -20.62000 26.44400 1.000 26.10922 282 LEU B N 1
ATOM 5162 C CA . LEU B 1 298 ? 32.61500 -20.64500 27.03000 1.000 25.50788 282 LEU B CA 1
ATOM 5163 C C . LEU B 1 298 ? 31.88900 -19.38100 26.60900 1.000 27.70542 282 LEU B C 1
ATOM 5164 O O . LEU B 1 298 ? 32.42200 -18.28200 26.76800 1.000 31.36968 282 LEU B O 1
ATOM 5169 N N . ARG B 1 299 ? 30.68100 -19.53300 26.08200 1.000 26.79701 283 ARG B N 1
ATOM 5170 C CA . ARG B 1 299 ? 29.85500 -18.40000 25.68400 1.000 31.20967 283 ARG B CA 1
ATOM 5171 C C . ARG B 1 299 ? 28.77100 -18.18900 26.73900 1.000 26.10667 283 ARG B C 1
ATOM 5172 O O . ARG B 1 299 ? 28.01200 -19.11900 27.02800 1.000 27.08359 283 ARG B O 1
ATOM 5180 N N . ILE B 1 300 ? 28.72500 -16.98800 27.33800 1.000 25.76757 284 ILE B N 1
ATOM 5181 C CA . ILE B 1 300 ? 27.67400 -16.63000 28.29500 1.000 29.53672 284 ILE B CA 1
ATOM 5182 C C . ILE B 1 300 ? 26.73100 -15.61700 27.66600 1.000 26.53096 284 ILE B C 1
ATOM 5183 O O . ILE B 1 300 ? 27.06500 -14.89900 26.71700 1.000 30.62609 284 ILE B O 1
ATOM 5188 N N . SER B 1 301 ? 25.53700 -15.54600 28.22900 1.000 25.34215 285 SER B N 1
ATOM 5189 C CA . SER B 1 301 ? 24.72600 -14.35000 28.09900 1.000 28.81056 285 SER B CA 1
ATOM 5190 C C . SER B 1 301 ? 25.15600 -13.44000 29.24500 1.000 30.31428 285 SER B C 1
ATOM 5191 O O . SER B 1 301 ? 25.00900 -13.78800 30.42200 1.000 28.50273 285 SER B O 1
ATOM 5194 N N . ALA B 1 302 ? 25.73800 -12.29700 28.89900 1.000 27.25708 286 ALA B N 1
ATOM 5195 C CA . ALA B 1 302 ? 26.26200 -11.41600 29.93000 1.000 26.31152 286 ALA B CA 1
ATOM 5196 C C . ALA B 1 302 ? 25.17000 -10.97000 30.88600 1.000 30.36134 286 ALA B C 1
ATOM 5197 O O . ALA B 1 302 ? 25.45700 -10.68200 32.04900 1.000 31.90651 286 ALA B O 1
ATOM 5199 N N . THR B 1 303 ? 23.92000 -10.91900 30.42200 1.000 25.62637 287 THR B N 1
ATOM 5200 C CA . THR B 1 303 ? 22.79200 -10.48900 31.23600 1.000 25.88557 287 THR B CA 1
ATOM 5201 C C . THR B 1 303 ? 21.50600 -11.00600 30.60300 1.000 29.53046 287 THR B C 1
ATOM 5202 O O . THR B 1 303 ? 21.46500 -11.30400 29.40600 1.000 30.44676 287 THR B O 1
ATOM 5206 N N . ASP B 1 304 ? 20.47800 -11.15600 31.44500 1.000 32.42381 288 ASP B N 1
ATOM 5207 C CA . ASP B 1 304 ? 19.10500 -11.43500 31.04200 1.000 27.38561 288 ASP B CA 1
ATOM 5208 C C . ASP B 1 304 ? 18.39800 -10.21300 30.46100 1.000 32.08998 288 ASP B C 1
ATOM 5209 O O . ASP B 1 304 ? 17.25000 -10.34200 30.02700 1.000 30.90742 288 ASP B O 1
ATOM 5214 N N . TRP B 1 305 ? 19.02800 -9.03300 30.48900 1.000 29.19165 289 TRP B N 1
ATOM 5215 C CA . TRP B 1 305 ? 18.35800 -7.76000 30.18400 1.000 36.16010 289 TRP B CA 1
ATOM 5216 C C . TRP B 1 305 ? 17.08100 -7.56700 31.00500 1.000 37.53941 289 TRP B C 1
ATOM 5217 O O . TRP B 1 305 ? 16.11400 -6.95600 30.54200 1.000 38.64628 289 TRP B O 1
ATOM 5228 N N . LEU B 1 306 ? 17.05300 -8.10800 32.22300 1.000 37.42185 290 LEU B N 1
ATOM 5229 C CA . LEU B 1 306 ? 15.93100 -7.93500 33.13500 1.000 38.05596 290 LEU B CA 1
ATOM 5230 C C . LEU B 1 306 ? 16.27800 -6.97500 34.25600 1.000 41.35052 290 LEU B C 1
ATOM 5231 O O . LEU B 1 306 ? 15.60500 -6.94900 35.29200 1.000 49.07113 290 LEU B O 1
ATOM 5236 N N . ASP B 1 307 ? 17.32700 -6.18800 34.06400 1.000 39.20408 291 ASP B N 1
ATOM 5237 C CA . ASP B 1 307 ? 17.89100 -5.36900 35.12900 1.000 51.79880 291 ASP B CA 1
ATOM 5238 C C . ASP B 1 307 ? 17.32300 -3.96500 35.11700 1.000 52.79584 291 ASP B C 1
ATOM 5239 O O . ASP B 1 307 ? 18.05200 -2.99200 35.29800 1.000 57.25528 291 ASP B O 1
ATOM 5244 N N . TYR B 1 308 ? 16.02700 -3.82500 34.87100 1.000 45.73754 292 TYR B N 1
ATOM 5245 C CA . TYR B 1 308 ? 15.40500 -2.52000 34.73100 1.000 55.61215 292 TYR B CA 1
ATOM 5246 C C . TYR B 1 308 ? 14.35500 -2.33700 35.81700 1.000 56.79086 292 TYR B C 1
ATOM 5247 O O . TYR B 1 308 ? 13.66000 -3.28800 36.19400 1.000 58.83775 292 TYR B O 1
ATOM 5256 N N . GLU B 1 309 ? 14.27300 -1.11000 36.32900 1.000 62.62474 293 GLU B N 1
ATOM 5257 C CA . GLU B 1 309 ? 13.27300 -0.73100 37.31600 1.000 61.82877 293 GLU B CA 1
ATOM 5258 C C . GLU B 1 309 ? 11.91700 -1.32200 36.97100 1.000 62.59146 293 GLU B C 1
ATOM 5259 O O . GLU B 1 309 ? 11.37300 -1.06700 35.89000 1.000 64.60163 293 GLU B O 1
ATOM 5265 N N . GLY B 1 310 ? 11.37100 -2.12400 37.88200 1.000 52.10160 294 GLY B N 1
ATOM 5266 C CA . GLY B 1 310 ? 10.03100 -2.63500 37.70000 1.000 51.86351 294 GLY B CA 1
ATOM 5267 C C . GLY B 1 310 ? 9.93700 -3.97200 37.01300 1.000 60.51890 294 GLY B C 1
ATOM 5268 O O . GLY B 1 310 ? 8.85700 -4.33300 36.52600 1.000 65.18629 294 GLY B O 1
ATOM 5269 N N . PHE B 1 311 ? 11.03800 -4.71200 36.92100 1.000 57.19024 295 PHE B N 1
ATOM 5270 C CA . PHE B 1 311 ? 10.88500 -6.13700 36.68800 1.000 55.20510 295 PHE B CA 1
ATOM 5271 C C . PHE B 1 311 ? 10.56800 -6.84400 37.99900 1.000 51.51748 295 PHE B C 1
ATOM 5272 O O . PHE B 1 311 ? 9.67100 -7.69500 38.05200 1.000 47.37545 295 PHE B O 1
ATOM 5280 N N . GLY B 1 312 ? 11.28100 -6.47800 39.06600 1.000 49.54587 296 GLY B N 1
ATOM 5281 C CA . GLY B 1 312 ? 10.93800 -6.90000 40.41000 1.000 59.49249 296 GLY B CA 1
ATOM 5282 C C . GLY B 1 312 ? 11.82600 -7.98500 40.98100 1.000 62.05418 296 GLY B C 1
ATOM 5283 O O . GLY B 1 312 ? 12.23300 -7.91000 42.14600 1.000 68.19000 296 GLY B O 1
ATOM 5284 N N . GLU B 1 313 ? 12.12900 -8.99700 40.17500 1.000 57.83180 297 GLU B N 1
ATOM 5285 C CA . GLU B 1 313 ? 12.87300 -10.16100 40.63100 1.000 52.32860 297 GLU B CA 1
ATOM 5286 C C . GLU B 1 313 ? 14.36200 -9.96600 40.38000 1.000 50.51957 297 GLU B C 1
ATOM 5287 O O . GLU B 1 313 ? 14.77200 -9.14300 39.55700 1.000 43.10949 297 GLU B O 1
ATOM 5293 N N . GLU B 1 314 ? 15.17800 -10.72800 41.10500 1.000 45.92909 298 GLU B N 1
ATOM 5294 C CA . GLU B 1 314 ? 16.56900 -10.75400 40.70700 1.000 44.68628 298 GLU B CA 1
ATOM 5295 C C . GLU B 1 314 ? 16.70400 -11.56200 39.42100 1.000 38.37841 298 GLU B C 1
ATOM 5296 O O . GLU B 1 314 ? 15.81800 -12.33000 39.03300 1.000 36.80059 298 GLU B O 1
ATOM 5302 N N . SER B 1 315 ? 17.80900 -11.33500 38.72900 1.000 40.35220 299 SER B N 1
ATOM 5303 C CA . SER B 1 315 ? 18.03200 -11.91400 37.41700 1.000 39.50879 299 SER B CA 1
ATOM 5304 C C . SER B 1 315 ? 19.53300 -12.07100 37.22400 1.000 35.75187 299 SER B C 1
ATOM 5305 O O . SER B 1 315 ? 20.33100 -11.65400 38.06700 1.000 38.37089 299 SER B O 1
ATOM 5308 N N . TRP B 1 316 ? 19.91700 -12.66900 36.10000 1.000 30.10151 300 TRP B N 1
ATOM 5309 C CA . TRP B 1 316 ? 21.32600 -12.82500 35.78000 1.000 28.14731 300 TRP B CA 1
ATOM 5310 C C . TRP B 1 316 ? 21.84400 -11.51100 35.22100 1.000 36.68144 300 TRP B C 1
ATOM 5311 O O . TRP B 1 316 ? 21.22700 -10.91400 34.34100 1.000 34.77027 300 TRP B O 1
ATOM 5322 N N . THR B 1 317 ? 22.96400 -11.04400 35.74200 1.000 32.32398 301 THR B N 1
ATOM 5323 C CA . THR B 1 317 ? 23.39900 -9.69400 35.45000 1.000 33.97789 301 THR B CA 1
ATOM 5324 C C . THR B 1 317 ? 24.85800 -9.69600 35.02100 1.000 35.50277 301 THR B C 1
ATOM 5325 O O . THR B 1 317 ? 25.58700 -10.67800 35.20100 1.000 29.41675 301 THR B O 1
ATOM 5329 N N . VAL B 1 318 ? 25.28500 -8.57300 34.44100 1.000 28.48896 302 VAL B N 1
ATOM 5330 C CA . VAL B 1 318 ? 26.66500 -8.50300 33.98500 1.000 30.79618 302 VAL B CA 1
ATOM 5331 C C . VAL B 1 318 ? 27.61900 -8.70200 35.15800 1.000 38.98179 302 VAL B C 1
ATOM 5332 O O . VAL B 1 318 ? 28.70100 -9.28200 34.99500 1.000 34.86769 302 VAL B O 1
ATOM 5336 N N . ALA B 1 319 ? 27.22900 -8.25800 36.36200 1.000 40.09874 303 ALA B N 1
ATOM 5337 C CA . ALA B 1 319 ? 28.04100 -8.52000 37.55100 1.000 41.34457 303 ALA B CA 1
ATOM 5338 C C . ALA B 1 319 ? 28.15300 -10.01800 37.83000 1.000 34.26827 303 ALA B C 1
ATOM 5339 O O . ALA B 1 319 ? 29.21300 -10.50400 38.23700 1.000 38.78036 303 ALA B O 1
ATOM 5341 N N . ASP B 1 320 ? 27.06900 -10.76600 37.62300 1.000 36.46114 304 ASP B N 1
ATOM 5342 C CA . ASP B 1 320 ? 27.13800 -12.21300 37.79800 1.000 29.96461 304 ASP B CA 1
ATOM 5343 C C . ASP B 1 320 ? 28.08400 -12.83000 36.77600 1.000 32.37802 304 ASP B C 1
ATOM 5344 O O . ASP B 1 320 ? 28.91400 -13.68400 37.10800 1.000 31.07162 304 ASP B O 1
ATOM 5349 N N . SER B 1 321 ? 27.97400 -12.39800 35.52200 1.000 25.84888 305 SER B N 1
ATOM 5350 C CA . SER B 1 321 ? 28.85200 -12.91300 34.48500 1.000 31.39207 305 SER B CA 1
ATOM 5351 C C . SER B 1 321 ? 30.30800 -12.64000 34.81900 1.000 38.20700 305 SER B C 1
ATOM 5352 O O . SER B 1 321 ? 31.17800 -13.48600 34.57200 1.000 33.01813 305 SER B O 1
ATOM 5355 N N . ALA B 1 322 ? 30.59800 -11.45800 35.37200 1.000 32.11884 306 ALA B N 1
ATOM 5356 C CA . ALA B 1 322 ? 31.98500 -11.13700 35.69700 1.000 36.36932 306 ALA B CA 1
ATOM 5357 C C . ALA B 1 322 ? 32.50600 -12.01300 36.84100 1.000 28.09107 306 ALA B C 1
ATOM 5358 O O . ALA B 1 322 ? 33.63500 -12.51500 36.78400 1.000 35.15705 306 ALA B O 1
ATOM 5360 N N . ARG B 1 323 ? 31.69900 -12.22100 37.87900 1.000 29.56053 307 ARG B N 1
ATOM 5361 C CA . ARG B 1 323 ? 32.10700 -13.13200 38.94200 1.000 30.24019 307 ARG B CA 1
ATOM 5362 C C . ARG B 1 323 ? 32.34300 -14.54100 38.40800 1.000 30.81038 307 ARG B C 1
ATOM 5363 O O . ARG B 1 323 ? 33.29300 -15.21400 38.82300 1.000 32.44717 307 ARG B O 1
ATOM 5371 N N . LEU B 1 324 ? 31.49100 -15.00600 37.48300 1.000 33.31783 308 LEU B N 1
ATOM 5372 C CA . LEU B 1 324 ? 31.67400 -16.34000 36.90400 1.000 33.63749 308 LEU B CA 1
ATOM 5373 C C . LEU B 1 324 ? 32.94900 -16.41300 36.06600 1.000 34.87057 308 LEU B C 1
ATOM 5374 O O . LEU B 1 324 ? 33.71800 -17.38400 36.17000 1.000 31.62962 308 LEU B O 1
ATOM 5379 N N . ALA B 1 325 ? 33.18800 -15.40600 35.22400 1.000 32.69092 309 ALA B N 1
ATOM 5380 C CA . ALA B 1 325 ? 34.45800 -15.33500 34.50700 1.000 32.18184 309 ALA B CA 1
ATOM 5381 C C . ALA B 1 325 ? 35.63500 -15.50300 35.45900 1.000 33.85720 309 ALA B C 1
ATOM 5382 O O . ALA B 1 325 ? 36.55100 -16.29700 35.20500 1.000 32.01051 309 ALA B O 1
ATOM 5384 N N . GLY B 1 326 ? 35.62100 -14.76500 36.57100 1.000 33.26425 310 GLY B N 1
ATOM 5385 C CA . GLY B 1 326 ? 36.71200 -14.87000 37.52100 1.000 29.88074 310 GLY B CA 1
ATOM 5386 C C . GLY B 1 326 ? 36.93500 -16.29300 37.99000 1.000 30.98166 310 GLY B C 1
ATOM 5387 O O . GLY B 1 326 ? 38.07400 -16.75600 38.08200 1.000 37.82854 310 GLY B O 1
ATOM 5388 N N . ILE B 1 327 ? 35.84700 -17.01400 38.27100 1.000 30.52502 311 ILE B N 1
ATOM 5389 C CA . ILE B 1 327 ? 35.95400 -18.40200 38.71300 1.000 35.26145 311 ILE B CA 1
ATOM 5390 C C . ILE B 1 327 ? 36.47500 -19.29200 37.58700 1.000 32.91434 311 ILE B C 1
ATOM 5391 O O . ILE B 1 327 ? 37.36300 -20.12500 37.79500 1.000 34.42627 311 ILE B O 1
ATOM 5396 N N . LEU B 1 328 ? 35.92500 -19.12600 36.37700 1.000 32.09215 312 LEU B N 1
ATOM 5397 C CA . LEU B 1 328 ? 36.27300 -19.98700 35.24700 1.000 29.85881 312 LEU B CA 1
ATOM 5398 C C . LEU B 1 328 ? 37.73300 -19.85300 34.84200 1.000 32.17081 312 LEU B C 1
ATOM 5399 O O . LEU B 1 328 ? 38.31700 -20.81000 34.32100 1.000 31.05105 312 LEU B O 1
ATOM 5404 N N . ALA B 1 329 ? 38.33000 -18.67400 35.03800 1.000 32.75931 313 ALA B N 1
ATOM 5405 C CA . ALA B 1 329 ? 39.71300 -18.46400 34.62400 1.000 36.74600 313 ALA B CA 1
ATOM 5406 C C . ALA B 1 329 ? 40.65500 -19.45900 35.29700 1.000 39.65064 313 ALA B C 1
ATOM 5407 O O . ALA B 1 329 ? 41.71100 -19.79800 34.74600 1.000 43.53704 313 ALA B O 1
ATOM 5409 N N . ASP B 1 330 ? 40.27300 -19.96000 36.46400 1.000 40.66739 314 ASP B N 1
ATOM 5410 C CA . ASP B 1 330 ? 41.07400 -20.91500 37.21100 1.000 42.97224 314 ASP B CA 1
ATOM 5411 C C . ASP B 1 330 ? 40.68100 -22.36100 36.97000 1.000 38.49818 314 ASP B C 1
ATOM 5412 O O . ASP B 1 330 ? 41.38200 -23.25500 37.45000 1.000 41.81310 314 ASP B O 1
ATOM 5417 N N . ARG B 1 331 ? 39.58600 -22.61200 36.25300 1.000 35.83686 315 ARG B N 1
ATOM 5418 C CA . ARG B 1 331 ? 39.11500 -23.96700 35.99900 1.000 32.53399 315 ARG B CA 1
ATOM 5419 C C . ARG B 1 331 ? 39.49200 -24.47000 34.61200 1.000 32.26989 315 ARG B C 1
ATOM 5420 O O . ARG B 1 331 ? 39.03700 -25.54900 34.21500 1.000 32.40736 315 ARG B O 1
ATOM 5428 N N . GLY B 1 332 ? 40.30100 -23.72100 33.86400 1.000 26.06515 316 GLY B N 1
ATOM 5429 C CA . GLY B 1 332 ? 40.76300 -24.18200 32.57200 1.000 31.48049 316 GLY B CA 1
ATOM 5430 C C . GLY B 1 332 ? 39.99200 -23.67800 31.37200 1.000 26.76481 316 GLY B C 1
ATOM 5431 O O . GLY B 1 332 ? 40.12200 -24.25700 30.28600 1.000 30.59973 316 GLY B O 1
ATOM 5432 N N . VAL B 1 333 ? 39.17600 -22.64300 31.55900 1.000 26.12571 317 VAL B N 1
ATOM 5433 C CA . VAL B 1 333 ? 38.48200 -21.97200 30.42100 1.000 26.03896 317 VAL B CA 1
ATOM 5434 C C . VAL B 1 333 ? 39.40400 -20.84900 29.93600 1.000 27.45546 317 VAL B C 1
ATOM 5435 O O . VAL B 1 333 ? 39.78200 -20.01100 30.74700 1.000 28.19134 317 VAL B O 1
ATOM 5439 N N . ASP B 1 334 ? 39.73100 -20.84000 28.65500 1.000 26.16410 318 ASP B N 1
ATOM 5440 C CA . ASP B 1 334 ? 40.71000 -19.87200 28.11200 1.000 27.39743 318 ASP B CA 1
ATOM 5441 C C . ASP B 1 334 ? 40.05400 -18.59200 27.58900 1.000 35.77904 318 ASP B C 1
ATOM 5442 O O . ASP B 1 334 ? 40.71200 -17.55600 27.64500 1.000 30.72539 318 ASP B O 1
ATOM 5447 N N . LEU B 1 335 ? 38.82400 -18.67600 27.09300 1.000 27.62465 319 LEU B N 1
ATOM 5448 C CA . LEU B 1 335 ? 38.18100 -17.49900 26.46600 1.000 26.66562 319 LEU B CA 1
ATOM 5449 C C . LEU B 1 335 ? 36.69200 -17.41900 26.79900 1.000 30.09006 319 LEU B C 1
ATOM 5450 O O . LEU B 1 335 ? 36.00700 -18.42800 26.73500 1.000 28.04545 319 LEU B O 1
ATOM 5455 N N . MET B 1 336 ? 36.23100 -16.22600 27.10300 1.000 27.86575 320 MET B N 1
ATOM 5456 C CA . MET B 1 336 ? 34.79700 -16.00200 27.32800 1.000 30.58974 320 MET B CA 1
ATOM 5457 C C . MET B 1 336 ? 34.21400 -15.29700 26.10400 1.000 37.83502 320 MET B C 1
ATOM 5458 O O . MET B 1 336 ? 34.61700 -14.16300 25.84600 1.000 34.39912 320 MET B O 1
ATOM 5463 N N . ASP B 1 337 ? 33.33100 -15.97000 25.37600 1.000 35.08873 321 ASP B N 1
ATOM 5464 C CA . ASP B 1 337 ? 32.61700 -15.38300 24.21400 1.000 34.59603 321 ASP B CA 1
ATOM 5465 C C . ASP B 1 337 ? 31.38900 -14.69500 24.81800 1.000 33.59712 321 ASP B C 1
ATOM 5466 O O . ASP B 1 337 ? 30.52000 -15.38200 25.33200 1.000 29.23493 321 ASP B O 1
ATOM 5471 N N . VAL B 1 338 ? 31.29800 -13.38800 24.70200 1.000 28.92310 322 VAL B N 1
ATOM 5472 C CA . VAL B 1 338 ? 30.28400 -12.64400 25.44700 1.000 28.21377 322 VAL B CA 1
ATOM 5473 C C . VAL B 1 338 ? 29.11300 -12.29600 24.53500 1.000 33.59584 322 VAL B C 1
ATOM 5474 O O . VAL B 1 338 ? 29.24200 -11.47900 23.61700 1.000 31.13200 322 VAL B O 1
ATOM 5478 N N . SER B 1 339 ? 27.95300 -12.89000 24.81600 1.000 27.53664 323 SER B N 1
ATOM 5479 C CA . SER B 1 339 ? 26.70000 -12.54900 24.15400 1.000 35.00084 323 SER B CA 1
ATOM 5480 C C . SER B 1 339 ? 25.72300 -12.05300 25.21400 1.000 32.35539 323 SER B C 1
ATOM 5481 O O . SER B 1 339 ? 26.16200 -11.60300 26.27900 1.000 29.06597 323 SER B O 1
ATOM 5484 N N . SER B 1 340 ? 24.41400 -12.14300 24.95900 1.000 28.30306 324 SER B N 1
ATOM 5485 C CA . SER B 1 340 ? 23.44600 -11.68900 25.95300 1.000 31.30333 324 SER B CA 1
ATOM 5486 C C . SER B 1 340 ? 22.03900 -12.11400 25.55400 1.000 28.25623 324 SER B C 1
ATOM 5487 O O . SER B 1 340 ? 21.77600 -12.43600 24.39400 1.000 35.12512 324 SER B O 1
ATOM 5490 N N . GLY B 1 341 ? 21.14100 -12.12900 26.54800 1.000 25.67817 325 GLY B N 1
ATOM 5491 C CA . GLY B 1 341 ? 19.71300 -12.14700 26.30100 1.000 28.77790 325 GLY B CA 1
ATOM 5492 C C . GLY B 1 341 ? 19.11800 -13.50900 25.98000 1.000 31.48101 325 GLY B C 1
ATOM 5493 O O . GLY B 1 341 ? 19.76800 -14.55100 26.03200 1.000 33.25871 325 GLY B O 1
ATOM 5494 N N . ALA B 1 342 ? 17.81500 -13.48200 25.68300 1.000 33.20029 326 ALA B N 1
ATOM 5495 C CA . ALA B 1 342 ? 17.06300 -14.60100 25.12900 1.000 28.94025 326 ALA B CA 1
ATOM 5496 C C . ALA B 1 342 ? 16.66100 -15.63400 26.17300 1.000 32.31755 326 ALA B C 1
ATOM 5497 O O . ALA B 1 342 ? 16.34200 -16.77200 25.81800 1.000 29.37440 326 ALA B O 1
ATOM 5499 N N . ASN B 1 343 ? 16.66000 -15.28300 27.45900 1.000 30.14288 327 ASN B N 1
ATOM 5500 C CA . ASN B 1 343 ? 16.27400 -16.22100 28.50200 1.000 27.09392 327 ASN B CA 1
ATOM 5501 C C . ASN B 1 343 ? 14.90200 -15.93200 29.09100 1.000 31.61314 327 ASN B C 1
ATOM 5502 O O . ASN B 1 343 ? 14.35500 -16.78800 29.80100 1.000 29.56015 327 ASN B O 1
ATOM 5507 N N . HIS B 1 344 ? 14.32900 -14.76000 28.81400 1.000 30.82692 328 HIS B N 1
ATOM 5508 C CA . HIS B 1 344 ? 13.05000 -14.38100 29.38000 1.000 36.50436 328 HIS B CA 1
ATOM 5509 C C . HIS B 1 344 ? 12.33200 -13.51100 28.36100 1.000 35.00558 328 HIS B C 1
ATOM 5510 O O . HIS B 1 344 ? 12.95400 -12.61600 27.77300 1.000 33.09669 328 HIS B O 1
ATOM 5517 N N . PRO B 1 345 ? 11.04200 -13.74500 28.12300 1.000 33.65267 329 PRO B N 1
ATOM 5518 C CA . PRO B 1 345 ? 10.34300 -12.98100 27.07700 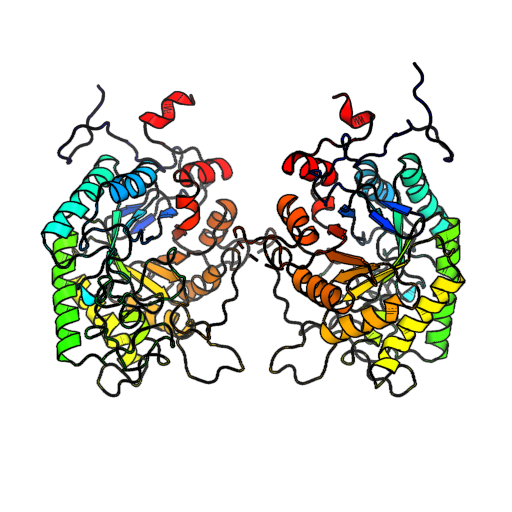1.000 34.40434 329 PRO B CA 1
ATOM 5519 C C . PRO B 1 345 ? 10.17200 -11.49600 27.39800 1.000 38.72246 329 PRO B C 1
ATOM 5520 O O . PRO B 1 345 ? 9.87800 -10.71800 26.48300 1.000 41.59801 329 PRO B O 1
ATOM 5524 N N . ARG B 1 346 ? 10.36000 -11.06800 28.64500 1.000 34.35721 330 ARG B N 1
ATOM 5525 C CA . ARG B 1 346 ? 10.22200 -9.66300 28.99800 1.000 35.58244 330 ARG B CA 1
ATOM 5526 C C . ARG B 1 346 ? 11.55900 -8.93900 29.07200 1.000 36.66045 330 ARG B C 1
ATOM 5527 O O . ARG B 1 346 ? 11.67400 -7.92400 29.76600 1.000 37.30657 330 ARG B O 1
ATOM 5535 N N . GLN B 1 347 ? 12.56400 -9.42700 28.35300 1.000 37.39776 331 GLN B N 1
ATOM 5536 C CA . GLN B 1 347 ? 13.84400 -8.73800 28.26900 1.000 37.24356 331 GLN B CA 1
ATOM 5537 C C . GLN B 1 347 ? 13.68600 -7.40000 27.55200 1.000 37.70393 331 GLN B C 1
ATOM 5538 O O . GLN B 1 347 ? 12.82600 -7.23700 26.68100 1.000 34.53425 331 GLN B O 1
ATOM 5544 N N . LYS B 1 348 ? 14.54500 -6.44300 27.90800 1.000 33.33847 332 LYS B N 1
ATOM 5545 C CA . LYS B 1 348 ? 14.53700 -5.10900 27.30700 1.000 36.35728 332 LYS B CA 1
ATOM 5546 C C . LYS B 1 348 ? 15.92400 -4.81900 26.75200 1.000 37.45127 332 LYS B C 1
ATOM 5547 O O . LYS B 1 348 ? 16.81800 -4.42000 27.50300 1.000 41.42863 332 LYS B O 1
ATOM 5553 N N . ILE B 1 349 ? 16.09600 -4.97700 25.44000 1.000 34.52078 333 ILE B N 1
ATOM 5554 C CA . ILE B 1 349 ? 17.41600 -5.01300 24.81300 1.000 47.31585 333 ILE B CA 1
ATOM 5555 C C . ILE B 1 349 ? 17.63100 -3.75600 23.98500 1.000 48.14820 333 ILE B C 1
ATOM 5556 O O . ILE B 1 349 ? 16.83000 -3.44500 23.09300 1.000 52.33245 333 ILE B O 1
ATOM 5561 N N . THR B 1 350 ? 18.74600 -3.07700 24.22600 1.000 48.44756 334 THR B N 1
ATOM 5562 C CA . THR B 1 350 ? 19.11600 -1.89100 23.45800 1.000 60.15308 334 THR B CA 1
ATOM 5563 C C . THR B 1 350 ? 20.12200 -2.30600 22.38900 1.000 53.75735 334 THR B C 1
ATOM 5564 O O . THR B 1 350 ? 21.32700 -2.39200 22.65300 1.000 51.38512 334 THR B O 1
ATOM 5568 N N . ALA B 1 351 ? 19.61500 -2.54900 21.17500 1.000 55.29243 335 ALA B N 1
ATOM 5569 C CA . ALA B 1 351 ? 20.42000 -2.98200 20.04000 1.000 48.24994 335 ALA B CA 1
ATOM 5570 C C . ALA B 1 351 ? 21.25200 -1.82200 19.47200 1.000 47.95818 335 ALA B C 1
ATOM 5571 O O . ALA B 1 351 ? 21.26900 -0.70600 20.00300 1.000 51.84647 335 ALA B O 1
ATOM 5573 N N . GLY B 1 352 ? 21.96900 -2.09600 18.38900 1.000 42.05494 336 GLY B N 1
ATOM 5574 C CA . GLY B 1 352 ? 22.87600 -1.14000 17.78400 1.000 42.00110 336 GLY B CA 1
ATOM 5575 C C . GLY B 1 352 ? 24.27800 -1.70400 17.63700 1.000 36.74243 336 GLY B C 1
ATOM 5576 O O . GLY B 1 352 ? 24.62900 -2.74500 18.18800 1.000 38.11237 336 GLY B O 1
ATOM 5577 N N . LEU B 1 353 ? 25.08900 -0.96500 16.88200 1.000 32.40356 337 LEU B N 1
ATOM 5578 C CA . LEU B 1 353 ? 26.43400 -1.41800 16.54600 1.000 35.23121 337 LEU B CA 1
ATOM 5579 C C . LEU B 1 353 ? 27.25400 -1.64700 17.81500 1.000 40.20106 337 LEU B C 1
ATOM 5580 O O . LEU B 1 353 ? 27.38700 -0.75100 18.65300 1.000 36.49159 337 LEU B O 1
ATOM 5585 N N . GLY B 1 354 ? 27.77100 -2.86300 17.97100 1.000 35.92655 338 GLY B N 1
ATOM 5586 C CA . GLY B 1 354 ? 28.56600 -3.20500 19.14300 1.000 34.88557 338 GLY B CA 1
ATOM 5587 C C . GLY B 1 354 ? 27.84200 -3.17400 20.47900 1.000 33.38338 338 GLY B C 1
ATOM 5588 O O . GLY B 1 354 ? 28.49300 -2.99400 21.51300 1.000 36.42538 338 GLY B O 1
ATOM 5589 N N . TYR B 1 355 ? 26.52200 -3.38900 20.50300 1.000 28.48072 339 TYR B N 1
ATOM 5590 C CA . TYR B 1 355 ? 25.76500 -3.17400 21.73900 1.000 32.44550 339 TYR B CA 1
ATOM 5591 C C . TYR B 1 355 ? 26.12900 -4.13000 22.86400 1.000 42.12343 339 TYR B C 1
ATOM 5592 O O . TYR B 1 355 ? 25.75100 -3.88000 24.01600 1.000 37.80064 339 TYR B O 1
ATOM 5601 N N . GLN B 1 356 ? 26.81700 -5.22500 22.56900 1.000 37.57688 340 GLN B N 1
ATOM 5602 C CA . GLN B 1 356 ? 27.21500 -6.19700 23.61600 1.000 37.80145 340 GLN B CA 1
ATOM 5603 C C . GLN B 1 356 ? 28.67300 -5.96200 24.02700 1.000 30.21444 340 GLN B C 1
ATOM 5604 O O . GLN B 1 356 ? 29.06700 -6.51500 25.03700 1.000 36.42582 340 GLN B O 1
ATOM 5610 N N . ALA B 1 357 ? 29.41500 -5.14400 23.28200 1.000 28.76867 341 ALA B N 1
ATOM 5611 C CA . ALA B 1 357 ? 30.80900 -4.92100 23.62600 1.000 34.80030 341 ALA B CA 1
ATOM 5612 C C . ALA B 1 357 ? 30.99100 -4.26800 24.99500 1.000 35.50800 341 ALA B C 1
ATOM 5613 O O . ALA B 1 357 ? 31.98600 -4.59600 25.66600 1.000 33.96343 341 ALA B O 1
ATOM 5615 N N . PRO B 1 358 ? 30.10900 -3.37600 25.46700 1.000 40.02649 342 PRO B N 1
ATOM 5616 C CA . PRO B 1 358 ? 30.30100 -2.82700 26.82100 1.000 37.94241 342 PRO B CA 1
ATOM 5617 C C . PRO B 1 358 ? 30.25400 -3.89100 27.90200 1.000 38.89247 342 PRO B C 1
ATOM 5618 O O . PRO B 1 358 ? 30.99300 -3.79400 28.88600 1.000 39.26883 342 PRO B O 1
ATOM 5622 N N . PHE B 1 359 ? 29.40100 -4.90600 27.75000 1.000 37.59833 343 PHE B N 1
ATOM 5623 C CA . PHE B 1 359 ? 29.42300 -6.03900 28.67100 1.000 35.03014 343 PHE B CA 1
ATOM 5624 C C . PHE B 1 359 ? 30.75900 -6.75800 28.63100 1.000 32.93964 343 PHE B C 1
ATOM 5625 O O . PHE B 1 359 ? 31.29800 -7.14400 29.67400 1.000 32.07313 343 PHE B O 1
ATOM 5633 N N . ALA B 1 360 ? 31.29500 -6.98400 27.43800 1.000 33.52173 344 ALA B N 1
ATOM 5634 C CA . ALA B 1 360 ? 32.56800 -7.68500 27.35200 1.000 34.33960 344 ALA B CA 1
ATOM 5635 C C . ALA B 1 360 ? 33.67900 -6.88400 28.01900 1.000 39.19366 344 ALA B C 1
ATOM 5636 O O . ALA B 1 360 ? 34.57200 -7.45900 28.64900 1.000 28.26320 344 ALA B O 1
ATOM 5638 N N . LYS B 1 361 ? 33.65100 -5.55800 27.86500 1.000 35.92258 345 LYS B N 1
ATOM 5639 C CA . LYS B 1 361 ? 34.69200 -4.70900 28.44000 1.000 38.62881 345 LYS B CA 1
ATOM 5640 C C . LYS B 1 361 ? 34.60000 -4.66400 29.96500 1.000 41.02493 345 LYS B C 1
ATOM 5641 O O . LYS B 1 361 ? 35.63000 -4.58400 30.64900 1.000 37.50059 345 LYS B O 1
ATOM 5647 N N . GLU B 1 362 ? 33.38400 -4.71700 30.50900 1.000 37.57569 346 GLU B N 1
ATOM 5648 C CA . GLU B 1 362 ? 33.21200 -4.80700 31.95400 1.000 44.93597 346 GLU B CA 1
ATOM 5649 C C . GLU B 1 362 ? 33.77200 -6.12100 32.48900 1.000 43.10807 346 GLU B C 1
ATOM 5650 O O . GLU B 1 362 ? 34.48700 -6.13600 33.49500 1.000 42.01795 346 GLU B O 1
ATOM 5656 N N . ILE B 1 363 ? 33.45800 -7.23500 31.82300 1.000 38.45820 347 ILE B N 1
ATOM 5657 C CA . ILE B 1 363 ? 33.99700 -8.53400 32.22200 1.000 32.23247 347 ILE B CA 1
ATOM 5658 C C . ILE B 1 363 ? 35.51500 -8.51900 32.13600 1.000 39.71400 347 ILE B C 1
ATOM 5659 O O . ILE B 1 363 ? 36.21200 -8.99000 33.04200 1.000 35.41961 347 ILE B O 1
ATOM 5664 N N . LYS B 1 364 ? 36.06400 -7.95300 31.05400 1.000 35.07544 348 LYS B N 1
ATOM 5665 C CA . LYS B 1 364 ? 37.53400 -7.91100 30.83100 1.000 39.19160 348 LYS B CA 1
ATOM 5666 C C . LYS B 1 364 ? 38.19900 -7.07600 31.92800 1.000 39.02199 348 LYS B C 1
ATOM 5667 O O . LYS B 1 364 ? 39.32300 -7.36600 32.28200 1.000 39.56180 348 LYS B O 1
ATOM 5673 N N . ARG B 1 365 ? 37.50300 -6.07400 32.44000 1.000 41.83842 349 ARG B N 1
ATOM 5674 C CA . ARG B 1 365 ? 38.15100 -5.23300 33.43900 1.000 40.17845 349 ARG B CA 1
ATOM 5675 C C . ARG B 1 365 ? 38.30500 -5.94000 34.78100 1.000 38.25598 349 ARG B C 1
ATOM 5676 O O . ARG B 1 365 ? 39.25000 -5.63800 35.51500 1.000 41.57083 349 ARG B O 1
ATOM 5684 N N . VAL B 1 366 ? 37.41500 -6.87400 35.12700 1.000 37.95773 350 VAL B N 1
ATOM 5685 C CA . VAL B 1 366 ? 37.56800 -7.56600 36.40600 1.000 41.30812 350 VAL B CA 1
ATOM 5686 C C . VAL B 1 366 ? 38.50400 -8.76500 36.27500 1.000 41.26847 350 VAL B C 1
ATOM 5687 O O . VAL B 1 366 ? 39.19400 -9.12200 37.23600 1.000 51.19921 350 VAL B O 1
ATOM 5691 N N . VAL B 1 367 ? 38.57500 -9.35600 35.08400 1.000 33.79834 351 VAL B N 1
ATOM 5692 C CA . VAL B 1 367 ? 39.36600 -10.60300 34.90500 1.000 39.67665 351 VAL B CA 1
ATOM 5693 C C . VAL B 1 367 ? 40.75800 -10.24100 34.40400 1.000 40.67498 351 VAL B C 1
ATOM 5694 O O . VAL B 1 367 ? 41.65000 -11.07900 34.49800 1.000 40.31086 351 VAL B O 1
ATOM 5698 N N . GLY B 1 368 ? 40.92600 -9.01200 33.94200 1.000 36.82861 352 GLY B N 1
ATOM 5699 C CA . GLY B 1 368 ? 42.21500 -8.55400 33.41300 1.000 39.74510 352 GLY B CA 1
ATOM 5700 C C . GLY B 1 368 ? 42.81300 -9.57900 32.49400 1.000 46.11584 352 GLY B C 1
ATOM 5701 O O . GLY B 1 368 ? 42.12900 -10.04400 31.58900 1.000 50.40024 352 GLY B O 1
ATOM 5702 N N . GLU B 1 369 ? 44.03700 -9.96900 32.77900 1.000 37.92052 353 GLU B N 1
ATOM 5703 C CA . GLU B 1 369 ? 44.71400 -10.93000 31.90100 1.000 40.66753 353 GLU B CA 1
ATOM 5704 C C . GLU B 1 369 ? 44.56900 -12.37200 32.38600 1.000 37.23941 353 GLU B C 1
ATOM 5705 O O . GLU B 1 369 ? 45.28000 -13.21000 31.84100 1.000 37.80553 353 GLU B O 1
ATOM 5711 N N . ARG B 1 370 ? 43.71100 -12.65500 33.38100 1.000 38.73533 354 ARG B N 1
ATOM 5712 C CA . ARG B 1 370 ? 43.62700 -14.07300 33.68700 1.000 36.08164 354 ARG B CA 1
ATOM 5713 C C . ARG B 1 370 ? 42.83200 -14.83200 32.62900 1.000 42.33773 354 ARG B C 1
ATOM 5714 O O . ARG B 1 370 ? 42.79700 -16.06700 32.67100 1.000 42.65410 354 ARG B O 1
ATOM 5722 N N . MET B 1 371 ? 42.21300 -14.13000 31.67500 1.000 35.84713 355 MET B N 1
ATOM 5723 C CA . MET B 1 371 ? 41.34100 -14.78200 30.71000 1.000 35.25569 355 MET B CA 1
ATOM 5724 C C . MET B 1 371 ? 41.14600 -13.89200 29.49000 1.000 31.68914 355 MET B C 1
ATOM 5725 O O . MET B 1 371 ? 40.90600 -12.69100 29.62300 1.000 37.87864 355 MET B O 1
ATOM 5730 N N . LEU B 1 372 ? 41.22700 -14.49400 28.30700 1.000 33.27862 356 LEU B N 1
ATOM 5731 C CA . LEU B 1 372 ? 40.84600 -13.80600 27.08100 1.000 29.90330 356 LEU B CA 1
ATOM 5732 C C . LEU B 1 372 ? 39.33400 -13.60500 27.04300 1.000 30.79248 356 LEU B C 1
ATOM 5733 O O . LEU B 1 372 ? 38.56600 -14.45600 27.49200 1.000 26.10974 356 LEU B O 1
ATOM 5738 N N . VAL B 1 373 ? 38.91900 -12.48400 26.45000 1.000 27.65129 357 VAL B N 1
ATOM 5739 C CA . VAL B 1 373 ? 37.48300 -12.12100 26.31000 1.000 30.95978 357 VAL B CA 1
ATOM 5740 C C . VAL B 1 373 ? 37.21100 -11.70900 24.85500 1.000 34.69178 357 VAL B C 1
ATOM 5741 O O . VAL B 1 373 ? 37.97200 -10.89200 24.32300 1.000 33.74645 357 VAL B O 1
ATOM 5745 N N . GLY B 1 374 ? 36.17200 -12.26400 24.23600 1.000 26.60482 358 GLY B N 1
ATOM 5746 C CA . GLY B 1 374 ? 35.83400 -11.90700 22.87500 1.000 32.57652 358 GLY B CA 1
ATOM 5747 C C . GLY B 1 374 ? 34.45000 -11.29100 22.85400 1.000 30.61636 358 GLY B C 1
ATOM 5748 O O . GLY B 1 374 ? 33.59300 -11.63100 23.66500 1.000 26.96340 358 GLY B O 1
ATOM 5749 N N . THR B 1 375 ? 34.24800 -10.35800 21.93900 1.000 33.31630 359 THR B N 1
ATOM 5750 C CA . THR B 1 375 ? 32.98100 -9.65400 21.83900 1.000 31.34071 359 THR B CA 1
ATOM 5751 C C . THR B 1 375 ? 32.28300 -10.03700 20.54400 1.000 32.30046 359 THR B C 1
ATOM 5752 O O . THR B 1 375 ? 32.94500 -10.29500 19.53100 1.000 28.19328 359 THR B O 1
ATOM 5756 N N . VAL B 1 376 ? 30.94200 -10.07000 20.58400 1.000 27.50056 360 VAL B N 1
ATOM 5757 C CA . VAL B 1 376 ? 30.12600 -10.32300 19.40000 1.000 29.55340 360 VAL B CA 1
ATOM 5758 C C . VAL B 1 376 ? 28.89600 -9.41900 19.40900 1.000 29.07336 360 VAL B C 1
ATOM 5759 O O . VAL B 1 376 ? 28.36600 -9.06700 20.46500 1.000 29.09402 360 VAL B O 1
ATOM 5763 N N . GLY B 1 377 ? 28.42300 -9.06600 18.21600 1.000 28.55959 361 GLY B N 1
ATOM 5764 C CA . GLY B 1 377 ? 27.12700 -8.42700 18.06300 1.000 28.27776 361 GLY B CA 1
ATOM 5765 C C . GLY B 1 377 ? 27.16800 -7.13300 17.26900 1.000 31.99879 361 GLY B C 1
ATOM 5766 O O . GLY B 1 377 ? 27.61800 -6.10500 17.78100 1.000 25.04027 361 GLY B O 1
ATOM 5767 N N . MET B 1 378 ? 26.70700 -7.16500 16.01700 1.000 28.90919 362 MET B N 1
ATOM 5768 C CA . MET B 1 378 ? 26.63500 -5.96700 15.17600 1.000 31.61831 362 MET B CA 1
ATOM 5769 C C . MET B 1 378 ? 27.97600 -5.23300 15.12900 1.000 29.25236 362 MET B C 1
ATOM 5770 O O . MET B 1 378 ? 28.05800 -4.01000 15.24900 1.000 33.54474 362 MET B O 1
ATOM 5775 N N . ILE B 1 379 ? 29.04900 -5.99200 14.94600 1.000 32.22557 363 ILE B N 1
ATOM 5776 C CA . ILE B 1 379 ? 30.36000 -5.40200 14.68900 1.000 30.70776 363 ILE B CA 1
ATOM 5777 C C . ILE B 1 379 ? 30.45500 -5.26200 13.17100 1.000 33.40005 363 ILE B C 1
ATOM 5778 O O . ILE B 1 379 ? 30.90200 -6.16200 12.46200 1.000 35.82811 363 ILE B O 1
ATOM 5783 N N . GLY B 1 380 ? 30.02700 -4.10500 12.66500 1.000 34.40808 364 GLY B N 1
ATOM 5784 C CA . GLY B 1 380 ? 29.78200 -3.93700 11.25000 1.000 35.35312 364 GLY B CA 1
ATOM 5785 C C . GLY B 1 380 ? 30.87700 -3.33500 10.38900 1.000 35.46382 364 GLY B C 1
ATOM 5786 O O . GLY B 1 380 ? 30.55800 -2.84500 9.30200 1.000 37.77614 364 GLY B O 1
ATOM 5787 N N . SER B 1 381 ? 32.14200 -3.34200 10.80500 1.000 32.05237 365 SER B N 1
ATOM 5788 C CA . SER B 1 381 ? 33.18700 -2.86000 9.90400 1.000 33.78536 365 SER B CA 1
ATOM 5789 C C . SER B 1 381 ? 34.55300 -3.18500 10.48700 1.000 30.45881 365 SER B C 1
ATOM 5790 O O . SER B 1 381 ? 34.68600 -3.47300 11.67700 1.000 30.91088 365 SER B O 1
ATOM 5793 N N . GLY B 1 382 ? 35.57000 -3.12500 9.63000 1.000 31.36970 366 GLY B N 1
ATOM 5794 C CA . GLY B 1 382 ? 36.92700 -3.37300 10.09400 1.000 28.87318 366 GLY B CA 1
ATOM 5795 C C . GLY B 1 382 ? 37.41000 -2.32100 11.07500 1.000 29.67492 366 GLY B C 1
ATOM 5796 O O . GLY B 1 382 ? 38.06300 -2.64200 12.06800 1.000 27.89385 366 GLY B O 1
ATOM 5797 N N . ARG B 1 383 ? 37.10300 -1.05000 10.81100 1.000 31.97671 367 ARG B N 1
ATOM 5798 C CA . ARG B 1 383 ? 37.55500 0.01400 11.70300 1.000 35.75711 367 ARG B CA 1
ATOM 5799 C C . ARG B 1 383 ? 36.91900 -0.11900 13.08400 1.000 32.06265 367 ARG B C 1
ATOM 5800 O O . ARG B 1 383 ? 37.58300 0.09400 14.10500 1.000 38.75111 367 ARG B O 1
ATOM 5808 N N . GLN B 1 384 ? 35.63400 -0.47100 13.14000 1.000 32.13520 368 GLN B N 1
ATOM 5809 C CA . GLN B 1 384 ? 34.99800 -0.67300 14.43500 1.000 28.79274 368 GLN B CA 1
ATOM 5810 C C . GLN B 1 384 ? 35.59900 -1.87200 15.15700 1.000 34.56070 368 GLN B C 1
ATOM 5811 O O . GLN B 1 384 ? 35.74000 -1.85800 16.38600 1.000 30.42418 368 GLN B O 1
ATOM 5817 N N . ALA B 1 385 ? 35.94900 -2.92700 14.41100 1.000 31.89723 369 ALA B N 1
ATOM 5818 C CA . ALA B 1 385 ? 36.56700 -4.09300 15.03700 1.000 34.38040 369 ALA B CA 1
ATOM 5819 C C . ALA B 1 385 ? 37.93200 -3.74000 15.60200 1.000 35.49017 369 ALA B C 1
ATOM 5820 O O . ALA B 1 385 ? 38.25900 -4.11600 16.73300 1.000 33.05228 369 ALA B O 1
ATOM 5822 N N . GLU B 1 386 ? 38.74400 -3.02200 14.83100 1.000 31.77089 370 GLU B N 1
ATOM 5823 C CA . GLU B 1 386 ? 40.03700 -2.59200 15.34100 1.000 38.31096 370 GLU B CA 1
ATOM 5824 C C . GLU B 1 386 ? 39.88200 -1.72400 16.58500 1.000 34.83258 370 GLU B C 1
ATOM 5825 O O . GLU B 1 386 ? 40.73100 -1.76400 17.47700 1.000 38.05324 370 GLU B O 1
ATOM 5831 N N . GLY B 1 387 ? 38.80000 -0.95300 16.67700 1.000 37.17817 371 GLY B N 1
ATOM 5832 C CA . GLY B 1 387 ? 38.56900 -0.15800 17.87700 1.000 37.64149 371 GLY B CA 1
ATOM 5833 C C . GLY B 1 387 ? 38.30800 -1.00200 19.11400 1.000 41.18201 371 GLY B C 1
ATOM 5834 O O . GLY B 1 387 ? 38.96200 -0.83600 20.14700 1.000 36.84819 371 GLY B O 1
ATOM 5835 N N . LEU B 1 388 ? 37.33800 -1.91600 19.02500 1.000 38.00538 372 LEU B N 1
ATOM 5836 C CA . LEU B 1 388 ? 37.03700 -2.79600 20.15400 1.000 35.93024 372 LEU B CA 1
ATOM 5837 C C . LEU B 1 388 ? 38.28500 -3.47700 20.69600 1.000 27.85616 372 LEU B C 1
ATOM 5838 O O . LEU B 1 388 ? 38.48300 -3.54600 21.91300 1.000 38.83060 372 LEU B O 1
ATOM 5843 N N . LEU B 1 389 ? 39.13400 -3.99500 19.81300 1.000 30.70692 373 LEU B N 1
ATOM 5844 C CA . LEU B 1 389 ? 40.29800 -4.74600 20.27600 1.000 35.36484 373 LEU B CA 1
ATOM 5845 C C . LEU B 1 389 ? 41.34800 -3.82800 20.88500 1.000 43.02095 373 LEU B C 1
ATOM 5846 O O . LEU B 1 389 ? 41.99200 -4.19500 21.87600 1.000 40.12121 373 LEU B O 1
ATOM 5851 N N . SER B 1 390 ? 41.46300 -2.58900 20.38400 1.000 38.96757 374 SER B N 1
ATOM 5852 C CA . SER B 1 390 ? 42.54200 -1.64700 20.80100 1.000 39.80794 374 SER B CA 1
ATOM 5853 C C . SER B 1 390 ? 42.13600 -0.69400 21.92500 1.000 42.67347 374 SER B C 1
ATOM 5854 O O . SER B 1 390 ? 43.02100 -0.02400 22.45500 1.000 46.48213 374 SER B O 1
ATOM 5857 N N . GLY B 1 391 ? 40.85400 -0.62500 22.24900 1.000 36.88342 375 GLY B N 1
ATOM 5858 C CA . GLY B 1 391 ? 40.37500 0.23000 23.33900 1.000 42.78169 375 GLY B CA 1
ATOM 5859 C C . GLY B 1 391 ? 40.08000 1.62600 22.86600 1.000 43.00607 375 GLY B C 1
ATOM 5860 O O . GLY B 1 391 ? 39.93600 2.51400 23.69300 1.000 51.88819 375 GLY B O 1
ATOM 5861 N N . MET B 1 392 ? 39.98600 1.79900 21.56300 1.000 47.89607 376 MET B N 1
ATOM 5862 C CA . MET B 1 392 ? 39.73000 3.13600 20.99900 1.000 44.24464 376 MET B CA 1
ATOM 5863 C C . MET B 1 392 ? 38.31700 3.19500 20.42800 1.000 47.49457 376 MET B C 1
ATOM 5864 O O . MET B 1 392 ? 37.78500 2.15900 20.04700 1.000 46.53436 376 MET B O 1
ATOM 5869 N N . GLY B 1 393 ? 37.73300 4.38400 20.4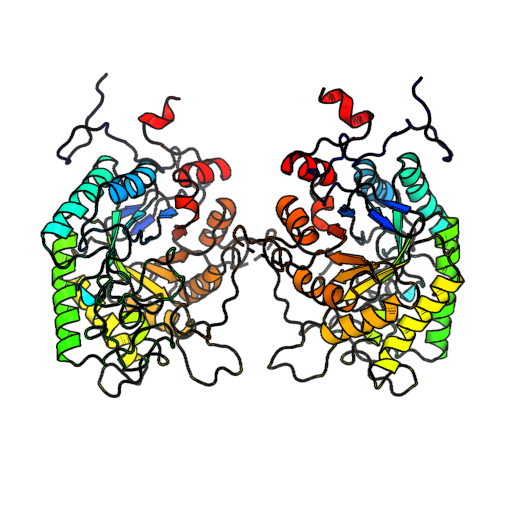0000 1.000 44.95407 377 GLY B N 1
ATOM 5870 C CA . GLY B 1 393 ? 36.40500 4.55400 19.79800 1.000 44.65024 377 GLY B CA 1
ATOM 5871 C C . GLY B 1 393 ? 35.28200 4.37300 20.79500 1.000 46.68141 377 GLY B C 1
ATOM 5872 O O . GLY B 1 393 ? 34.13600 4.42000 20.38200 1.000 45.20373 377 GLY B O 1
ATOM 5873 N N . GLY B 1 394 ? 35.62800 4.16400 22.06100 1.000 44.28110 378 GLY B N 1
ATOM 5874 C CA . GLY B 1 394 ? 34.57600 4.02400 23.06200 1.000 41.17301 378 GLY B CA 1
ATOM 5875 C C . GLY B 1 394 ? 34.18100 2.59000 23.30300 1.000 44.07089 378 GLY B C 1
ATOM 5876 O O . GLY B 1 394 ? 34.78600 1.70700 22.70700 1.000 46.03118 378 GLY B O 1
ATOM 5877 N N . GLU B 1 395 ? 33.14300 2.39100 24.10100 1.000 44.73938 379 GLU B N 1
ATOM 5878 C CA . GLU B 1 395 ? 32.73000 1.03300 24.52000 1.000 49.87501 379 GLU B CA 1
ATOM 5879 C C . GLU B 1 395 ? 32.11900 0.22100 23.37100 1.000 48.29289 379 GLU B C 1
ATOM 5880 O O . GLU B 1 395 ? 32.08000 -0.99400 23.49100 1.000 51.00458 379 GLU B O 1
ATOM 5886 N N . ARG B 1 396 ? 31.63600 0.87600 22.32800 1.000 40.50987 380 ARG B N 1
ATOM 5887 C CA . ARG B 1 396 ? 31.01400 0.17400 21.19300 1.000 37.54613 380 ARG B CA 1
ATOM 5888 C C . ARG B 1 396 ? 31.94300 0.31600 19.98300 1.000 41.22749 380 ARG B C 1
ATOM 5889 O O . ARG B 1 396 ? 31.63400 -0.26400 18.94800 1.000 39.68611 380 ARG B O 1
ATOM 5897 N N . GLY B 1 397 ? 33.03600 1.06400 20.12200 1.000 40.22497 381 GLY B N 1
ATOM 5898 C CA . GLY B 1 397 ? 34.04700 1.21200 19.05600 1.000 38.01078 381 GLY B CA 1
ATOM 5899 C C . GLY B 1 397 ? 33.59200 2.07000 17.89800 1.000 45.89576 381 GLY B C 1
ATOM 5900 O O . GLY B 1 397 ? 34.24600 2.02500 16.86000 1.000 45.01056 381 GLY B O 1
ATOM 5901 N N . VAL B 1 398 ? 32.51200 2.82400 18.06400 1.000 43.13234 382 VAL B N 1
ATOM 5902 C CA . VAL B 1 398 ? 31.93900 3.58400 16.92300 1.000 46.91863 382 VAL B CA 1
ATOM 5903 C C . VAL B 1 398 ? 32.24100 5.08200 17.04900 1.000 57.55548 382 VAL B C 1
ATOM 5904 O O . VAL B 1 398 ? 32.53800 5.70200 16.02900 1.000 62.25299 382 VAL B O 1
ATOM 5908 N N . ASP B 1 399 ? 32.36200 5.62700 18.25100 1.000 67.44207 383 ASP B N 1
ATOM 5909 C CA . ASP B 1 399 ? 32.59500 7.09200 18.37100 1.000 69.07584 383 ASP B CA 1
ATOM 5910 C C . ASP B 1 399 ? 34.02600 7.42900 17.91700 1.000 70.42498 383 ASP B C 1
ATOM 5911 O O . ASP B 1 399 ? 34.90900 6.60600 18.06700 1.000 68.88578 383 ASP B O 1
ATOM 5916 N N . GLU B 1 400 ? 34.22700 8.59000 17.30900 1.000 81.59300 384 GLU B N 1
ATOM 5917 C CA . GLU B 1 400 ? 35.57800 8.91500 16.77700 1.000 85.91722 384 GLU B CA 1
ATOM 5918 C C . GLU B 1 400 ? 36.08900 10.23100 17.35700 1.000 88.52421 384 GLU B C 1
ATOM 5919 O O . GLU B 1 400 ? 35.44500 11.25900 17.13000 1.000 84.06167 384 GLU B O 1
ATOM 5925 N N . GLY B 1 401 ? 37.21400 10.18100 18.07600 1.000 93.72674 385 GLY B N 1
ATOM 5926 C CA . GLY B 1 401 ? 37.76100 11.39100 18.71900 1.000 93.20024 385 GLY B CA 1
ATOM 5927 C C . GLY B 1 401 ? 37.88900 11.21200 20.22000 1.000 96.51024 385 GLY B C 1
ATOM 5928 O O . GLY B 1 401 ? 36.88200 10.80000 20.83100 1.000 99.93024 385 GLY B O 1
ATOM 5929 N N . LYS B 1 407 ? 41.05500 5.72300 30.22800 1.000 76.18981 391 LYS B N 1
ATOM 5930 C CA . LYS B 1 407 ? 41.58400 5.46000 28.86400 1.000 88.91665 391 LYS B CA 1
ATOM 5931 C C . LYS B 1 407 ? 40.62400 4.50500 28.13100 1.000 87.19024 391 LYS B C 1
ATOM 5932 O O . LYS B 1 407 ? 39.44700 4.86800 28.01000 1.000 88.80705 391 LYS B O 1
ATOM 5938 N N . GLY B 1 408 ? 41.09300 3.35000 27.66800 1.000 80.53024 392 GLY B N 1
ATOM 5939 C CA . GLY B 1 408 ? 40.20500 2.36800 27.02100 1.000 63.91024 392 GLY B CA 1
ATOM 5940 C C . GLY B 1 408 ? 40.55200 0.93500 27.37600 1.000 47.06849 392 GLY B C 1
ATOM 5941 O O . GLY B 1 408 ? 41.72100 0.66000 27.60900 1.000 57.44835 392 GLY B O 1
ATOM 5942 N N . THR B 1 409 ? 39.56200 0.05100 27.37500 1.000 47.82055 393 THR B N 1
ATOM 5943 C CA . THR B 1 409 ? 39.77900 -1.37100 27.72100 1.000 37.64443 393 THR B CA 1
ATOM 5944 C C . THR B 1 409 ? 40.00000 -2.20300 26.45800 1.000 43.04010 393 THR B C 1
ATOM 5945 O O . THR B 1 409 ? 39.14300 -2.18100 25.57100 1.000 41.47497 393 THR B O 1
ATOM 5949 N N . GLU B 1 410 ? 41.12000 -2.91800 26.41700 1.000 39.37017 394 GLU B N 1
ATOM 5950 C CA . GLU B 1 410 ? 41.43900 -3.71000 25.20200 1.000 39.36732 394 GLU B CA 1
ATOM 5951 C C . GLU B 1 410 ? 40.69000 -5.04400 25.24000 1.000 38.60320 394 GLU B C 1
ATOM 5952 O O . GLU 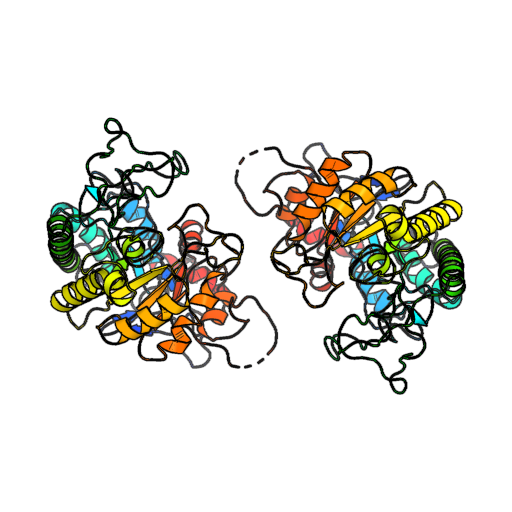B 1 410 ? 40.53000 -5.59700 26.34200 1.000 41.75416 394 GLU B O 1
ATOM 5958 N N . LEU B 1 411 ? 40.24000 -5.53200 24.08200 1.000 39.36603 395 LEU B N 1
ATOM 5959 C CA . LEU B 1 411 ? 39.59200 -6.86200 24.01500 1.000 34.01879 395 LEU B CA 1
ATOM 5960 C C . LEU B 1 411 ? 40.50600 -7.78300 23.21700 1.000 32.36070 395 LEU B C 1
ATOM 5961 O O . LEU B 1 411 ? 41.39800 -7.29100 22.55200 1.000 30.77425 395 LEU B O 1
ATOM 5966 N N . ASP B 1 412 ? 40.22600 -9.07000 23.23800 1.000 27.89212 396 ASP B N 1
ATOM 5967 C CA . ASP B 1 412 ? 41.16200 -10.01800 22.65200 1.000 27.24114 396 ASP B CA 1
ATOM 5968 C C . ASP B 1 412 ? 40.73500 -10.53900 21.28700 1.000 28.20726 396 ASP B C 1
ATOM 5969 O O . ASP B 1 412 ? 41.59400 -10.87000 20.46200 1.000 27.79146 396 ASP B O 1
ATOM 5974 N N . LEU B 1 413 ? 39.43900 -10.59500 21.00700 1.000 28.01525 397 LEU B N 1
ATOM 5975 C CA . LEU B 1 413 ? 38.97900 -11.31700 19.83000 1.000 28.80314 397 LEU B CA 1
ATOM 5976 C C . LEU B 1 413 ? 37.63100 -10.76200 19.38200 1.000 28.18845 397 LEU B C 1
ATOM 5977 O O . LEU B 1 413 ? 36.78600 -10.42800 20.21600 1.000 29.19628 397 LEU B O 1
ATOM 5982 N N . VAL B 1 414 ? 37.43500 -10.67800 18.07000 1.000 27.01967 398 VAL B N 1
ATOM 5983 C CA . VAL B 1 414 ? 36.19600 -10.17800 17.47900 1.000 30.61282 398 VAL B CA 1
ATOM 5984 C C . VAL B 1 414 ? 35.44100 -11.33900 16.84500 1.000 26.70772 398 VAL B C 1
ATOM 5985 O O . VAL B 1 414 ? 36.02600 -12.17700 16.14700 1.000 27.59083 398 VAL B O 1
ATOM 5989 N N . ILE B 1 415 ? 34.13800 -11.39100 17.09100 1.000 27.09637 399 ILE B N 1
ATOM 5990 C CA . ILE B 1 415 ? 33.30200 -12.49900 16.65100 1.000 23.48831 399 ILE B CA 1
ATOM 5991 C C . ILE B 1 415 ? 32.18400 -11.95000 15.77600 1.000 30.90568 399 ILE B C 1
ATOM 5992 O O . ILE B 1 415 ? 31.44800 -11.05400 16.19900 1.000 26.40265 399 ILE B O 1
ATOM 5997 N N . VAL B 1 416 ? 32.03400 -12.50900 14.57200 1.000 25.60019 400 VAL B N 1
ATOM 5998 C CA . VAL B 1 416 ? 31.06900 -12.00800 13.59900 1.000 26.84460 400 VAL B CA 1
ATOM 5999 C C . VAL B 1 416 ? 30.22900 -13.15800 13.07500 1.000 28.40584 400 VAL B C 1
ATOM 6000 O O . VAL B 1 416 ? 30.74900 -14.24900 12.80900 1.000 25.12780 400 VAL B O 1
ATOM 6004 N N . ALA B 1 417 ? 28.92900 -12.90600 12.91200 1.000 28.38754 401 ALA B N 1
ATOM 6005 C CA . ALA B 1 417 ? 28.00600 -13.91500 12.40200 1.000 29.35240 401 ALA B CA 1
ATOM 6006 C C . ALA B 1 417 ? 27.33500 -13.44800 11.11700 1.000 29.21732 401 ALA B C 1
ATOM 6007 O O . ALA B 1 417 ? 27.70100 -13.92500 10.04100 1.000 28.25756 401 ALA B O 1
ATOM 6009 N N . ARG B 1 418 ? 26.37500 -12.51900 11.17400 1.000 30.35284 402 ARG B N 1
ATOM 6010 C CA . ARG B 1 418 ? 25.62000 -12.18500 9.96400 1.000 29.36428 402 ARG B CA 1
ATOM 6011 C C . ARG B 1 418 ? 26.49800 -11.55600 8.88800 1.000 28.52183 402 ARG B C 1
ATOM 6012 O O . ARG B 1 418 ? 26.23300 -11.74900 7.69300 1.000 31.77635 402 ARG B O 1
ATOM 6020 N N . GLY B 1 419 ? 27.54500 -10.81400 9.27600 1.000 24.43343 403 GLY B N 1
ATOM 6021 C CA . GLY B 1 419 ? 28.45800 -10.25800 8.28100 1.000 22.34515 403 GLY B CA 1
ATOM 6022 C C . GLY B 1 419 ? 29.02300 -11.31800 7.35500 1.000 27.98048 403 GLY B C 1
ATOM 6023 O O . GLY B 1 419 ? 29.23500 -11.07000 6.16400 1.000 28.86751 403 GLY B O 1
ATOM 6024 N N . PHE B 1 420 ? 29.25000 -12.52600 7.88300 1.000 25.24660 404 PHE B N 1
ATOM 6025 C CA . PHE B 1 420 ? 29.82700 -13.59600 7.08000 1.000 27.25756 404 PHE B CA 1
ATOM 6026 C C . PHE B 1 420 ? 28.80400 -14.24300 6.15400 1.000 19.77890 404 PHE B C 1
ATOM 6027 O O . PHE B 1 420 ? 29.16000 -14.69800 5.06400 1.000 28.49058 404 PHE B O 1
ATOM 6035 N N . GLN B 1 421 ? 27.54300 -14.31400 6.57400 1.000 31.19375 405 GLN B N 1
ATOM 6036 C CA . GLN B 1 421 ? 26.49600 -14.83800 5.70400 1.000 30.36957 405 GLN B CA 1
ATOM 6037 C C . GLN B 1 421 ? 26.30500 -13.94200 4.49400 1.000 30.89152 405 GLN B C 1
ATOM 6038 O O . GLN B 1 421 ? 26.13900 -14.42200 3.36600 1.000 28.74627 405 GLN B O 1
ATOM 6044 N N . LYS B 1 422 ? 26.34200 -12.63300 4.72100 1.000 25.14576 406 LYS B N 1
ATOM 6045 C CA . LYS B 1 422 ? 26.20400 -11.66700 3.64700 1.000 29.19866 406 LYS B CA 1
ATOM 6046 C C . LYS B 1 422 ? 27.43000 -11.67000 2.75000 1.000 31.32283 406 LYS B C 1
ATOM 6047 O O . LYS B 1 422 ? 27.30600 -11.58000 1.52600 1.000 30.79543 406 LYS B O 1
ATOM 6053 N N . ASN B 1 423 ? 28.62300 -11.77300 3.33900 1.000 24.63596 407 ASN B N 1
ATOM 6054 C CA . ASN B 1 423 ? 29.86500 -11.75600 2.57000 1.000 25.88672 407 ASN B CA 1
ATOM 6055 C C . ASN B 1 423 ? 30.87100 -12.75300 3.13500 1.000 26.39811 407 ASN B C 1
ATOM 6056 O O . ASN B 1 423 ? 31.65000 -12.43200 4.03800 1.000 24.02410 407 ASN B O 1
ATOM 6061 N N . PRO B 1 424 ? 30.90200 -13.97500 2.60700 1.000 25.39189 408 PRO B N 1
ATOM 6062 C CA . PRO B 1 424 ? 31.92300 -14.93000 3.06000 1.000 26.26596 408 PRO B CA 1
ATOM 6063 C C . PRO B 1 424 ? 33.34800 -14.40400 2.98000 1.000 29.20897 408 PRO B C 1
ATOM 6064 O O . PRO B 1 424 ? 34.21900 -14.94400 3.68000 1.000 24.14815 408 PRO B O 1
ATOM 6068 N N . GLY B 1 425 ? 33.61200 -13.37800 2.15900 1.000 29.43653 409 GLY B N 1
ATOM 6069 C CA . GLY B 1 425 ? 34.94000 -12.80400 2.02900 1.000 27.71634 409 GLY B CA 1
ATOM 6070 C C . GLY B 1 425 ? 35.18900 -11.63400 2.96700 1.000 32.80226 409 GLY B C 1
ATOM 6071 O O . GLY B 1 425 ? 36.05600 -10.79100 2.70400 1.000 29.21045 409 GLY B O 1
ATOM 6072 N N . LEU B 1 426 ? 34.44200 -11.60300 4.08100 1.000 29.87642 410 LEU B N 1
ATOM 6073 C CA . LEU B 1 426 ? 34.50700 -10.50000 5.04300 1.000 28.58227 410 LEU B CA 1
ATOM 6074 C C . LEU B 1 426 ? 35.93800 -10.20700 5.50000 1.000 32.27843 410 LEU B C 1
ATOM 6075 O O . LEU B 1 426 ? 36.33400 -9.03800 5.58300 1.000 28.77683 410 LEU B O 1
ATOM 6080 N N . VAL B 1 427 ? 36.73000 -11.24700 5.80400 1.000 22.64562 411 VAL B N 1
ATOM 6081 C CA . VAL B 1 427 ? 38.09300 -11.02300 6.29400 1.000 28.64474 411 VAL B CA 1
ATOM 6082 C C . VAL B 1 427 ? 38.90700 -10.23500 5.27400 1.000 29.70102 411 VAL B C 1
ATOM 6083 O O . VAL B 1 427 ? 39.60600 -9.27500 5.62000 1.000 27.67075 411 VAL B O 1
ATOM 6087 N N . TRP B 1 428 ? 38.83900 -10.63500 4.00000 1.000 29.85218 412 TRP B N 1
ATOM 6088 C CA . TRP B 1 428 ? 39.54100 -9.89500 2.95700 1.000 31.18037 412 TRP B CA 1
ATOM 6089 C C . TRP B 1 428 ? 39.00700 -8.47400 2.85400 1.000 32.91349 412 TRP B C 1
ATOM 6090 O O . TRP B 1 428 ? 39.77700 -7.52200 2.69000 1.000 31.89826 412 TRP B O 1
ATOM 6101 N N . GLU B 1 429 ? 37.69100 -8.31200 2.98400 1.000 30.79523 413 GLU B N 1
ATOM 6102 C CA . GLU B 1 429 ? 37.09900 -6.98400 2.88500 1.000 34.91758 413 GLU B CA 1
ATOM 6103 C C . GLU B 1 429 ? 37.57500 -6.07200 4.01400 1.000 38.24787 413 GLU B C 1
ATOM 6104 O O . GLU B 1 429 ? 37.79800 -4.87500 3.79500 1.000 36.07846 413 GLU B O 1
ATOM 6110 N N . TRP B 1 430 ? 37.72800 -6.61300 5.23400 1.000 33.69507 414 TRP B N 1
ATOM 6111 C CA . TRP B 1 430 ? 38.17700 -5.78900 6.35900 1.000 35.06236 414 TRP B CA 1
ATOM 6112 C C . TRP B 1 430 ? 39.67100 -5.49500 6.26400 1.000 28.97668 414 TRP B C 1
ATOM 6113 O O . TRP B 1 430 ? 40.11100 -4.37800 6.55900 1.000 30.71664 414 TRP B O 1
ATOM 6124 N N . ALA B 1 431 ? 40.46200 -6.48300 5.85700 1.000 26.23355 415 ALA B N 1
ATOM 6125 C CA . ALA B 1 431 ? 41.87200 -6.24200 5.59800 1.000 33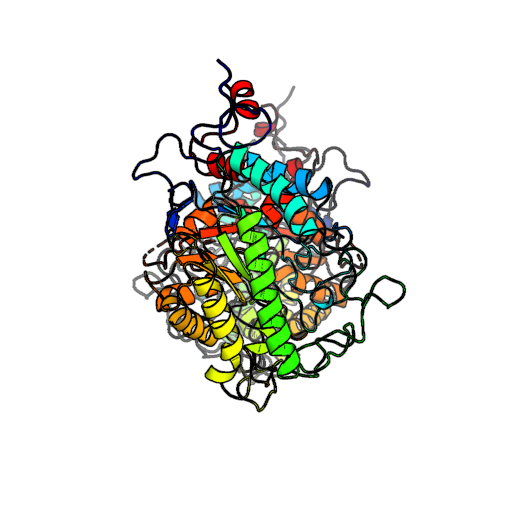.25969 415 ALA B CA 1
ATOM 6126 C C . ALA B 1 431 ? 42.05200 -5.05300 4.65100 1.000 37.48800 415 ALA B C 1
ATOM 6127 O O . ALA B 1 431 ? 42.75700 -4.09100 4.97400 1.000 32.38579 415 ALA B O 1
ATOM 6129 N N . GLU B 1 432 ? 41.39500 -5.09600 3.48300 1.000 37.44533 416 GLU B N 1
ATOM 6130 C CA . GLU B 1 432 ? 41.48400 -3.99700 2.51900 1.000 36.12375 416 GLU B CA 1
ATOM 6131 C C . GLU B 1 432 ? 41.07000 -2.66600 3.13500 1.000 32.66876 416 GLU B C 1
ATOM 6132 O O . GLU B 1 432 ? 41.68000 -1.62800 2.85200 1.000 36.89300 416 GLU B O 1
ATOM 6138 N N . GLU B 1 433 ? 40.01700 -2.67400 3.95700 1.000 29.83316 417 GLU B N 1
ATOM 6139 C CA . GLU B 1 433 ? 39.54100 -1.44900 4.58900 1.000 32.76216 417 GLU B CA 1
ATOM 6140 C C . GLU B 1 433 ? 40.58300 -0.86200 5.55000 1.000 41.11425 417 GLU B C 1
ATOM 6141 O O . GLU B 1 433 ? 40.71300 0.36400 5.66300 1.000 34.07294 417 GLU B O 1
ATOM 6147 N N . LEU B 1 434 ? 41.33500 -1.71400 6.25000 1.000 32.82946 418 LEU B N 1
ATOM 6148 C CA . LEU B 1 434 ? 42.36100 -1.26500 7.18700 1.000 27.74161 418 LEU B CA 1
ATOM 6149 C C . LEU B 1 434 ? 43.75100 -1.20400 6.56300 1.000 33.46402 418 LEU B C 1
ATOM 6150 O O . LEU B 1 434 ? 44.72600 -0.98000 7.28400 1.000 32.30555 418 LEU B O 1
ATOM 6155 N N . GLY B 1 435 ? 43.86500 -1.42800 5.25400 1.000 33.43208 419 GLY B N 1
ATOM 6156 C CA . GLY B 1 435 ? 45.14400 -1.32900 4.57800 1.000 33.35045 419 GLY B CA 1
ATOM 6157 C C . GLY B 1 435 ? 46.13500 -2.44000 4.86500 1.000 31.64814 419 GLY B C 1
ATOM 6158 O O . GLY B 1 435 ? 47.34300 -2.22700 4.72900 1.000 32.81083 419 GLY B O 1
ATOM 6159 N N . VAL B 1 436 ? 45.66800 -3.62600 5.24100 1.000 34.70770 420 VAL B N 1
ATOM 6160 C CA . VAL B 1 436 ? 46.54800 -4.73700 5.58800 1.000 33.03236 420 VAL B CA 1
ATOM 6161 C C . VAL B 1 436 ? 46.64100 -5.69100 4.40600 1.000 34.80740 420 VAL B C 1
ATOM 6162 O O . VAL B 1 436 ? 45.62200 -6.20100 3.92400 1.000 39.70807 420 VAL B O 1
ATOM 6166 N N . ARG B 1 437 ? 47.86700 -5.95600 3.95500 1.000 31.39908 421 ARG B N 1
ATOM 6167 C CA . ARG B 1 437 ? 48.10100 -6.95000 2.91700 1.000 33.89992 421 ARG B CA 1
ATOM 6168 C C . ARG B 1 437 ? 48.05600 -8.34000 3.54200 1.000 34.58334 421 ARG B C 1
ATOM 6169 O O . ARG B 1 437 ? 48.88700 -8.67000 4.39300 1.000 33.09707 421 ARG B O 1
ATOM 6177 N N . ILE B 1 438 ? 47.08000 -9.15000 3.14100 1.000 32.80251 422 ILE B N 1
ATOM 6178 C CA . ILE B 1 438 ? 46.91500 -10.47700 3.71900 1.000 27.96000 422 ILE B CA 1
ATOM 6179 C C . ILE B 1 438 ? 47.07900 -11.52900 2.63400 1.000 29.39065 422 ILE B C 1
ATOM 6180 O O . ILE B 1 438 ? 46.92000 -11.26800 1.44100 1.000 32.11814 422 ILE B O 1
ATOM 6185 N N . MET B 1 439 ? 47.41300 -12.73600 3.07000 1.000 31.11046 423 MET B N 1
ATOM 6186 C CA . MET B 1 439 ? 47.31000 -13.90500 2.21100 1.000 30.28233 423 MET B CA 1
ATOM 6187 C C . MET B 1 439 ? 45.84200 -14.24900 1.94900 1.000 29.16883 423 MET B C 1
ATOM 6188 O O . MET B 1 439 ? 44.99300 -14.14500 2.84300 1.000 29.25385 423 MET B O 1
ATOM 6193 N N . VAL B 1 440 ? 45.53900 -14.66000 0.71600 1.000 28.93272 424 VAL B N 1
ATOM 6194 C CA . VAL B 1 440 ? 44.27200 -15.31200 0.39900 1.000 28.22685 424 VAL B CA 1
ATOM 6195 C C . VAL B 1 440 ? 44.60200 -16.61700 -0.31100 1.000 28.48787 424 VAL B C 1
ATOM 6196 O O . VAL B 1 440 ? 45.75600 -16.89000 -0.63900 1.000 28.15324 424 VAL B O 1
ATOM 6200 N N . ALA B 1 441 ? 43.58100 -17.44700 -0.51300 1.000 25.46033 425 ALA B N 1
ATOM 6201 C CA . ALA B 1 441 ? 43.81400 -18.74900 -1.12600 1.000 27.40527 425 ALA B CA 1
ATOM 6202 C C . ALA B 1 441 ? 44.44300 -18.57100 -2.50500 1.000 24.87455 425 ALA B C 1
ATOM 6203 O O . ALA B 1 441 ? 44.12000 -17.63300 -3.23300 1.000 28.17230 425 ALA B O 1
ATOM 6205 N N . HIS B 1 442 ? 45.35500 -19.45500 -2.88500 1.000 26.22057 426 HIS B N 1
ATOM 6206 C CA . HIS B 1 442 ? 46.05000 -19.32100 -4.19100 1.000 27.01090 426 HIS B CA 1
ATOM 6207 C C . HIS B 1 442 ? 45.04000 -19.24900 -5.33700 1.000 32.17011 426 HIS B C 1
ATOM 6208 O O . HIS B 1 442 ? 45.34400 -18.57100 -6.31600 1.000 30.02291 426 HIS B O 1
ATOM 6215 N N . GLN B 1 443 ? 43.89700 -19.92100 -5.20300 1.000 24.59316 427 GLN B N 1
ATOM 6216 C CA . GLN B 1 443 ? 42.92700 -19.97100 -6.29500 1.000 28.18837 427 GLN B CA 1
ATOM 6217 C C . GLN B 1 443 ? 42.21300 -18.64500 -6.49400 1.000 28.92955 427 GLN B C 1
ATOM 6218 O O . GLN B 1 443 ? 41.68600 -18.39600 -7.58400 1.000 27.99602 427 GLN B O 1
ATOM 6224 N N . MET B 1 444 ? 42.18200 -17.80000 -5.46800 1.000 31.23126 428 MET B N 1
ATOM 6225 C CA . MET B 1 444 ? 41.50600 -16.51300 -5.51900 1.000 32.29812 428 MET B CA 1
ATOM 6226 C C . MET B 1 444 ? 42.45000 -15.34200 -5.76500 1.000 34.13432 428 MET B C 1
ATOM 6227 O O . MET B 1 444 ? 41.97200 -14.25100 -6.08800 1.000 32.94044 428 MET B O 1
ATOM 6232 N N . ARG B 1 445 ? 43.76400 -15.52900 -5.62000 1.000 34.90981 429 ARG B N 1
ATOM 6233 C CA . ARG B 1 445 ? 44.67100 -14.38500 -5.55100 1.000 41.06478 429 ARG B CA 1
ATOM 6234 C C . ARG B 1 445 ? 45.21900 -13.99700 -6.91200 1.000 47.05105 429 ARG B C 1
ATOM 6235 O O . ARG B 1 445 ? 45.24900 -12.80900 -7.24400 1.000 49.08540 429 ARG B O 1
ATOM 6243 N N . TRP B 1 446 ? 45.66100 -14.98300 -7.70100 1.000 41.01752 430 TRP B N 1
ATOM 6244 C CA . TRP B 1 446 ? 46.37800 -14.68400 -8.93900 1.000 49.01884 430 TRP B CA 1
ATOM 6245 C C . TRP B 1 446 ? 45.56000 -13.82000 -9.90500 1.000 53.50760 430 TRP B C 1
ATOM 6246 O O . TRP B 1 446 ? 46.14500 -13.18800 -10.79500 1.000 50.04003 430 TRP B O 1
ATOM 6257 N N . GLY B 1 447 ? 44.23500 -13.75600 -9.74400 1.000 50.79996 431 GLY B N 1
ATOM 6258 C CA . GLY B 1 447 ? 43.41000 -12.86800 -10.55400 1.000 51.77262 431 GLY B CA 1
ATOM 6259 C C . GLY B 1 447 ? 43.02700 -11.55900 -9.87300 1.000 58.24418 431 GLY B C 1
ATOM 6260 O O . GLY B 1 447 ? 43.87700 -10.71600 -9.55700 1.000 57.13732 431 GLY B O 1
#

CATH classification: 3.20.20.70

Foldseek 3Di:
DQDFQPDFPDGDGEFVPFALAFPDDDPVPQQQQPWDDFQQDIQRGFEEADEDWDLAADQQADDVVVCCQQLLLLLLGGSEYEYHEEELDCQQALESSTHYQVDLVNLVRLLVNVSSSVSRVHAYEYEYFGQALNHQDDDPVVDVFAGQDVVNVGDLQAREACDQPHQDPRTHGHDRDDPVNLVVRLVSLLSSLVSRVVSPHQAYEYECEQQGHNVLLQWCVNHPDPPCSDDDNNNSCVSVLSSLLSNPVRDDLSGAYHYEHALWQQQPDPPRDDGTRHNVSVLVVLQVVLVRRHAEYEYHHHNNHPPHDDDADQQRRQLSQLVSCVRCPNSHAYEYEHNPPALQQVSCSQVFHCPSSNVHDDDNGRHHRHYYYHVCCVVPSNVSVVRCVVVVGDTDHDPVPPPVVD/DDQDFQPDFPDGDREFVPFALAFPDDDPPPQQQQPWDDFQQDIQRGFEEADEDWDLAADQQADDVVVLCQLLLQLQRGGSEYEYHEEELDCQQALESSTHYQVDLVRLVRLLVNVSSSVSRVHAYEYEYFGAAQNHQDHDPVVPVFAHQDVVNVGDLQAREACPQDHLDPRTHGHDHDDVVNLVVSLVSLLNSLVSNVVSPHQEYEYECEQQGHLVLLQWQVNHPDDPQSDDDNCNSCVSVLSSLLSNPVRDDLSGAYEYEYALWQQCPDPPSPDGTRHNVSVLVVLQVVLVSRHAEYEYHHHNNHPPHDADADQQRRQLSQQVSCVSNPPSHAYEYEHNPPALQQVSCQQVQHCPSRSPHPDNGGHHNHYYYYVCCVVPSNRSVVRCVVVVGDTDHGPVPPVD

InterPro domains:
  IPR001155 NADH:flavin oxidoreductase/NADH oxidase, N-terminal [PF00724] (54-369)
  IPR013785 Aldolase-type TIM barrel [G3DSA:3.20.20.70] (53-433)
  IPR044152 NADPH dehydrogenase YqjM-like [PTHR43303] (32-434)
  IPR044152 NADPH dehydrogenase YqjM-like [cd02932] (55-417)

Solvent-accessible surface area: 33263 Å² total; per-residue (Å²): 222,102,69,76,8,104,84,25,104,85,132,19,25,64,6,74,52,35,5,0,27,13,75,143,97,50,146,100,19,28,39,0,0,35,54,11,157,6,86,77,31,74,1,17,0,29,0,0,1,3,18,24,35,14,42,39,9,68,86,2,35,7,36,114,136,0,64,76,27,6,7,20,3,0,15,83,0,0,0,0,0,1,0,7,8,0,5,1,36,45,31,2,26,20,1,26,64,3,1,0,0,41,64,98,52,2,6,68,65,2,63,80,4,3,49,48,0,67,1,10,42,2,28,0,0,0,4,0,7,6,2,0,5,27,1,0,14,32,2,62,172,122,68,233,35,33,43,0,60,114,160,59,41,9,22,35,113,116,1,38,0,1,10,49,52,54,30,32,148,92,23,42,143,3,55,46,7,76,96,127,27,2,91,91,1,28,81,14,1,25,37,0,0,133,50,0,50,154,5,28,6,24,1,0,0,0,7,0,0,45,0,27,0,4,0,0,0,0,0,22,7,1,4,111,28,141,44,83,8,3,63,42,18,92,32,41,3,83,0,0,23,49,0,1,117,39,0,25,179,47,7,60,115,57,22,1,0,0,0,11,0,0,0,8,0,34,3,110,68,131,71,18,76,88,139,15,3,28,30,62,34,0,8,123,0,0,17,58,0,15,108,111,16,3,22,0,0,0,0,7,9,0,27,0,21,58,138,55,134,73,73,64,22,89,1,43,6,0,36,32,0,3,60,0,14,126,75,2,29,168,122,5,37,0,0,1,13,12,82,10,56,33,0,127,12,0,34,9,0,0,29,8,135,18,38,72,92,8,54,86,156,64,229,257,49,28,94,0,19,0,0,0,10,25,154,27,0,102,195,54,51,13,10,0,51,85,3,0,123,70,19,68,18,177,6,23,5,4,78,100,48,56,177,59,151,202,223,146,102,71,76,7,106,83,26,104,82,130,18,22,64,7,73,56,34,4,0,29,11,54,130,97,51,146,100,19,28,40,0,1,34,52,13,151,4,92,79,25,73,1,16,0,21,0,0,1,2,16,27,35,14,40,39,8,67,87,2,35,8,37,116,139,0,65,72,27,6,8,21,3,0,14,76,0,0,0,0,0,1,0,5,8,0,5,1,33,46,30,2,28,20,1,22,62,3,1,1,0,39,64,97,53,1,6,68,72,3,76,80,5,2,46,46,0,72,1,10,45,2,27,0,0,0,4,0,7,4,2,0,6,28,1,0,13,29,1,61,175,119,70,231,38,32,46,1,62,107,158,63,39,13,26,32,113,121,2,38,0,2,10,44,57,49,26,34,159,94,21,42,136,2,58,50,5,77,97,129,26,2,87,84,1,31,80,12,0,24,36,0,0,135,52,0,51,159,6,27,5,25,1,0,0,0,6,0,0,46,0,26,0,5,0,0,0,0,0,25,11,1,5,119,33,139,44,81,7,3,53,68,19,111,32,17,0,85,0,0,27,40,0,0,94,45,0,20,150,54,5,64,113,60,22,0,0,0,0,12,0,0,0,9,0,33,3,109,56,124,72,19,72,110,128,6,0,24,37,64,25,0,7,126,0,0,12,41,0,20,112,116,15,4,25,0,0,0,0,6,10,1,26,0,36,60,129,49,131,77,67,58,24,93,0,34,8,0,38,33,0,1,63,0,15,128,75,1,30,156,131,6,38,0,0,1,14,11,70,9,54,35,0,130,10,0,34,7,0,0,31,12,130,13,29,70,74,6,68,86,145,119,268,39,19,91,0,15,0,0,1,9,25,158,28,0,100,192,47,48,14,10,0,91,88,4,0,128,72,18,67,19,160,18,5,6,4,83,102,58,116,219,97

Radius of gyration: 31.32 Å; Cα contacts (8 Å, |Δi|>4): 1900; chains: 2; bounding box: 62×88×70 Å

B-factor: mean 32.27, std 11.73, range [12.82, 111.31]

Organism: Botryotinia fuckeliana (strain B05.10) (NCBI:txid332648)

Nearest PDB structures (foldseek):
  7blf-assembly2_B-2  TM=1.002E+00  e=2.368E-86  Botrytis cinerea B05.10
  7blf-assembly1_A-2  TM=1.002E+00  e=1.257E-82  Botrytis cinerea B05.10
  7qfx-assembly1_C  TM=9.656E-01  e=1.719E-54  Aspergillus niger
  5ogt-assembly1_A  TM=9.690E-01  e=7.823E-41  Thermus scotoductus SA-01
  2g5w-assembly1_A  TM=7.801E-01  e=4.845E-21  Arabidopsis thaliana

Secondary structure (DSSP, 8-state):
--PBPTTSSS--B--SSPTT-BSS--TTS-GGGS-EEETTEEESSSEEEPP---S--BTTB--HHHHHHHHHHHTT--SEEEEEEEESSGGG-SSTTS-B-SSHHHHHHHHHHHHHHHHTT--EEEEEE--GGG-SB--TTT-SS-B--GGGT--GGG-EESSS--S-TTSPPPEEPPHHHHHHHHHHHHHHHHHHHHHT-SEEEEEE-TTSHHHHHH-TTT----STTSSSHHHHTHHHHHHHHHHHHHS-TTS-EEEEEES--S--STT--S----HHHHHHHHHHHTTTT--EEEEE---S-TT-----STTTTHHHHHHHHHHHGGGSEEEEES----HHHHHHHHHT-STTTT----------SEEEESHHHHH-TTHHHHHHHHHT--B---HHHHGGG-/---PBPTTSSS--B--SSPTT-BSS--TTS-GGGS-EEETTEEESSSEEE-----S--BTTB--HHHHHHHHHHHTT--SEEEEEEEESSGGG-SSTTSEE-SSHHHHHHHHHHHHHHHHTT--EEEEEE--GGG-SB--TTT-TT-B--TTTT--GGG-EESSS--SSTTSPPPEEPPHHHHHHHHHHHHHHHHHHHHHT-SEEEEEE-TTSHHHHHHSTTT----STTSSSHHHHTHHHHHHHHHHHHHS-TTS-EEEEEES--S--STT--S----HHHHHHHHHHHTTTT--EEEEE---SSTT-----STTTTHHHHHHHHHHHGGGSEEEEES---SHHHHHHHHHT-S-TTS---------SEEEESHHHHH-TTHHHHHHHHTT--B---HHHH--